Protein 4DOH (pdb70)

Secondary structure (DSSP, 8-state):
-PEEEEETTEEEEE-HHHHHHHHHTTHHHHHHT---TT--SS-SSS-STTS-HHHHHHHHHHHHHHHHHHTGGG---S-HHHHHHHHHHHHHHHHHHHHHHHHHHTT-----HHHHHHHHHHHHHHHHS-HHHHHHHHHTTHHHHHHHHHH--/--------EEEEETTEEEEE-PPP--SSS--EEEEEEEEHHHHHHSTT--EEEEEEEEESSSEEE-TTT--SSS-EEEEEEEEETTEE---EE-SS-B-GGG-B-PPPPEEEEEETTEEEEEE----TT-EEEEEEEESSSS---EEEEE--SSSEEEEEE--SSS-EEEEEEEEEGGGTEE-PPPPPEEE--/--EEEEETTEEEEE-HHHHHHHHHHHHHHHHHT---TT--SS-STT-STTS-HHHHHHHHHHHHHHHHHHTTTT---S-HHHHHHHHHHHHHHHHHHHHHHHHHHTT-S---HHHHHHHHHHHHHHHHS-HHHHHHHHHHTHHHHHHHHHT--/-----EEEEEEEETTEEEEEEE----SSS--EEEEEEE-HHHHHH-TT--EEEEEEEEESSSEEE-TTT--SSS-BEEEEEEEETTEEPPPEEPSS-B-GGGPBPPPPPEEEEEETTEEEEEE----TT-EEEEEEEESSSS---EEEEE--SSS-EEEEE--SSS-EEEEEEEEETTTTEE-PPPPPEEE--/--EEEEEEEETTEEEEEEE--S-SS----EEEEEEEETTSS--EE-GGGSSBSSSEEE-TTTT--TT--EEEEEEEESSS-B---EE---B-HHHH-B-PPPEEEEEE-SS-EEEEEEPPBPPPSSTTS---BHHHH-TT-EEEEEEEETTTTEEEEEEE-SSEEEE-SPPTT-EEEEEEEEE-SSS---------EEEEPPP-/--EEEEEEEETTEEEEEEE----SS----EEEEEEEETTS---EE-GGGSSBSSSEEE-TTTT--SS--EEEEEEEESSS-B---EE---B-HHHHPBPPPPEEEEE--SS-EEEEEEPPBPPPSSTTS---BHHHHSTT-EEEEEEEETTTTEEEEEEE-SSEEEE-SPPTT-EEEEEEEEE-SSS-------EEEEEEPPP-

Nearest PDB structures (foldseek):
  4doh-assembly2_E  TM=9.974E-01  e=2.722E-39  Homo sapiens
  3dgc-assembly2_S  TM=8.793E-01  e=9.577E-19  Homo sapiens
  6weo-assembly11_S  TM=8.987E-01  e=2.647E-18  Mus musculus
  3dlq-assembly1_R  TM=8.837E-01  e=6.225E-17  Homo sapiens
  4eq3-assembly1_A  TM=6.731E-01  e=5.294E-16  Gallus gallus

B-factor: mean 60.95, std 21.24, range [16.74, 152.24]

Solvent-accessible surface area: 50388 Å² total; per-residue (Å²): 51,74,28,48,0,37,1,28,94,2,36,13,54,3,25,6,53,35,4,9,65,9,5,36,97,4,63,45,61,0,12,76,138,9,68,59,25,61,39,12,2,1,94,78,81,0,4,2,82,82,3,138,63,61,16,21,0,1,0,0,24,37,0,0,69,4,2,0,54,92,0,5,96,59,16,133,30,129,64,104,98,7,53,45,49,10,8,19,2,0,0,7,0,7,39,6,17,48,48,0,29,25,13,60,5,64,160,42,6,123,60,14,129,42,0,75,125,26,20,60,71,0,39,58,22,12,102,115,23,142,106,57,37,1,7,12,0,2,0,0,0,0,13,3,1,2,14,9,0,59,51,0,128,191,13,72,20,2,108,142,23,48,30,92,8,66,22,9,133,3,51,0,63,10,41,78,12,163,30,135,60,133,80,19,75,5,12,1,29,4,11,0,29,6,9,27,111,62,33,58,168,101,46,15,41,5,26,167,6,66,100,42,112,32,43,90,4,71,0,33,91,5,3,31,0,30,0,40,2,35,0,41,0,68,0,12,22,64,111,68,65,8,68,71,13,95,12,181,148,69,17,41,3,29,68,0,105,21,60,119,6,28,46,95,22,48,80,16,25,45,3,0,7,0,54,6,76,101,29,25,111,54,1,10,2,1,0,0,10,53,59,131,71,150,72,36,101,64,77,16,64,37,6,120,45,4,43,74,38,20,17,3,50,31,0,82,71,55,28,11,8,4,1,32,0,5,0,15,0,24,16,10,46,52,36,9,56,28,13,142,64,82,44,32,61,80,39,3,48,108,37,65,21,68,6,43,23,1,101,0,18,0,59,6,68,89,29,160,57,180,119,19,137,147,48,4,6,16,4,35,30,5,29,2,27,87,171,165,56,67,93,24,81,118,4,134,79,15,132,80,44,120,0,56,0,1,42,37,1,31,50,75,73,17,0,5,12,0,47,0,74,7,27,185,59,140,152,41,47,130,69,4,93,11,50,15,6,11,0,34,12,52,0,14,11,0,40,0,125,17,49,36,73,62,59,86,106,29,0,32,0,58,2,73,17,7,82,29,55,65,126,62,128,138,28,139,87,40,34,0,38,141,29,10,101,68,2,67,0,34,1,17,1,50,4,58,167,50,122,114,56,4,17,30,69,26,76,100,70,75,27,93,4,42,61,8,66,52,86,2,51,3,28,0,64,0,71,18,78,13,64,15,23,70,52,141,88,53,114,27,47,140,67,68,13,119,2,99,70,162,59,66,35,46,0,42,1,34,89,2,37,14,58,4,26,6,52,37,3,20,70,11,4,40,101,3,70,51,48,0,13,82,135,10,72,56,24,58,41,15,4,2,104,64,96,1,5,0,72,86,2,135,69,65,15,24,2,1,0,0,22,28,0,0,64,6,5,0,59,86,0,5,92,57,16,134,35,123,66,102,98,8,49,41,47,10,4,19,2,0,0,7,0,9,37,7,15,31,54,0,27,20,14,59,9,70,162,40,7,120,62,12,139,38,0,76,122,29,19,61,64,0,38,55,18,13,102,128,23,140,112,58,38,1,8,10,1,4,0,1,0,0,12,3,0,3,11,10,0,54,42,0,128,186,13,82,23,1,100,141,22,50,30,102,6,69,22,10,133,3,53,0,57,8,41,77,10,162,34,127,72,124,90,18,75,5,10,1,34,3,13,0,24,5,9,32,79,63,30,60,171,101,46,9,26,2,30,152,3,62,96,50,116,32,40,90,5,62,0,33,80,2,4,28,0,31,0,40,1,33,0,41,0,72,0,15,22,63,111,67,70,7,71,72,17,96,12,168,147,70,16,39,3,28,72,1,102,24,55,124,7,31,40,95,27,44,75,9,23,42,3,0,7,0,51,6,68,100,32,26,110,56,1,6,2,1,0,1,10,54,62,141,70,148,68,34,107,65,73,15,58,35,4,109,43,3,44,72,35,20,20,4,54,32,0,79,71,55,23,4,8,7,1,45,0,13,0,15,0,32,16,7,45,53,45,7,55,48,12,148,67,82,43,34,63,82,41,7,45,106,41,74,22,77,5,51,25,0,100,0,20,0,64,9,59,81,32,160,57,181,115,20,142,146,42,2,5,13,3,31,32,4,25,2,27,88,177,163,60,60,89,32,81,113,2,133,79,16,121,78,42,109,0,55,0,1,32,41,0,28,51,69,71,30,0,2,11,0,44,0,78,6,24,188,59,140,147,42,44,125,72,6,94,8,53,15,5,13,0,33,25,64,0,19,9,1,39,2,121,12,54,30,80,56,72,84,129,25,0,32,1,60,4,76,19,8,78,29,47,75,132,62,123,139,35,142,90,44,35,0,41,151,22,9,109,64,2,68,0,43,0,21,0,58,6,58,169,51,117,110,59,3,13,33,68,20,80,104,75,71,30,92,6,44,81,8,57,62,76,2,53,2,30,1,66,0,65,13,80,12,54,22,21,96,39,148,89,36,109,30,44,158,67,70,18,114,2,98,69,161

Radius of gyration: 34.71 Å; Cα contacts (8 Å, |Δi|>4): 2435; chains: 6; bounding box: 94×91×84 Å

GO terms:
  GO:0005515 protein binding (F, IPI)
  GO:0005576 extracellular region (C, EXP)
  GO:0005576 extracellular region (C, TAS)
  GO:0042531 positive regulation of tyrosine phosphorylation of STAT protein (P, TAS)
  GO:0045606 positive regulation of epidermal cell differentiation (P, TAS)
  GO:0045618 positive regulation of keratinocyte differentiation (P, TAS)
  GO:0045517 interleukin-20 receptor binding (F, TAS)
  GO:0050727 regulation of inflammatory response (P, TAS)

InterPro domains:
  IPR009079 Four-helical cytokine-like, core [G3DSA:1.20.1250.10] (24-176)
  IPR009079 Four-helical cytokine-like, core [SSF47266] (30-174)
  IPR020423 Interleukin-10, conserved site [PS00520] (75-95)
  IPR020442 Interleukin-20 [PR01935] (1-10)
  IPR020442 Interleukin-20 [PR01935] (27-39)
  IPR020442 Interleukin-20 [PR01935] (132-141)
  IPR020443 Interleukin-10/19/20/24/26 [PF00726] (36-173)
  IPR020443 Interleukin-10/19/20/24/26 [PTHR48482] (1-175)
  IPR020443 Interleukin-10/19/20/24/26 [SM00188] (35-175)

Organism: Homo sapiens (NCBI:txid9606)

Sequence (1100 aa):
ALKTLNLGSCVIATNLQEIRNGFSEIRGSVQAKDGNIDIRILRRTESLQDTKPANRCCLLRHLLRLYLDRVFKNYQTPDHYTLRKISSLANSFLTIKKDLRLCHAHMTCHCGEEAMKKYSQILSHFEKLEPQAAVVKALGELDILLQWMEETEILPAPQQLSVLSTNMKHLLMWSPVIAPGETVYYSVEYQGEYESLYTSHIWIPSSWCSLTEGPECDVTDDITATVPYNLRVRATLGSQTSAWSILKHPFNRQSTILTRPGMEITKDGFHLVIELEDLGPQFEFLVAYWRREPGAEEHVKMVRSGGIPVHLETMEPGAAYCVKAQTFVKAIGRYSAFSQTECVEVKPANITFLSINMKNVLQWTPPEGLQGVKVTYTVQYFIYGQKKWLNKSECRNINRTYCDLSAETSDYEHQYYARVRAIWGTKCSKWAESGRFYPFLETQIGPPEVALTTDEKSISVVLTAPEKWKRNPEDLPVSMQQIYSNLKYNVSVLNTKSNRTWSQCVTNHTLVLTWLEPNTLYCVHVESFVPGPPRRAQPSEKQCARTLKDALKTLNLGSCVIATNLQEIRNGFSEIRGSVQAKDGNIDIRILRRTESLQDTKPANRCCLLRHLLRLYLDRVFKNYQTPDHYTLRKISSLANSFLTIKKDLRLCHAHMTCHCGEEAMKKYSQILSHFEKLEPQAAVVKALGELDILLQWMEETEILPAPQQLSVLSTNMKHLLMWSPVIAPGETVYYSVEYQGEYESLYTSHIWIPSSWCSLTEGPECDVTDDITATVPYNLRVRATLGSQTSAWSILKHPFNRQSTILTRPGMEITKDGFHLVIELEDLGPQFEFLVAYWRREPGAEEHVKMVRSGGIPVHLETMEPGAAYCVKAQTFVKAIGRYSAFSQTECVEVKPANITFLSINMKNVLQWTPPEGLQGVKVTYTVQYFIYGQKKWLNKSECRNINRTYCDLSAETSDYEHQYYARVRAIWGTKCSKWAESGRFYPFLETQIGPPEVALTTDEKSISVVLTAPEKWKRNPEDLPVSMQQIYSNLKYNVSVLNTKSNRTWSQCVTNHTLVLTWLEPNTLYCVHVESFVPGPPRRAQPSEKQCARTLKD

Structure (mmCIF, N/CA/C/O backbone):
data_4DOH
#
_entry.id   4DOH
#
_cell.length_a   103.115
_cell.length_b   111.764
_cell.length_c   136.334
_cell.angle_alpha   90.00
_cell.angle_beta   90.00
_cell.angle_gamma   90.00
#
_symmetry.space_group_name_H-M   'P 21 21 21'
#
loop_
_entity.id
_entity.type
_entity.pdbx_description
1 polymer Interleukin-20
2 polymer 'Interleukin-20 receptor subunit beta'
3 polymer 'Interleukin-20 receptor subunit alpha'
4 non-polymer 2-acetamido-2-deoxy-beta-D-glucopyranose
5 water water
#
loop_
_atom_site.group_PDB
_atom_site.id
_atom_site.type_symbol
_atom_site.label_atom_id
_atom_site.label_alt_id
_atom_site.label_comp_id
_atom_site.label_asym_id
_atom_site.label_entity_id
_atom_site.label_seq_id
_atom_site.pdbx_PDB_ins_code
_atom_site.Cartn_x
_atom_site.Cartn_y
_atom_site.Cartn_z
_atom_site.occupancy
_atom_site.B_iso_or_equiv
_atom_site.auth_seq_id
_atom_site.auth_comp_id
_atom_site.auth_asym_id
_atom_site.auth_atom_id
_atom_site.pdbx_PDB_model_num
ATOM 1 N N . ALA A 1 1 ? 11.436 3.173 18.664 1.00 91.35 24 ALA A N 1
ATOM 2 C CA . ALA A 1 1 ? 11.715 1.750 18.734 1.00 77.29 24 ALA A CA 1
ATOM 3 C C . ALA A 1 1 ? 12.020 1.131 17.382 1.00 67.91 24 ALA A C 1
ATOM 4 O O . ALA A 1 1 ? 11.399 1.468 16.371 1.00 68.11 24 ALA A O 1
ATOM 5 N N . LEU A 1 2 ? 13.000 0.235 17.364 1.00 69.93 25 LEU A N 1
ATOM 6 C CA . LEU A 1 2 ? 13.307 -0.566 16.177 1.00 63.88 25 LEU A CA 1
ATOM 7 C C . LEU A 1 2 ? 12.192 -1.571 15.875 1.00 62.84 25 LEU A C 1
ATOM 8 O O . LEU A 1 2 ? 11.337 -1.849 16.729 1.00 64.55 25 LEU A O 1
ATOM 13 N N . LYS A 1 3 ? 12.209 -2.126 14.666 1.00 57.68 26 LYS A N 1
ATOM 14 C CA . LYS A 1 3 ? 11.271 -3.182 14.323 1.00 47.90 26 LYS A CA 1
ATOM 15 C C . LYS A 1 3 ? 11.961 -4.538 14.393 1.00 57.08 26 LYS A C 1
ATOM 16 O O . LYS A 1 3 ? 12.947 -4.791 13.699 1.00 55.15 26 LYS A O 1
ATOM 22 N N . THR A 1 4 ? 11.464 -5.407 15.258 1.00 51.04 27 THR A N 1
ATOM 23 C CA . THR A 1 4 ? 12.014 -6.743 15.322 1.00 49.74 27 THR A CA 1
ATOM 24 C C . THR A 1 4 ? 11.313 -7.616 14.284 1.00 52.78 27 THR A C 1
ATOM 25 O O . THR A 1 4 ? 10.099 -7.822 14.313 1.00 57.33 27 THR A O 1
ATOM 29 N N . LEU A 1 5 ? 12.109 -8.081 13.334 1.00 45.53 28 LEU A N 1
ATOM 30 C CA . LEU A 1 5 ? 11.624 -8.886 12.228 1.00 43.93 28 LEU A CA 1
ATOM 31 C C . LEU A 1 5 ? 11.846 -10.355 12.476 1.00 41.56 28 LEU A C 1
ATOM 32 O O . LEU A 1 5 ? 12.964 -10.793 12.711 1.00 46.39 28 LEU A O 1
ATOM 37 N N . ASN A 1 6 ? 10.766 -11.112 12.394 1.00 45.88 29 ASN A N 1
ATOM 38 C CA . ASN A 1 6 ? 10.827 -12.530 12.610 1.00 49.84 29 ASN A CA 1
ATOM 39 C C . ASN A 1 6 ? 10.849 -13.206 11.272 1.00 40.69 29 ASN A C 1
ATOM 40 O O . ASN A 1 6 ? 9.857 -13.220 10.561 1.00 56.40 29 ASN A O 1
ATOM 45 N N . LEU A 1 7 ? 12.011 -13.732 10.917 1.00 44.54 30 LEU A N 1
ATOM 46 C CA . LEU A 1 7 ? 12.179 -14.428 9.655 1.00 48.10 30 LEU A CA 1
ATOM 47 C C . LEU A 1 7 ? 12.568 -15.886 9.905 1.00 52.65 30 LEU A C 1
ATOM 48 O O . LEU A 1 7 ? 13.638 -16.341 9.484 1.00 52.08 30 LEU A O 1
ATOM 53 N N . GLY A 1 8 ? 11.686 -16.617 10.581 1.00 54.92 31 GLY A N 1
ATOM 54 C CA . GLY A 1 8 ? 11.976 -17.984 10.932 1.00 50.64 31 GLY A CA 1
ATOM 55 C C . GLY A 1 8 ? 13.088 -17.948 11.947 1.00 57.06 31 GLY A C 1
ATOM 56 O O . GLY A 1 8 ? 12.974 -17.262 12.958 1.00 55.02 31 GLY A O 1
ATOM 57 N N . SER A 1 9 ? 14.170 -18.662 11.665 1.00 56.93 32 SER A N 1
ATOM 58 C CA . SER A 1 9 ? 15.308 -18.731 12.575 1.00 62.30 32 SER A CA 1
ATOM 59 C C . SER A 1 9 ? 16.134 -17.445 12.549 1.00 63.06 32 SER A C 1
ATOM 60 O O . SER A 1 9 ? 16.917 -17.189 13.459 1.00 74.87 32 SER A O 1
ATOM 63 N N . CYS A 1 10 ? 15.950 -16.648 11.501 1.00 51.94 33 CYS A N 1
ATOM 64 C CA . CYS A 1 10 ? 16.637 -15.375 11.335 1.00 44.60 33 CYS A CA 1
ATOM 65 C C . CYS A 1 10 ? 15.860 -14.201 11.959 1.00 55.10 33 CYS A C 1
ATOM 66 O O . CYS A 1 10 ? 14.751 -13.887 11.518 1.00 50.30 33 CYS A O 1
ATOM 69 N N . VAL A 1 11 ? 16.451 -13.549 12.965 1.00 49.60 34 VAL A N 1
ATOM 70 C CA . VAL A 1 11 ? 15.810 -12.415 13.640 1.00 38.00 34 VAL A CA 1
ATOM 71 C C . VAL A 1 11 ? 16.668 -11.159 13.579 1.00 39.63 34 VAL A C 1
ATOM 72 O O . VAL A 1 11 ? 17.776 -11.135 14.088 1.00 40.74 34 VAL A O 1
ATOM 76 N N . ILE A 1 12 ? 16.163 -10.110 12.949 1.00 38.86 35 ILE A N 1
ATOM 77 C CA . ILE A 1 12 ? 16.970 -8.917 12.827 1.00 40.25 35 ILE A CA 1
ATOM 78 C C . ILE A 1 12 ? 16.203 -7.705 13.275 1.00 40.12 35 ILE A C 1
ATOM 79 O O . ILE A 1 12 ? 14.979 -7.699 13.297 1.00 42.84 35 ILE A O 1
ATOM 84 N N . ALA A 1 13 ? 16.960 -6.686 13.655 1.00 38.57 36 ALA A N 1
ATOM 85 C CA . ALA A 1 13 ? 16.415 -5.421 14.086 1.00 40.59 36 ALA A CA 1
ATOM 86 C C . ALA A 1 13 ? 16.547 -4.424 12.930 1.00 46.80 36 ALA A C 1
ATOM 87 O O . ALA A 1 13 ? 17.621 -4.256 12.363 1.00 47.27 36 ALA A O 1
ATOM 89 N N . THR A 1 14 ? 15.448 -3.783 12.559 1.00 49.05 37 THR A N 1
ATOM 90 C CA . THR A 1 14 ? 15.467 -2.865 11.425 1.00 48.29 37 THR A CA 1
ATOM 91 C C . THR A 1 14 ? 14.944 -1.481 11.811 1.00 44.50 37 THR A C 1
ATOM 92 O O . THR A 1 14 ? 14.076 -1.342 12.666 1.00 44.23 37 THR A O 1
ATOM 96 N N . ASN A 1 15 ? 15.493 -0.454 11.181 1.00 45.24 38 ASN A N 1
ATOM 97 C CA . ASN A 1 15 ? 15.003 0.898 11.389 1.00 42.74 38 ASN A CA 1
ATOM 98 C C . ASN A 1 15 ? 13.936 1.268 10.356 1.00 42.32 38 ASN A C 1
ATOM 99 O O . ASN A 1 15 ? 14.141 2.139 9.504 1.00 47.89 38 ASN A O 1
ATOM 104 N N . LEU A 1 16 ? 12.801 0.585 10.430 1.00 38.23 39 LEU A N 1
ATOM 105 C CA . LEU A 1 16 ? 11.696 0.882 9.542 1.00 36.14 39 LEU A CA 1
ATOM 106 C C . LEU A 1 16 ? 11.317 2.364 9.543 1.00 46.06 39 LEU A C 1
ATOM 107 O O . LEU A 1 16 ? 10.978 2.914 8.498 1.00 52.11 39 LEU A O 1
ATOM 112 N N . GLN A 1 17 ? 11.385 3.014 10.706 1.00 49.23 40 GLN A N 1
ATOM 113 C CA . GLN A 1 17 ? 10.917 4.393 10.811 1.00 47.18 40 GLN A CA 1
ATOM 114 C C . GLN A 1 17 ? 11.709 5.351 9.931 1.00 47.93 40 GLN A C 1
ATOM 115 O O . GLN A 1 17 ? 11.133 6.106 9.150 1.00 45.50 40 GLN A O 1
ATOM 121 N N . GLU A 1 18 ? 13.030 5.305 10.062 1.00 44.87 41 GLU A N 1
ATOM 122 C CA . GLU A 1 18 ? 13.924 6.079 9.213 1.00 41.61 41 GLU A CA 1
ATOM 123 C C . GLU A 1 18 ? 13.535 5.935 7.748 1.00 44.34 41 GLU A C 1
ATOM 124 O O . GLU A 1 18 ? 13.365 6.925 7.051 1.00 47.83 41 GLU A O 1
ATOM 130 N N . ILE A 1 19 ? 13.367 4.710 7.271 1.00 40.76 42 ILE A N 1
ATOM 131 C CA . ILE A 1 19 ? 13.048 4.535 5.853 1.00 43.64 42 ILE A CA 1
ATOM 132 C C . ILE A 1 19 ? 11.681 5.107 5.441 1.00 45.18 42 ILE A C 1
ATOM 133 O O . ILE A 1 19 ? 11.548 5.729 4.381 1.00 41.71 42 ILE A O 1
ATOM 138 N N . ARG A 1 20 ? 10.664 4.886 6.267 1.00 42.54 43 ARG A N 1
ATOM 139 C CA . ARG A 1 20 ? 9.334 5.422 5.976 1.00 42.08 43 ARG A CA 1
ATOM 140 C C . ARG A 1 20 ? 9.331 6.950 5.950 1.00 48.87 43 ARG A C 1
ATOM 141 O O . ARG A 1 20 ? 8.713 7.554 5.079 1.00 63.13 43 ARG A O 1
ATOM 149 N N . ASN A 1 21 ? 10.027 7.568 6.897 1.00 43.52 44 ASN A N 1
ATOM 150 C CA . ASN A 1 21 ? 10.155 9.015 6.914 1.00 51.48 44 ASN A CA 1
ATOM 151 C C . ASN A 1 21 ? 10.829 9.527 5.661 1.00 47.03 44 ASN A C 1
ATOM 152 O O . ASN A 1 21 ? 10.404 10.523 5.094 1.00 60.72 44 ASN A O 1
ATOM 157 N N . GLY A 1 22 ? 11.891 8.858 5.238 1.00 38.63 45 GLY A N 1
ATOM 158 C CA . GLY A 1 22 ? 12.597 9.260 4.038 1.00 45.54 45 GLY A CA 1
ATOM 159 C C . GLY A 1 22 ? 11.735 9.103 2.798 1.00 52.77 45 GLY A C 1
ATOM 160 O O . GLY A 1 22 ? 11.802 9.916 1.874 1.00 51.01 45 GLY A O 1
ATOM 161 N N . PHE A 1 23 ? 10.909 8.063 2.772 1.00 45.31 46 PHE A N 1
ATOM 162 C CA . PHE A 1 23 ? 10.156 7.765 1.564 1.00 48.20 46 PHE A CA 1
ATOM 163 C C . PHE A 1 23 ? 8.902 8.589 1.437 1.00 46.54 46 PHE A C 1
ATOM 164 O O . PHE A 1 23 ? 8.414 8.793 0.334 1.00 46.49 46 PHE A O 1
ATOM 172 N N . SER A 1 24 ? 8.361 9.040 2.564 1.00 47.32 47 SER A N 1
ATOM 173 C CA . SER A 1 24 ? 7.123 9.803 2.533 1.00 53.12 47 SER A CA 1
ATOM 174 C C . SER A 1 24 ? 7.400 11.141 1.877 1.00 44.96 47 SER A C 1
ATOM 175 O O . SER A 1 24 ? 6.504 11.767 1.344 1.00 48.68 47 SER A O 1
ATOM 178 N N . GLU A 1 25 ? 8.661 11.553 1.890 1.00 44.10 48 GLU A N 1
ATOM 179 C CA . GLU A 1 25 ? 9.073 12.792 1.256 1.00 46.53 48 GLU A CA 1
ATOM 180 C C . GLU A 1 25 ? 8.963 12.722 -0.261 1.00 49.09 48 GLU A C 1
ATOM 181 O O . GLU A 1 25 ? 8.889 13.751 -0.915 1.00 54.06 48 GLU A O 1
ATOM 187 N N . ILE A 1 26 ? 8.980 11.521 -0.833 1.00 49.35 49 ILE A N 1
ATOM 188 C CA . ILE A 1 26 ? 9.033 11.405 -2.283 1.00 37.09 49 ILE A CA 1
ATOM 189 C C . ILE A 1 26 ? 7.946 10.533 -2.910 1.00 44.60 49 ILE A C 1
ATOM 190 O O . ILE A 1 26 ? 7.798 10.518 -4.135 1.00 49.01 49 ILE A O 1
ATOM 195 N N . ARG A 1 27 ? 7.184 9.830 -2.072 1.00 39.84 50 ARG A N 1
ATOM 196 C CA . ARG A 1 27 ? 6.104 8.947 -2.524 1.00 42.54 50 ARG A CA 1
ATOM 197 C C . ARG A 1 27 ? 5.245 9.555 -3.612 1.00 45.82 50 ARG A C 1
ATOM 198 O O . ARG A 1 27 ? 5.085 8.967 -4.681 1.00 47.83 50 ARG A O 1
ATOM 206 N N . GLY A 1 28 ? 4.663 10.714 -3.319 1.00 37.29 51 GLY A N 1
ATOM 207 C CA . GLY A 1 28 ? 3.718 11.330 -4.225 1.00 36.79 51 GLY A CA 1
ATOM 208 C C . GLY A 1 28 ? 4.339 11.662 -5.574 1.00 42.57 51 GLY A C 1
ATOM 209 O O . GLY A 1 28 ? 3.794 11.332 -6.633 1.00 46.65 51 GLY A O 1
ATOM 210 N N . SER A 1 29 ? 5.487 12.323 -5.538 1.00 47.70 52 SER A N 1
ATOM 211 C CA . SER A 1 29 ? 6.200 12.656 -6.765 1.00 50.63 52 SER A CA 1
ATOM 212 C C . SER A 1 29 ? 6.410 11.400 -7.603 1.00 51.20 52 SER A C 1
ATOM 213 O O . SER A 1 29 ? 6.040 11.373 -8.771 1.00 51.02 52 SER A O 1
ATOM 216 N N . VAL A 1 30 ? 6.975 10.365 -6.974 1.00 49.68 53 VAL A N 1
ATOM 217 C CA . VAL A 1 30 ? 7.380 9.125 -7.636 1.00 45.92 53 VAL A CA 1
ATOM 218 C C . VAL A 1 30 ? 6.185 8.400 -8.206 1.00 53.60 53 VAL A C 1
ATOM 219 O O . VAL A 1 30 ? 6.171 8.011 -9.375 1.00 49.43 53 VAL A O 1
ATOM 223 N N . GLN A 1 31 ? 5.174 8.217 -7.373 1.00 45.23 54 GLN A N 1
ATOM 224 C CA . GLN A 1 31 ? 3.992 7.482 -7.789 1.00 40.65 54 GLN A CA 1
ATOM 225 C C . GLN A 1 31 ? 3.266 8.156 -8.943 1.00 54.35 54 GLN A C 1
ATOM 226 O O . GLN A 1 31 ? 2.528 7.514 -9.702 1.00 58.47 54 GLN A O 1
ATOM 232 N N . ALA A 1 32 ? 3.487 9.456 -9.078 1.00 51.31 55 ALA A N 1
ATOM 233 C CA . ALA A 1 32 ? 2.913 10.196 -10.186 1.00 49.57 55 ALA A CA 1
ATOM 234 C C . ALA A 1 32 ? 3.605 9.848 -11.505 1.00 46.59 55 ALA A C 1
ATOM 235 O O . ALA A 1 32 ? 2.992 9.937 -12.568 1.00 52.34 55 ALA A O 1
ATOM 237 N N . LYS A 1 33 ? 4.873 9.446 -11.435 1.00 46.35 56 LYS A N 1
ATOM 238 C CA . LYS A 1 33 ? 5.634 9.098 -12.637 1.00 45.26 56 LYS A CA 1
ATOM 239 C C . LYS A 1 33 ? 5.255 7.716 -13.187 1.00 46.84 56 LYS A C 1
ATOM 240 O O . LYS A 1 33 ? 5.755 7.294 -14.231 1.00 61.24 56 LYS A O 1
ATOM 246 N N . ASP A 1 34 ? 4.371 7.013 -12.488 1.00 45.17 57 ASP A N 1
ATOM 247 C CA . ASP A 1 34 ? 4.081 5.629 -12.832 1.00 51.92 57 ASP A CA 1
ATOM 248 C C . ASP A 1 34 ? 2.706 5.457 -13.476 1.00 58.78 57 ASP A C 1
ATOM 249 O O . ASP A 1 34 ? 1.690 5.320 -12.781 1.00 47.81 57 ASP A O 1
ATOM 254 N N . GLY A 1 35 ? 2.700 5.440 -14.810 1.00 53.90 58 GLY A N 1
ATOM 255 C CA . GLY A 1 35 ? 1.477 5.355 -15.590 1.00 48.55 58 GLY A CA 1
ATOM 256 C C . GLY A 1 35 ? 0.745 4.017 -15.585 1.00 59.46 58 GLY A C 1
ATOM 257 O O . GLY A 1 35 ? -0.447 3.960 -15.887 1.00 59.46 58 GLY A O 1
ATOM 258 N N . ASN A 1 36 ? 1.437 2.938 -15.243 1.00 48.25 59 ASN A N 1
ATOM 259 C CA . ASN A 1 36 ? 0.840 1.616 -15.355 1.00 43.55 59 ASN A CA 1
ATOM 260 C C . ASN A 1 36 ? -0.060 1.225 -14.173 1.00 44.39 59 ASN A C 1
ATOM 261 O O . ASN A 1 36 ? 0.193 0.249 -13.481 1.00 48.87 59 ASN A O 1
ATOM 266 N N . ILE A 1 37 ? -1.134 1.969 -13.974 1.00 38.40 60 ILE A N 1
ATOM 267 C CA . ILE A 1 37 ? -1.995 1.770 -12.821 1.00 39.37 60 ILE A CA 1
ATOM 268 C C . ILE A 1 37 ? -2.675 0.413 -12.805 1.00 39.30 60 ILE A C 1
ATOM 269 O O . ILE A 1 37 ? -3.392 0.077 -11.861 1.00 51.87 60 ILE A O 1
ATOM 274 N N . ASP A 1 38 ? -2.476 -0.376 -13.845 1.00 44.08 61 ASP A N 1
ATOM 275 C CA . ASP A 1 38 ? -3.168 -1.666 -13.905 1.00 50.35 61 ASP A CA 1
ATOM 276 C C . ASP A 1 38 ? -2.253 -2.825 -13.518 1.00 47.89 61 ASP A C 1
ATOM 277 O O . ASP A 1 38 ? -2.702 -3.951 -13.369 1.00 46.24 61 ASP A O 1
ATOM 282 N N . ILE A 1 39 ? -0.970 -2.532 -13.349 1.00 41.46 62 ILE A N 1
ATOM 283 C CA . ILE A 1 39 ? -0.023 -3.550 -12.942 1.00 50.56 62 ILE A CA 1
ATOM 284 C C . ILE A 1 39 ? 0.563 -3.321 -11.564 1.00 52.01 62 ILE A C 1
ATOM 285 O O . ILE A 1 39 ? 1.246 -2.331 -11.329 1.00 47.41 62 ILE A O 1
ATOM 290 N N . ARG A 1 40 ? 0.326 -4.277 -10.675 1.00 49.69 63 ARG A N 1
ATOM 291 C CA . ARG A 1 40 ? 0.936 -4.294 -9.351 1.00 42.54 63 ARG A CA 1
ATOM 292 C C . ARG A 1 40 ? 2.012 -5.392 -9.235 1.00 52.07 63 ARG A C 1
ATOM 293 O O . ARG A 1 40 ? 1.745 -6.577 -9.448 1.00 60.97 63 ARG A O 1
ATOM 301 N N . ILE A 1 41 ? 3.236 -4.981 -8.918 1.00 56.82 64 ILE A N 1
ATOM 302 C CA . ILE A 1 41 ? 4.370 -5.896 -8.769 1.00 46.22 64 ILE A CA 1
ATOM 303 C C . ILE A 1 41 ? 4.340 -6.699 -7.456 1.00 47.90 64 ILE A C 1
ATOM 304 O O . ILE A 1 41 ? 4.411 -7.924 -7.478 1.00 49.62 64 ILE A O 1
ATOM 309 N N . LEU A 1 42 ? 4.240 -6.014 -6.319 1.00 41.38 65 LEU A N 1
ATOM 310 C CA . LEU A 1 42 ? 4.141 -6.698 -5.034 1.00 35.83 65 LEU A CA 1
ATOM 311 C C . LEU A 1 42 ? 2.681 -7.018 -4.786 1.00 47.92 65 LEU A C 1
ATOM 312 O O . LEU A 1 42 ? 1.958 -6.216 -4.170 1.00 42.15 65 LEU A O 1
ATOM 317 N N . ARG A 1 43 ? 2.252 -8.197 -5.244 1.00 40.52 66 ARG A N 1
ATOM 318 C CA . ARG A 1 43 ? 0.845 -8.367 -5.594 1.00 46.46 66 ARG A CA 1
ATOM 319 C C . ARG A 1 43 ? -0.105 -8.592 -4.442 1.00 59.03 66 ARG A C 1
ATOM 320 O O . ARG A 1 43 ? -1.273 -8.149 -4.524 1.00 69.67 66 ARG A O 1
ATOM 328 N N . ARG A 1 44 ? 0.388 -9.249 -3.390 1.00 39.37 67 ARG A N 1
ATOM 329 C CA . ARG A 1 44 ? -0.382 -9.433 -2.151 1.00 49.16 67 ARG A CA 1
ATOM 330 C C . ARG A 1 44 ? -0.719 -10.873 -1.861 1.00 54.65 67 ARG A C 1
ATOM 331 O O . ARG A 1 44 ? -1.028 -11.248 -0.729 1.00 57.39 67 ARG A O 1
ATOM 339 N N . THR A 1 45 ? -0.647 -11.687 -2.896 1.00 61.69 68 THR A N 1
ATOM 340 C CA . THR A 1 45 ? -0.674 -13.122 -2.722 1.00 57.68 68 THR A CA 1
ATOM 341 C C . THR A 1 45 ? 0.745 -13.571 -2.392 1.00 55.36 68 THR A C 1
ATOM 342 O O . THR A 1 45 ? 1.006 -14.756 -2.191 1.00 75.54 68 THR A O 1
ATOM 346 N N . GLU A 1 46 ? 1.662 -12.610 -2.335 1.00 49.85 69 GLU A N 1
ATOM 347 C CA . GLU A 1 46 ? 3.061 -12.908 -2.054 1.00 52.30 69 GLU A CA 1
ATOM 348 C C . GLU A 1 46 ? 3.573 -12.154 -0.828 1.00 54.49 69 GLU A C 1
ATOM 349 O O . GLU A 1 46 ? 4.770 -12.106 -0.576 1.00 39.52 69 GLU A O 1
ATOM 355 N N . SER A 1 47 ? 2.657 -11.564 -0.067 1.00 61.70 70 SER A N 1
ATOM 356 C CA . SER A 1 47 ? 3.022 -10.898 1.179 1.00 38.62 70 SER A CA 1
ATOM 357 C C . SER A 1 47 ? 3.922 -11.774 2.031 1.00 46.27 70 SER A C 1
ATOM 358 O O . SER A 1 47 ? 3.763 -12.996 2.080 1.00 64.31 70 SER A O 1
ATOM 361 N N . LEU A 1 48 ? 4.853 -11.129 2.711 1.00 44.78 71 LEU A N 1
ATOM 362 C CA . LEU A 1 48 ? 5.780 -11.773 3.615 1.00 40.89 71 LEU A CA 1
ATOM 363 C C . LEU A 1 48 ? 5.117 -12.486 4.808 1.00 51.50 71 LEU A C 1
ATOM 364 O O . LEU A 1 48 ? 5.518 -13.596 5.164 1.00 52.75 71 LEU A O 1
ATOM 369 N N . GLN A 1 49 ? 4.138 -11.845 5.452 1.00 53.78 72 GLN A N 1
ATOM 370 C CA . GLN A 1 49 ? 3.507 -12.428 6.641 1.00 55.10 72 GLN A CA 1
ATOM 371 C C . GLN A 1 49 ? 2.794 -13.739 6.297 1.00 56.38 72 GLN A C 1
ATOM 372 O O . GLN A 1 49 ? 2.663 -14.629 7.130 1.00 57.91 72 GLN A O 1
ATOM 378 N N . ASP A 1 50 ? 2.321 -13.848 5.065 1.00 50.89 73 ASP A N 1
ATOM 379 C CA . ASP A 1 50 ? 1.665 -15.065 4.626 1.00 55.02 73 ASP A CA 1
ATOM 380 C C . ASP A 1 50 ? 2.668 -16.163 4.304 1.00 59.51 73 ASP A C 1
ATOM 381 O O . ASP A 1 50 ? 2.276 -17.237 3.837 1.00 70.40 73 ASP A O 1
ATOM 386 N N . THR A 1 51 ? 3.953 -15.897 4.520 1.00 47.71 74 THR A N 1
ATOM 387 C CA . THR A 1 51 ? 4.991 -16.870 4.171 1.00 53.54 74 THR A CA 1
ATOM 388 C C . THR A 1 51 ? 5.456 -17.684 5.389 1.00 54.59 74 THR A C 1
ATOM 389 O O . THR A 1 51 ? 5.534 -17.155 6.500 1.00 57.55 74 THR A O 1
ATOM 393 N N . LYS A 1 52 ? 5.734 -18.972 5.186 1.00 55.37 75 LYS A N 1
ATOM 394 C CA . LYS A 1 52 ? 6.211 -19.810 6.286 1.00 63.86 75 LYS A CA 1
ATOM 395 C C . LYS A 1 52 ? 7.532 -19.230 6.815 1.00 65.72 75 LYS A C 1
ATOM 396 O O . LYS A 1 52 ? 8.454 -18.958 6.043 1.00 65.14 75 LYS A O 1
ATOM 402 N N . PRO A 1 53 ? 7.628 -19.023 8.137 1.00 62.64 76 PRO A N 1
ATOM 403 C CA . PRO A 1 53 ? 8.806 -18.327 8.675 1.00 59.27 76 PRO A CA 1
ATOM 404 C C . PRO A 1 53 ? 10.133 -18.840 8.096 1.00 59.01 76 PRO A C 1
ATOM 405 O O . PRO A 1 53 ? 10.994 -18.041 7.712 1.00 65.46 76 PRO A O 1
ATOM 409 N N . ALA A 1 54 ? 10.298 -20.153 8.020 1.00 57.96 77 ALA A N 1
ATOM 410 C CA . ALA A 1 54 ? 11.489 -20.702 7.390 1.00 58.98 77 ALA A CA 1
ATOM 411 C C . ALA A 1 54 ? 11.795 -19.998 6.059 1.00 59.74 77 ALA A C 1
ATOM 412 O O . ALA A 1 54 ? 12.947 -19.686 5.764 1.00 72.02 77 ALA A O 1
ATOM 414 N N . ASN A 1 55 ? 10.762 -19.720 5.275 1.00 53.24 78 ASN A N 1
ATOM 415 C CA . ASN A 1 55 ? 10.964 -19.129 3.956 1.00 56.63 78 ASN A CA 1
ATOM 416 C C . ASN A 1 55 ? 11.058 -17.606 3.848 1.00 50.54 78 ASN A C 1
ATOM 417 O O . ASN A 1 55 ? 11.479 -17.096 2.814 1.00 48.06 78 ASN A O 1
ATOM 422 N N . ARG A 1 56 ? 10.679 -16.882 4.896 1.00 44.09 79 ARG A N 1
ATOM 423 C CA . ARG A 1 56 ? 10.636 -15.414 4.834 1.00 36.80 79 ARG A CA 1
ATOM 424 C C . ARG A 1 56 ? 11.971 -14.751 4.559 1.00 40.30 79 ARG A C 1
ATOM 425 O O . ARG A 1 56 ? 12.078 -13.873 3.705 1.00 43.77 79 ARG A O 1
ATOM 433 N N . CYS A 1 57 ? 12.981 -15.154 5.315 1.00 41.72 80 CYS A N 1
ATOM 434 C CA . CYS A 1 57 ? 14.301 -14.577 5.179 1.00 31.57 80 CYS A CA 1
ATOM 435 C C . CYS A 1 57 ? 14.794 -14.716 3.745 1.00 37.20 80 CYS A C 1
ATOM 436 O O . CYS A 1 57 ? 15.359 -13.800 3.165 1.00 31.91 80 CYS A O 1
ATOM 439 N N . CYS A 1 58 ? 14.575 -15.876 3.159 1.00 43.54 81 CYS A N 1
ATOM 440 C CA . CYS A 1 58 ? 15.025 -16.062 1.800 1.00 39.45 81 CYS A CA 1
ATOM 441 C C . CYS A 1 58 ? 14.328 -15.084 0.848 1.00 42.63 81 CYS A C 1
ATOM 442 O O . CYS A 1 58 ? 14.971 -14.401 0.057 1.00 43.64 81 CYS A O 1
ATOM 445 N N . LEU A 1 59 ? 13.007 -15.021 0.935 1.00 37.34 82 LEU A N 1
ATOM 446 C CA . LEU A 1 59 ? 12.214 -14.115 0.108 1.00 35.37 82 LEU A CA 1
ATOM 447 C C . LEU A 1 59 ? 12.705 -12.664 0.210 1.00 39.65 82 LEU A C 1
ATOM 448 O O . LEU A 1 59 ? 12.887 -11.979 -0.800 1.00 37.47 82 LEU A O 1
ATOM 453 N N . LEU A 1 60 ? 12.922 -12.209 1.442 1.00 34.25 83 LEU A N 1
ATOM 454 C CA . LEU A 1 60 ? 13.244 -10.822 1.707 1.00 25.84 83 LEU A CA 1
ATOM 455 C C . LEU A 1 60 ? 14.596 -10.458 1.161 1.00 29.71 83 LEU A C 1
ATOM 456 O O . LEU A 1 60 ? 14.767 -9.386 0.577 1.00 33.67 83 LEU A O 1
ATOM 461 N N . ARG A 1 61 ? 15.560 -11.346 1.373 1.00 29.31 84 ARG A N 1
ATOM 462 C CA . ARG A 1 61 ? 16.907 -11.157 0.840 1.00 29.97 84 ARG A CA 1
ATOM 463 C C . ARG A 1 61 ? 16.882 -10.905 -0.672 1.00 37.08 84 ARG A C 1
ATOM 464 O O . ARG A 1 61 ? 17.535 -9.990 -1.141 1.00 37.48 84 ARG A O 1
ATOM 472 N N . HIS A 1 62 ? 16.122 -11.713 -1.417 1.00 32.32 85 HIS A N 1
ATOM 473 C CA . HIS A 1 62 ? 15.992 -11.568 -2.869 1.00 31.67 85 HIS A CA 1
ATOM 474 C C . HIS A 1 62 ? 15.311 -10.275 -3.270 1.00 38.88 85 HIS A C 1
ATOM 475 O O . HIS A 1 62 ? 15.723 -9.608 -4.216 1.00 40.13 85 HIS A O 1
ATOM 482 N N . LEU A 1 63 ? 14.238 -9.944 -2.569 1.00 33.98 86 LEU A N 1
ATOM 483 C CA . LEU A 1 63 ? 13.562 -8.687 -2.806 1.00 29.27 86 LEU A CA 1
ATOM 484 C C . LEU A 1 63 ? 14.501 -7.498 -2.607 1.00 35.00 86 LEU A C 1
ATOM 485 O O . LEU A 1 63 ? 14.525 -6.568 -3.426 1.00 31.78 86 LEU A O 1
ATOM 490 N N . LEU A 1 64 ? 15.264 -7.517 -1.517 1.00 33.74 87 LEU A N 1
ATOM 491 C CA . LEU A 1 64 ? 16.248 -6.468 -1.312 1.00 39.65 87 LEU A CA 1
ATOM 492 C C . LEU A 1 64 ? 17.283 -6.487 -2.432 1.00 35.66 87 LEU A C 1
ATOM 493 O O . LEU A 1 64 ? 17.647 -5.445 -2.945 1.00 35.58 87 LEU A O 1
ATOM 498 N N . ARG A 1 65 ? 17.758 -7.663 -2.817 1.00 34.12 88 ARG A N 1
ATOM 499 C CA . ARG A 1 65 ? 18.764 -7.714 -3.856 1.00 40.41 88 ARG A CA 1
ATOM 500 C C . ARG A 1 65 ? 18.166 -7.126 -5.138 1.00 40.43 88 ARG A C 1
ATOM 501 O O . ARG A 1 65 ? 18.811 -6.343 -5.839 1.00 39.58 88 ARG A O 1
ATOM 509 N N . LEU A 1 66 ? 16.908 -7.451 -5.407 1.00 33.47 89 LEU A N 1
ATOM 510 C CA . LEU A 1 66 ? 16.215 -6.862 -6.540 1.00 35.44 89 LEU A CA 1
ATOM 511 C C . LEU A 1 66 ? 16.315 -5.332 -6.538 1.00 40.24 89 LEU A C 1
ATOM 512 O O . LEU A 1 66 ? 16.788 -4.732 -7.508 1.00 37.91 89 LEU A O 1
ATOM 517 N N . TYR A 1 67 ? 15.865 -4.716 -5.444 1.00 40.70 90 TYR A N 1
ATOM 518 C CA . TYR A 1 67 ? 15.854 -3.265 -5.308 1.00 29.70 90 TYR A CA 1
ATOM 519 C C . TYR A 1 67 ? 17.242 -2.683 -5.374 1.00 34.29 90 TYR A C 1
ATOM 520 O O . TYR A 1 67 ? 17.466 -1.678 -6.032 1.00 35.98 90 TYR A O 1
ATOM 529 N N . LEU A 1 68 ? 18.188 -3.308 -4.694 1.00 39.93 91 LEU A N 1
ATOM 530 C CA . LEU A 1 68 ? 19.550 -2.787 -4.687 1.00 39.44 91 LEU A CA 1
ATOM 531 C C . LEU A 1 68 ? 20.254 -3.000 -6.035 1.00 40.12 91 LEU A C 1
ATOM 532 O O . LEU A 1 68 ? 21.059 -2.170 -6.444 1.00 35.87 91 LEU A O 1
ATOM 537 N N . ASP A 1 69 ? 19.959 -4.108 -6.713 1.00 41.59 92 ASP A N 1
ATOM 538 C CA . ASP A 1 69 ? 20.658 -4.422 -7.961 1.00 45.16 92 ASP A CA 1
ATOM 539 C C . ASP A 1 69 ? 20.124 -3.618 -9.141 1.00 43.71 92 ASP A C 1
ATOM 540 O O . ASP A 1 69 ? 20.871 -3.280 -10.056 1.00 42.98 92 ASP A O 1
ATOM 545 N N . ARG A 1 70 ? 18.840 -3.290 -9.115 1.00 34.39 93 ARG A N 1
ATOM 546 C CA . ARG A 1 70 ? 18.258 -2.682 -10.287 1.00 34.60 93 ARG A CA 1
ATOM 547 C C . ARG A 1 70 ? 17.169 -1.615 -10.123 1.00 40.84 93 ARG A C 1
ATOM 548 O O . ARG A 1 70 ? 16.619 -1.152 -11.129 1.00 44.67 93 ARG A O 1
ATOM 556 N N . VAL A 1 71 ? 16.862 -1.198 -8.896 1.00 35.73 94 VAL A N 1
ATOM 557 C CA . VAL A 1 71 ? 15.940 -0.071 -8.733 1.00 28.37 94 VAL A CA 1
ATOM 558 C C . VAL A 1 71 ? 16.633 1.232 -8.338 1.00 37.18 94 VAL A C 1
ATOM 559 O O . VAL A 1 71 ? 16.795 2.120 -9.161 1.00 42.76 94 VAL A O 1
ATOM 563 N N . PHE A 1 72 ? 17.055 1.333 -7.083 1.00 39.50 95 PHE A N 1
ATOM 564 C CA . PHE A 1 72 ? 17.630 2.568 -6.555 1.00 38.14 95 PHE A CA 1
ATOM 565 C C . PHE A 1 72 ? 18.628 3.282 -7.468 1.00 42.88 95 PHE A C 1
ATOM 566 O O . PHE A 1 72 ? 18.492 4.479 -7.700 1.00 48.86 95 PHE A O 1
ATOM 574 N N . LYS A 1 73 ? 19.623 2.567 -7.984 1.00 41.55 96 LYS A N 1
ATOM 575 C CA . LYS A 1 73 ? 20.666 3.211 -8.796 1.00 48.43 96 LYS A CA 1
ATOM 576 C C . LYS A 1 73 ? 20.193 3.714 -10.188 1.00 53.15 96 LYS A C 1
ATOM 577 O O . LYS A 1 73 ? 20.905 4.473 -10.852 1.00 49.59 96 LYS A O 1
ATOM 583 N N . ASN A 1 74 ? 18.990 3.314 -10.604 1.00 46.84 97 ASN A N 1
ATOM 584 C CA . ASN A 1 74 ? 18.507 3.567 -11.967 1.00 45.52 97 ASN A CA 1
ATOM 585 C C . ASN A 1 74 ? 17.336 4.538 -12.074 1.00 51.33 97 ASN A C 1
ATOM 586 O O . ASN A 1 74 ? 16.916 4.905 -13.177 1.00 45.14 97 ASN A O 1
ATOM 591 N N . TYR A 1 75 ? 16.778 4.932 -10.942 1.00 47.70 98 TYR A N 1
ATOM 592 C CA . TYR A 1 75 ? 15.674 5.872 -10.991 1.00 48.42 98 TYR A CA 1
ATOM 593 C C . TYR A 1 75 ? 16.206 7.221 -11.444 1.00 56.54 98 TYR A C 1
ATOM 594 O O . TYR A 1 75 ? 17.078 7.802 -10.791 1.00 61.61 98 TYR A O 1
ATOM 603 N N . GLN A 1 76 ? 15.688 7.717 -12.566 1.00 60.81 99 GLN A N 1
ATOM 604 C CA . GLN A 1 76 ? 16.140 9.001 -13.099 1.00 64.87 99 GLN A CA 1
ATOM 605 C C . GLN A 1 76 ? 15.239 10.194 -12.761 1.00 63.29 99 GLN A C 1
ATOM 606 O O . GLN A 1 76 ? 14.041 10.209 -13.049 1.00 50.28 99 GLN A O 1
ATOM 612 N N . THR A 1 77 ? 15.839 11.192 -12.127 1.00 54.38 100 THR A N 1
ATOM 613 C CA . THR A 1 77 ? 15.164 12.457 -11.892 1.00 58.15 100 THR A CA 1
ATOM 614 C C . THR A 1 77 ? 16.207 13.564 -11.920 1.00 57.42 100 THR A C 1
ATOM 615 O O . THR A 1 77 ? 17.371 13.328 -11.593 1.00 62.40 100 THR A O 1
ATOM 619 N N . PRO A 1 78 ? 15.797 14.762 -12.363 1.00 67.83 101 PRO A N 1
ATOM 620 C CA . PRO A 1 78 ? 16.651 15.952 -12.433 1.00 79.66 101 PRO A CA 1
ATOM 621 C C . PRO A 1 78 ? 16.728 16.619 -11.072 1.00 74.45 101 PRO A C 1
ATOM 622 O O . PRO A 1 78 ? 17.589 17.465 -10.835 1.00 82.46 101 PRO A O 1
ATOM 626 N N . ASP A 1 79 ? 15.812 16.220 -10.194 1.00 62.16 102 ASP A N 1
ATOM 627 C CA . ASP A 1 79 ? 15.662 16.798 -8.864 1.00 49.81 102 ASP A CA 1
ATOM 628 C C . ASP A 1 79 ? 16.677 16.266 -7.846 1.00 54.36 102 ASP A C 1
ATOM 629 O O . ASP A 1 79 ? 16.549 15.151 -7.364 1.00 57.76 102 ASP A O 1
ATOM 634 N N . HIS A 1 80 ? 17.674 17.076 -7.513 1.00 53.30 103 HIS A N 1
ATOM 635 C CA . HIS A 1 80 ? 18.690 16.720 -6.518 1.00 53.45 103 HIS A CA 1
ATOM 636 C C . HIS A 1 80 ? 18.142 16.285 -5.170 1.00 49.08 103 HIS A C 1
ATOM 637 O O . HIS A 1 80 ? 18.679 15.378 -4.521 1.00 46.11 103 HIS A O 1
ATOM 644 N N . TYR A 1 81 ? 17.089 16.951 -4.730 1.00 41.13 104 TYR A N 1
ATOM 645 C CA . TYR A 1 81 ? 16.521 16.609 -3.459 1.00 46.64 104 TYR A CA 1
ATOM 646 C C . TYR A 1 81 ? 16.116 15.164 -3.525 1.00 55.74 104 TYR A C 1
ATOM 647 O O . TYR A 1 81 ? 16.413 14.381 -2.618 1.00 50.79 104 TYR A O 1
ATOM 656 N N . THR A 1 82 ? 15.433 14.810 -4.610 1.00 49.27 105 THR A N 1
ATOM 657 C CA . THR A 1 82 ? 14.929 13.455 -4.761 1.00 48.50 105 THR A CA 1
ATOM 658 C C . THR A 1 82 ? 16.066 12.438 -4.714 1.00 40.97 105 THR A C 1
ATOM 659 O O . THR A 1 82 ? 16.065 11.543 -3.869 1.00 47.45 105 THR A O 1
ATOM 663 N N . LEU A 1 83 ? 17.037 12.612 -5.602 1.00 33.65 106 LEU A N 1
ATOM 664 C CA . LEU A 1 83 ? 18.254 11.810 -5.620 1.00 38.17 106 LEU A CA 1
ATOM 665 C C . LEU A 1 83 ? 18.889 11.570 -4.243 1.00 39.18 106 LEU A C 1
ATOM 666 O O . LEU A 1 83 ? 19.241 10.446 -3.911 1.00 42.35 106 LEU A O 1
ATOM 671 N N . ARG A 1 84 ? 19.055 12.613 -3.441 1.00 40.32 107 ARG A N 1
ATOM 672 C CA . ARG A 1 84 ? 19.579 12.400 -2.093 1.00 39.96 107 ARG A CA 1
ATOM 673 C C . ARG A 1 84 ? 18.722 11.417 -1.267 1.00 43.96 107 ARG A C 1
ATOM 674 O O . ARG A 1 84 ? 19.252 10.461 -0.676 1.00 38.20 107 ARG A O 1
ATOM 682 N N . LYS A 1 85 ? 17.407 11.635 -1.252 1.00 39.30 108 LYS A N 1
ATOM 683 C CA . LYS A 1 85 ? 16.498 10.733 -0.554 1.00 34.64 108 LYS A CA 1
ATOM 684 C C . LYS A 1 85 ? 16.700 9.300 -1.018 1.00 38.95 108 LYS A C 1
ATOM 685 O O . LYS A 1 85 ? 16.744 8.375 -0.212 1.00 37.58 108 LYS A O 1
ATOM 691 N N . ILE A 1 86 ? 16.824 9.110 -2.325 1.00 34.32 109 ILE A N 1
ATOM 692 C CA . ILE A 1 86 ? 16.947 7.770 -2.855 1.00 30.82 109 ILE A CA 1
ATOM 693 C C . ILE A 1 86 ? 18.241 7.118 -2.355 1.00 34.98 109 ILE A C 1
ATOM 694 O O . ILE A 1 86 ? 18.276 5.924 -2.061 1.00 35.80 109 ILE A O 1
ATOM 699 N N . SER A 1 87 ? 19.291 7.911 -2.204 1.00 34.56 110 SER A N 1
ATOM 700 C CA . SER A 1 87 ? 20.534 7.390 -1.645 1.00 35.45 110 SER A CA 1
ATOM 701 C C . SER A 1 87 ? 20.311 6.952 -0.192 1.00 42.07 110 SER A C 1
ATOM 702 O O . SER A 1 87 ? 20.901 5.980 0.290 1.00 35.43 110 SER A O 1
ATOM 705 N N . SER A 1 88 ? 19.453 7.684 0.504 1.00 31.89 111 SER A N 1
ATOM 706 C CA . SER A 1 88 ? 19.149 7.354 1.880 1.00 31.93 111 SER A CA 1
ATOM 707 C C . SER A 1 88 ? 18.476 6.012 1.911 1.00 39.56 111 SER A C 1
ATOM 708 O O . SER A 1 88 ? 18.905 5.116 2.636 1.00 39.26 111 SER A O 1
ATOM 711 N N . LEU A 1 89 ? 17.412 5.883 1.123 1.00 30.81 112 LEU A N 1
ATOM 712 C CA . LEU A 1 89 ? 16.676 4.645 1.088 1.00 33.14 112 LEU A CA 1
ATOM 713 C C . LEU A 1 89 ? 17.614 3.464 0.782 1.00 37.65 112 LEU A C 1
ATOM 714 O O . LEU A 1 89 ? 17.593 2.439 1.474 1.00 34.12 112 LEU A O 1
ATOM 719 N N . ALA A 1 90 ? 18.454 3.621 -0.232 1.00 27.63 113 ALA A N 1
ATOM 720 C CA . ALA A 1 90 ? 19.290 2.524 -0.649 1.00 27.92 113 ALA A CA 1
ATOM 721 C C . ALA A 1 90 ? 20.311 2.135 0.419 1.00 32.47 113 ALA A C 1
ATOM 722 O O . ALA A 1 90 ? 20.568 0.950 0.636 1.00 38.11 113 ALA A O 1
ATOM 724 N N . ASN A 1 91 ? 20.904 3.111 1.085 1.00 28.05 114 ASN A N 1
ATOM 725 C CA . ASN A 1 91 ? 21.913 2.775 2.071 1.00 25.87 114 ASN A CA 1
ATOM 726 C C . ASN A 1 91 ? 21.258 2.153 3.304 1.00 31.55 114 ASN A C 1
ATOM 727 O O . ASN A 1 91 ? 2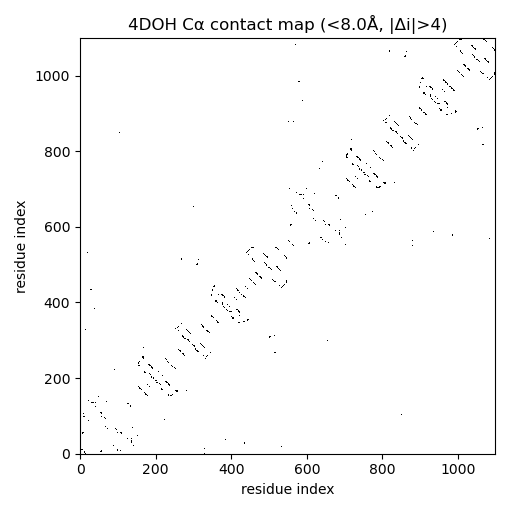1.798 1.234 3.921 1.00 35.08 114 ASN A O 1
ATOM 732 N N . SER A 1 92 ? 20.080 2.660 3.652 1.00 30.90 115 SER A N 1
ATOM 733 C CA . SER A 1 92 ? 19.278 2.069 4.702 1.00 31.17 115 SER A CA 1
ATOM 734 C C . SER A 1 92 ? 18.940 0.627 4.335 1.00 45.64 115 SER A C 1
ATOM 735 O O . SER A 1 92 ? 19.021 -0.274 5.196 1.00 37.58 115 SER A O 1
ATOM 738 N N . PHE A 1 93 ? 18.576 0.394 3.066 1.00 31.40 116 PHE A N 1
ATOM 739 C CA . PHE A 1 93 ? 18.270 -0.974 2.637 1.00 33.66 116 PHE A CA 1
ATOM 740 C C . PHE A 1 93 ? 19.476 -1.868 2.692 1.00 32.01 116 PHE A C 1
ATOM 741 O O . PHE A 1 93 ? 19.358 -3.063 2.910 1.00 36.20 116 PHE A O 1
ATOM 749 N N . LEU A 1 94 ? 20.637 -1.267 2.518 1.00 26.98 117 LEU A N 1
ATOM 750 C CA . LEU A 1 94 ? 21.890 -1.994 2.516 1.00 34.56 117 LEU A CA 1
ATOM 751 C C . LEU A 1 94 ? 22.241 -2.538 3.918 1.00 36.39 117 LEU A C 1
ATOM 752 O O . LEU A 1 94 ? 22.787 -3.624 4.061 1.00 35.29 117 LEU A O 1
ATOM 757 N N . THR A 1 95 ? 21.942 -1.781 4.961 1.00 33.43 118 THR A N 1
ATOM 758 C CA . THR A 1 95 ? 22.233 -2.276 6.293 1.00 40.70 118 THR A CA 1
ATOM 759 C C . THR A 1 95 ? 21.408 -3.534 6.536 1.00 37.99 118 THR A C 1
ATOM 760 O O . THR A 1 95 ? 21.856 -4.461 7.187 1.00 41.42 118 THR A O 1
ATOM 764 N N . ILE A 1 96 ? 20.197 -3.563 6.007 1.00 28.45 119 ILE A N 1
ATOM 765 C CA . ILE A 1 96 ? 19.342 -4.714 6.185 1.00 28.74 119 ILE A CA 1
ATOM 766 C C . ILE A 1 96 ? 19.862 -5.901 5.382 1.00 35.07 119 ILE A C 1
ATOM 767 O O . ILE A 1 96 ? 19.900 -7.012 5.888 1.00 35.23 119 ILE A O 1
ATOM 772 N N . LYS A 1 97 ? 20.237 -5.672 4.126 1.00 34.97 120 LYS A N 1
ATOM 773 C CA . LYS A 1 97 ? 20.797 -6.737 3.303 1.00 36.78 120 LYS A CA 1
ATOM 774 C C . LYS A 1 97 ? 21.973 -7.333 4.064 1.00 38.71 120 LYS A C 1
ATOM 775 O O . LYS A 1 97 ? 22.172 -8.544 4.051 1.00 38.75 120 LYS A O 1
ATOM 781 N N . LYS A 1 98 ? 22.718 -6.485 4.763 1.00 32.57 121 LYS A N 1
ATOM 782 C CA . LYS A 1 98 ? 23.890 -6.943 5.514 1.00 39.01 121 LYS A CA 1
ATOM 783 C C . LYS A 1 98 ? 23.557 -7.927 6.651 1.00 39.65 121 LYS A C 1
ATOM 784 O O . LYS A 1 98 ? 24.277 -8.896 6.868 1.00 43.86 121 LYS A O 1
ATOM 790 N N . ASP A 1 99 ? 22.465 -7.689 7.357 1.00 30.99 122 ASP A N 1
ATOM 791 C CA . ASP A 1 99 ? 22.038 -8.612 8.390 1.00 35.71 122 ASP A CA 1
ATOM 792 C C . ASP A 1 99 ? 21.490 -9.904 7.809 1.00 40.87 122 ASP A C 1
ATOM 793 O O . ASP A 1 99 ? 21.746 -10.988 8.337 1.00 35.60 122 ASP A O 1
ATOM 798 N N . LEU A 1 100 ? 20.744 -9.794 6.715 1.00 41.20 123 LEU A N 1
ATOM 799 C CA . LEU A 1 100 ? 20.197 -10.980 6.100 1.00 35.01 123 LEU A CA 1
ATOM 800 C C . LEU A 1 100 ? 21.338 -11.850 5.607 1.00 41.55 123 LEU A C 1
ATOM 801 O O . LEU A 1 100 ? 21.233 -13.069 5.625 1.00 42.83 123 LEU A O 1
ATOM 806 N N . ARG A 1 101 ? 22.423 -11.224 5.160 1.00 37.70 124 ARG A N 1
ATOM 807 C CA . ARG A 1 101 ? 23.567 -11.965 4.642 1.00 35.79 124 ARG A CA 1
ATOM 808 C C . ARG A 1 101 ? 24.221 -12.749 5.767 1.00 47.16 124 ARG A C 1
ATOM 809 O O . ARG A 1 101 ? 24.704 -13.863 5.578 1.00 46.58 124 ARG A O 1
ATOM 817 N N . LEU A 1 102 ? 24.220 -12.160 6.952 1.00 50.38 125 LEU A N 1
ATOM 818 C CA . LEU A 1 102 ? 24.742 -12.836 8.125 1.00 43.34 125 LEU A CA 1
ATOM 819 C C . LEU A 1 102 ? 23.878 -14.060 8.423 1.00 42.62 125 LEU A C 1
ATOM 820 O O . LEU A 1 102 ? 24.385 -15.149 8.657 1.00 49.20 125 LEU A O 1
ATOM 825 N N . CYS A 1 103 ? 22.564 -13.874 8.404 1.00 38.55 126 CYS A N 1
ATOM 826 C CA . CYS A 1 103 ? 21.630 -14.969 8.643 1.00 47.54 126 CYS A CA 1
ATOM 827 C C . CYS A 1 103 ? 21.918 -16.084 7.661 1.00 50.68 126 CYS A C 1
ATOM 828 O O . CYS A 1 103 ? 21.892 -17.261 8.005 1.00 42.82 126 CYS A O 1
ATOM 831 N N . HIS A 1 104 ? 22.169 -15.691 6.419 1.00 41.07 127 HIS A N 1
ATOM 832 C CA . HIS A 1 104 ? 22.507 -16.629 5.382 1.00 41.69 127 HIS A CA 1
ATOM 833 C C . HIS A 1 104 ? 23.788 -17.352 5.768 1.00 51.29 127 HIS A C 1
ATOM 834 O O . HIS A 1 104 ? 23.849 -18.566 5.708 1.00 52.02 127 HIS A O 1
ATOM 841 N N . ALA A 1 105 ? 24.809 -16.612 6.183 1.00 47.80 128 ALA A N 1
ATOM 842 C CA . ALA A 1 105 ? 26.088 -17.242 6.484 1.00 39.92 128 ALA A CA 1
ATOM 843 C C . ALA A 1 105 ? 25.958 -18.223 7.645 1.00 43.85 128 ALA A C 1
ATOM 844 O O . ALA A 1 105 ? 26.663 -19.217 7.703 1.00 59.01 128 ALA A O 1
ATOM 846 N N . HIS A 1 106 ? 25.037 -17.945 8.557 1.00 46.11 129 HIS A N 1
ATOM 847 C CA . HIS A 1 106 ? 24.797 -18.799 9.712 1.00 46.09 129 HIS A CA 1
ATOM 848 C C . HIS A 1 106 ? 23.810 -19.896 9.390 1.00 49.62 129 HIS A C 1
ATOM 849 O O . HIS A 1 106 ? 23.265 -20.522 10.297 1.00 50.55 129 HIS A O 1
ATOM 856 N N . MET A 1 107 ? 23.532 -20.095 8.108 1.00 53.48 130 MET A N 1
ATOM 857 C CA . MET A 1 107 ? 22.595 -21.142 7.678 1.00 52.70 130 MET A CA 1
ATOM 858 C C . MET A 1 107 ? 21.187 -21.006 8.239 1.00 51.81 130 MET A C 1
ATOM 859 O O . MET A 1 107 ? 20.595 -22.010 8.633 1.00 49.42 130 MET A O 1
ATOM 864 N N . THR A 1 108 ? 20.659 -19.786 8.295 1.00 48.48 131 THR A N 1
ATOM 865 C CA . THR A 1 108 ? 19.289 -19.571 8.771 1.00 47.16 131 THR A CA 1
ATOM 866 C C . THR A 1 108 ? 18.486 -18.735 7.767 1.00 49.33 131 THR A C 1
ATOM 867 O O . THR A 1 108 ? 17.503 -18.074 8.116 1.00 44.65 131 THR A O 1
ATOM 871 N N . CYS A 1 109 ? 18.919 -18.782 6.511 1.00 54.03 132 CYS A N 1
ATOM 872 C CA . CYS A 1 109 ? 18.222 -18.113 5.425 1.00 48.26 132 CYS A CA 1
ATOM 873 C C . CYS A 1 109 ? 17.973 -19.101 4.317 1.00 65.41 132 CYS A C 1
ATOM 874 O O . CYS A 1 109 ? 18.369 -18.887 3.172 1.00 61.03 132 CYS A O 1
ATOM 877 N N . HIS A 1 110 ? 17.309 -20.186 4.690 1.00 61.05 133 HIS A N 1
ATOM 878 C CA . HIS A 1 110 ? 17.077 -21.309 3.812 1.00 56.41 133 HIS A CA 1
ATOM 879 C C . HIS A 1 110 ? 16.165 -20.939 2.648 1.00 67.63 133 HIS A C 1
ATOM 880 O O . HIS A 1 110 ? 15.099 -20.359 2.827 1.00 58.68 133 HIS A O 1
ATOM 887 N N . CYS A 1 111 ? 16.580 -21.277 1.440 1.00 60.55 134 CYS A N 1
ATOM 888 C CA . CYS A 1 111 ? 15.715 -21.012 0.309 1.00 61.73 134 CYS A CA 1
ATOM 889 C C . CYS A 1 111 ? 14.879 -22.216 -0.100 1.00 71.75 134 CYS A C 1
ATOM 890 O O . CYS A 1 111 ? 15.323 -23.060 -0.874 1.00 74.70 134 CYS A O 1
ATOM 893 N N . GLY A 1 112 ? 13.666 -22.282 0.442 1.00 68.45 135 GLY A N 1
ATOM 894 C CA . GLY A 1 112 ? 12.693 -23.289 0.060 1.00 74.65 135 GLY A CA 1
ATOM 895 C C . GLY A 1 112 ? 11.883 -22.836 -1.139 1.00 79.18 135 GLY A C 1
ATOM 896 O O . GLY A 1 112 ? 12.006 -21.691 -1.569 1.00 77.18 135 GLY A O 1
ATOM 897 N N . GLU A 1 113 ? 11.046 -23.722 -1.679 1.00 81.13 136 GLU A N 1
ATOM 898 C CA . GLU A 1 113 ? 10.330 -23.420 -2.922 1.00 74.45 136 GLU A CA 1
ATOM 899 C C . GLU A 1 113 ? 9.164 -22.436 -2.773 1.00 67.96 136 GLU A C 1
ATOM 900 O O . GLU A 1 113 ? 8.847 -21.737 -3.719 1.00 67.52 136 GLU A O 1
ATOM 906 N N . GLU A 1 114 ? 8.514 -22.387 -1.607 1.00 72.00 137 GLU A N 1
ATOM 907 C CA . GLU A 1 114 ? 7.512 -21.340 -1.354 1.00 72.53 137 GLU A CA 1
ATOM 908 C C . GLU A 1 114 ? 8.178 -19.991 -1.573 1.00 78.81 137 GLU A C 1
ATOM 909 O O . GLU A 1 114 ? 7.586 -19.067 -2.133 1.00 68.81 137 GLU A O 1
ATOM 915 N N . ALA A 1 115 ? 9.427 -19.897 -1.126 1.00 80.20 138 ALA A N 1
ATOM 916 C CA . ALA A 1 115 ? 10.204 -18.672 -1.236 1.00 64.62 138 ALA A CA 1
ATOM 917 C C . ALA A 1 115 ? 10.563 -18.384 -2.679 1.00 60.83 138 ALA A C 1
ATOM 918 O O . ALA A 1 115 ? 10.273 -17.309 -3.185 1.00 59.36 138 ALA A O 1
ATOM 920 N N . MET A 1 116 ? 11.192 -19.342 -3.345 1.00 48.57 139 MET A N 1
ATOM 921 C CA . MET A 1 116 ? 11.607 -19.112 -4.714 1.00 53.42 139 MET A CA 1
ATOM 922 C C . MET A 1 116 ? 10.389 -18.865 -5.595 1.00 58.54 139 MET A C 1
ATOM 923 O O . MET A 1 116 ? 10.422 -18.048 -6.504 1.00 56.18 139 MET A O 1
ATOM 928 N N . LYS A 1 117 ? 9.307 -19.573 -5.309 1.00 60.17 140 LYS A N 1
ATOM 929 C CA . LYS A 1 117 ? 8.113 -19.493 -6.128 1.00 58.91 140 LYS A CA 1
ATOM 930 C C . LYS A 1 117 ? 7.598 -18.061 -6.090 1.00 54.67 140 LYS A C 1
ATOM 931 O O . LYS A 1 117 ? 7.374 -17.447 -7.133 1.00 59.86 140 LYS A O 1
ATOM 937 N N . LYS A 1 118 ? 7.426 -17.524 -4.888 1.00 51.43 141 LYS A N 1
ATOM 938 C CA . LYS A 1 118 ? 6.864 -16.192 -4.736 1.00 50.56 141 LYS A CA 1
ATOM 939 C C . LYS A 1 118 ? 7.800 -15.103 -5.306 1.00 56.02 141 LYS A C 1
ATOM 940 O O . LYS A 1 118 ? 7.340 -14.088 -5.849 1.00 51.32 141 LYS A O 1
ATOM 946 N N . TYR A 1 119 ? 9.108 -15.318 -5.202 1.00 44.53 142 TYR A N 1
ATOM 947 C CA . TYR A 1 119 ? 10.052 -14.372 -5.771 1.00 39.67 142 TYR A CA 1
ATOM 948 C C . TYR A 1 119 ? 10.010 -14.338 -7.291 1.00 49.27 142 TYR A C 1
ATOM 949 O O . TYR A 1 119 ? 9.949 -13.267 -7.888 1.00 53.86 142 TYR A O 1
ATOM 958 N N . SER A 1 120 ? 10.081 -15.506 -7.914 1.00 47.62 143 SER A N 1
ATOM 959 C CA . SER A 1 120 ? 9.917 -15.616 -9.362 1.00 51.84 143 SER A CA 1
ATOM 960 C C . SER A 1 120 ? 8.675 -14.881 -9.844 1.00 48.36 143 SER A C 1
ATOM 961 O O . SER A 1 120 ? 8.726 -14.167 -10.837 1.00 43.51 143 SER A O 1
ATOM 964 N N . GLN A 1 121 ? 7.563 -15.056 -9.137 1.00 41.03 144 GLN A N 1
ATOM 965 C CA . GLN A 1 121 ? 6.335 -14.345 -9.482 1.00 48.49 144 GLN A CA 1
ATOM 966 C C . GLN A 1 121 ? 6.543 -12.839 -9.497 1.00 51.79 144 GLN A C 1
ATOM 967 O O . GLN A 1 121 ? 6.199 -12.165 -10.465 1.00 48.58 144 GLN A O 1
ATOM 973 N N . ILE A 1 122 ? 7.112 -12.321 -8.415 1.00 53.22 145 ILE A N 1
ATOM 974 C CA . ILE A 1 122 ? 7.418 -10.905 -8.299 1.00 44.12 145 ILE A CA 1
ATOM 975 C C . ILE A 1 122 ? 8.375 -10.473 -9.395 1.00 46.10 145 ILE A C 1
ATOM 976 O O . ILE A 1 122 ? 8.107 -9.515 -10.126 1.00 46.30 145 ILE A O 1
ATOM 981 N N . LEU A 1 123 ? 9.481 -11.196 -9.525 1.00 41.14 146 LEU A N 1
ATOM 982 C CA . LEU A 1 123 ? 10.465 -10.895 -10.559 1.00 39.87 146 LEU A CA 1
ATOM 983 C C . LEU A 1 123 ? 9.828 -10.890 -11.945 1.00 47.03 146 LEU A C 1
ATOM 984 O O . LEU A 1 123 ? 10.186 -10.075 -12.800 1.00 42.73 146 LEU A O 1
ATOM 989 N N . SER A 1 124 ? 8.867 -11.787 -12.158 1.00 48.40 147 SER A N 1
ATOM 990 C CA . SER A 1 124 ? 8.165 -11.854 -13.438 1.00 44.47 147 SER A CA 1
ATOM 991 C C . SER A 1 124 ? 7.467 -10.538 -13.712 1.00 51.65 147 SER A C 1
ATOM 992 O O . SER A 1 124 ? 7.815 -9.852 -14.678 1.00 53.57 147 SER A O 1
ATOM 995 N N . HIS A 1 125 ? 6.492 -10.201 -12.854 1.00 48.41 148 HIS A N 1
ATOM 996 C CA . HIS A 1 125 ? 5.773 -8.917 -12.894 1.00 46.22 148 HIS A CA 1
ATOM 997 C C . HIS A 1 125 ? 6.660 -7.718 -13.252 1.00 52.81 148 HIS A C 1
ATOM 998 O O . HIS A 1 125 ? 6.304 -6.903 -14.101 1.00 54.84 148 HIS A O 1
ATOM 1005 N N . PHE A 1 126 ? 7.795 -7.611 -12.561 1.00 46.44 149 PHE A N 1
ATOM 1006 C CA . PHE A 1 126 ? 8.778 -6.556 -12.776 1.00 44.93 149 PHE A CA 1
ATOM 1007 C C . PHE A 1 126 ? 9.397 -6.668 -14.151 1.00 47.61 149 PHE A C 1
ATOM 1008 O O . PHE A 1 126 ? 9.728 -5.670 -14.770 1.00 47.09 149 PHE A O 1
ATOM 1016 N N . GLU A 1 127 ? 9.568 -7.889 -14.631 1.00 56.43 150 GLU A N 1
ATOM 1017 C CA . GLU A 1 127 ? 10.196 -8.076 -15.930 1.00 53.47 150 GLU A CA 1
ATOM 1018 C C . GLU A 1 127 ? 9.237 -7.858 -17.124 1.00 52.78 150 GLU A C 1
ATOM 1019 O O . GLU A 1 127 ? 9.686 -7.518 -18.228 1.00 45.03 150 GLU A O 1
ATOM 1025 N N . LYS A 1 128 ? 7.932 -8.018 -16.890 1.00 54.07 151 LYS A N 1
ATOM 1026 C CA . LYS A 1 128 ? 6.909 -7.634 -17.871 1.00 53.19 151 LYS A CA 1
ATOM 1027 C C . LYS A 1 128 ? 7.132 -6.216 -18.409 1.00 63.02 151 LYS A C 1
ATOM 1028 O O . LYS A 1 128 ? 7.064 -5.979 -19.615 1.00 69.34 151 LYS A O 1
ATOM 1034 N N . LEU A 1 129 ? 7.373 -5.277 -17.498 1.00 59.43 152 LEU A N 1
ATOM 1035 C CA . LEU A 1 129 ? 7.401 -3.855 -17.823 1.00 54.44 152 LEU A CA 1
ATOM 1036 C C . LEU A 1 129 ? 8.702 -3.391 -18.476 1.00 57.56 152 LEU A C 1
ATOM 1037 O O . LEU A 1 129 ? 9.767 -3.943 -18.215 1.00 59.74 152 LEU A O 1
ATOM 1042 N N . GLU A 1 130 ? 8.621 -2.363 -19.314 1.00 52.23 153 GLU A N 1
ATOM 1043 C CA . GLU A 1 130 ? 9.829 -1.774 -19.887 1.00 60.30 153 GLU A CA 1
ATOM 1044 C C . GLU A 1 130 ? 10.701 -1.150 -18.799 1.00 59.60 153 GLU A C 1
ATOM 1045 O O . GLU A 1 130 ? 10.185 -0.478 -17.901 1.00 59.85 153 GLU A O 1
ATOM 1051 N N . PRO A 1 131 ? 12.027 -1.343 -18.893 1.00 52.19 154 PRO A N 1
ATOM 1052 C CA . PRO A 1 131 ? 12.969 -1.019 -17.808 1.00 52.63 154 PRO A CA 1
ATOM 1053 C C . PRO A 1 131 ? 12.533 0.183 -16.988 1.00 46.36 154 PRO A C 1
ATOM 1054 O O . PRO A 1 131 ? 11.868 -0.041 -15.987 1.00 51.89 154 PRO A O 1
ATOM 1058 N N . GLN A 1 132 ? 12.848 1.411 -17.399 1.00 46.41 155 GLN A N 1
ATOM 1059 C CA . GLN A 1 132 ? 12.515 2.578 -16.577 1.00 44.72 155 GLN A CA 1
ATOM 1060 C C . GLN A 1 132 ? 11.099 2.555 -15.978 1.00 43.07 155 GLN A C 1
ATOM 1061 O O . GLN A 1 132 ? 10.920 2.974 -14.835 1.00 51.76 155 GLN A O 1
ATOM 1067 N N . ALA A 1 133 ? 10.099 2.053 -16.698 1.00 40.30 156 ALA A N 1
ATOM 1068 C CA . ALA A 1 133 ? 8.764 1.962 -16.090 1.00 49.54 156 ALA A CA 1
ATOM 1069 C C . ALA A 1 133 ? 8.826 1.017 -14.905 1.00 50.94 156 ALA A C 1
ATOM 1070 O O . ALA A 1 133 ? 8.177 1.242 -13.887 1.00 43.33 156 ALA A O 1
ATOM 1072 N N . ALA A 1 134 ? 9.611 -0.046 -15.057 1.00 44.76 157 ALA A N 1
ATOM 1073 C CA . ALA A 1 134 ? 9.745 -1.048 -14.022 1.00 45.50 157 ALA A CA 1
ATOM 1074 C C . ALA A 1 134 ? 10.323 -0.416 -12.756 1.00 46.21 157 ALA A C 1
ATOM 1075 O O . ALA A 1 134 ? 9.715 -0.499 -11.684 1.00 40.66 157 ALA A O 1
ATOM 1077 N N . VAL A 1 135 ? 11.488 0.219 -12.877 1.00 35.38 158 VAL A N 1
ATOM 1078 C CA . VAL A 1 135 ? 12.106 0.808 -11.706 1.00 40.21 158 VAL A CA 1
ATOM 1079 C C . VAL A 1 135 ? 11.226 1.903 -11.111 1.00 44.07 158 VAL A C 1
ATOM 1080 O O . VAL A 1 135 ? 11.058 1.970 -9.893 1.00 43.03 158 VAL A O 1
ATOM 1084 N N . VAL A 1 136 ? 10.631 2.732 -11.958 1.00 43.10 159 VAL A N 1
ATOM 1085 C CA . VAL A 1 136 ? 9.734 3.758 -11.451 1.00 33.04 159 VAL A CA 1
ATOM 1086 C C . VAL A 1 136 ? 8.651 3.130 -10.605 1.00 38.41 159 VAL A C 1
ATOM 1087 O O . VAL A 1 136 ? 8.336 3.653 -9.539 1.00 43.10 159 VAL A O 1
ATOM 1091 N N . LYS A 1 137 ? 8.122 1.990 -11.054 1.00 30.22 160 LYS A N 1
ATOM 1092 C CA . LYS A 1 137 ? 6.994 1.349 -10.387 1.00 33.00 160 LYS A CA 1
ATOM 1093 C C . LYS A 1 137 ? 7.367 0.693 -9.053 1.00 40.97 160 LYS A C 1
ATOM 1094 O O . LYS A 1 137 ? 6.578 0.689 -8.101 1.00 42.92 160 LYS A O 1
ATOM 1100 N N . ALA A 1 138 ? 8.566 0.134 -8.991 1.00 33.58 161 ALA A N 1
ATOM 1101 C CA . ALA A 1 138 ? 8.992 -0.582 -7.813 1.00 36.00 161 ALA A CA 1
ATOM 1102 C C . ALA A 1 138 ? 9.393 0.422 -6.765 1.00 43.40 161 ALA A C 1
ATOM 1103 O O . ALA A 1 138 ? 9.199 0.194 -5.571 1.00 39.78 161 ALA A O 1
ATOM 1105 N N . LEU A 1 139 ? 9.972 1.530 -7.208 1.00 39.09 162 LEU A N 1
ATOM 1106 C CA . LEU A 1 139 ? 10.359 2.546 -6.258 1.00 39.94 162 LEU A CA 1
ATOM 1107 C C . LEU A 1 139 ? 9.085 3.062 -5.627 1.00 43.13 162 LEU A C 1
ATOM 1108 O O . LEU A 1 139 ? 9.035 3.343 -4.429 1.00 50.00 162 LEU A O 1
ATOM 1113 N N . GLY A 1 140 ? 8.042 3.167 -6.434 1.00 37.38 163 GLY A N 1
ATOM 1114 C CA . GLY A 1 140 ? 6.801 3.746 -5.954 1.00 39.82 163 GLY A CA 1
ATOM 1115 C C . GLY A 1 140 ? 6.050 2.788 -5.061 1.00 43.52 163 GLY A C 1
ATOM 1116 O O . GLY A 1 140 ? 5.048 3.161 -4.443 1.00 49.61 163 GLY A O 1
ATOM 1117 N N . GLU A 1 141 ? 6.543 1.550 -5.001 1.00 35.48 164 GLU A N 1
ATOM 1118 C CA . GLU A 1 141 ? 5.907 0.496 -4.215 1.00 39.13 164 GLU A CA 1
ATOM 1119 C C . GLU A 1 141 ? 6.608 0.199 -2.895 1.00 39.84 164 GLU A C 1
ATOM 1120 O O . GLU A 1 141 ? 6.236 -0.758 -2.214 1.00 42.11 164 GLU A O 1
ATOM 1126 N N . LEU A 1 142 ? 7.595 1.019 -2.524 1.00 32.64 165 LEU A N 1
ATOM 1127 C CA . LEU A 1 142 ? 8.182 0.945 -1.188 1.00 36.32 165 LEU A CA 1
ATOM 1128 C C . LEU A 1 142 ? 7.131 0.925 -0.089 1.00 41.57 165 LEU A C 1
ATOM 1129 O O . LEU A 1 142 ? 7.310 0.236 0.906 1.00 44.46 165 LEU A O 1
ATOM 1134 N N . ASP A 1 143 ? 6.039 1.661 -0.242 1.00 31.11 166 ASP A N 1
ATOM 1135 C CA . ASP A 1 143 ? 5.057 1.655 0.843 1.00 39.95 166 ASP A CA 1
ATOM 1136 C C . ASP A 1 143 ? 4.473 0.265 1.097 1.00 40.00 166 ASP A C 1
ATOM 1137 O O . ASP A 1 143 ? 4.217 -0.096 2.240 1.00 47.30 166 ASP A O 1
ATOM 1142 N N . ILE A 1 144 ? 4.324 -0.531 0.045 1.00 35.11 167 ILE A N 1
ATOM 1143 C CA . ILE A 1 144 ? 3.868 -1.906 0.193 1.00 30.58 167 ILE A CA 1
ATOM 1144 C C . ILE A 1 144 ? 4.954 -2.750 0.833 1.00 35.09 167 ILE A C 1
ATOM 1145 O O . ILE A 1 144 ? 4.709 -3.472 1.789 1.00 41.61 167 ILE A O 1
ATOM 1150 N N . LEU A 1 145 ? 6.164 -2.647 0.311 1.00 29.48 168 LEU A N 1
ATOM 1151 C CA . LEU A 1 145 ? 7.307 -3.356 0.882 1.00 31.87 168 LEU A CA 1
ATOM 1152 C C . LEU A 1 145 ? 7.543 -3.060 2.389 1.00 37.64 168 LEU A C 1
ATOM 1153 O O . LEU A 1 145 ? 7.726 -3.963 3.210 1.00 41.24 168 LEU A O 1
ATOM 1158 N N . LEU A 1 146 ? 7.561 -1.789 2.758 1.00 35.60 169 LEU A N 1
ATOM 1159 C CA . LEU A 1 146 ? 7.767 -1.450 4.147 1.00 35.77 169 LEU A CA 1
ATOM 1160 C C . LEU A 1 146 ? 6.610 -1.978 5.001 1.00 42.50 169 LEU A C 1
ATOM 1161 O O . LEU A 1 146 ? 6.816 -2.410 6.135 1.00 38.36 169 LEU A O 1
ATOM 1166 N N . GLN A 1 147 ? 5.395 -1.973 4.463 1.00 40.68 170 GLN A N 1
ATOM 1167 C CA . GLN A 1 147 ? 4.276 -2.515 5.218 1.00 35.40 170 GLN A CA 1
ATOM 1168 C C . GLN A 1 147 ? 4.381 -4.037 5.325 1.00 44.82 170 GLN A C 1
ATOM 1169 O O . GLN A 1 147 ? 4.058 -4.609 6.340 1.00 38.03 170 GLN A O 1
ATOM 1175 N N . TRP A 1 148 ? 4.850 -4.699 4.281 1.00 44.47 171 TRP A N 1
ATOM 1176 C CA . TRP A 1 148 ? 4.984 -6.135 4.365 1.00 42.16 171 TRP A CA 1
ATOM 1177 C C . TRP A 1 148 ? 5.892 -6.465 5.544 1.00 41.58 171 TRP A C 1
ATOM 1178 O O . TRP A 1 148 ? 5.616 -7.388 6.310 1.00 40.47 171 TRP A O 1
ATOM 1189 N N . MET A 1 149 ? 6.963 -5.694 5.693 1.00 40.74 172 MET A N 1
ATOM 1190 C CA . MET A 1 149 ? 7.905 -5.880 6.798 1.00 37.98 172 MET A CA 1
ATOM 1191 C C . MET A 1 149 ? 7.342 -5.512 8.176 1.00 42.16 172 MET A C 1
ATOM 1192 O O . MET A 1 149 ? 7.670 -6.147 9.163 1.00 46.35 172 MET A O 1
ATOM 1197 N N . GLU A 1 150 ? 6.519 -4.472 8.245 1.00 44.72 173 GLU A N 1
ATOM 1198 C CA . GLU A 1 150 ? 5.861 -4.103 9.494 1.00 46.63 173 GLU A CA 1
ATOM 1199 C C . GLU A 1 150 ? 4.801 -5.144 9.880 1.00 49.53 173 GLU A C 1
ATOM 1200 O O . GLU A 1 150 ? 4.599 -5.430 11.056 1.00 46.56 173 GLU A O 1
ATOM 1206 N N . GLU A 1 151 ? 4.124 -5.700 8.876 1.00 56.37 174 GLU A N 1
ATOM 1207 C CA . GLU A 1 151 ? 3.114 -6.740 9.075 1.00 46.77 174 GLU A CA 1
ATOM 1208 C C . GLU A 1 151 ? 3.652 -7.961 9.798 1.00 59.63 174 GLU A C 1
ATOM 1209 O O . GLU A 1 151 ? 2.931 -8.575 10.576 1.00 69.76 174 GLU A O 1
ATOM 1215 N N . THR A 1 152 ? 4.896 -8.342 9.517 1.00 49.67 175 THR A N 1
ATOM 1216 C CA . THR A 1 152 ? 5.433 -9.589 10.062 1.00 61.93 175 THR A CA 1
ATOM 1217 C C . THR A 1 152 ? 5.703 -9.474 11.566 1.00 72.39 175 THR A C 1
ATOM 1218 O O . THR A 1 152 ? 6.853 -9.409 12.001 1.00 69.81 175 THR A O 1
ATOM 1222 N N . GLU A 1 153 ? 4.604 -9.473 12.329 1.00 98.02 176 GLU A N 1
ATOM 1223 C CA . GLU A 1 153 ? 4.529 -9.245 13.797 1.00 111.88 176 GLU A CA 1
ATOM 1224 C C . GLU A 1 153 ? 5.763 -8.690 14.546 1.00 121.27 176 GLU A C 1
ATOM 1225 O O . GLU A 1 153 ? 6.394 -7.728 14.094 1.00 109.61 176 GLU A O 1
ATOM 1232 N N . ILE B 2 6 ? 47.155 24.557 -10.085 1.00 83.99 34 ILE B N 1
ATOM 1233 C CA . ILE B 2 6 ? 47.843 25.543 -9.255 1.00 98.74 34 ILE B CA 1
ATOM 1234 C C . ILE B 2 6 ? 47.087 25.861 -7.966 1.00 100.85 34 ILE B C 1
ATOM 1235 O O . ILE B 2 6 ? 47.715 26.100 -6.932 1.00 100.62 34 ILE B O 1
ATOM 1240 N N . LEU B 2 7 ? 45.753 25.865 -8.029 1.00 100.63 35 LEU B N 1
ATOM 1241 C CA . LEU B 2 7 ? 44.925 26.051 -6.830 1.00 94.44 35 LEU B CA 1
ATOM 1242 C C . LEU B 2 7 ? 45.012 24.799 -5.958 1.00 84.28 35 LEU B C 1
ATOM 1243 O O . LEU B 2 7 ? 44.579 23.723 -6.368 1.00 86.02 35 LEU B O 1
ATOM 1248 N N . PRO B 2 8 ? 45.574 24.930 -4.749 1.00 89.94 36 PRO B N 1
ATOM 1249 C CA . PRO B 2 8 ? 45.730 23.759 -3.881 1.00 96.67 36 PRO B CA 1
ATOM 1250 C C . PRO B 2 8 ? 44.389 23.159 -3.467 1.00 94.92 36 PRO B C 1
ATOM 1251 O O . PRO B 2 8 ? 43.461 23.893 -3.117 1.00 83.39 36 PRO B O 1
ATOM 1255 N N . ALA B 2 9 ? 44.295 21.833 -3.526 1.00 90.24 37 ALA B N 1
ATOM 1256 C CA . ALA B 2 9 ? 43.105 21.123 -3.079 1.00 86.60 37 ALA B CA 1
ATOM 1257 C C . ALA B 2 9 ? 43.195 20.917 -1.578 1.00 83.09 37 ALA B C 1
ATOM 1258 O O . ALA B 2 9 ? 44.234 20.474 -1.074 1.00 85.27 37 ALA B O 1
ATOM 1260 N N . PRO B 2 10 ? 42.094 21.228 -0.869 1.00 69.64 38 PRO B N 1
ATOM 1261 C CA . PRO B 2 10 ? 42.006 21.303 0.594 1.00 73.71 38 PRO B CA 1
ATOM 1262 C C . PRO B 2 10 ? 42.694 20.128 1.277 1.00 70.36 38 PRO B C 1
ATOM 1263 O O . PRO B 2 10 ? 42.700 19.026 0.735 1.00 70.59 38 PRO B O 1
ATOM 1267 N N . GLN B 2 11 ? 43.283 20.368 2.441 1.00 68.93 39 GLN B N 1
ATOM 1268 C CA . GLN B 2 11 ? 44.024 19.323 3.139 1.00 74.83 39 GLN B CA 1
ATOM 1269 C C . GLN B 2 11 ? 43.526 19.161 4.569 1.00 73.98 39 GLN B C 1
ATOM 1270 O O . GLN B 2 11 ? 42.792 20.010 5.070 1.00 71.72 39 GLN B O 1
ATOM 1276 N N . GLN B 2 12 ? 43.928 18.066 5.211 1.00 75.22 40 GLN B N 1
ATOM 1277 C CA . GLN B 2 12 ? 43.485 17.727 6.569 1.00 74.60 40 GLN B CA 1
ATOM 1278 C C . GLN B 2 12 ? 41.975 17.649 6.708 1.00 76.50 40 GLN B C 1
ATOM 1279 O O . GLN B 2 12 ? 41.409 18.303 7.576 1.00 76.20 40 GLN B O 1
ATOM 1285 N N . LEU B 2 13 ? 41.311 16.868 5.863 1.00 75.44 41 LEU B N 1
ATOM 1286 C CA . LEU B 2 13 ? 39.874 16.691 6.036 1.00 61.47 41 LEU B CA 1
ATOM 1287 C C . LEU B 2 13 ? 39.655 15.776 7.229 1.00 67.19 41 LEU B C 1
ATOM 1288 O O . LEU B 2 13 ? 40.351 14.772 7.396 1.00 64.30 41 LEU B O 1
ATOM 1293 N N . SER B 2 14 ? 38.703 16.140 8.075 1.00 57.86 42 SER B N 1
ATOM 1294 C CA . SER B 2 14 ? 38.284 15.275 9.168 1.00 64.55 42 SER B CA 1
ATOM 1295 C C . SER B 2 14 ? 36.807 15.512 9.392 1.00 58.53 42 SER B C 1
ATOM 1296 O O . SER B 2 14 ? 36.252 16.502 8.905 1.00 58.07 42 SER B O 1
ATOM 1299 N N . VAL B 2 15 ? 36.163 14.610 10.123 1.00 50.60 43 VAL B N 1
ATOM 1300 C CA . VAL B 2 15 ? 34.774 14.829 10.478 1.00 51.71 43 VAL B CA 1
ATOM 1301 C C . VAL B 2 15 ? 34.629 14.991 11.973 1.00 48.16 43 VAL B C 1
ATOM 1302 O O . VAL B 2 15 ? 35.260 14.279 12.751 1.00 52.69 43 VAL B O 1
ATOM 1306 N N . LEU B 2 16 ? 33.806 15.944 12.378 1.00 54.84 44 LEU B N 1
ATOM 1307 C CA . LEU B 2 16 ? 33.601 16.189 13.797 1.00 63.04 44 LEU B CA 1
ATOM 1308 C C . LEU B 2 16 ? 32.158 15.872 14.146 1.00 57.36 44 LEU B C 1
ATOM 1309 O O . LEU B 2 16 ? 31.243 16.608 13.771 1.00 55.54 44 LEU B O 1
ATOM 1314 N N . SER B 2 17 ? 31.957 14.767 14.857 1.00 48.11 45 SER B N 1
ATOM 1315 C CA . SER B 2 17 ? 30.608 14.242 15.047 1.00 50.45 45 SER B CA 1
ATOM 1316 C C . SER B 2 17 ? 30.167 14.202 16.494 1.00 43.84 45 SER B C 1
ATOM 1317 O O . SER B 2 17 ? 30.691 13.438 17.294 1.00 47.99 45 SER B O 1
ATOM 1320 N N . THR B 2 18 ? 29.172 15.017 16.809 1.00 41.39 46 THR B N 1
ATOM 1321 C CA . THR B 2 18 ? 28.699 15.158 18.179 1.00 49.05 46 THR B CA 1
ATOM 1322 C C . THR B 2 18 ? 27.160 15.081 18.227 1.00 51.70 46 THR B C 1
ATOM 1323 O O . THR B 2 18 ? 26.461 15.833 17.527 1.00 50.60 46 THR B O 1
ATOM 1327 N N . ASN B 2 19 ? 26.648 14.153 19.040 1.00 44.66 47 ASN B N 1
ATOM 1328 C CA . ASN B 2 19 ? 25.207 13.901 19.154 1.00 37.34 47 ASN B CA 1
ATOM 1329 C C . ASN B 2 19 ? 24.522 13.753 17.796 1.00 45.39 47 ASN B C 1
ATOM 1330 O O . ASN B 2 19 ? 23.437 14.303 17.555 1.00 40.39 47 ASN B O 1
ATOM 1335 N N . MET B 2 20 ? 25.175 13.017 16.906 1.00 44.43 48 MET B N 1
ATOM 1336 C CA . MET B 2 20 ? 24.618 12.735 15.592 1.00 40.47 48 MET B CA 1
ATOM 1337 C C . MET B 2 20 ? 24.474 13.981 14.727 1.00 40.62 48 MET B C 1
ATOM 1338 O O . MET B 2 20 ? 23.634 14.023 13.833 1.00 45.60 48 MET B O 1
ATOM 1343 N N . LYS B 2 21 ? 25.282 14.999 15.008 1.00 42.62 49 LYS B N 1
ATOM 1344 C CA . LYS B 2 21 ? 25.441 16.117 14.081 1.00 47.37 49 LYS B CA 1
ATOM 1345 C C . LYS B 2 21 ? 26.863 16.036 13.552 1.00 49.54 49 LYS B C 1
ATOM 1346 O O . LYS B 2 21 ? 27.822 15.914 14.327 1.00 46.03 49 LYS B O 1
ATOM 1352 N N . HIS B 2 22 ? 26.993 16.054 12.229 1.00 42.66 50 HIS B N 1
ATOM 1353 C CA . HIS B 2 22 ? 28.266 15.744 11.589 1.00 44.73 50 HIS B CA 1
ATOM 1354 C C . HIS B 2 22 ? 28.865 16.922 10.864 1.00 46.93 50 HIS B C 1
ATOM 1355 O O . HIS B 2 22 ? 28.252 17.484 9.958 1.00 52.86 50 HIS B O 1
ATOM 1362 N N . LEU B 2 23 ? 30.086 17.271 11.244 1.00 55.66 51 LEU B N 1
ATOM 1363 C CA . LEU B 2 23 ? 30.772 18.404 10.643 1.00 53.04 51 LEU B CA 1
ATOM 1364 C C . LEU B 2 23 ? 31.998 17.951 9.869 1.00 54.91 51 LEU B C 1
ATOM 1365 O O . LEU B 2 23 ? 32.900 17.338 10.424 1.00 54.92 51 LEU B O 1
ATOM 1370 N N . LEU B 2 24 ? 32.011 18.224 8.573 1.00 58.40 52 LEU B N 1
ATOM 1371 C CA . LEU B 2 24 ? 33.179 17.941 7.762 1.00 52.45 52 LEU B CA 1
ATOM 1372 C C . LEU B 2 24 ? 34.046 19.178 7.785 1.00 64.35 52 LEU B C 1
ATOM 1373 O O . LEU B 2 24 ? 33.551 20.283 7.537 1.00 65.15 52 LEU B O 1
ATOM 1378 N N . MET B 2 25 ? 35.332 18.999 8.092 1.00 64.21 53 MET B N 1
ATOM 1379 C CA . MET B 2 25 ? 36.269 20.127 8.194 1.00 65.02 53 MET B CA 1
ATOM 1380 C C . MET B 2 25 ? 37.540 19.924 7.374 1.00 67.16 53 MET B C 1
ATOM 1381 O O . MET B 2 25 ? 37.930 18.794 7.062 1.00 62.18 53 MET B O 1
ATOM 1386 N N . TRP B 2 26 ? 38.188 21.037 7.044 1.00 72.11 54 TRP B N 1
ATOM 1387 C CA . TRP B 2 26 ? 39.443 21.020 6.298 1.00 73.48 54 TRP B CA 1
ATOM 1388 C C . TRP B 2 26 ? 40.234 22.323 6.482 1.00 79.50 54 TRP B C 1
ATOM 1389 O O . TRP B 2 26 ? 39.667 23.366 6.832 1.00 70.38 54 TRP B O 1
ATOM 1400 N N . SER B 2 27 ? 41.547 22.254 6.263 1.00 81.22 55 SER B N 1
ATOM 1401 C CA . SER B 2 27 ? 42.388 23.444 6.288 1.00 69.34 55 SER B CA 1
ATOM 1402 C C . SER B 2 27 ? 41.876 24.385 5.219 1.00 62.13 55 SER B C 1
ATOM 1403 O O . SER B 2 27 ? 41.590 23.957 4.106 1.00 71.93 55 SER B O 1
ATOM 1406 N N . PRO B 2 28 ? 41.753 25.678 5.543 1.00 81.95 56 PRO B N 1
ATOM 1407 C CA . PRO B 2 28 ? 41.251 26.585 4.508 1.00 78.24 56 PRO B CA 1
ATOM 1408 C C . PRO B 2 28 ? 42.278 26.688 3.402 1.00 79.43 56 PRO B C 1
ATOM 1409 O O . PRO B 2 28 ? 43.461 26.488 3.649 1.00 78.39 56 PRO B O 1
ATOM 1413 N N . VAL B 2 29 ? 41.836 26.981 2.192 1.00 86.98 57 VAL B N 1
ATOM 1414 C CA . VAL B 2 29 ? 42.771 27.285 1.125 1.00 90.49 57 VAL B CA 1
ATOM 1415 C C . VAL B 2 29 ? 43.039 28.788 1.110 1.00 90.24 57 VAL B C 1
ATOM 1416 O O . VAL B 2 29 ? 42.127 29.588 0.927 1.00 81.39 57 VAL B O 1
ATOM 1420 N N . ILE B 2 30 ? 44.295 29.161 1.335 1.00 102.24 58 ILE B N 1
ATOM 1421 C CA . ILE B 2 30 ? 44.688 30.563 1.412 1.00 97.99 58 ILE B CA 1
ATOM 1422 C C . ILE B 2 30 ? 45.393 30.985 0.134 1.00 95.54 58 ILE B C 1
ATOM 1423 O O . ILE B 2 30 ? 46.584 30.732 -0.050 1.00 90.25 58 ILE B O 1
ATOM 1428 N N . ALA B 2 31 ? 44.631 31.617 -0.751 1.00 91.40 59 ALA B N 1
ATOM 1429 C CA . ALA B 2 31 ? 45.122 32.039 -2.055 1.00 95.83 59 ALA B CA 1
ATOM 1430 C C . ALA B 2 31 ? 44.584 33.422 -2.403 1.00 101.42 59 ALA B C 1
ATOM 1431 O O . ALA B 2 31 ? 43.448 33.770 -2.056 1.00 95.88 59 ALA B O 1
ATOM 1433 N N . PRO B 2 32 ? 45.405 34.220 -3.091 1.00 106.64 60 PRO B N 1
ATOM 1434 C CA . PRO B 2 32 ? 45.028 35.566 -3.505 1.00 90.07 60 PRO B CA 1
ATOM 1435 C C . PRO B 2 32 ? 44.153 35.474 -4.739 1.00 85.71 60 PRO B C 1
ATOM 1436 O O . PRO B 2 32 ? 44.518 34.855 -5.736 1.00 87.10 60 PRO B O 1
ATOM 1440 N N . GLY B 2 33 ? 42.984 36.087 -4.646 1.00 80.81 61 GLY B N 1
ATOM 1441 C CA . GLY B 2 33 ? 41.979 36.050 -5.684 1.00 83.40 61 GLY B CA 1
ATOM 1442 C C . GLY B 2 33 ? 40.725 36.560 -5.027 1.00 90.74 61 GLY B C 1
ATOM 1443 O O . GLY B 2 33 ? 40.811 37.314 -4.072 1.00 90.89 61 GLY B O 1
ATOM 1444 N N . GLU B 2 34 ? 39.562 36.147 -5.513 1.00 97.57 62 GLU B N 1
ATOM 1445 C CA . GLU B 2 34 ? 38.324 36.463 -4.810 1.00 102.69 62 GLU B CA 1
ATOM 1446 C C . GLU B 2 34 ? 38.259 35.675 -3.507 1.00 102.79 62 GLU B C 1
ATOM 1447 O O . GLU B 2 34 ? 39.281 35.233 -2.973 1.00 93.88 62 GLU B O 1
ATOM 1453 N N . THR B 2 35 ? 37.049 35.496 -2.998 1.00 96.28 63 THR B N 1
ATOM 1454 C CA . THR B 2 35 ? 36.854 34.659 -1.832 1.00 93.80 63 THR B CA 1
ATOM 1455 C C . THR B 2 35 ? 36.808 33.206 -2.296 1.00 96.73 63 THR B C 1
ATOM 1456 O O . THR B 2 35 ? 36.195 32.889 -3.319 1.00 96.07 63 THR B O 1
ATOM 1460 N N . VAL B 2 36 ? 37.497 32.334 -1.564 1.00 88.28 64 VAL B N 1
ATOM 1461 C CA . VAL B 2 36 ? 37.512 30.910 -1.874 1.00 84.26 64 VAL B CA 1
ATOM 1462 C C . VAL B 2 36 ? 36.205 30.257 -1.439 1.00 81.85 64 VAL B C 1
ATOM 1463 O O . VAL B 2 36 ? 35.792 30.374 -0.281 1.00 68.77 64 VAL B O 1
ATOM 1467 N N . TYR B 2 37 ? 35.562 29.575 -2.384 1.00 89.46 65 TYR B N 1
ATOM 1468 C CA . TYR B 2 37 ? 34.345 28.811 -2.118 1.00 89.28 65 TYR B CA 1
ATOM 1469 C C . TYR B 2 37 ? 34.602 27.314 -2.277 1.00 86.46 65 TYR B C 1
ATOM 1470 O O . TYR B 2 37 ? 35.507 26.905 -3.003 1.00 82.87 65 TYR B O 1
ATOM 1479 N N . TYR B 2 38 ? 33.814 26.495 -1.595 1.00 72.01 66 TYR B N 1
ATOM 1480 C CA . TYR B 2 38 ? 34.085 25.066 -1.578 1.00 73.87 66 TYR B CA 1
ATOM 1481 C C . TYR B 2 38 ? 32.925 24.242 -2.082 1.00 63.59 66 TYR B C 1
ATOM 1482 O O . TYR B 2 38 ? 31.784 24.669 -2.024 1.00 70.07 66 TYR B O 1
ATOM 1491 N N . SER B 2 39 ? 33.227 23.047 -2.569 1.00 61.09 67 SER B N 1
ATOM 1492 C CA . SER B 2 39 ? 32.178 22.095 -2.929 1.00 65.95 67 SER B CA 1
ATOM 1493 C C . SER B 2 39 ? 32.432 20.695 -2.369 1.00 64.52 67 SER B C 1
ATOM 1494 O O . SER B 2 39 ? 33.447 20.040 -2.673 1.00 58.22 67 SER B O 1
ATOM 1497 N N . VAL B 2 40 ? 31.486 20.256 -1.544 1.00 49.21 68 VAL B N 1
ATOM 1498 C CA . VAL B 2 40 ? 31.562 18.985 -0.861 1.00 48.54 68 VAL B CA 1
ATOM 1499 C C . VAL B 2 40 ? 30.608 18.004 -1.524 1.00 55.99 68 VAL B C 1
ATOM 1500 O O . VAL B 2 40 ? 29.487 18.356 -1.877 1.00 54.02 68 VAL B O 1
ATOM 1504 N N . GLU B 2 41 ? 31.051 16.771 -1.707 1.00 51.26 69 GLU B N 1
ATOM 1505 C CA . GLU B 2 41 ? 30.170 15.726 -2.225 1.00 50.74 69 GLU B CA 1
ATOM 1506 C C . GLU B 2 41 ? 30.375 14.457 -1.439 1.00 42.52 69 GLU B C 1
ATOM 1507 O O . GLU B 2 41 ? 31.400 14.292 -0.785 1.00 44.56 69 GLU B O 1
ATOM 1513 N N . TYR B 2 42 ? 29.418 13.542 -1.523 1.00 41.95 70 TYR B N 1
ATOM 1514 C CA . TYR B 2 42 ? 29.520 12.310 -0.750 1.00 41.85 70 TYR B CA 1
ATOM 1515 C C . TYR B 2 42 ? 29.062 11.087 -1.502 1.00 39.37 70 TYR B C 1
ATOM 1516 O O . TYR B 2 42 ? 28.391 11.172 -2.533 1.00 45.21 70 TYR B O 1
ATOM 1525 N N . GLN B 2 43 ? 29.427 9.936 -0.965 1.00 38.19 71 GLN B N 1
ATOM 1526 C CA . GLN B 2 43 ? 28.854 8.696 -1.437 1.00 45.17 71 GLN B CA 1
ATOM 1527 C C . GLN B 2 43 ? 28.784 7.713 -0.290 1.00 40.85 71 GLN B C 1
ATOM 1528 O O . GLN B 2 43 ? 29.743 7.533 0.455 1.00 43.23 71 GLN B O 1
ATOM 1534 N N . GLY B 2 44 ? 27.611 7.117 -0.134 1.00 37.62 72 GLY B N 1
ATOM 1535 C CA . GLY B 2 44 ? 27.397 6.086 0.853 1.00 34.33 72 GLY B CA 1
ATOM 1536 C C . GLY B 2 44 ? 27.927 4.782 0.315 1.00 40.89 72 GLY B C 1
ATOM 1537 O O . GLY B 2 44 ? 28.145 4.650 -0.891 1.00 42.59 72 GLY B O 1
ATOM 1538 N N . GLU B 2 45 ? 28.135 3.824 1.212 1.00 36.37 73 GLU B N 1
ATOM 1539 C CA . GLU B 2 45 ? 28.576 2.489 0.836 1.00 35.02 73 GLU B CA 1
ATOM 1540 C C . GLU B 2 45 ? 27.809 1.901 -0.345 1.00 41.20 73 GLU B C 1
ATOM 1541 O O . GLU B 2 45 ? 28.395 1.201 -1.164 1.00 38.36 73 GLU B O 1
ATOM 1547 N N . TYR B 2 46 ? 26.510 2.179 -0.440 1.00 28.27 74 TYR B N 1
ATOM 1548 C CA . TYR B 2 46 ? 25.749 1.745 -1.612 1.00 39.67 74 TYR B CA 1
ATOM 1549 C C . TYR B 2 46 ? 26.376 2.237 -2.909 1.00 38.53 74 TYR B C 1
ATOM 1550 O O . TYR B 2 46 ? 26.610 1.471 -3.835 1.00 40.73 74 TYR B O 1
ATOM 1559 N N . GLU B 2 47 ? 26.634 3.534 -2.961 1.00 38.02 75 GLU B N 1
ATOM 1560 C CA . GLU B 2 47 ? 27.221 4.166 -4.128 1.00 40.61 75 GLU B CA 1
ATOM 1561 C C . GLU B 2 47 ? 28.627 3.641 -4.370 1.00 44.58 75 GLU B C 1
ATOM 1562 O O . GLU B 2 47 ? 29.001 3.360 -5.501 1.00 43.00 75 GLU B O 1
ATOM 1568 N N . SER B 2 48 ? 29.399 3.502 -3.301 1.00 37.80 76 SER B N 1
ATOM 1569 C CA . SER B 2 48 ? 30.744 2.974 -3.414 1.00 35.48 76 SER B CA 1
ATOM 1570 C C . SER B 2 48 ? 30.740 1.605 -4.073 1.00 47.05 76 SER B C 1
ATOM 1571 O O . SER B 2 48 ? 31.487 1.375 -5.013 1.00 58.06 76 SER B O 1
ATOM 1574 N N . LEU B 2 49 ? 29.906 0.689 -3.593 1.00 44.66 77 LEU B N 1
ATOM 1575 C CA . LEU B 2 49 ? 29.943 -0.664 -4.120 1.00 40.85 77 LEU B CA 1
ATOM 1576 C C . LEU B 2 49 ? 29.161 -0.816 -5.424 1.00 43.55 77 LEU B C 1
ATOM 1577 O O . LEU B 2 49 ? 29.625 -1.464 -6.349 1.00 49.53 77 LEU B O 1
ATOM 1582 N N . TYR B 2 50 ? 27.987 -0.213 -5.514 1.00 32.25 78 TYR B N 1
ATOM 1583 C CA . TYR B 2 50 ? 27.134 -0.434 -6.682 1.00 43.77 78 TYR B CA 1
ATOM 1584 C C . TYR B 2 50 ? 27.348 0.528 -7.868 1.00 53.88 78 TYR B C 1
ATOM 1585 O O . TYR B 2 50 ? 27.064 0.172 -9.015 1.00 47.50 78 TYR B O 1
ATOM 1594 N N . THR B 2 51 ? 27.832 1.737 -7.595 1.00 52.69 79 THR B N 1
ATOM 1595 C CA . THR B 2 51 ? 28.045 2.726 -8.642 1.00 47.85 79 THR B CA 1
ATOM 1596 C C . THR B 2 51 ? 29.246 3.601 -8.305 1.00 46.97 79 THR B C 1
ATOM 1597 O O . THR B 2 51 ? 29.124 4.824 -8.200 1.00 45.52 79 THR B O 1
ATOM 1601 N N . SER B 2 52 ? 30.408 2.969 -8.153 1.00 43.89 80 SER B N 1
ATOM 1602 C CA . SER B 2 52 ? 31.606 3.621 -7.584 1.00 46.80 80 SER B CA 1
ATOM 1603 C C . SER B 2 52 ? 32.001 4.993 -8.147 1.00 53.62 80 SER B C 1
ATOM 1604 O O . SER B 2 52 ? 32.632 5.793 -7.452 1.00 54.42 80 SER B O 1
ATOM 1607 N N . HIS B 2 53 ? 31.645 5.269 -9.393 1.00 50.52 81 HIS B N 1
ATOM 1608 C CA . HIS B 2 53 ? 32.091 6.507 -10.017 1.00 50.69 81 HIS B CA 1
ATOM 1609 C C . HIS B 2 53 ? 31.114 7.677 -9.840 1.00 60.64 81 HIS B C 1
ATOM 1610 O O . HIS B 2 53 ? 31.354 8.779 -10.350 1.00 54.28 81 HIS B O 1
ATOM 1617 N N . ILE B 2 54 ? 30.038 7.443 -9.092 1.00 42.69 82 ILE B N 1
ATOM 1618 C CA . ILE B 2 54 ? 29.019 8.459 -8.876 1.00 50.32 82 ILE B CA 1
ATOM 1619 C C . ILE B 2 54 ? 29.051 9.077 -7.472 1.00 49.62 82 ILE B C 1
ATOM 1620 O O . ILE B 2 54 ? 29.026 8.364 -6.462 1.00 48.26 82 ILE B O 1
ATOM 1625 N N . TRP B 2 55 ? 29.090 10.404 -7.407 1.00 43.19 83 TRP B N 1
ATOM 1626 C CA . TRP B 2 55 ? 29.008 11.093 -6.123 1.00 43.71 83 TRP B CA 1
ATOM 1627 C C . TRP B 2 55 ? 27.740 11.935 -6.034 1.00 44.08 83 TRP B C 1
ATOM 1628 O O . TRP B 2 55 ? 27.291 12.481 -7.032 1.00 50.85 83 TRP B O 1
ATOM 1639 N N . ILE B 2 56 ? 27.123 11.994 -4.856 1.00 44.49 84 ILE B N 1
ATOM 1640 C CA . ILE B 2 56 ? 25.955 12.859 -4.659 1.00 43.61 84 ILE B CA 1
ATOM 1641 C C . ILE B 2 56 ? 26.406 14.170 -4.043 1.00 48.69 84 ILE B C 1
ATOM 1642 O O . ILE B 2 56 ? 27.059 14.170 -3.004 1.00 55.85 84 ILE B O 1
ATOM 1647 N N . PRO B 2 57 ? 26.061 15.295 -4.669 1.00 54.42 85 PRO B N 1
ATOM 1648 C CA . PRO B 2 57 ? 26.461 16.594 -4.122 1.00 48.12 85 PRO B CA 1
ATOM 1649 C C . PRO B 2 57 ? 25.708 16.880 -2.829 1.00 41.42 85 PRO B C 1
ATOM 1650 O O . PRO B 2 57 ? 24.495 16.668 -2.768 1.00 39.77 85 PRO B O 1
ATOM 1654 N N . SER B 2 58 ? 26.425 17.361 -1.817 1.00 47.87 86 SER B N 1
ATOM 1655 C CA . SER B 2 58 ? 25.858 17.621 -0.501 1.00 53.54 86 SER B CA 1
ATOM 1656 C C . SER B 2 58 ? 24.666 18.562 -0.565 1.00 49.01 86 SER B C 1
ATOM 1657 O O . SER B 2 58 ? 24.538 19.353 -1.489 1.00 50.47 86 SER B O 1
ATOM 1660 N N . SER B 2 59 ? 23.813 18.505 0.450 1.00 45.15 87 SER B N 1
ATOM 1661 C CA . SER B 2 59 ? 22.604 19.328 0.448 1.00 60.36 87 SER B CA 1
ATOM 1662 C C . SER B 2 59 ? 22.804 20.811 0.829 1.00 60.97 87 SER B C 1
ATOM 1663 O O . SER B 2 59 ? 21.918 21.633 0.582 1.00 62.27 87 SER B O 1
ATOM 1666 N N . TRP B 2 60 ? 23.958 21.158 1.400 1.00 62.23 88 TRP B N 1
ATOM 1667 C CA . TRP B 2 60 ? 24.228 22.551 1.763 1.00 58.90 88 TRP B CA 1
ATOM 1668 C C . TRP B 2 60 ? 25.593 23.108 1.369 1.00 62.56 88 TRP B C 1
ATOM 1669 O O . TRP B 2 60 ? 25.832 24.301 1.509 1.00 72.57 88 TRP B O 1
ATOM 1680 N N . CYS B 2 61 ? 26.495 22.262 0.897 1.00 65.79 89 CYS B N 1
ATOM 1681 C CA . CYS B 2 61 ? 27.827 22.743 0.546 1.00 71.34 89 CYS B CA 1
ATOM 1682 C C . CYS B 2 61 ? 28.116 22.586 -0.942 1.00 65.54 89 CYS B C 1
ATOM 1683 O O . CYS B 2 61 ? 29.008 21.846 -1.363 1.00 66.43 89 CYS B O 1
ATOM 1686 N N . SER B 2 62 ? 27.320 23.288 -1.733 1.00 68.26 90 SER B N 1
ATOM 1687 C CA . SER B 2 62 ? 27.609 23.471 -3.139 1.00 79.58 90 SER B CA 1
ATOM 1688 C C . SER B 2 62 ? 28.032 24.917 -3.294 1.00 84.36 90 SER B C 1
ATOM 1689 O O . SER B 2 62 ? 27.203 25.797 -3.510 1.00 82.50 90 SER B O 1
ATOM 1692 N N . LEU B 2 63 ? 29.333 25.150 -3.140 1.00 84.58 91 LEU B N 1
ATOM 1693 C CA . LEU B 2 63 ? 29.914 26.491 -3.179 1.00 93.31 91 LEU B CA 1
ATOM 1694 C C . LEU B 2 63 ? 29.598 27.316 -1.928 1.00 90.71 91 LEU B C 1
ATOM 1695 O O . LEU B 2 63 ? 28.820 28.266 -1.997 1.00 88.94 91 LEU B O 1
ATOM 1700 N N . THR B 2 64 ? 30.200 26.969 -0.791 1.00 77.45 92 THR B N 1
ATOM 1701 C CA . THR B 2 64 ? 30.015 27.766 0.423 1.00 86.93 92 THR B CA 1
ATOM 1702 C C . THR B 2 64 ? 31.340 28.273 0.977 1.00 84.39 92 THR B C 1
ATOM 1703 O O . THR B 2 64 ? 32.390 27.685 0.720 1.00 79.06 92 THR B O 1
ATOM 1707 N N . GLU B 2 65 ? 31.271 29.351 1.758 1.00 87.10 93 GLU B N 1
ATOM 1708 C CA . GLU B 2 65 ? 32.459 30.080 2.201 1.00 90.69 93 GLU B CA 1
ATOM 1709 C C . GLU B 2 65 ? 33.387 29.328 3.163 1.00 96.68 93 GLU B C 1
ATOM 1710 O O . GLU B 2 65 ? 34.514 28.993 2.802 1.00 97.09 93 GLU B O 1
ATOM 1716 N N . GLY B 2 66 ? 32.933 29.070 4.383 1.00 80.73 94 GLY B N 1
ATOM 1717 C CA . GLY B 2 66 ? 33.819 28.523 5.395 1.00 73.20 94 GLY B CA 1
ATOM 1718 C C . GLY B 2 66 ? 34.446 27.201 5.013 1.00 76.35 94 GLY B C 1
ATOM 1719 O O . GLY B 2 66 ? 33.873 26.457 4.219 1.00 92.19 94 GLY B O 1
ATOM 1720 N N . PRO B 2 67 ? 35.622 26.893 5.589 1.00 75.71 95 PRO B N 1
ATOM 1721 C CA . PRO B 2 67 ? 36.281 25.598 5.400 1.00 80.58 95 PRO B CA 1
ATOM 1722 C C . PRO B 2 67 ? 35.591 24.508 6.233 1.00 80.90 95 PRO B C 1
ATOM 1723 O O . PRO B 2 67 ? 36.258 23.721 6.912 1.00 79.59 95 PRO B O 1
ATOM 1727 N N . GLU B 2 68 ? 34.262 24.484 6.200 1.00 72.90 96 GLU B N 1
ATOM 1728 C CA . GLU B 2 68 ? 33.504 23.474 6.926 1.00 77.02 96 GLU B CA 1
ATOM 1729 C C . GLU B 2 68 ? 32.142 23.192 6.293 1.00 78.30 96 GLU B C 1
ATOM 1730 O O . GLU B 2 68 ? 31.680 23.930 5.418 1.00 72.22 96 GLU B O 1
ATOM 1736 N N . CYS B 2 69 ? 31.520 22.101 6.734 1.00 67.98 97 CYS B N 1
ATOM 1737 C CA . CYS B 2 69 ? 30.246 21.671 6.178 1.00 60.86 97 CYS B CA 1
ATOM 1738 C C . CYS B 2 69 ? 29.444 20.802 7.130 1.00 62.88 97 CYS B C 1
ATOM 1739 O O . CYS B 2 69 ? 29.979 19.856 7.703 1.00 70.38 97 CYS B O 1
ATOM 1742 N N . ASP B 2 70 ? 28.159 21.119 7.288 1.00 52.29 98 ASP B N 1
ATOM 1743 C CA . ASP B 2 70 ? 27.250 20.294 8.084 1.00 53.80 98 ASP B CA 1
ATOM 1744 C C . ASP B 2 70 ? 26.580 19.242 7.210 1.00 56.48 98 ASP B C 1
ATOM 1745 O O . ASP B 2 70 ? 25.564 19.506 6.575 1.00 54.82 98 ASP B O 1
ATOM 1750 N N . VAL B 2 71 ? 27.157 18.046 7.186 1.00 50.51 99 VAL B N 1
ATOM 1751 C CA . VAL B 2 71 ? 26.693 16.972 6.308 1.00 56.25 99 VAL B CA 1
ATOM 1752 C C . VAL B 2 71 ? 25.578 16.148 6.955 1.00 51.27 99 VAL B C 1
ATOM 1753 O O . VAL B 2 71 ? 25.104 15.170 6.384 1.00 48.19 99 VAL B O 1
ATOM 1757 N N . THR B 2 72 ? 25.157 16.570 8.139 1.00 49.43 100 THR B N 1
ATOM 1758 C CA . THR B 2 72 ? 24.128 15.867 8.893 1.00 46.83 100 THR B CA 1
ATOM 1759 C C . THR B 2 72 ? 22.938 15.371 8.057 1.00 50.82 100 THR B C 1
ATOM 1760 O O . THR B 2 72 ? 22.507 14.220 8.186 1.00 48.99 100 THR B O 1
ATOM 1764 N N . ASP B 2 73 ? 22.394 16.218 7.199 1.00 50.34 101 ASP B N 1
ATOM 1765 C CA . ASP B 2 73 ? 21.222 15.795 6.447 1.00 46.96 101 ASP B CA 1
ATOM 1766 C C . ASP B 2 73 ? 21.572 14.787 5.355 1.00 46.18 101 ASP B C 1
ATOM 1767 O O . ASP B 2 73 ? 20.693 14.259 4.675 1.00 43.79 101 ASP B O 1
ATOM 1772 N N . ASP B 2 74 ? 22.864 14.500 5.232 1.00 47.25 102 ASP B N 1
ATOM 1773 C CA . ASP B 2 74 ? 23.395 13.657 4.166 1.00 47.71 102 ASP B CA 1
ATOM 1774 C C . ASP B 2 74 ? 23.700 12.232 4.648 1.00 48.83 102 ASP B C 1
ATOM 1775 O O . ASP B 2 74 ? 23.356 11.258 3.976 1.00 46.54 102 ASP B O 1
ATOM 1780 N N . ILE B 2 75 ? 24.355 12.126 5.802 1.00 35.17 103 ILE B N 1
ATOM 1781 C CA . ILE B 2 75 ? 24.687 10.840 6.411 1.00 33.54 103 ILE B CA 1
ATOM 1782 C C . ILE B 2 75 ? 23.467 10.266 7.137 1.00 44.23 103 ILE B C 1
ATOM 1783 O O . ILE B 2 75 ? 23.269 10.489 8.333 1.00 44.82 103 ILE B O 1
ATOM 1788 N N . THR B 2 76 ? 22.647 9.512 6.418 1.00 42.98 104 THR B N 1
ATOM 1789 C CA . THR B 2 76 ? 21.337 9.141 6.939 1.00 40.63 104 THR B CA 1
ATOM 1790 C C . THR B 2 76 ? 21.165 7.640 7.049 1.00 46.65 104 THR B C 1
ATOM 1791 O O . THR B 2 76 ? 20.044 7.141 7.129 1.00 48.83 104 THR B O 1
ATOM 1795 N N . ALA B 2 77 ? 22.274 6.920 7.026 1.00 36.85 105 ALA B N 1
ATOM 1796 C CA . ALA B 2 77 ? 22.234 5.477 7.124 1.00 32.99 105 ALA B CA 1
ATOM 1797 C C . ALA B 2 77 ? 23.488 5.029 7.865 1.00 43.87 105 ALA B C 1
ATOM 1798 O O . ALA B 2 77 ? 24.517 5.717 7.804 1.00 42.87 105 ALA B O 1
ATOM 1800 N N . THR B 2 78 ? 23.413 3.898 8.575 1.00 38.24 106 THR B N 1
ATOM 1801 C CA . THR B 2 78 ? 24.549 3.491 9.388 1.00 35.66 106 THR B CA 1
ATOM 1802 C C . THR B 2 78 ? 25.551 2.638 8.605 1.00 38.91 106 THR B C 1
ATOM 1803 O O . THR B 2 78 ? 25.741 1.457 8.862 1.00 43.08 106 THR B O 1
ATOM 1807 N N . VAL B 2 79 ? 26.186 3.295 7.639 1.00 37.99 107 VAL B N 1
ATOM 1808 C CA . VAL B 2 79 ? 27.206 2.715 6.781 1.00 35.36 107 VAL B CA 1
ATOM 1809 C C . VAL B 2 79 ? 28.354 3.708 6.636 1.00 39.38 107 VAL B C 1
ATOM 1810 O O . VAL B 2 79 ? 28.205 4.885 6.970 1.00 46.10 107 VAL B O 1
ATOM 1814 N N . PRO B 2 80 ? 29.520 3.232 6.180 1.00 41.92 108 PRO B N 1
ATOM 1815 C CA . PRO B 2 80 ? 30.646 4.132 5.928 1.00 41.52 108 PRO B CA 1
ATOM 1816 C C . PRO B 2 80 ? 30.326 5.037 4.761 1.00 37.49 108 PRO B C 1
ATOM 1817 O O . PRO B 2 80 ? 29.792 4.580 3.754 1.00 35.96 108 PRO B O 1
ATOM 1821 N N . TYR B 2 81 ? 30.636 6.316 4.911 1.00 38.03 109 TYR B N 1
ATOM 1822 C CA . TYR B 2 81 ? 30.403 7.265 3.846 1.00 45.12 109 TYR B CA 1
ATOM 1823 C C . TYR B 2 81 ? 31.726 7.790 3.376 1.00 44.31 109 TYR B C 1
ATOM 1824 O O . TYR B 2 81 ? 32.650 7.938 4.170 1.00 46.85 109 TYR B O 1
ATOM 1833 N N . ASN B 2 82 ? 31.815 8.051 2.078 1.00 38.11 110 ASN B N 1
ATOM 1834 C CA . ASN B 2 82 ? 32.948 8.775 1.518 1.00 47.87 110 ASN B CA 1
ATOM 1835 C C . ASN B 2 82 ? 32.587 10.227 1.319 1.00 47.35 110 ASN B C 1
ATOM 1836 O O . ASN B 2 82 ? 31.496 10.545 0.852 1.00 47.82 110 ASN B O 1
ATOM 1841 N N . LEU B 2 83 ? 33.502 11.109 1.673 1.00 43.16 111 LEU B N 1
ATOM 1842 C CA . LEU B 2 83 ? 33.279 12.521 1.449 1.00 49.06 111 LEU B CA 1
ATOM 1843 C C . LEU B 2 83 ? 34.487 13.089 0.721 1.00 45.66 111 LEU B C 1
ATOM 1844 O O . LEU B 2 83 ? 35.622 12.769 1.074 1.00 44.15 111 LEU B O 1
ATOM 1849 N N . ARG B 2 84 ? 34.234 13.897 -0.308 1.00 43.59 112 ARG B N 1
ATOM 1850 C CA . ARG B 2 84 ? 35.280 14.709 -0.922 1.00 51.33 112 ARG B CA 1
ATOM 1851 C C . ARG B 2 84 ? 34.963 16.218 -0.972 1.00 53.01 112 ARG B C 1
ATOM 1852 O O . ARG B 2 84 ? 33.802 16.655 -1.013 1.00 46.78 112 ARG B O 1
ATOM 1860 N N . VAL B 2 85 ? 36.011 17.024 -0.955 1.00 56.64 113 VAL B N 1
ATOM 1861 C CA . VAL B 2 85 ? 35.814 18.451 -1.087 1.00 64.17 113 VAL B CA 1
ATOM 1862 C C . VAL B 2 85 ? 36.785 19.062 -2.090 1.00 62.18 113 VAL B C 1
ATOM 1863 O O . VAL B 2 85 ? 37.965 18.713 -2.118 1.00 63.32 113 VAL B O 1
ATOM 1867 N N . ARG B 2 86 ? 36.280 19.960 -2.928 1.00 60.55 114 ARG B N 1
ATOM 1868 C CA . ARG B 2 86 ? 37.162 20.804 -3.732 1.00 67.92 114 ARG B CA 1
ATOM 1869 C C . ARG B 2 86 ? 36.930 22.284 -3.455 1.00 69.45 114 ARG B C 1
ATOM 1870 O O . ARG B 2 86 ? 35.811 22.722 -3.163 1.00 58.26 114 ARG B O 1
ATOM 1878 N N . ALA B 2 87 ? 38.013 23.044 -3.540 1.00 76.65 115 ALA B N 1
ATOM 1879 C CA . ALA B 2 87 ? 37.961 24.487 -3.388 1.00 71.30 115 ALA B CA 1
ATOM 1880 C C . ALA B 2 87 ? 37.875 25.133 -4.767 1.00 68.87 115 ALA B C 1
ATOM 1881 O O . ALA B 2 87 ? 38.316 24.544 -5.748 1.00 70.77 115 ALA B O 1
ATOM 1883 N N . THR B 2 88 ? 37.312 26.335 -4.849 1.00 81.72 116 THR B N 1
ATOM 1884 C CA . THR B 2 88 ? 37.192 27.011 -6.144 1.00 97.42 116 THR B CA 1
ATOM 1885 C C . THR B 2 88 ? 37.217 28.553 -6.080 1.00 97.20 116 THR B C 1
ATOM 1886 O O . THR B 2 88 ? 36.393 29.169 -5.401 1.00 97.39 116 THR B O 1
ATOM 1890 N N . LEU B 2 89 ? 38.176 29.150 -6.797 1.00 108.61 117 LEU B N 1
ATOM 1891 C CA . LEU B 2 89 ? 38.345 30.612 -6.914 1.00 107.87 117 LEU B CA 1
ATOM 1892 C C . LEU B 2 89 ? 37.910 31.145 -8.286 1.00 107.43 117 LEU B C 1
ATOM 1893 O O . LEU B 2 89 ? 38.695 31.141 -9.237 1.00 105.15 117 LEU B O 1
ATOM 1898 N N . GLY B 2 90 ? 36.671 31.616 -8.385 1.00 107.19 118 GLY B N 1
ATOM 1899 C CA . GLY B 2 90 ? 36.140 32.087 -9.650 1.00 95.13 118 GLY B CA 1
ATOM 1900 C C . GLY B 2 90 ? 36.300 31.070 -10.765 1.00 107.43 118 GLY B C 1
ATOM 1901 O O . GLY B 2 90 ? 35.450 30.200 -10.961 1.00 107.06 118 GLY B O 1
ATOM 1902 N N . SER B 2 91 ? 37.401 31.181 -11.500 1.00 111.29 119 SER B N 1
ATOM 1903 C CA . SER B 2 91 ? 37.670 30.298 -12.632 1.00 112.03 119 SER B CA 1
ATOM 1904 C C . SER B 2 91 ? 38.336 29.007 -12.170 1.00 108.17 119 SER B C 1
ATOM 1905 O O . SER B 2 91 ? 37.810 27.910 -12.367 1.00 105.17 119 SER B O 1
ATOM 1908 N N . GLN B 2 92 ? 39.502 29.148 -11.553 1.00 95.11 120 GLN B N 1
ATOM 1909 C CA . GLN B 2 92 ? 40.244 27.996 -11.081 1.00 104.46 120 GLN B CA 1
ATOM 1910 C C . GLN B 2 92 ? 39.406 27.130 -10.133 1.00 96.33 120 GLN B C 1
ATOM 1911 O O . GLN B 2 92 ? 38.757 27.640 -9.231 1.00 84.07 120 GLN B O 1
ATOM 1917 N N . THR B 2 93 ? 39.398 25.821 -10.359 1.00 88.56 121 THR B N 1
ATOM 1918 C CA . THR B 2 93 ? 38.809 24.899 -9.391 1.00 80.55 121 THR B CA 1
ATOM 1919 C C . THR B 2 93 ? 39.821 23.795 -9.072 1.00 75.00 121 THR B C 1
ATOM 1920 O O . THR B 2 93 ? 40.367 23.170 -9.986 1.00 73.84 121 THR B O 1
ATOM 1924 N N . SER B 2 94 ? 40.086 23.569 -7.785 1.00 62.98 122 SER B N 1
ATOM 1925 C CA . SER B 2 94 ? 41.122 22.619 -7.383 1.00 66.05 122 SER B CA 1
ATOM 1926 C C . SER B 2 94 ? 40.753 21.168 -7.710 1.00 67.20 122 SER B C 1
ATOM 1927 O O . SER B 2 94 ? 39.722 20.889 -8.328 1.00 68.18 122 SER B O 1
ATOM 1930 N N . ALA B 2 95 ? 41.617 20.243 -7.316 1.00 73.20 123 ALA B N 1
ATOM 1931 C CA . ALA B 2 95 ? 41.302 18.826 -7.442 1.00 74.21 123 ALA B CA 1
ATOM 1932 C C . ALA B 2 95 ? 40.415 18.397 -6.270 1.00 77.32 123 ALA B C 1
ATOM 1933 O O . ALA B 2 95 ? 40.460 19.014 -5.200 1.00 77.30 123 ALA B O 1
ATOM 1935 N N . TRP B 2 96 ? 39.608 17.354 -6.471 1.00 65.08 124 TRP B N 1
ATOM 1936 C CA . TRP B 2 96 ? 38.840 16.773 -5.380 1.00 53.88 124 TRP B CA 1
ATOM 1937 C C . TRP B 2 96 ? 39.817 16.176 -4.379 1.00 64.74 124 TRP B C 1
ATOM 1938 O O . TRP B 2 96 ? 40.708 15.398 -4.750 1.00 51.24 124 TRP B O 1
ATOM 1949 N N . SER B 2 97 ? 39.641 16.556 -3.115 1.00 60.56 125 SER B N 1
ATOM 1950 C CA . SER B 2 97 ? 40.410 16.010 -2.000 1.00 60.72 125 SER B CA 1
ATOM 1951 C C . SER B 2 97 ? 39.539 15.037 -1.182 1.00 69.47 125 SER B C 1
ATOM 1952 O O . SER B 2 97 ? 38.378 15.325 -0.883 1.00 63.66 125 SER B O 1
ATOM 1955 N N . ILE B 2 98 ? 40.088 13.882 -0.826 1.00 60.52 126 ILE B N 1
ATOM 1956 C CA . ILE B 2 98 ? 39.278 12.836 -0.198 1.00 63.84 126 ILE B CA 1
ATOM 1957 C C . ILE B 2 98 ? 39.553 12.660 1.303 1.00 62.31 126 ILE B C 1
ATOM 1958 O O . ILE B 2 98 ? 40.684 12.832 1.762 1.00 72.79 126 ILE B O 1
ATOM 1963 N N . LEU B 2 99 ? 38.507 12.328 2.058 1.00 58.32 127 LEU B N 1
ATOM 1964 C CA . LEU B 2 99 ? 38.641 12.009 3.472 1.00 51.46 127 LEU B CA 1
ATOM 1965 C C . LEU B 2 99 ? 39.352 10.670 3.584 1.00 63.08 127 LEU B C 1
ATOM 1966 O O . LEU B 2 99 ? 38.910 9.669 3.009 1.00 58.30 127 LEU B O 1
ATOM 1971 N N . LYS B 2 100 ? 40.464 10.660 4.312 1.00 62.78 128 LYS B N 1
ATOM 1972 C CA . LYS B 2 100 ? 41.327 9.480 4.411 1.00 61.82 128 LYS B CA 1
ATOM 1973 C C . LYS B 2 100 ? 40.589 8.251 4.919 1.00 60.50 128 LYS B C 1
ATOM 1974 O O . LYS B 2 100 ? 40.807 7.149 4.434 1.00 64.47 128 LYS B O 1
ATOM 1980 N N . HIS B 2 101 ? 39.724 8.442 5.907 1.00 62.84 129 HIS B N 1
ATOM 1981 C CA . HIS B 2 101 ? 38.970 7.331 6.476 1.00 64.71 129 HIS B CA 1
ATOM 1982 C C . HIS B 2 101 ? 37.491 7.641 6.402 1.00 56.12 129 HIS B C 1
ATOM 1983 O O . HIS B 2 101 ? 37.010 8.540 7.105 1.00 61.34 129 HIS B O 1
ATOM 1990 N N . PRO B 2 102 ? 36.759 6.886 5.568 1.00 48.78 130 PRO B N 1
ATOM 1991 C CA . PRO B 2 102 ? 35.319 7.077 5.362 1.00 47.11 130 PRO B CA 1
ATOM 1992 C C . PRO B 2 102 ? 34.602 7.147 6.707 1.00 48.99 130 PRO B C 1
ATOM 1993 O O . PRO B 2 102 ? 34.975 6.416 7.631 1.00 52.44 130 PRO B O 1
ATOM 1997 N N . PHE B 2 103 ? 33.603 8.018 6.823 1.00 41.32 131 PHE B N 1
ATOM 1998 C CA . PHE B 2 103 ? 32.957 8.277 8.106 1.00 37.28 131 PHE B CA 1
ATOM 1999 C C . PHE B 2 103 ? 31.729 7.422 8.324 1.00 40.26 131 PHE B C 1
ATOM 2000 O O . PHE B 2 103 ? 30.877 7.342 7.449 1.00 47.66 131 PHE B O 1
ATOM 2008 N N . ASN B 2 104 ? 31.639 6.789 9.489 1.00 38.40 132 ASN B N 1
ATOM 2009 C CA . ASN B 2 104 ? 30.408 6.111 9.908 1.00 41.18 132 ASN B CA 1
ATOM 2010 C C . ASN B 2 104 ? 29.786 6.749 11.155 1.00 42.59 132 ASN B C 1
ATOM 2011 O O . ASN B 2 104 ? 30.451 6.884 12.178 1.00 41.26 132 ASN B O 1
ATOM 2016 N N . ARG B 2 105 ? 28.514 7.122 11.082 1.00 39.12 133 ARG B N 1
ATOM 2017 C CA . ARG B 2 105 ? 27.903 7.851 12.192 1.00 33.09 133 ARG B CA 1
ATOM 2018 C C . ARG B 2 105 ? 27.951 7.090 13.520 1.00 40.04 133 ARG B C 1
ATOM 2019 O O . ARG B 2 105 ? 27.763 7.681 14.595 1.00 37.10 133 ARG B O 1
ATOM 2027 N N . GLN B 2 106 ? 28.237 5.791 13.441 1.00 42.24 134 GLN B N 1
ATOM 2028 C CA . GLN B 2 106 ? 28.382 4.935 14.623 1.00 46.53 134 GLN B CA 1
ATOM 2029 C C . GLN B 2 106 ? 29.379 5.494 15.627 1.00 45.39 134 GLN B C 1
ATOM 2030 O O . GLN B 2 106 ? 29.431 5.066 16.776 1.00 46.00 134 GLN B O 1
ATOM 2036 N N . SER B 2 107 ? 30.168 6.459 15.175 1.00 38.25 135 SER B N 1
ATOM 2037 C CA . SER B 2 107 ? 31.291 6.985 15.943 1.00 39.34 135 SER B CA 1
ATOM 2038 C C . SER B 2 107 ? 31.010 8.360 16.512 1.00 43.55 135 SER B C 1
ATOM 2039 O O . SER B 2 107 ? 31.846 8.919 17.216 1.00 45.54 135 SER B O 1
ATOM 2042 N N . THR B 2 108 ? 29.851 8.920 16.194 1.00 40.62 136 THR B N 1
ATOM 2043 C CA . THR B 2 108 ? 29.467 10.200 16.789 1.00 41.19 136 THR B CA 1
ATOM 2044 C C . THR B 2 108 ? 29.702 10.180 18.315 1.00 50.32 136 THR B C 1
ATOM 2045 O O . THR B 2 108 ? 29.581 9.123 18.953 1.00 50.60 136 THR B O 1
ATOM 2049 N N . ILE B 2 109 ? 30.061 11.325 18.893 1.00 45.30 137 ILE B N 1
ATOM 2050 C CA . ILE B 2 109 ? 30.264 11.430 20.345 1.00 44.31 137 ILE B CA 1
ATOM 2051 C C . ILE B 2 109 ? 28.938 11.674 21.039 1.00 48.26 137 ILE B C 1
ATOM 2052 O O . ILE B 2 109 ? 28.198 12.554 20.625 1.00 50.55 137 ILE B O 1
ATOM 2057 N N . LEU B 2 110 ? 28.633 10.913 22.090 1.00 49.33 138 LEU B N 1
ATOM 2058 C CA . LEU B 2 110 ? 27.320 11.024 22.728 1.00 49.02 138 LEU B CA 1
ATOM 2059 C C . LEU B 2 110 ? 27.373 11.676 24.107 1.00 56.68 138 LEU B C 1
ATOM 2060 O O . LEU B 2 110 ? 27.714 11.033 25.117 1.00 58.27 138 LEU B O 1
ATOM 2065 N N . THR B 2 111 ? 27.000 12.957 24.116 1.00 56.45 139 THR B N 1
ATOM 2066 C CA . THR B 2 111 ? 26.904 13.813 25.297 1.00 45.54 139 THR B CA 1
ATOM 2067 C C . THR B 2 111 ? 25.800 13.422 26.295 1.00 47.72 139 THR B C 1
ATOM 2068 O O . THR B 2 111 ? 24.731 12.983 25.893 1.00 59.61 139 THR B O 1
ATOM 2072 N N . ARG B 2 112 ? 26.064 13.592 27.590 1.00 52.05 140 ARG B N 1
ATOM 2073 C CA . ARG B 2 112 ? 25.046 13.395 28.627 1.00 48.94 140 ARG B CA 1
ATOM 2074 C C . ARG B 2 112 ? 23.878 14.355 28.374 1.00 50.50 140 ARG B C 1
ATOM 2075 O O . ARG B 2 112 ? 24.085 15.538 28.102 1.00 54.24 140 ARG B O 1
ATOM 2083 N N . PRO B 2 113 ? 22.638 13.859 28.466 1.00 38.58 141 PRO B N 1
ATOM 2084 C CA . PRO B 2 113 ? 21.527 14.712 28.022 1.00 45.65 141 PRO B CA 1
ATOM 2085 C C . PRO B 2 113 ? 21.279 15.861 28.970 1.00 43.68 141 PRO B C 1
ATOM 2086 O O . PRO B 2 113 ? 21.603 15.753 30.136 1.00 43.36 141 PRO B O 1
ATOM 2090 N N . GLY B 2 114 ? 20.713 16.948 28.460 1.00 51.03 142 GLY B N 1
ATOM 2091 C CA . GLY B 2 114 ? 20.289 18.059 29.289 1.00 43.75 142 GLY B CA 1
ATOM 2092 C C . GLY B 2 114 ? 18.962 17.745 29.941 1.00 46.09 142 GLY B C 1
ATOM 2093 O O . GLY B 2 114 ? 18.150 17.021 29.372 1.00 47.25 142 GLY B O 1
ATOM 2094 N N . MET B 2 115 ? 18.723 18.298 31.124 1.00 46.55 143 MET B N 1
ATOM 2095 C CA . MET B 2 115 ? 17.580 17.876 31.912 1.00 50.43 143 MET B CA 1
ATOM 2096 C C . MET B 2 115 ? 17.024 19.009 32.763 1.00 51.50 143 MET B C 1
ATOM 2097 O O . MET B 2 115 ? 17.776 19.773 33.359 1.00 65.96 143 MET B O 1
ATOM 2102 N N . GLU B 2 116 ? 15.702 19.112 32.815 1.00 54.17 144 GLU B N 1
ATOM 2103 C CA . GLU B 2 116 ? 15.035 20.145 33.599 1.00 50.22 144 GLU B CA 1
ATOM 2104 C C . GLU B 2 116 ? 13.852 19.503 34.317 1.00 52.39 144 GLU B C 1
ATOM 2105 O O . GLU B 2 116 ? 12.812 19.228 33.711 1.00 58.65 144 GLU B O 1
ATOM 2111 N N . ILE B 2 117 ? 14.037 19.238 35.606 1.00 42.39 145 ILE B N 1
ATOM 2112 C CA . ILE B 2 117 ? 13.028 18.602 36.442 1.00 45.65 145 ILE B CA 1
ATOM 2113 C C . ILE B 2 117 ? 12.154 19.680 37.061 1.00 50.64 145 ILE B C 1
ATOM 2114 O O . ILE B 2 117 ? 12.669 20.653 37.629 1.00 48.11 145 ILE B O 1
ATOM 2119 N N . THR B 2 118 ? 10.837 19.532 36.935 1.00 46.71 146 THR B N 1
ATOM 2120 C CA . THR B 2 118 ? 9.911 20.487 37.555 1.00 47.48 146 THR B CA 1
ATOM 2121 C C . THR B 2 118 ? 8.836 19.802 38.399 1.00 52.79 146 THR B C 1
ATOM 2122 O O . THR B 2 118 ? 8.713 18.575 38.406 1.00 58.55 146 THR B O 1
ATOM 2126 N N . LYS B 2 119 ? 8.054 20.620 39.097 1.00 67.29 147 LYS B N 1
ATOM 2127 C CA . LYS B 2 119 ? 7.063 20.160 40.062 1.00 60.95 147 LYS B CA 1
ATOM 2128 C C . LYS B 2 119 ? 5.758 20.956 39.904 1.00 63.66 147 LYS B C 1
ATOM 2129 O O . LYS B 2 119 ? 5.700 22.129 40.272 1.00 71.55 147 LYS B O 1
ATOM 2135 N N . ASP B 2 120 ? 4.716 20.350 39.341 1.00 60.52 148 ASP B N 1
ATOM 2136 C CA . ASP B 2 120 ? 3.398 20.974 39.419 1.00 61.78 148 ASP B CA 1
ATOM 2137 C C . ASP B 2 120 ? 2.676 20.331 40.587 1.00 59.27 148 ASP B C 1
ATOM 2138 O O . ASP B 2 120 ? 1.774 19.522 40.420 1.00 69.18 148 ASP B O 1
ATOM 2143 N N . GLY B 2 121 ? 3.107 20.680 41.786 1.00 58.17 149 GLY B N 1
ATOM 2144 C CA . GLY B 2 121 ? 2.490 20.147 42.975 1.00 65.21 149 GLY B CA 1
ATOM 2145 C C . GLY B 2 121 ? 3.153 18.859 43.379 1.00 64.56 149 GLY B C 1
ATOM 2146 O O . GLY B 2 121 ? 4.345 18.825 43.683 1.00 67.12 149 GLY B O 1
ATOM 2147 N N . PHE B 2 122 ? 2.368 17.793 43.395 1.00 58.28 150 PHE B N 1
ATOM 2148 C CA . PHE B 2 122 ? 2.896 16.482 43.709 1.00 64.23 150 PHE B CA 1
ATOM 2149 C C . PHE B 2 122 ? 3.373 15.811 42.430 1.00 55.02 150 PHE B C 1
ATOM 2150 O O . PHE B 2 122 ? 3.752 14.640 42.430 1.00 59.76 150 PHE B O 1
ATOM 2158 N N . HIS B 2 123 ? 3.350 16.568 41.339 1.00 64.34 151 HIS B N 1
ATOM 2159 C CA . HIS B 2 123 ? 3.607 16.021 40.010 1.00 60.44 151 HIS B CA 1
ATOM 2160 C C . HIS B 2 123 ? 5.018 16.279 39.505 1.00 56.67 151 HIS B C 1
ATOM 2161 O O . HIS B 2 123 ? 5.388 17.412 39.216 1.00 46.74 151 HIS B O 1
ATOM 2168 N N . LEU B 2 124 ? 5.792 15.194 39.430 1.00 62.10 152 LEU B N 1
ATOM 2169 C CA . LEU B 2 124 ? 7.164 15.200 38.924 1.00 54.96 152 LEU B CA 1
ATOM 2170 C C . LEU B 2 124 ? 7.193 15.169 37.397 1.00 45.77 152 LEU B C 1
ATOM 2171 O O . LEU B 2 124 ? 6.635 14.270 36.762 1.00 39.97 152 LEU B O 1
ATOM 2176 N N . VAL B 2 125 ? 7.868 16.156 36.826 1.00 38.84 153 VAL B N 1
ATOM 2177 C CA . VAL B 2 125 ? 7.810 16.399 35.408 1.00 42.21 153 VAL B CA 1
ATOM 2178 C C . VAL B 2 125 ? 9.206 16.642 34.887 1.00 48.78 153 VAL B C 1
ATOM 2179 O O . VAL B 2 125 ? 10.065 17.155 35.611 1.00 44.38 153 VAL B O 1
ATOM 2183 N N . ILE B 2 126 ? 9.436 16.266 33.631 1.00 44.45 154 ILE B N 1
ATOM 2184 C CA . ILE B 2 126 ? 10.758 16.393 33.046 1.00 39.11 154 ILE B CA 1
ATOM 2185 C C . ILE B 2 126 ? 10.703 16.846 31.598 1.00 41.77 154 ILE B C 1
ATOM 2186 O O . ILE B 2 126 ? 9.793 16.506 30.845 1.00 43.87 154 ILE B O 1
ATOM 2191 N N . GLU B 2 127 ? 11.683 17.644 31.220 1.00 44.59 155 GLU B N 1
ATOM 2192 C CA . GLU B 2 127 ? 11.785 18.126 29.862 1.00 44.27 155 GLU B CA 1
ATOM 2193 C C . GLU B 2 127 ? 13.247 18.031 29.490 1.00 53.68 155 GLU B C 1
ATOM 2194 O O . GLU B 2 127 ? 14.111 18.647 30.135 1.00 50.25 155 GLU B O 1
ATOM 2200 N N . LEU B 2 128 ? 13.525 17.259 28.450 1.00 43.93 156 LEU B N 1
ATOM 2201 C CA . LEU B 2 128 ? 14.901 16.967 28.101 1.00 49.02 156 LEU B CA 1
ATOM 2202 C C . LEU B 2 128 ? 15.387 17.852 26.972 1.00 51.75 156 LEU B C 1
ATOM 2203 O O . LEU B 2 128 ? 14.590 18.416 26.243 1.00 46.23 156 LEU B O 1
ATOM 2208 N N . GLU B 2 129 ? 16.703 17.992 26.869 1.00 46.44 157 GLU B N 1
ATOM 2209 C CA . GLU B 2 129 ? 17.338 18.714 25.779 1.00 41.58 157 GLU B CA 1
ATOM 2210 C C . GLU B 2 129 ? 16.813 18.155 24.464 1.00 50.12 157 GLU B C 1
ATOM 2211 O O . GLU B 2 129 ? 16.748 16.938 24.299 1.00 51.41 157 GLU B O 1
ATOM 2217 N N . ASP B 2 130 ? 16.438 19.027 23.534 1.00 47.89 158 ASP B N 1
ATOM 2218 C CA . ASP B 2 130 ? 15.885 18.595 22.242 1.00 50.29 158 ASP B CA 1
ATOM 2219 C C . ASP B 2 130 ? 16.994 18.223 21.251 1.00 56.92 158 ASP B C 1
ATOM 2220 O O . ASP B 2 130 ? 17.476 19.056 20.482 1.00 58.02 158 ASP B O 1
ATOM 2225 N N . LEU B 2 131 ? 17.392 16.955 21.278 1.00 51.89 159 LEU B N 1
ATOM 2226 C CA . LEU B 2 131 ? 18.516 16.470 20.478 1.00 46.49 159 LEU B CA 1
ATOM 2227 C C . LEU B 2 131 ? 18.080 15.946 19.110 1.00 52.78 159 LEU B C 1
ATOM 2228 O O . LEU B 2 131 ? 18.918 15.560 18.282 1.00 47.64 159 LEU B O 1
ATOM 2233 N N . GLY B 2 132 ? 16.769 15.932 18.880 1.00 45.40 160 GLY B N 1
ATOM 2234 C CA . GLY B 2 132 ? 16.235 15.571 17.584 1.00 38.39 160 GLY B CA 1
ATOM 2235 C C . GLY B 2 132 ? 15.692 14.170 17.518 1.00 44.81 160 GLY B C 1
ATOM 2236 O O . GLY B 2 132 ? 15.827 13.372 18.461 1.00 39.41 160 GLY B O 1
ATOM 2237 N N . PRO B 2 133 ? 15.084 13.845 16.382 1.00 49.06 161 PRO B N 1
ATOM 2238 C CA . PRO B 2 133 ? 14.350 12.586 16.213 1.00 42.82 161 PRO B CA 1
ATOM 2239 C C . PRO B 2 133 ? 15.241 11.342 16.269 1.00 39.29 161 PRO B C 1
ATOM 2240 O O . PRO B 2 133 ? 14.707 10.261 16.502 1.00 47.18 161 PRO B O 1
ATOM 2244 N N . GLN B 2 134 ? 16.558 11.486 16.095 1.00 43.91 162 GLN B N 1
ATOM 2245 C CA . GLN B 2 134 ? 17.474 10.336 16.192 1.00 42.52 162 GLN B CA 1
ATOM 2246 C C . GLN B 2 134 ? 17.599 9.789 17.609 1.00 43.93 162 GLN B C 1
ATOM 2247 O O . GLN B 2 134 ? 18.254 8.766 17.815 1.00 42.13 162 GLN B O 1
ATOM 2253 N N . PHE B 2 135 ? 16.987 10.489 18.568 1.00 41.44 163 PHE B N 1
ATOM 2254 C CA . PHE B 2 135 ? 17.207 10.270 20.001 1.00 37.16 163 PHE B CA 1
ATOM 2255 C C . PHE B 2 135 ? 15.961 9.918 20.801 1.00 40.61 163 PHE B C 1
ATOM 2256 O O . PHE B 2 135 ? 14.889 10.504 20.618 1.00 43.87 163 PHE B O 1
ATOM 2264 N N . GLU B 2 136 ? 16.142 8.984 21.723 1.00 30.99 164 GLU B N 1
ATOM 2265 C CA . GLU B 2 136 ? 15.145 8.638 22.739 1.00 44.94 164 GLU B CA 1
ATOM 2266 C C . GLU B 2 136 ? 15.818 8.745 24.116 1.00 43.16 164 GLU B C 1
ATOM 2267 O O . GLU B 2 136 ? 17.028 8.569 24.232 1.00 41.25 164 GLU B O 1
ATOM 2273 N N . PHE B 2 137 ? 15.054 9.030 25.164 1.00 43.81 165 PHE B N 1
ATOM 2274 C CA . PHE B 2 137 ? 15.652 9.186 26.490 1.00 37.87 165 PHE B CA 1
ATOM 2275 C C . PHE B 2 137 ? 15.166 8.122 27.444 1.00 40.35 165 PHE B C 1
ATOM 2276 O O . PHE B 2 137 ? 13.975 7.824 27.481 1.00 47.83 165 PHE B O 1
ATOM 2284 N N . LEU B 2 138 ? 16.093 7.532 28.197 1.00 30.11 166 LEU B N 1
ATOM 2285 C CA . LEU B 2 138 ? 15.723 6.646 29.304 1.00 37.47 166 LEU B CA 1
ATOM 2286 C C . LEU B 2 138 ? 15.845 7.439 30.589 1.00 42.38 166 LEU B C 1
ATOM 2287 O O . LEU B 2 138 ? 16.951 7.826 30.982 1.00 38.17 166 LEU B O 1
ATOM 2292 N N . VAL B 2 139 ? 14.708 7.717 31.218 1.00 33.16 167 VAL B N 1
ATOM 2293 C CA . VAL B 2 139 ? 14.711 8.441 32.485 1.00 50.48 167 VAL B CA 1
ATOM 2294 C C . VAL B 2 139 ? 14.525 7.449 33.629 1.00 44.89 167 VAL B C 1
ATOM 2295 O O . VAL B 2 139 ? 13.607 6.619 33.621 1.00 44.06 167 VAL B O 1
ATOM 2297 N N . ALA B 2 140 ? 15.432 7.507 34.592 1.00 43.56 168 ALA B N 1
ATOM 2298 C CA . ALA B 2 140 ? 15.303 6.698 35.792 1.00 39.74 168 ALA B CA 1
ATOM 2299 C C . ALA B 2 140 ? 14.923 7.642 36.915 1.00 45.83 168 ALA B C 1
ATOM 2300 O O . ALA B 2 140 ? 15.636 8.609 37.181 1.00 41.35 168 ALA B O 1
ATOM 2302 N N . TYR B 2 141 ? 13.786 7.381 37.550 1.00 44.85 169 TYR B N 1
ATOM 2303 C CA . TYR B 2 141 ? 13.397 8.104 38.756 1.00 54.23 169 TYR B CA 1
ATOM 2304 C C . TYR B 2 141 ? 13.143 7.137 39.922 1.00 53.73 169 TYR B C 1
ATOM 2305 O O . TYR B 2 141 ? 12.580 6.051 39.732 1.00 54.24 169 TYR B O 1
ATOM 2314 N N . TRP B 2 142 ? 13.568 7.520 41.122 1.00 55.47 170 TRP B N 1
ATOM 2315 C CA . TRP B 2 142 ? 13.244 6.739 42.320 1.00 56.39 170 TRP B CA 1
ATOM 2316 C C . TRP B 2 142 ? 12.903 7.606 43.522 1.00 53.71 170 TRP B C 1
ATOM 2317 O O . TRP B 2 142 ? 13.458 8.702 43.691 1.00 45.87 170 TRP B O 1
ATOM 2328 N N . ARG B 2 143 ? 11.981 7.108 44.345 1.00 63.86 171 ARG B N 1
ATOM 2329 C CA . ARG B 2 143 ? 11.693 7.680 45.669 1.00 59.28 171 ARG B CA 1
ATOM 2330 C C . ARG B 2 143 ? 12.882 7.408 46.599 1.00 60.93 171 ARG B C 1
ATOM 2331 O O . ARG B 2 143 ? 13.127 6.263 46.975 1.00 67.10 171 ARG B O 1
ATOM 2339 N N . ARG B 2 144 ? 13.633 8.458 46.937 1.00 55.91 172 ARG B N 1
ATOM 2340 C CA . ARG B 2 144 ? 14.925 8.316 47.628 1.00 56.36 172 ARG B CA 1
ATOM 2341 C C . ARG B 2 144 ? 14.779 7.797 49.059 1.00 75.27 172 ARG B C 1
ATOM 2342 O O . ARG B 2 144 ? 14.854 8.552 50.029 1.00 74.15 172 ARG B O 1
ATOM 2350 N N . GLU B 2 145 ? 14.558 6.491 49.157 1.00 86.71 173 GLU B N 1
ATOM 2351 C CA . GLU B 2 145 ? 14.449 5.779 50.419 1.00 81.74 173 GLU B CA 1
ATOM 2352 C C . GLU B 2 145 ? 15.110 4.414 50.197 1.00 86.33 173 GLU B C 1
ATOM 2353 O O . GLU B 2 145 ? 15.193 3.942 49.059 1.00 80.38 173 GLU B O 1
ATOM 2359 N N . PRO B 2 146 ? 15.583 3.782 51.283 1.00 97.08 174 PRO B N 1
ATOM 2360 C CA . PRO B 2 146 ? 16.342 2.523 51.266 1.00 88.60 174 PRO B CA 1
ATOM 2361 C C . PRO B 2 146 ? 15.638 1.364 50.547 1.00 90.84 174 PRO B C 1
ATOM 2362 O O . PRO B 2 146 ? 16.318 0.545 49.913 1.00 82.08 174 PRO B O 1
ATOM 2366 N N . GLY B 2 147 ? 14.309 1.293 50.644 1.00 85.63 175 GLY B N 1
ATOM 2367 C CA . GLY B 2 147 ? 13.562 0.200 50.042 1.00 90.31 175 GLY B CA 1
ATOM 2368 C C . GLY B 2 147 ? 13.205 0.350 48.566 1.00 103.43 175 GLY B C 1
ATOM 2369 O O . GLY B 2 147 ? 13.087 -0.652 47.843 1.00 81.90 175 GLY B O 1
ATOM 2370 N N . ALA B 2 148 ? 13.036 1.598 48.122 1.00 103.21 176 ALA B N 1
ATOM 2371 C CA . ALA B 2 148 ? 12.531 1.903 46.779 1.00 93.84 176 ALA B CA 1
ATOM 2372 C C . ALA B 2 148 ? 13.508 1.590 45.644 1.00 82.41 176 ALA B C 1
ATOM 2373 O O . ALA B 2 148 ? 14.731 1.674 45.802 1.00 79.91 176 ALA B O 1
ATOM 2375 N N . GLU B 2 149 ? 12.939 1.252 44.490 1.00 82.95 177 GLU B N 1
ATOM 2376 C CA . GLU B 2 149 ? 13.708 0.843 43.316 1.00 94.59 177 GLU B CA 1
ATOM 2377 C C . GLU B 2 149 ? 13.670 1.858 42.171 1.00 83.06 177 GLU B C 1
ATOM 2378 O O . GLU B 2 149 ? 12.866 2.793 42.179 1.00 82.48 177 GLU B O 1
ATOM 2384 N N . GLU B 2 150 ? 14.547 1.657 41.190 1.00 64.98 178 GLU B N 1
ATOM 2385 C CA . GLU B 2 150 ? 14.502 2.413 39.944 1.00 59.33 178 GLU B CA 1
ATOM 2386 C C . GLU B 2 150 ? 13.252 2.102 39.146 1.00 64.65 178 GLU B C 1
ATOM 2387 O O . GLU B 2 150 ? 12.962 0.944 38.842 1.00 64.93 178 GLU B O 1
ATOM 2393 N N . HIS B 2 151 ? 12.508 3.148 38.818 1.00 57.17 179 HIS B N 1
ATOM 2394 C CA . HIS B 2 151 ? 11.524 3.061 37.755 1.00 54.06 179 HIS B CA 1
ATOM 2395 C C . HIS B 2 151 ? 12.218 3.532 36.481 1.00 46.48 179 HIS B C 1
ATOM 2396 O O . HIS B 2 151 ? 13.188 4.295 36.536 1.00 44.54 179 HIS B O 1
ATOM 2403 N N . VAL B 2 152 ? 11.746 3.068 35.331 1.00 52.74 180 VAL B N 1
ATOM 2404 C CA . VAL B 2 152 ? 12.298 3.537 34.064 1.00 53.38 180 VAL B CA 1
ATOM 2405 C C . VAL B 2 152 ? 11.192 3.902 33.111 1.00 41.78 180 VAL B C 1
ATOM 2406 O O . VAL B 2 152 ? 10.276 3.122 32.869 1.00 52.53 180 VAL B O 1
ATOM 2410 N N . LYS B 2 153 ? 11.275 5.101 32.567 1.00 46.28 181 LYS B N 1
ATOM 2411 C CA . LYS B 2 153 ? 10.317 5.535 31.567 1.00 46.06 181 LYS B CA 1
ATOM 2412 C C . LYS B 2 153 ? 11.109 5.983 30.323 1.00 43.81 181 LYS B C 1
ATOM 2413 O O . LYS B 2 153 ? 12.173 6.610 30.433 1.00 42.22 181 LYS B O 1
ATOM 2419 N N . MET B 2 154 ? 10.618 5.605 29.150 1.00 40.76 182 MET B N 1
ATOM 2420 C CA . MET B 2 154 ? 11.139 6.145 27.911 1.00 42.46 182 MET B CA 1
ATOM 2421 C C . MET B 2 154 ? 10.423 7.429 27.516 1.00 46.68 182 MET B C 1
ATOM 2422 O O . MET B 2 154 ? 9.198 7.446 27.414 1.00 45.25 182 MET B O 1
ATOM 2427 N N . VAL B 2 155 ? 11.184 8.493 27.263 1.00 40.34 183 VAL B N 1
ATOM 2428 C CA . VAL B 2 155 ? 10.607 9.713 26.722 1.00 37.53 183 VAL B CA 1
ATOM 2429 C C . VAL B 2 155 ? 11.049 9.905 25.285 1.00 43.58 183 VAL B C 1
ATOM 2430 O O . VAL B 2 155 ? 12.239 9.895 24.997 1.00 52.35 183 VAL B O 1
ATOM 2434 N N . ARG B 2 156 ? 10.088 10.090 24.386 1.00 50.10 184 ARG B N 1
ATOM 2435 C CA . ARG B 2 156 ? 10.364 10.081 22.950 1.00 50.15 184 ARG B CA 1
ATOM 2436 C C . ARG B 2 156 ? 11.120 11.302 22.424 1.00 55.10 184 ARG B C 1
ATOM 2437 O O . ARG B 2 156 ? 11.961 11.172 21.536 1.00 59.86 184 ARG B O 1
ATOM 2445 N N . SER B 2 157 ? 10.828 12.479 22.969 1.00 54.86 185 SER B N 1
ATOM 2446 C CA . SER B 2 157 ? 11.354 13.718 22.413 1.00 57.72 185 SER B CA 1
ATOM 2447 C C . SER B 2 157 ? 11.726 14.766 23.487 1.00 56.61 185 SER B C 1
ATOM 2448 O O . SER B 2 157 ? 11.392 14.617 24.653 1.00 50.67 185 SER B O 1
ATOM 2451 N N . GLY B 2 158 ? 12.409 15.833 23.074 1.00 60.71 186 GLY B N 1
ATOM 2452 C CA . GLY B 2 158 ? 12.973 16.799 23.996 1.00 50.21 186 GLY B CA 1
ATOM 2453 C C . GLY B 2 158 ? 12.258 18.130 24.071 1.00 57.78 186 GLY B C 1
ATOM 2454 O O . GLY B 2 158 ? 12.419 18.886 25.031 1.00 67.83 186 GLY B O 1
ATOM 2455 N N . GLY B 2 159 ? 11.452 18.447 23.076 1.00 57.06 187 GLY B N 1
ATOM 2456 C CA . GLY B 2 159 ? 10.676 19.673 23.193 1.00 78.14 187 GLY B CA 1
ATOM 2457 C C . GLY B 2 159 ? 9.794 19.733 24.441 1.00 58.44 187 GLY B C 1
ATOM 2458 O O . GLY B 2 159 ? 9.662 20.773 25.066 1.00 54.13 187 GLY B O 1
ATOM 2459 N N . ILE B 2 160 ? 9.238 18.580 24.810 1.00 61.34 188 ILE B N 1
ATOM 2460 C CA . ILE B 2 160 ? 8.039 18.464 25.635 1.00 64.26 188 ILE B CA 1
ATOM 2461 C C . ILE B 2 160 ? 8.283 18.239 27.126 1.00 61.74 188 ILE B C 1
ATOM 2462 O O . ILE B 2 160 ? 9.241 17.582 27.496 1.00 65.73 188 ILE B O 1
ATOM 2467 N N . PRO B 2 161 ? 7.398 18.781 27.985 1.00 63.45 189 PRO B N 1
ATOM 2468 C CA . PRO B 2 161 ? 7.333 18.450 29.418 1.00 54.15 189 PRO B CA 1
ATOM 2469 C C . PRO B 2 161 ? 6.490 17.201 29.675 1.00 49.26 189 PRO B C 1
ATOM 2470 O O . PRO B 2 161 ? 5.276 17.207 29.475 1.00 57.28 189 PRO B O 1
ATOM 2474 N N . VAL B 2 162 ? 7.143 16.140 30.131 1.00 53.31 190 VAL B N 1
ATOM 2475 C CA . VAL B 2 162 ? 6.505 14.840 30.295 1.00 49.77 190 VAL B CA 1
ATOM 2476 C C . VAL B 2 162 ? 6.311 14.514 31.770 1.00 52.49 190 VAL B C 1
ATOM 2477 O O . VAL B 2 162 ? 7.149 14.841 32.611 1.00 53.59 190 VAL B O 1
ATOM 2481 N N . HIS B 2 163 ? 5.202 13.859 32.076 1.00 44.83 191 HIS B N 1
ATOM 2482 C CA . HIS B 2 163 ? 4.860 13.505 33.437 1.00 42.63 191 HIS B CA 1
ATOM 2483 C C . HIS B 2 163 ? 5.570 12.217 33.851 1.00 51.34 191 HIS B C 1
ATOM 2484 O O . HIS B 2 163 ? 5.353 11.162 33.247 1.00 54.07 191 HIS B O 1
ATOM 2491 N N . LEU B 2 164 ? 6.420 12.308 34.873 1.00 52.14 192 LEU B N 1
ATOM 2492 C CA . LEU B 2 164 ? 7.113 11.137 35.426 1.00 43.35 192 LEU B CA 1
ATOM 2493 C C . LEU B 2 164 ? 6.271 10.364 36.432 1.00 50.57 192 LEU B C 1
ATOM 2494 O O . LEU B 2 164 ? 5.880 9.234 36.191 1.00 58.92 192 LEU B O 1
ATOM 2499 N N . GLU B 2 165 ? 6.001 10.983 37.573 1.00 62.33 193 GLU B N 1
ATOM 2500 C CA . GLU B 2 165 ? 5.202 10.342 38.599 1.00 57.68 193 GLU B CA 1
ATOM 2501 C C . GLU B 2 165 ? 4.444 11.333 39.480 1.00 62.72 193 GLU B C 1
ATOM 2502 O O . GLU B 2 165 ? 4.803 12.513 39.566 1.00 47.06 193 GLU B O 1
ATOM 2508 N N . THR B 2 166 ? 3.397 10.836 40.137 1.00 56.99 194 THR B N 1
ATOM 2509 C CA . THR B 2 166 ? 2.715 11.588 41.184 1.00 59.15 194 THR B CA 1
ATOM 2510 C C . THR B 2 166 ? 3.318 11.289 42.562 1.00 70.44 194 THR B C 1
ATOM 2511 O O . THR B 2 166 ? 2.943 10.295 43.198 1.00 71.04 194 THR B O 1
ATOM 2515 N N . MET B 2 167 ? 4.235 12.147 43.022 1.00 54.11 195 MET B N 1
ATOM 2516 C CA . MET B 2 167 ? 4.922 11.942 44.307 1.00 65.05 195 MET B CA 1
ATOM 2517 C C . MET B 2 167 ? 4.010 11.903 45.545 1.00 63.13 195 MET B C 1
ATOM 2518 O O . MET B 2 167 ? 3.045 12.668 45.657 1.00 63.19 195 MET B O 1
ATOM 2523 N N . GLU B 2 168 ? 4.344 11.016 46.479 1.00 68.50 196 GLU B N 1
ATOM 2524 C CA . GLU B 2 168 ? 3.747 11.017 47.815 1.00 77.06 196 GLU B CA 1
ATOM 2525 C C . GLU B 2 168 ? 4.614 11.837 48.794 1.00 72.82 196 GLU B C 1
ATOM 2526 O O . GLU B 2 168 ? 5.832 11.938 48.625 1.00 69.80 196 GLU B O 1
ATOM 2532 N N . PRO B 2 169 ? 3.985 12.428 49.824 1.00 85.12 197 PRO B N 1
ATOM 2533 C CA . PRO B 2 169 ? 4.662 13.343 50.758 1.00 84.58 197 PRO B CA 1
ATOM 2534 C C . PRO B 2 169 ? 5.910 12.797 51.476 1.00 89.07 197 PRO B C 1
ATOM 2535 O O . PRO B 2 169 ? 6.690 13.591 52.002 1.00 91.05 197 PRO B O 1
ATOM 2539 N N . GLY B 2 170 ? 6.109 11.485 51.482 1.00 65.30 198 GLY B N 1
ATOM 2540 C CA . GLY B 2 170 ? 7.257 10.905 52.152 1.00 66.21 198 GLY B CA 1
ATOM 2541 C C . GLY B 2 170 ? 8.677 11.413 51.904 1.00 79.50 198 GLY B C 1
ATOM 2542 O O . GLY B 2 170 ? 9.237 12.102 52.740 1.00 71.04 198 GLY B O 1
ATOM 2543 N N . ALA B 2 171 ? 9.269 11.094 50.756 1.00 90.94 199 ALA B N 1
ATOM 2544 C CA . ALA B 2 171 ? 10.722 10.866 50.738 1.00 89.13 199 ALA B CA 1
ATOM 2545 C C . ALA B 2 171 ? 11.718 11.786 50.007 1.00 74.54 199 ALA B C 1
ATOM 2546 O O . ALA B 2 171 ? 12.874 11.856 50.414 1.00 81.90 199 ALA B O 1
ATOM 2548 N N . ALA B 2 172 ? 11.301 12.454 48.940 1.00 62.91 200 ALA B N 1
ATOM 2549 C CA . ALA B 2 172 ? 12.246 13.086 47.984 1.00 74.63 200 ALA B CA 1
ATOM 2550 C C . ALA B 2 172 ? 12.631 12.165 46.821 1.00 69.08 200 ALA B C 1
ATOM 2551 O O . ALA B 2 172 ? 13.236 11.109 47.013 1.00 55.12 200 ALA B O 1
ATOM 2553 N N . TYR B 2 173 ? 12.300 12.596 45.611 1.00 59.99 201 TYR B N 1
ATOM 2554 C CA . TYR B 2 173 ? 12.561 11.806 44.421 1.00 56.90 201 TYR B CA 1
ATOM 2555 C C . TYR B 2 173 ? 13.809 12.261 43.678 1.00 57.00 201 TYR B C 1
ATOM 2556 O O . TYR B 2 173 ? 14.180 13.438 43.707 1.00 50.57 201 TYR B O 1
ATOM 2565 N N . CYS B 2 174 ? 14.473 11.301 43.047 1.00 59.37 202 CYS B N 1
ATOM 2566 C CA . CYS B 2 174 ? 15.659 11.577 42.251 1.00 61.35 202 CYS B CA 1
ATOM 2567 C C . CYS B 2 174 ? 15.476 11.142 40.801 1.00 54.10 202 CYS B C 1
ATOM 2568 O O . CYS B 2 174 ? 14.720 10.212 40.495 1.00 48.20 202 CYS B O 1
ATOM 2571 N N . VAL B 2 175 ? 16.179 11.813 39.904 1.00 47.56 203 VAL B N 1
ATOM 2572 C CA . VAL B 2 175 ? 16.074 11.466 38.501 1.00 48.20 203 VAL B CA 1
ATOM 2573 C C . VAL B 2 175 ? 17.417 11.608 37.807 1.00 48.27 203 VAL B C 1
ATOM 2574 O O . VAL B 2 175 ? 18.198 12.528 38.103 1.00 49.74 203 VAL B O 1
ATOM 2578 N N . LYS B 2 176 ? 17.683 10.674 36.896 1.00 44.48 204 LYS B N 1
ATOM 2579 C CA . LYS B 2 176 ? 18.809 10.783 35.975 1.00 34.86 204 LYS B CA 1
ATOM 2580 C C . LYS B 2 176 ? 18.357 10.369 34.581 1.00 38.22 204 LYS B C 1
ATOM 2581 O O . LYS B 2 176 ? 17.309 9.733 34.404 1.00 33.40 204 LYS B O 1
ATOM 2587 N N . ALA B 2 177 ? 19.132 10.754 33.583 1.00 38.68 205 ALA B N 1
ATOM 2588 C CA . ALA B 2 177 ? 18.690 10.560 32.219 1.00 43.39 205 ALA B CA 1
ATOM 2589 C C . ALA B 2 177 ? 19.838 10.189 31.298 1.00 45.36 205 ALA B C 1
ATOM 2590 O O . ALA B 2 177 ? 20.927 10.742 31.403 1.00 43.33 205 ALA B O 1
ATOM 2592 N N . GLN B 2 178 ? 19.592 9.253 30.389 1.00 43.96 206 GLN B N 1
ATOM 2593 C CA . GLN B 2 178 ? 20.545 8.994 29.306 1.00 48.40 206 GLN B CA 1
ATOM 2594 C C . GLN B 2 178 ? 19.832 8.922 27.959 1.00 46.10 206 GLN B C 1
ATOM 2595 O O . GLN B 2 178 ? 18.613 8.706 27.883 1.00 45.83 206 GLN B O 1
ATOM 2601 N N . THR B 2 179 ? 20.596 9.114 26.893 1.00 43.87 207 THR B N 1
ATOM 2602 C CA . THR B 2 179 ? 20.040 9.013 25.555 1.00 42.39 207 THR B CA 1
ATOM 2603 C C . THR B 2 179 ? 20.167 7.606 25.029 1.00 42.04 207 THR B C 1
ATOM 2604 O O . THR B 2 179 ? 20.995 6.820 25.492 1.00 42.71 207 THR B O 1
ATOM 2608 N N . PHE B 2 180 ? 19.318 7.292 24.061 1.00 41.36 208 PHE B N 1
ATOM 2609 C CA . PHE B 2 180 ? 19.507 6.108 23.257 1.00 39.59 208 PHE B CA 1
ATOM 2610 C C . PHE B 2 180 ? 19.269 6.442 21.790 1.00 38.00 208 PHE B C 1
ATOM 2611 O O . PHE B 2 180 ? 18.192 6.889 21.381 1.00 40.62 208 PHE B O 1
ATOM 2619 N N . VAL B 2 181 ? 20.318 6.252 21.008 1.00 34.99 209 VAL B N 1
ATOM 2620 C CA . VAL B 2 181 ? 20.253 6.418 19.570 1.00 37.90 209 VAL B CA 1
ATOM 2621 C C . VAL B 2 181 ? 20.027 5.047 18.918 1.00 40.20 209 VAL B C 1
ATOM 2622 O O . VAL B 2 181 ? 20.949 4.229 18.854 1.00 41.27 209 VAL B O 1
ATOM 2626 N N . LYS B 2 182 ? 18.810 4.776 18.454 1.00 36.95 210 LYS B N 1
ATOM 2627 C CA . LYS B 2 182 ? 18.533 3.431 17.954 1.00 37.54 210 LYS B CA 1
ATOM 2628 C C . LYS B 2 182 ? 19.323 3.114 16.689 1.00 44.22 210 LYS B C 1
ATOM 2629 O O . LYS B 2 182 ? 19.772 1.990 16.499 1.00 38.18 210 LYS B O 1
ATOM 2635 N N . ALA B 2 183 ? 19.520 4.114 15.841 1.00 48.97 211 ALA B N 1
ATOM 2636 C CA . ALA B 2 183 ? 20.146 3.879 14.552 1.00 34.56 211 ALA B CA 1
ATOM 2637 C C . ALA B 2 183 ? 21.576 3.342 14.667 1.00 40.93 211 ALA B C 1
ATOM 2638 O O . ALA B 2 183 ? 22.101 2.796 13.703 1.00 44.89 211 ALA B O 1
ATOM 2640 N N . ILE B 2 184 ? 22.204 3.500 15.830 1.00 36.68 212 ILE B N 1
ATOM 2641 C CA . ILE B 2 184 ? 23.585 3.056 16.035 1.00 33.80 212 ILE B CA 1
ATOM 2642 C C . ILE B 2 184 ? 23.746 2.164 17.267 1.00 45.06 212 ILE B C 1
ATOM 2643 O O . ILE B 2 184 ? 24.849 1.699 17.565 1.00 42.05 212 ILE B O 1
ATOM 2648 N N . GLY B 2 185 ? 22.646 1.947 17.987 1.00 44.98 213 GLY B N 1
ATOM 2649 C CA . GLY B 2 185 ? 22.633 1.092 19.160 1.00 41.97 213 GLY B CA 1
ATOM 2650 C C . GLY B 2 185 ? 23.530 1.501 20.324 1.00 48.43 213 GLY B C 1
ATOM 2651 O O . GLY B 2 185 ? 24.152 0.648 20.964 1.00 42.51 213 GLY B O 1
ATOM 2652 N N . ARG B 2 186 ? 23.599 2.795 20.623 1.00 41.57 214 ARG B N 1
ATOM 2653 C CA . ARG B 2 186 ? 24.468 3.236 21.711 1.00 38.76 214 ARG B CA 1
ATOM 2654 C C . ARG B 2 186 ? 23.774 4.182 22.685 1.00 47.71 214 ARG B C 1
ATOM 2655 O O . ARG B 2 186 ? 22.864 4.925 22.312 1.00 45.73 214 ARG B O 1
ATOM 2663 N N . TYR B 2 187 ? 24.197 4.128 23.945 1.00 48.92 215 TYR B N 1
ATOM 2664 C CA . TYR B 2 187 ? 23.652 5.001 24.969 1.00 41.21 215 TYR B CA 1
ATOM 2665 C C . TYR B 2 187 ? 24.685 6.070 25.310 1.00 45.62 215 TYR B C 1
ATOM 2666 O O . TYR B 2 187 ? 25.879 5.880 25.075 1.00 46.20 215 TYR B O 1
ATOM 2675 N N . SER B 2 188 ? 24.238 7.194 25.865 1.00 43.64 216 SER B N 1
ATOM 2676 C CA . SER B 2 188 ? 25.186 8.143 26.454 1.00 47.67 216 SER B CA 1
ATOM 2677 C C . SER B 2 188 ? 25.377 7.828 27.938 1.00 46.08 216 SER B C 1
ATOM 2678 O O . SER B 2 188 ? 24.726 6.924 28.479 1.00 37.48 216 SER B O 1
ATOM 2681 N N . ALA B 2 189 ? 26.267 8.567 28.596 1.00 44.74 217 ALA B N 1
ATOM 2682 C CA . ALA B 2 189 ? 26.370 8.483 30.054 1.00 49.66 217 ALA B CA 1
ATOM 2683 C C . ALA B 2 189 ? 25.129 9.123 30.675 1.00 50.44 217 ALA B C 1
ATOM 2684 O O . ALA B 2 189 ? 24.484 9.962 30.042 1.00 59.27 217 ALA B O 1
ATOM 2686 N N . PHE B 2 190 ? 24.779 8.743 31.900 1.00 50.98 218 PHE B N 1
ATOM 2687 C CA . PHE B 2 190 ? 23.661 9.407 32.575 1.00 47.33 218 PHE B CA 1
ATOM 2688 C C . PHE B 2 190 ? 23.988 10.855 32.913 1.00 52.37 218 PHE B C 1
ATOM 2689 O O . PHE B 2 190 ? 25.154 11.234 33.035 1.00 61.96 218 PHE B O 1
ATOM 2697 N N . SER B 2 191 ? 22.948 11.665 33.054 1.00 45.08 219 SER B N 1
ATOM 2698 C CA . SER B 2 191 ? 23.102 13.020 33.557 1.00 51.74 219 SER B CA 1
ATOM 2699 C C . SER B 2 191 ? 23.323 12.934 35.052 1.00 50.41 219 SER B C 1
ATOM 2700 O O . SER B 2 191 ? 22.983 11.934 35.682 1.00 48.64 219 SER B O 1
ATOM 2703 N N . GLN B 2 192 ? 23.883 13.979 35.634 1.00 54.18 220 GLN B N 1
ATOM 2704 C CA . GLN B 2 192 ? 23.935 14.045 37.080 1.00 60.34 220 GLN B CA 1
ATOM 2705 C C . GLN B 2 192 ? 22.563 13.727 37.648 1.00 53.91 220 GLN B C 1
ATOM 2706 O O . GLN B 2 192 ? 21.548 14.178 37.125 1.00 55.48 220 GLN B O 1
ATOM 2712 N N . THR B 2 193 ? 22.522 12.925 38.705 1.00 56.01 221 THR B N 1
ATOM 2713 C CA . THR B 2 193 ? 21.282 12.760 39.457 1.00 51.88 221 THR B CA 1
ATOM 2714 C C . THR B 2 193 ? 20.886 14.105 40.082 1.00 53.67 221 THR B C 1
ATOM 2715 O O . THR B 2 193 ? 21.745 14.890 40.494 1.00 50.29 221 THR B O 1
ATOM 2719 N N . GLU B 2 194 ? 19.597 14.405 40.114 1.00 50.41 222 GLU B N 1
ATOM 2720 C CA . GLU B 2 194 ? 19.152 15.618 40.786 1.00 49.05 222 GLU B CA 1
ATOM 2721 C C . GLU B 2 194 ? 17.861 15.289 41.524 1.00 56.26 222 GLU B C 1
ATOM 2722 O O . GLU B 2 194 ? 17.078 14.465 41.048 1.00 54.25 222 GLU B O 1
ATOM 2728 N N . CYS B 2 195 ? 17.656 15.891 42.696 1.00 63.24 223 CYS B N 1
ATOM 2729 C CA . CYS B 2 195 ? 16.527 15.505 43.556 1.00 64.46 223 CYS B CA 1
ATOM 2730 C C . CYS B 2 195 ? 15.576 16.651 43.874 1.00 52.55 223 CYS B C 1
ATOM 2731 O O . CYS B 2 195 ? 15.879 17.808 43.603 1.00 62.39 223 CYS B O 1
ATOM 2734 N N . VAL B 2 196 ? 14.423 16.317 44.443 1.00 47.66 224 VAL B N 1
ATOM 2735 C CA . VAL B 2 196 ? 13.401 17.306 44.754 1.00 57.71 224 VAL B CA 1
ATOM 2736 C C . VAL B 2 196 ? 12.509 16.821 45.912 1.00 73.01 224 VAL B C 1
ATOM 2737 O O . VAL B 2 196 ? 12.716 15.716 46.417 1.00 77.36 224 VAL B O 1
ATOM 2741 N N . GLU B 2 197 ? 11.552 17.646 46.355 1.00 72.08 225 GLU B N 1
ATOM 2742 C CA . GLU B 2 197 ? 10.500 17.201 47.287 1.00 64.25 225 GLU B CA 1
ATOM 2743 C C . GLU B 2 197 ? 9.377 18.219 47.496 1.00 79.51 225 GLU B C 1
ATOM 2744 O O . GLU B 2 197 ? 9.485 19.370 47.087 1.00 79.42 225 GLU B O 1
ATOM 2750 N N . VAL B 2 198 ? 8.306 17.783 48.159 1.00 91.82 226 VAL B N 1
ATOM 2751 C CA . VAL B 2 198 ? 7.110 18.604 48.357 1.00 97.38 226 VAL B CA 1
ATOM 2752 C C . VAL B 2 198 ? 6.756 18.886 49.833 1.00 87.17 226 VAL B C 1
ATOM 2753 O O . VAL B 2 198 ? 5.813 18.326 50.417 1.00 69.14 226 VAL B O 1
ATOM 2757 N N . LYS C 3 11 ? -12.991 19.377 -16.398 1.00 105.04 39 LYS R N 1
ATOM 2758 C CA . LYS C 3 11 ? -11.630 19.880 -16.227 1.00 94.37 39 LYS R CA 1
ATOM 2759 C C . LYS C 3 11 ? -11.225 20.141 -14.759 1.00 73.87 39 LYS R C 1
ATOM 2760 O O . LYS C 3 11 ? -10.291 20.897 -14.522 1.00 84.76 39 LYS R O 1
ATOM 2762 N N . PRO C 3 12 ? -11.904 19.502 -13.776 1.00 65.25 40 PRO R N 1
ATOM 2763 C CA . PRO C 3 12 ? -11.754 19.883 -12.358 1.00 61.87 40 PRO R CA 1
ATOM 2764 C C . PRO C 3 12 ? -10.313 19.768 -11.920 1.00 72.81 40 PRO R C 1
ATOM 2765 O O . PRO C 3 12 ? -9.489 19.236 -12.656 1.00 85.57 40 PRO R O 1
ATOM 2769 N N . ALA C 3 13 ? -9.984 20.262 -10.740 1.00 62.88 41 ALA R N 1
ATOM 2770 C CA . ALA C 3 13 ? -8.595 20.169 -10.307 1.00 76.13 41 ALA R CA 1
ATOM 2771 C C . ALA C 3 13 ? -8.482 20.174 -8.802 1.00 67.90 41 ALA R C 1
ATOM 2772 O O . ALA C 3 13 ? -9.458 20.461 -8.112 1.00 63.91 41 ALA R O 1
ATOM 2774 N N . ASN C 3 14 ? -7.283 19.857 -8.311 1.00 66.65 42 ASN R N 1
ATOM 2775 C CA . ASN C 3 14 ? -7.025 19.714 -6.885 1.00 67.68 42 ASN R CA 1
ATOM 2776 C C . ASN C 3 14 ? -7.760 18.509 -6.337 1.00 72.11 42 ASN R C 1
ATOM 2777 O O . ASN C 3 14 ? -8.528 18.606 -5.385 1.00 63.10 42 ASN R O 1
ATOM 2782 N N . ILE C 3 15 ? -7.528 17.370 -6.969 1.00 59.32 43 ILE R N 1
ATOM 2783 C CA . ILE C 3 15 ? -8.192 16.152 -6.587 1.00 59.55 43 ILE R CA 1
ATOM 2784 C C . ILE C 3 15 ? -7.419 15.570 -5.434 1.00 62.30 43 ILE R C 1
ATOM 2785 O O . ILE C 3 15 ? -6.195 15.530 -5.468 1.00 72.57 43 ILE R O 1
ATOM 2790 N N . THR C 3 16 ? -8.137 15.169 -4.396 1.00 53.98 44 THR R N 1
ATOM 2791 C CA . THR C 3 16 ? -7.518 14.615 -3.210 1.00 53.72 44 THR R CA 1
ATOM 2792 C C . THR C 3 16 ? -8.532 13.881 -2.390 1.00 52.07 44 THR R C 1
ATOM 2793 O O . THR C 3 16 ? -9.728 14.130 -2.469 1.00 53.12 44 THR R O 1
ATOM 2797 N N . PHE C 3 17 ? -8.031 12.973 -1.572 1.00 56.95 45 PHE R N 1
ATOM 2798 C CA . PHE C 3 17 ? -8.878 12.285 -0.636 1.00 51.55 45 PHE R CA 1
ATOM 2799 C C . PHE C 3 17 ? -8.748 12.980 0.688 1.00 57.93 45 PHE R C 1
ATOM 2800 O O . PHE C 3 17 ? -7.718 13.571 0.992 1.00 54.47 45 PHE R O 1
ATOM 2808 N N . LEU C 3 18 ? -9.824 12.940 1.453 1.00 44.33 46 LEU R N 1
ATOM 2809 C CA . LEU C 3 18 ? -9.787 13.340 2.843 1.00 43.12 46 LEU R CA 1
ATOM 2810 C C . LEU C 3 18 ? -10.247 12.129 3.617 1.00 56.21 46 LEU R C 1
ATOM 2811 O O . LEU C 3 18 ? -11.421 11.751 3.574 1.00 60.19 46 LEU R O 1
ATOM 2816 N N . SER C 3 19 ? -9.320 11.499 4.312 1.00 40.99 47 SER R N 1
ATOM 2817 C CA . SER C 3 19 ? -9.649 10.224 4.901 1.00 45.01 47 SER R CA 1
ATOM 2818 C C . SER C 3 19 ? -9.405 10.198 6.412 1.00 43.09 47 SER R C 1
ATOM 2819 O O . SER C 3 19 ? -8.277 10.133 6.876 1.00 48.54 47 SER R O 1
ATOM 2822 N N . ILE C 3 20 ? -10.474 10.276 7.183 1.00 42.02 48 ILE R N 1
ATOM 2823 C CA . ILE C 3 20 ? -10.330 10.146 8.611 1.00 43.10 48 ILE R CA 1
ATOM 2824 C C . ILE C 3 20 ? -11.169 8.955 9.091 1.00 47.25 48 ILE R C 1
ATOM 2825 O O . ILE C 3 20 ? -12.374 8.894 8.842 1.00 49.99 48 ILE R O 1
ATOM 2830 N N . ASN C 3 21 ? -10.512 8.006 9.759 1.00 50.86 49 ASN R N 1
ATOM 2831 C CA . ASN C 3 21 ? -11.163 6.806 10.300 1.00 57.64 49 ASN R CA 1
ATOM 2832 C C . ASN C 3 21 ? -11.767 5.870 9.254 1.00 52.60 49 ASN R C 1
ATOM 2833 O O . ASN C 3 21 ? -12.688 5.113 9.550 1.00 66.61 49 ASN R O 1
ATOM 2838 N N . MET C 3 22 ? -11.240 5.929 8.040 1.00 49.71 50 MET R N 1
ATOM 2839 C CA . MET C 3 22 ? -11.662 5.040 6.965 1.00 52.41 50 MET R CA 1
ATOM 2840 C C . MET C 3 22 ? -12.900 5.543 6.252 1.00 55.19 50 MET R C 1
ATOM 2841 O O . MET C 3 22 ? -13.370 4.920 5.303 1.00 54.50 50 MET R O 1
ATOM 2846 N N . LYS C 3 23 ? -13.444 6.662 6.702 1.00 51.71 51 LYS R N 1
ATOM 2847 C CA . LYS C 3 23 ? -14.406 7.352 5.871 1.00 42.11 51 LYS R CA 1
ATOM 2848 C C . LYS C 3 23 ? -13.599 8.122 4.849 1.00 43.21 51 LYS R C 1
ATOM 2849 O O . LYS C 3 23 ? -13.037 9.159 5.164 1.00 58.08 51 LYS R O 1
ATOM 2855 N N . ASN C 3 24 ? -13.504 7.606 3.630 1.00 44.76 52 ASN R N 1
ATOM 2856 C CA . ASN C 3 24 ? -12.691 8.264 2.606 1.00 48.91 52 ASN R CA 1
ATOM 2857 C C . ASN C 3 24 ? -13.557 9.052 1.638 1.00 51.18 52 ASN R C 1
ATOM 2858 O O . ASN C 3 24 ? -14.526 8.526 1.110 1.00 61.56 52 ASN R O 1
ATOM 2863 N N . VAL C 3 25 ? -13.188 10.302 1.389 1.00 48.90 53 VAL R N 1
ATOM 2864 C CA . VAL C 3 25 ? -14.022 11.203 0.617 1.00 47.96 53 VAL R CA 1
ATOM 2865 C C . VAL C 3 25 ? -13.183 11.859 -0.454 1.00 51.92 53 VAL R C 1
ATOM 2866 O O . VAL C 3 25 ? -12.140 12.414 -0.149 1.00 59.07 53 VAL R O 1
ATOM 2870 N N . LEU C 3 26 ? -13.629 11.798 -1.706 1.00 51.77 54 LEU R N 1
ATOM 2871 C CA . LEU C 3 26 ? -12.882 12.401 -2.798 1.00 44.79 54 LEU R CA 1
ATOM 2872 C C . LEU C 3 26 ? -13.279 13.845 -2.879 1.00 53.17 54 LEU R C 1
ATOM 2873 O O . LEU C 3 26 ? -14.396 14.190 -2.533 1.00 53.51 54 LEU R O 1
ATOM 2878 N N . GLN C 3 27 ? -12.361 14.691 -3.332 1.00 54.11 55 GLN R N 1
ATOM 2879 C CA . GLN C 3 27 ? -12.565 16.144 -3.314 1.00 50.27 55 GLN R CA 1
ATOM 2880 C C . GLN C 3 27 ? -11.870 16.832 -4.454 1.00 49.15 55 GLN R C 1
ATOM 2881 O O . GLN C 3 27 ? -10.664 16.590 -4.665 1.00 56.74 55 GLN R O 1
ATOM 2887 N N . TRP C 3 28 ? -12.583 17.714 -5.151 1.00 62.60 56 TRP R N 1
ATOM 2888 C CA . TRP C 3 28 ? -11.918 18.488 -6.173 1.00 69.16 56 TRP R CA 1
ATOM 2889 C C . TRP C 3 28 ? -12.425 19.904 -6.007 1.00 76.24 56 TRP R C 1
ATOM 2890 O O . TRP C 3 28 ? -13.317 20.167 -5.207 1.00 63.93 56 TRP R O 1
ATOM 2901 N N . THR C 3 29 ? -11.876 20.824 -6.779 1.00 65.14 57 THR R N 1
ATOM 2902 C CA . THR C 3 29 ? -12.399 22.184 -6.791 1.00 69.81 57 THR R CA 1
ATOM 2903 C C . THR C 3 29 ? -12.844 22.540 -8.212 1.00 77.43 57 THR R C 1
ATOM 2904 O O . THR C 3 29 ? -12.253 22.070 -9.182 1.00 78.17 57 THR R O 1
ATOM 2908 N N . PRO C 3 30 ? -13.931 23.318 -8.334 1.00 81.14 58 PRO R N 1
ATOM 2909 C CA . PRO C 3 30 ? -14.522 23.676 -9.626 1.00 75.32 58 PRO R CA 1
ATOM 2910 C C . PRO C 3 30 ? -13.468 24.026 -10.658 1.00 75.54 58 PRO R C 1
ATOM 2911 O O . PRO C 3 30 ? -12.431 24.569 -10.290 1.00 72.96 58 PRO R O 1
ATOM 2915 N N . PRO C 3 31 ? -13.730 23.699 -11.934 1.00 75.58 59 PRO R N 1
ATOM 2916 C CA . PRO C 3 31 ? -12.845 23.887 -13.097 1.00 70.75 59 PRO R CA 1
ATOM 2917 C C . PRO C 3 31 ? -12.360 25.319 -13.334 1.00 80.66 59 PRO R C 1
ATOM 2918 O O . PRO C 3 31 ? -11.531 25.811 -12.585 1.00 84.15 59 PRO R O 1
ATOM 2922 N N . GLU C 3 32 ? -12.873 25.971 -14.373 1.00 101.92 60 GLU R N 1
ATOM 2923 C CA . GLU C 3 32 ? -12.339 27.257 -14.824 1.00 98.04 60 GLU R CA 1
ATOM 2924 C C . GLU C 3 32 ? -13.394 28.173 -15.464 1.00 109.98 60 GLU R C 1
ATOM 2925 O O . GLU C 3 32 ? -13.141 29.357 -15.698 1.00 91.95 60 GLU R O 1
ATOM 2931 N N . GLY C 3 33 ? -14.567 27.609 -15.751 1.00 114.90 61 GLY R N 1
ATOM 2932 C CA . GLY C 3 33 ? -15.621 28.308 -16.461 1.00 104.29 61 GLY R CA 1
ATOM 2933 C C . GLY C 3 33 ? -15.980 29.623 -15.813 1.00 116.17 61 GLY R C 1
ATOM 2934 O O . GLY C 3 33 ? -16.307 29.654 -14.627 1.00 111.79 61 GLY R O 1
ATOM 2935 N N . LEU C 3 34 ? -15.904 30.702 -16.597 1.00 129.65 62 LEU R N 1
ATOM 2936 C CA . LEU C 3 34 ? -16.254 32.052 -16.140 1.00 125.75 62 LEU R CA 1
ATOM 2937 C C . LEU C 3 34 ? -17.494 31.983 -15.264 1.00 125.32 62 LEU R C 1
ATOM 2938 O O . LEU C 3 34 ? -17.493 32.429 -14.122 1.00 130.48 62 LEU R O 1
ATOM 2943 N N . GLN C 3 35 ? -18.556 31.411 -15.806 1.00 125.09 63 GLN R N 1
ATOM 2944 C CA . GLN C 3 35 ? -19.769 31.209 -15.046 1.00 111.37 63 GLN R CA 1
ATOM 2945 C C . GLN C 3 35 ? -20.160 29.749 -15.170 1.00 126.07 63 GLN R C 1
ATOM 2946 O O . GLN C 3 35 ? -20.107 29.018 -14.189 1.00 132.00 63 GLN R O 1
ATOM 2952 N N . GLY C 3 36 ? -20.505 29.325 -16.386 1.00 122.93 64 GLY R N 1
ATOM 2953 C CA . GLY C 3 36 ? -20.973 27.977 -16.658 1.00 107.49 64 GLY R CA 1
ATOM 2954 C C . GLY C 3 36 ? -21.664 27.395 -15.446 1.00 111.04 64 GLY R C 1
ATOM 2955 O O . GLY C 3 36 ? -21.549 26.205 -15.161 1.00 99.81 64 GLY R O 1
ATOM 2956 N N . VAL C 3 37 ? -22.396 28.251 -14.742 1.00 119.94 65 VAL R N 1
ATOM 2957 C CA . VAL C 3 37 ? -22.855 27.964 -13.383 1.00 132.96 65 VAL R CA 1
ATOM 2958 C C . VAL C 3 37 ? -23.382 26.539 -13.199 1.00 116.98 65 VAL R C 1
ATOM 2959 O O . VAL C 3 37 ? -23.320 25.983 -12.100 1.00 113.69 65 VAL R O 1
ATOM 2963 N N . LYS C 3 38 ? -23.894 25.949 -14.274 1.00 111.02 66 LYS R N 1
ATOM 2964 C CA . LYS C 3 38 ? -24.254 24.537 -14.247 1.00 119.69 66 LYS R CA 1
ATOM 2965 C C . LYS C 3 38 ? -23.178 23.679 -14.907 1.00 116.73 66 LYS R C 1
ATOM 2966 O O . LYS C 3 38 ? -23.211 23.440 -16.120 1.00 109.58 66 LYS R O 1
ATOM 2972 N N . VAL C 3 39 ? -22.204 23.259 -14.100 1.00 109.18 67 VAL R N 1
ATOM 2973 C CA . VAL C 3 39 ? -21.420 22.070 -14.399 1.00 90.25 67 VAL R CA 1
ATOM 2974 C C . VAL C 3 39 ? -21.818 21.030 -13.369 1.00 83.33 67 VAL R C 1
ATOM 2975 O O . VAL C 3 39 ? -22.082 21.351 -12.217 1.00 64.00 67 VAL R O 1
ATOM 2979 N N . THR C 3 40 ? -21.906 19.783 -13.800 1.00 89.11 68 THR R N 1
ATOM 2980 C CA . THR C 3 40 ? -22.149 18.696 -12.874 1.00 88.16 68 THR R CA 1
ATOM 2981 C C . THR C 3 40 ? -20.867 17.889 -12.842 1.00 80.75 68 THR R C 1
ATOM 2982 O O . THR C 3 40 ? -19.922 18.186 -13.580 1.00 79.40 68 THR R O 1
ATOM 2986 N N . TYR C 3 41 ? -20.814 16.875 -11.991 1.00 79.38 69 TYR R N 1
ATOM 2987 C CA . TYR C 3 41 ? -19.620 16.043 -11.938 1.00 80.99 69 TYR R CA 1
ATOM 2988 C C . TYR C 3 41 ? -19.949 14.556 -11.939 1.00 68.30 69 TYR R C 1
ATOM 2989 O O . TYR C 3 41 ? -20.852 14.108 -11.243 1.00 73.00 69 TYR R O 1
ATOM 2998 N N . THR C 3 42 ? -19.214 13.792 -12.734 1.00 62.39 70 THR R N 1
ATOM 2999 C CA . THR C 3 42 ? -19.209 12.343 -12.564 1.00 76.40 70 THR R CA 1
ATOM 3000 C C . THR C 3 42 ? -17.826 11.806 -12.135 1.00 74.20 70 THR R C 1
ATOM 3001 O O . THR C 3 42 ? -16.777 12.319 -12.546 1.00 66.68 70 THR R O 1
ATOM 3005 N N . VAL C 3 43 ? -17.846 10.774 -11.295 1.00 59.70 71 VAL R N 1
ATOM 3006 C CA . VAL C 3 43 ? -16.629 10.161 -10.762 1.00 65.03 71 VAL R CA 1
ATOM 3007 C C . VAL C 3 43 ? -16.551 8.633 -10.959 1.00 68.54 71 VAL R C 1
ATOM 3008 O O . VAL C 3 43 ? -17.528 7.897 -10.747 1.00 66.73 71 VAL R O 1
ATOM 3012 N N . GLN C 3 44 ? -15.375 8.172 -11.381 1.00 69.84 72 GLN R N 1
ATOM 3013 C CA . GLN C 3 44 ? -15.079 6.741 -11.469 1.00 72.65 72 GLN R CA 1
ATOM 3014 C C . GLN C 3 44 ? -13.975 6.365 -10.474 1.00 68.45 72 GLN R C 1
ATOM 3015 O O . GLN C 3 44 ? -13.095 7.179 -10.184 1.00 67.91 72 GLN R O 1
ATOM 3021 N N . TYR C 3 45 ? -14.011 5.137 -9.960 1.00 65.80 73 TYR R N 1
ATOM 3022 C CA . TYR C 3 45 ? -12.934 4.657 -9.101 1.00 55.19 73 TYR R CA 1
ATOM 3023 C C . TYR C 3 45 ? -12.208 3.421 -9.626 1.00 52.84 73 TYR R C 1
ATOM 3024 O O . TYR C 3 45 ? -12.827 2.461 -10.053 1.00 57.44 73 TYR R O 1
ATOM 3033 N N . PHE C 3 46 ? -10.884 3.458 -9.569 1.00 58.98 74 PHE R N 1
ATOM 3034 C CA . PHE C 3 46 ? -10.040 2.372 -10.056 1.00 54.85 74 PHE R CA 1
ATOM 3035 C C . PHE C 3 46 ? -9.284 1.695 -8.921 1.00 52.79 74 PHE R C 1
ATOM 3036 O O . PHE C 3 46 ? -8.879 2.361 -7.971 1.00 60.87 74 PHE R O 1
ATOM 3044 N N . ILE C 3 47 ? -9.085 0.380 -9.027 1.00 53.41 75 ILE R N 1
ATOM 3045 C CA . ILE C 3 47 ? -8.344 -0.374 -8.015 1.00 40.01 75 ILE R CA 1
ATOM 3046 C C . ILE C 3 47 ? -6.954 -0.790 -8.493 1.00 40.37 75 ILE R C 1
ATOM 3047 O O . ILE C 3 47 ? -6.815 -1.738 -9.227 1.00 43.82 75 ILE R O 1
ATOM 3052 N N . TYR C 3 48 ? -5.929 -0.085 -8.040 1.00 43.81 76 TYR R N 1
ATOM 3053 C CA . TYR C 3 48 ? -4.554 -0.321 -8.468 1.00 45.06 76 TYR R CA 1
ATOM 3054 C C . TYR C 3 48 ? -4.220 -1.796 -8.683 1.00 50.42 76 TYR R C 1
ATOM 3055 O O . TYR C 3 48 ? -4.428 -2.631 -7.796 1.00 44.60 76 TYR R O 1
ATOM 3064 N N . GLY C 3 49 ? -3.720 -2.121 -9.872 1.00 42.20 77 GLY R N 1
ATOM 3065 C CA . GLY C 3 49 ? -3.280 -3.477 -10.140 1.00 49.12 77 GLY R CA 1
ATOM 3066 C C . GLY C 3 49 ? -4.360 -4.359 -10.737 1.00 48.02 77 GLY R C 1
ATOM 3067 O O . GLY C 3 49 ? -4.087 -5.458 -11.225 1.00 53.95 77 GLY R O 1
ATOM 3068 N N . GLN C 3 50 ? -5.595 -3.879 -10.687 1.00 46.31 78 GLN R N 1
ATOM 3069 C CA . GLN C 3 50 ? -6.718 -4.509 -11.373 1.00 42.57 78 GLN R CA 1
ATOM 3070 C C . GLN C 3 50 ? -6.978 -3.787 -12.708 1.00 46.88 78 GLN R C 1
ATOM 3071 O O . GLN C 3 50 ? -6.199 -2.900 -13.088 1.00 44.53 78 GLN R O 1
ATOM 3077 N N . LYS C 3 51 ? -8.033 -4.150 -13.436 1.00 58.94 79 LYS R N 1
ATOM 3078 C CA . LYS C 3 51 ? -8.124 -3.699 -14.835 1.00 63.26 79 LYS R CA 1
ATOM 3079 C C . LYS C 3 51 ? -9.152 -2.602 -15.197 1.00 67.52 79 LYS R C 1
ATOM 3080 O O . LYS C 3 51 ? -8.844 -1.690 -15.993 1.00 46.05 79 LYS R O 1
ATOM 3086 N N . LYS C 3 52 ? -10.353 -2.685 -14.624 1.00 63.24 80 LYS R N 1
ATOM 3087 C CA . LYS C 3 52 ? -11.453 -1.822 -15.057 1.00 68.24 80 LYS R CA 1
ATOM 3088 C C . LYS C 3 52 ? -11.758 -0.625 -14.138 1.00 61.08 80 LYS R C 1
ATOM 3089 O O . LYS C 3 52 ? -11.953 -0.777 -12.923 1.00 66.83 80 LYS R O 1
ATOM 3095 N N . TRP C 3 53 ? -11.806 0.569 -14.725 1.00 63.10 81 TRP R N 1
ATOM 3096 C CA . TRP C 3 53 ? -12.446 1.692 -14.055 1.00 53.44 81 TRP R CA 1
ATOM 3097 C C . TRP C 3 53 ? -13.895 1.317 -13.700 1.00 54.49 81 TRP R C 1
ATOM 3098 O O . TRP C 3 53 ? -14.536 0.537 -14.394 1.00 69.74 81 TRP R O 1
ATOM 3109 N N . LEU C 3 54 ? -14.411 1.860 -12.611 1.00 46.96 82 LEU R N 1
ATOM 3110 C CA . LEU C 3 54 ? -15.748 1.492 -12.150 1.00 50.70 82 LEU R CA 1
ATOM 3111 C C . LEU C 3 54 ? -16.645 2.717 -11.943 1.00 64.27 82 LEU R C 1
ATOM 3112 O O . LEU C 3 54 ? -16.170 3.774 -11.529 1.00 63.65 82 LEU R O 1
ATOM 3117 N N . ASN C 3 55 ? -17.940 2.580 -12.228 1.00 74.08 83 ASN R N 1
ATOM 3118 C CA . ASN C 3 55 ? -18.872 3.687 -12.029 1.00 62.80 83 ASN R CA 1
ATOM 3119 C C . ASN C 3 55 ? -19.295 3.781 -10.565 1.00 73.57 83 ASN R C 1
ATOM 3120 O O . ASN C 3 55 ? -19.243 2.793 -9.824 1.00 66.66 83 ASN R O 1
ATOM 3125 N N . LYS C 3 56 ? -19.695 4.977 -10.147 1.00 74.92 84 LYS R N 1
ATOM 3126 C CA . LYS C 3 56 ? -20.305 5.164 -8.841 1.00 69.44 84 LYS R CA 1
ATOM 3127 C C . LYS C 3 56 ? -21.629 5.845 -9.104 1.00 70.04 84 LYS R C 1
ATOM 3128 O O . LYS C 3 56 ? -21.663 7.014 -9.467 1.00 59.93 84 LYS R O 1
ATOM 3134 N N . SER C 3 57 ? -22.717 5.102 -8.944 1.00 74.10 85 SER R N 1
ATOM 3135 C CA . SER C 3 57 ? -24.032 5.586 -9.340 1.00 79.49 85 SER R CA 1
ATOM 3136 C C . SER C 3 57 ? -24.451 6.822 -8.540 1.00 85.10 85 SER R C 1
ATOM 3137 O O . SER C 3 57 ? -24.935 7.803 -9.107 1.00 82.30 85 SER R O 1
ATOM 3140 N N . GLU C 3 58 ? -24.262 6.775 -7.227 1.00 74.16 86 GLU R N 1
ATOM 3141 C CA . GLU C 3 58 ? -24.607 7.903 -6.371 1.00 76.17 86 GLU R CA 1
ATOM 3142 C C . GLU C 3 58 ? -23.732 9.124 -6.660 1.00 79.08 86 GLU R C 1
ATOM 3143 O O . GLU C 3 58 ? -23.870 10.152 -5.993 1.00 75.99 86 GLU R O 1
ATOM 3149 N N . CYS C 3 59 ? -22.831 9.011 -7.640 1.00 77.99 87 CYS R N 1
ATOM 3150 C CA . CYS C 3 59 ? -21.970 10.135 -8.035 1.00 70.00 87 CYS R CA 1
ATOM 3151 C C . CYS C 3 59 ? -21.959 10.377 -9.543 1.00 78.56 87 CYS R C 1
ATOM 3152 O O . CYS C 3 59 ? -21.121 11.108 -10.062 1.00 70.93 87 CYS R O 1
ATOM 3155 N N . ARG C 3 60 ? -22.895 9.738 -10.236 1.00 90.84 88 ARG R N 1
ATOM 3156 C CA . ARG C 3 60 ? -23.176 10.041 -11.629 1.00 87.31 88 ARG R CA 1
ATOM 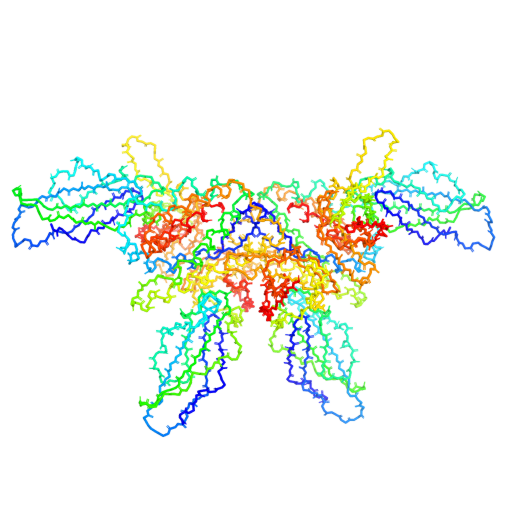3157 C C . ARG C 3 60 ? -23.978 11.336 -11.633 1.00 87.71 88 ARG R C 1
ATOM 3158 O O . ARG C 3 60 ? -25.076 11.391 -11.078 1.00 93.25 88 ARG R O 1
ATOM 3166 N N . ASN C 3 61 ? -23.419 12.383 -12.228 1.00 80.80 89 ASN R N 1
ATOM 3167 C CA . ASN C 3 61 ? -24.097 13.682 -12.319 1.00 89.58 89 ASN R CA 1
ATOM 3168 C C . ASN C 3 61 ? -24.595 14.235 -10.969 1.00 93.55 89 ASN R C 1
ATOM 3169 O O . ASN C 3 61 ? -25.742 14.011 -10.571 1.00 87.47 89 ASN R O 1
ATOM 3174 N N . ILE C 3 62 ? -23.718 14.964 -10.280 1.00 90.49 90 ILE R N 1
ATOM 3175 C CA . ILE C 3 62 ? -24.034 15.562 -8.986 1.00 79.83 90 ILE R CA 1
ATOM 3176 C C . ILE C 3 62 ? -23.645 17.035 -8.933 1.00 81.09 90 ILE R C 1
ATOM 3177 O O . ILE C 3 62 ? -22.809 17.500 -9.712 1.00 78.59 90 ILE R O 1
ATOM 3182 N N . ASN C 3 63 ? -24.242 17.754 -7.984 1.00 85.65 91 ASN R N 1
ATOM 3183 C CA . ASN C 3 63 ? -24.001 19.189 -7.805 1.00 95.59 91 ASN R CA 1
ATOM 3184 C C . ASN C 3 63 ? -22.772 19.522 -6.956 1.00 86.25 91 ASN R C 1
ATOM 3185 O O . ASN C 3 63 ? -22.247 20.628 -7.041 1.00 76.31 91 ASN R O 1
ATOM 3190 N N . ARG C 3 64 ? -22.320 18.567 -6.142 1.00 84.68 92 ARG R N 1
ATOM 3191 C CA . ARG C 3 64 ? -21.223 18.808 -5.195 1.00 74.19 92 ARG R CA 1
ATOM 3192 C C . ARG C 3 64 ? -19.831 18.688 -5.806 1.00 78.85 92 ARG R C 1
ATOM 3193 O O . ARG C 3 64 ? -19.663 18.279 -6.954 1.00 76.70 92 ARG R O 1
ATOM 3201 N N . THR C 3 65 ? -18.840 19.048 -4.998 1.00 74.15 93 THR R N 1
ATOM 3202 C CA . THR C 3 65 ? -17.439 18.838 -5.317 1.00 75.15 93 THR R CA 1
ATOM 3203 C C . THR C 3 65 ? -16.824 17.843 -4.320 1.00 74.22 93 THR R C 1
ATOM 3204 O O . THR C 3 65 ? -15.666 17.979 -3.920 1.00 67.97 93 THR R O 1
ATOM 3208 N N . TYR C 3 66 ? -17.609 16.852 -3.909 1.00 67.25 94 TYR R N 1
ATOM 3209 C CA . TYR C 3 66 ? -17.107 15.819 -3.017 1.00 64.43 94 TYR R CA 1
ATOM 3210 C C . TYR C 3 66 ? -17.951 14.546 -3.062 1.00 80.37 94 TYR R C 1
ATOM 3211 O O . TYR C 3 66 ? -19.178 14.606 -3.102 1.00 79.60 94 TYR R O 1
ATOM 3220 N N . CYS C 3 67 ? -17.279 13.396 -3.050 1.00 68.55 95 CYS R N 1
ATOM 3221 C CA . CYS C 3 67 ? -17.946 12.106 -3.143 1.00 58.44 95 CYS R CA 1
ATOM 3222 C C . CYS C 3 67 ? -17.396 11.114 -2.126 1.00 65.11 95 CYS R C 1
ATOM 3223 O O . CYS C 3 67 ? -16.194 10.867 -2.089 1.00 66.79 95 CYS R O 1
ATOM 3226 N N . ASP C 3 68 ? -18.279 10.544 -1.309 1.00 55.77 96 ASP R N 1
ATOM 3227 C CA . ASP C 3 68 ? -17.884 9.569 -0.294 1.00 50.14 96 ASP R CA 1
ATOM 3228 C C . ASP C 3 68 ? -17.646 8.177 -0.904 1.00 64.43 96 ASP R C 1
ATOM 3229 O O . ASP C 3 68 ? -18.594 7.513 -1.340 1.00 66.49 96 ASP R O 1
ATOM 3234 N N . LEU C 3 69 ? -16.383 7.738 -0.912 1.00 52.31 97 LEU R N 1
ATOM 3235 C CA . LEU C 3 69 ? -15.998 6.439 -1.464 1.00 45.63 97 LEU R CA 1
ATOM 3236 C C . LEU C 3 69 ? -15.630 5.364 -0.431 1.00 57.08 97 LEU R C 1
ATOM 3237 O O . LEU C 3 69 ? -14.959 4.388 -0.769 1.00 56.58 97 LEU R O 1
ATOM 3242 N N . SER C 3 70 ? -16.079 5.545 0.811 1.00 52.65 98 SER R N 1
ATOM 3243 C CA . SER C 3 70 ? -15.775 4.643 1.917 1.00 47.91 98 SER R CA 1
ATOM 3244 C C . SER C 3 70 ? -16.074 3.159 1.656 1.00 52.85 98 SER R C 1
ATOM 3245 O O . SER C 3 70 ? -15.339 2.275 2.098 1.00 55.91 98 SER R O 1
ATOM 3248 N N . ALA C 3 71 ? -17.178 2.874 0.980 1.00 62.76 99 ALA R N 1
ATOM 3249 C CA . ALA C 3 71 ? -17.544 1.486 0.734 1.00 62.03 99 ALA R CA 1
ATOM 3250 C C . ALA C 3 71 ? -16.682 0.902 -0.381 1.00 60.60 99 ALA R C 1
ATOM 3251 O O . ALA C 3 71 ? -16.269 -0.255 -0.323 1.00 58.36 99 ALA R O 1
ATOM 3253 N N . GLU C 3 72 ? -16.393 1.723 -1.382 1.00 53.41 100 GLU R N 1
ATOM 3254 C CA . GLU C 3 72 ? -15.597 1.298 -2.528 1.00 52.42 100 GLU R CA 1
ATOM 3255 C C . GLU C 3 72 ? -14.120 1.110 -2.200 1.00 53.38 100 GLU R C 1
ATOM 3256 O O . GLU C 3 72 ? -13.393 0.490 -2.963 1.00 61.32 100 GLU R O 1
ATOM 3262 N N . THR C 3 73 ? -13.669 1.653 -1.077 1.00 58.13 101 THR R N 1
ATOM 3263 C CA . THR C 3 73 ? -12.247 1.630 -0.746 1.00 47.70 101 THR R CA 1
ATOM 3264 C C . THR C 3 73 ? -12.014 1.092 0.654 1.00 48.75 101 THR R C 1
ATOM 3265 O O . THR C 3 73 ? -11.106 1.533 1.360 1.00 55.19 101 THR R O 1
ATOM 3269 N N . SER C 3 74 ? -12.829 0.120 1.041 1.00 50.18 102 SER R N 1
ATOM 3270 C CA . SER C 3 74 ? -12.784 -0.435 2.388 1.00 51.42 102 SER R CA 1
ATOM 3271 C C . SER C 3 74 ? -11.601 -1.372 2.679 1.00 49.73 102 SER R C 1
ATOM 3272 O O . SER C 3 74 ? -11.201 -1.513 3.822 1.00 71.99 102 SER R O 1
ATOM 3275 N N . ASP C 3 75 ? -11.041 -2.006 1.657 1.00 49.16 103 ASP R N 1
ATOM 3276 C CA . ASP C 3 75 ? -9.976 -2.999 1.854 1.00 51.98 103 ASP R CA 1
ATOM 3277 C C . ASP C 3 75 ? -8.636 -2.386 2.295 1.00 60.19 103 ASP R C 1
ATOM 3278 O O . ASP C 3 75 ? -8.147 -1.427 1.704 1.00 63.36 103 ASP R O 1
ATOM 3283 N N . TYR C 3 76 ? -8.045 -2.973 3.330 1.00 54.85 104 TYR R N 1
ATOM 3284 C CA . TYR C 3 76 ? -6.777 -2.517 3.892 1.00 66.78 104 TYR R CA 1
ATOM 3285 C C . TYR C 3 76 ? -5.563 -2.810 3.024 1.00 68.46 104 TYR R C 1
ATOM 3286 O O . TYR C 3 76 ? -4.531 -2.164 3.140 1.00 68.92 104 TYR R O 1
ATOM 3295 N N . GLU C 3 77 ? -5.683 -3.792 2.149 1.00 54.00 105 GLU R N 1
ATOM 3296 C CA . GLU C 3 77 ? -4.524 -4.257 1.420 1.00 61.42 105 GLU R CA 1
ATOM 3297 C C . GLU C 3 77 ? -4.372 -3.586 0.071 1.00 47.58 105 GLU R C 1
ATOM 3298 O O . GLU C 3 77 ? -3.325 -3.703 -0.570 1.00 50.23 105 GLU R O 1
ATOM 3304 N N . HIS C 3 78 ? -5.403 -2.871 -0.354 1.00 40.25 106 HIS R N 1
ATOM 3305 C CA . HIS C 3 78 ? -5.408 -2.312 -1.697 1.00 35.69 106 HIS R CA 1
ATOM 3306 C C . HIS C 3 78 ? -4.983 -0.852 -1.784 1.00 39.44 106 HIS R C 1
ATOM 3307 O O . HIS C 3 78 ? -4.844 -0.160 -0.800 1.00 55.43 106 HIS R O 1
ATOM 3314 N N . GLN C 3 79 ? -4.783 -0.393 -3.001 1.00 38.70 107 GLN R N 1
ATOM 3315 C CA . GLN C 3 79 ? -4.595 1.009 -3.256 1.00 38.33 107 GLN R CA 1
ATOM 3316 C C . GLN C 3 79 ? -5.635 1.392 -4.279 1.00 44.46 107 GLN R C 1
ATOM 3317 O O . GLN C 3 79 ? -6.062 0.557 -5.067 1.00 45.38 107 GLN R O 1
ATOM 3323 N N . TYR C 3 80 ? -6.047 2.650 -4.274 1.00 43.75 108 TYR R N 1
ATOM 3324 C CA . TYR C 3 80 ? -7.088 3.087 -5.182 1.00 42.65 108 TYR R CA 1
ATOM 3325 C C . TYR C 3 80 ? -6.720 4.361 -5.917 1.00 44.71 108 TYR R C 1
ATOM 3326 O O . TYR C 3 80 ? -5.851 5.099 -5.490 1.00 41.33 108 TYR R O 1
ATOM 3335 N N . TYR C 3 81 ? -7.377 4.597 -7.045 1.00 46.45 109 TYR R N 1
ATOM 3336 C CA . TYR C 3 81 ? -7.368 5.907 -7.681 1.00 49.26 109 TYR R CA 1
ATOM 3337 C C . TYR C 3 81 ? -8.804 6.324 -7.896 1.00 46.32 109 TYR R C 1
ATOM 3338 O O . TYR C 3 81 ? -9.716 5.525 -7.751 1.00 42.15 109 TYR R O 1
ATOM 3347 N N . ALA C 3 82 ? -9.013 7.580 -8.251 1.00 45.21 110 ALA R N 1
ATOM 3348 C CA . ALA C 3 82 ? -10.360 8.043 -8.543 1.00 55.01 110 ALA R CA 1
ATOM 3349 C C . ALA C 3 82 ? -10.233 9.116 -9.587 1.00 54.63 110 ALA R C 1
ATOM 3350 O O . ALA C 3 82 ? -9.307 9.929 -9.529 1.00 58.81 110 ALA R O 1
ATOM 3352 N N . ARG C 3 83 ? -11.127 9.102 -10.569 1.00 49.50 111 ARG R N 1
ATOM 3353 C CA . ARG C 3 83 ? -11.205 10.234 -11.483 1.00 62.16 111 ARG R CA 1
ATOM 3354 C C . ARG C 3 83 ? -12.571 10.904 -11.456 1.00 62.98 111 ARG R C 1
ATOM 3355 O O . ARG C 3 83 ? -13.579 10.314 -11.062 1.00 56.76 111 ARG R O 1
ATOM 3363 N N . VAL C 3 84 ? -12.582 12.160 -11.866 1.00 65.77 112 VAL R N 1
ATOM 3364 C CA . VAL C 3 84 ? -13.804 12.940 -11.902 1.00 77.48 112 VAL R CA 1
ATOM 3365 C C . VAL C 3 84 ? -13.697 13.847 -13.114 1.00 66.91 112 VAL R C 1
ATOM 3366 O O . VAL C 3 84 ? -12.599 14.294 -13.458 1.00 61.81 112 VAL R O 1
ATOM 3370 N N . ARG C 3 85 ? -14.818 14.087 -13.786 1.00 77.20 113 ARG R N 1
ATOM 3371 C CA . ARG C 3 85 ? -14.855 15.104 -14.844 1.00 84.73 113 ARG R CA 1
ATOM 3372 C C . ARG C 3 85 ? -16.064 16.016 -14.680 1.00 82.94 113 ARG R C 1
ATOM 3373 O O . ARG C 3 85 ? -16.994 15.718 -13.915 1.00 75.06 113 ARG R O 1
ATOM 3381 N N . ALA C 3 86 ? -16.040 17.134 -15.400 1.00 92.02 114 ALA R N 1
ATOM 3382 C CA . ALA C 3 86 ? -17.157 18.064 -15.383 1.00 90.32 114 ALA R CA 1
ATOM 3383 C C . ALA C 3 86 ? -17.988 17.913 -16.658 1.00 81.47 114 ALA R C 1
ATOM 3384 O O . ALA C 3 86 ? -17.450 17.606 -17.725 1.00 81.52 114 ALA R O 1
ATOM 3386 N N . ILE C 3 87 ? -19.297 18.122 -16.526 1.00 83.29 115 ILE R N 1
ATOM 3387 C CA . ILE C 3 87 ? -20.256 17.918 -17.616 1.00 101.46 115 ILE R CA 1
ATOM 3388 C C . ILE C 3 87 ? -21.174 19.134 -17.828 1.00 103.38 115 ILE R C 1
ATOM 3389 O O . ILE C 3 87 ? -21.641 19.742 -16.855 1.00 90.91 115 ILE R O 1
ATOM 3394 N N . TRP C 3 88 ? -21.422 19.476 -19.097 1.00 113.79 116 TRP R N 1
ATOM 3395 C CA . TRP C 3 88 ? -22.330 20.569 -19.489 1.00 111.35 116 TRP R CA 1
ATOM 3396 C C . TRP C 3 88 ? -23.538 20.014 -20.269 1.00 112.61 116 TRP R C 1
ATOM 3397 O O . TRP C 3 88 ? -24.512 19.544 -19.674 1.00 94.27 116 TRP R O 1
ATOM 3408 N N . GLY C 3 89 ? -23.470 20.069 -21.599 1.00 116.90 117 GLY R N 1
ATOM 3409 C CA . GLY C 3 89 ? -24.447 19.399 -22.444 1.00 114.78 117 GLY R CA 1
ATOM 3410 C C . GLY C 3 89 ? -23.995 17.965 -22.644 1.00 112.34 117 GLY R C 1
ATOM 3411 O O . GLY C 3 89 ? -24.211 17.124 -21.776 1.00 98.89 117 GLY R O 1
ATOM 3412 N N . THR C 3 90 ? -23.381 17.682 -23.791 1.00 115.91 118 THR R N 1
ATOM 3413 C CA . THR C 3 90 ? -22.524 16.504 -23.925 1.00 128.39 118 THR R CA 1
ATOM 3414 C C . THR C 3 90 ? -21.149 16.994 -24.372 1.00 129.06 118 THR R C 1
ATOM 3415 O O . THR C 3 90 ? -20.445 16.333 -25.143 1.00 134.45 118 THR R O 1
ATOM 3419 N N . LYS C 3 91 ? -20.796 18.184 -23.886 1.00 121.88 119 LYS R N 1
ATOM 3420 C CA . LYS C 3 91 ? -19.424 18.678 -23.939 1.00 128.99 119 LYS R CA 1
ATOM 3421 C C . LYS C 3 91 ? -18.773 18.435 -22.574 1.00 129.95 119 LYS R C 1
ATOM 3422 O O . LYS C 3 91 ? -19.015 19.176 -21.618 1.00 113.65 119 LYS R O 1
ATOM 3428 N N . CYS C 3 92 ? -17.964 17.380 -22.491 1.00 133.86 120 CYS R N 1
ATOM 3429 C CA . CYS C 3 92 ? -17.265 17.011 -21.260 1.00 114.50 120 CYS R CA 1
ATOM 3430 C C . CYS C 3 92 ? -15.790 17.393 -21.347 1.00 104.44 120 CYS R C 1
ATOM 3431 O O . CYS C 3 92 ? -15.101 17.009 -22.296 1.00 104.39 120 CYS R O 1
ATOM 3434 N N . SER C 3 93 ? -15.307 18.145 -20.359 1.00 109.51 121 SER R N 1
ATOM 3435 C CA . SER C 3 93 ? -13.876 18.429 -20.260 1.00 120.46 121 SER R CA 1
ATOM 3436 C C . SER C 3 93 ? -13.170 17.155 -19.770 1.00 98.57 121 SER R C 1
ATOM 3437 O O . SER C 3 93 ? -13.699 16.443 -18.919 1.00 94.07 121 SER R O 1
ATOM 3440 N N . LYS C 3 94 ? -11.986 16.889 -20.329 1.00 94.86 122 LYS R N 1
ATOM 3441 C CA . LYS C 3 94 ? -11.269 15.602 -20.218 1.00 92.24 122 LYS R CA 1
ATOM 3442 C C . LYS C 3 94 ? -11.700 14.635 -19.106 1.00 105.27 122 LYS R C 1
ATOM 3443 O O . LYS C 3 94 ? -12.834 14.147 -19.106 1.00 108.67 122 LYS R O 1
ATOM 3449 N N . TRP C 3 95 ? -10.770 14.355 -18.189 1.00 90.44 123 TRP R N 1
ATOM 3450 C CA . TRP C 3 95 ? -10.912 13.353 -17.122 1.00 80.42 123 TRP R CA 1
ATOM 3451 C C . TRP C 3 95 ? -9.905 13.678 -16.027 1.00 72.46 123 TRP R C 1
ATOM 3452 O O . TRP C 3 95 ? -8.710 13.537 -16.253 1.00 68.63 123 TRP R O 1
ATOM 3463 N N . ALA C 3 96 ? -10.351 14.086 -14.846 1.00 69.14 124 ALA R N 1
ATOM 3464 C CA . ALA C 3 96 ? -9.406 14.547 -13.822 1.00 74.45 124 ALA R CA 1
ATOM 3465 C C . ALA C 3 96 ? -9.000 13.444 -12.828 1.00 75.12 124 ALA R C 1
ATOM 3466 O O . ALA C 3 96 ? -9.839 12.911 -12.091 1.00 68.51 124 ALA R O 1
ATOM 3468 N N . GLU C 3 97 ? -7.711 13.115 -12.802 1.00 66.73 125 GLU R N 1
ATOM 3469 C CA . GLU C 3 97 ? -7.245 11.895 -12.137 1.00 72.62 125 GLU R CA 1
ATOM 3470 C C . GLU C 3 97 ? -6.539 12.137 -10.790 1.00 63.95 125 GLU R C 1
ATOM 3471 O O . GLU C 3 97 ? -5.619 12.951 -10.689 1.00 54.85 125 GLU R O 1
ATOM 3477 N N . SER C 3 98 ? -6.956 11.420 -9.752 1.00 53.08 126 SER R N 1
ATOM 3478 C CA . SER C 3 98 ? -6.287 11.544 -8.451 1.00 52.53 126 SER R CA 1
ATOM 3479 C C . SER C 3 98 ? -4.913 10.860 -8.441 1.00 47.27 126 SER R C 1
ATOM 3480 O O . SER C 3 98 ? -4.460 10.335 -9.455 1.00 58.14 126 SER R O 1
ATOM 3483 N N . GLY C 3 99 ? -4.244 10.894 -7.296 1.00 38.08 127 GLY R N 1
ATOM 3484 C CA . GLY C 3 99 ? -2.974 10.211 -7.134 1.00 47.90 127 GLY R CA 1
ATOM 3485 C C . GLY C 3 99 ? -3.213 8.863 -6.484 1.00 50.08 127 GLY R C 1
ATOM 3486 O O . GLY C 3 99 ? -4.316 8.615 -6.002 1.00 40.75 127 GLY R O 1
ATOM 3487 N N . ARG C 3 100 ? -2.215 7.980 -6.474 1.00 40.30 128 ARG R N 1
ATOM 3488 C CA . ARG C 3 100 ? -2.447 6.688 -5.849 1.00 35.72 128 ARG R CA 1
ATOM 3489 C C . ARG C 3 100 ? -2.736 6.901 -4.369 1.00 38.11 128 ARG R C 1
ATOM 3490 O O . ARG C 3 100 ? -1.996 7.603 -3.689 1.00 53.03 128 ARG R O 1
ATOM 3498 N N . PHE C 3 101 ? -3.818 6.300 -3.880 1.00 34.78 129 PHE R N 1
ATOM 3499 C CA . PHE C 3 101 ? -4.327 6.539 -2.529 1.00 35.96 129 PHE R CA 1
ATOM 3500 C C . PHE C 3 101 ? -4.327 5.233 -1.728 1.00 46.32 129 PHE R C 1
ATOM 3501 O O . PHE C 3 101 ? -4.820 4.223 -2.204 1.00 49.81 129 PHE R O 1
ATOM 3509 N N . TYR C 3 102 ? -3.771 5.243 -0.519 1.00 43.57 130 TYR R N 1
ATOM 3510 C CA . TYR C 3 102 ? -3.573 3.990 0.212 1.00 41.98 130 TYR R CA 1
ATOM 3511 C C . TYR C 3 102 ? -4.166 4.031 1.629 1.00 48.83 130 TYR R C 1
ATOM 3512 O O . TYR C 3 102 ? -3.447 4.170 2.612 1.00 51.18 130 TYR R O 1
ATOM 3521 N N . PRO C 3 103 ? -5.487 3.854 1.740 1.00 52.50 131 PRO R N 1
ATOM 3522 C CA . PRO C 3 103 ? -6.178 4.218 2.985 1.00 47.57 131 PRO R CA 1
ATOM 3523 C C . PRO C 3 103 ? -5.587 3.603 4.245 1.00 52.44 131 PRO R C 1
ATOM 3524 O O . PRO C 3 103 ? -5.562 4.277 5.268 1.00 62.67 131 PRO R O 1
ATOM 3528 N N . PHE C 3 104 ? -5.113 2.367 4.188 1.00 48.00 132 PHE R N 1
ATOM 3529 C CA . PHE C 3 104 ? -4.596 1.744 5.399 1.00 43.89 132 PHE R CA 1
ATOM 3530 C C . PHE C 3 104 ? -3.386 2.474 5.998 1.00 50.80 132 PHE R C 1
ATOM 3531 O O . PHE C 3 104 ? -3.201 2.469 7.216 1.00 51.75 132 PHE R O 1
ATOM 3539 N N . LEU C 3 105 ? -2.578 3.111 5.153 1.00 54.71 133 LEU R N 1
ATOM 3540 C CA . LEU C 3 105 ? -1.427 3.891 5.626 1.00 50.62 133 LEU R CA 1
ATOM 3541 C C . LEU C 3 105 ? -1.683 5.404 5.720 1.00 52.75 133 LEU R C 1
ATOM 3542 O O . LEU C 3 105 ? -1.069 6.089 6.536 1.00 65.31 133 LEU R O 1
ATOM 3547 N N . GLU C 3 106 ? -2.599 5.910 4.899 1.00 48.83 134 GLU R N 1
ATOM 3548 C CA . GLU C 3 106 ? -2.820 7.347 4.759 1.00 46.74 134 GLU R CA 1
ATOM 3549 C C . GLU C 3 106 ? -3.945 7.946 5.613 1.00 47.78 134 GLU R C 1
ATOM 3550 O O . GLU C 3 106 ? -3.984 9.156 5.831 1.00 44.85 134 GLU R O 1
ATOM 3556 N N . THR C 3 107 ? -4.852 7.107 6.091 1.00 36.10 135 THR R N 1
ATOM 3557 C CA . THR C 3 107 ? -6.017 7.601 6.820 1.00 45.32 135 THR R CA 1
ATOM 3558 C C . THR C 3 107 ? -5.650 8.300 8.139 1.00 54.33 135 THR R C 1
ATOM 3559 O O . THR C 3 107 ? -4.859 7.799 8.922 1.00 41.17 135 THR R O 1
ATOM 3563 N N . GLN C 3 108 ? -6.239 9.462 8.383 1.00 50.67 136 GLN R N 1
ATOM 3564 C CA . GLN C 3 108 ? -6.101 10.112 9.669 1.00 46.61 136 GLN R CA 1
ATOM 3565 C C . GLN C 3 108 ? -6.807 9.314 10.739 1.00 49.42 136 GLN R C 1
ATOM 3566 O O . GLN C 3 108 ? -7.934 8.872 10.552 1.00 51.71 136 GLN R O 1
ATOM 3572 N N . ILE C 3 109 ? -6.135 9.094 11.861 1.00 51.15 137 ILE R N 1
ATOM 3573 C CA . ILE C 3 109 ? -6.804 8.469 12.988 1.00 49.05 137 ILE R CA 1
ATOM 3574 C C . ILE C 3 109 ? -7.329 9.624 13.789 1.00 56.20 137 ILE R C 1
ATOM 3575 O O . ILE C 3 109 ? -6.618 10.612 14.010 1.00 65.95 137 ILE R O 1
ATOM 3580 N N . GLY C 3 110 ? -8.593 9.522 14.172 1.00 59.21 138 GLY R N 1
ATOM 3581 C CA . GLY C 3 110 ? -9.274 10.607 14.844 1.00 57.96 138 GLY R CA 1
ATOM 3582 C C . GLY C 3 110 ? -9.100 10.500 16.336 1.00 55.80 138 GLY R C 1
ATOM 3583 O O . GLY C 3 110 ? -8.558 9.509 16.830 1.00 47.99 138 GLY R O 1
ATOM 3584 N N . PRO C 3 111 ? -9.569 11.523 17.060 1.00 54.35 139 PRO R N 1
ATOM 3585 C CA . PRO C 3 111 ? -9.453 11.617 18.514 1.00 43.01 139 PRO R CA 1
ATOM 3586 C C . PRO C 3 111 ? -10.405 10.657 19.188 1.00 47.08 139 PRO R C 1
ATOM 3587 O O . PRO C 3 111 ? -11.492 10.422 18.668 1.00 52.58 139 PRO R O 1
ATOM 3591 N N . PRO C 3 112 ? -9.996 10.090 20.328 1.00 43.98 140 PRO R N 1
ATOM 3592 C CA . PRO C 3 112 ? -10.976 9.369 21.132 1.00 48.66 140 PRO R CA 1
ATOM 3593 C C . PRO C 3 112 ? -11.836 10.444 21.770 1.00 54.16 140 PRO R C 1
ATOM 3594 O O . PRO C 3 112 ? -11.379 11.570 21.948 1.00 57.18 140 PRO R O 1
ATOM 3598 N N . GLU C 3 113 ? -13.068 10.122 22.113 1.00 64.96 141 GLU R N 1
ATOM 3599 C CA . GLU C 3 113 ? -13.882 11.092 22.814 1.00 75.51 141 GLU R CA 1
ATOM 3600 C C . GLU C 3 113 ? -13.539 11.013 24.302 1.00 72.34 141 GLU R C 1
ATOM 3601 O O . GLU C 3 113 ? -13.462 9.916 24.871 1.00 64.30 141 GLU R O 1
ATOM 3607 N N . VAL C 3 114 ? -13.317 12.173 24.919 1.00 67.92 142 VAL R N 1
ATOM 3608 C CA . VAL C 3 114 ? -12.874 12.226 26.312 1.00 64.85 142 VAL R CA 1
ATOM 3609 C C . VAL C 3 114 ? -14.021 12.561 27.274 1.00 60.74 142 VAL R C 1
ATOM 3610 O O . VAL C 3 114 ? -14.878 13.400 26.976 1.00 65.61 142 VAL R O 1
ATOM 3614 N N . ALA C 3 115 ? -14.036 11.884 28.419 1.00 64.59 143 ALA R N 1
ATOM 3615 C CA . ALA C 3 115 ? -15.081 12.057 29.421 1.00 58.90 143 ALA R CA 1
ATOM 3616 C C . ALA C 3 115 ? -14.466 12.279 30.811 1.00 62.60 143 ALA R C 1
ATOM 3617 O O . ALA C 3 115 ? -13.909 11.359 31.418 1.00 60.70 143 ALA R O 1
ATOM 3619 N N . LEU C 3 116 ? -14.568 13.505 31.311 1.00 62.25 144 LEU R N 1
ATOM 3620 C CA . LEU C 3 116 ? -13.976 13.850 32.601 1.00 65.14 144 LEU R CA 1
ATOM 3621 C C . LEU C 3 116 ? -14.987 13.786 33.743 1.00 61.43 144 LEU R C 1
ATOM 3622 O O . LEU C 3 116 ? -16.140 14.230 33.617 1.00 67.96 144 LEU R O 1
ATOM 3627 N N . THR C 3 117 ? -14.535 13.227 34.859 1.00 54.52 145 THR R N 1
ATOM 3628 C CA . THR C 3 117 ? -15.353 13.117 36.056 1.00 65.63 145 THR R CA 1
ATOM 3629 C C . THR C 3 117 ? -14.434 13.520 37.205 1.00 63.42 145 THR R C 1
ATOM 3630 O O . THR C 3 117 ? -13.223 13.318 37.119 1.00 64.30 145 THR R O 1
ATOM 3634 N N . THR C 3 118 ? -14.978 14.116 38.260 1.00 66.11 146 THR R N 1
ATOM 3635 C CA . THR C 3 118 ? -14.099 14.702 39.274 1.00 75.52 146 THR R CA 1
ATOM 3636 C C . THR C 3 118 ? -14.209 14.217 40.717 1.00 78.82 146 THR R C 1
ATOM 3637 O O . THR C 3 118 ? -15.142 13.528 41.115 1.00 71.03 146 THR R O 1
ATOM 3641 N N . ASP C 3 119 ? -13.206 14.624 41.480 1.00 91.05 147 ASP R N 1
ATOM 3642 C CA . ASP C 3 119 ? -13.071 14.364 42.896 1.00 95.57 147 ASP R CA 1
ATOM 3643 C C . ASP C 3 119 ? -12.530 15.710 43.401 1.00 100.78 147 ASP R C 1
ATOM 3644 O O . ASP C 3 119 ? -12.555 16.705 42.670 1.00 91.15 147 ASP R O 1
ATOM 3649 N N . GLU C 3 120 ? -12.046 15.766 44.633 1.00 106.82 148 GLU R N 1
ATOM 3650 C CA . GLU C 3 120 ? -11.469 17.005 45.156 1.00 106.23 148 GLU R CA 1
ATOM 3651 C C . GLU C 3 120 ? -9.961 17.026 44.886 1.00 101.75 148 GLU R C 1
ATOM 3652 O O . GLU C 3 120 ? -9.372 18.075 44.613 1.00 80.30 148 GLU R O 1
ATOM 3658 N N . LYS C 3 121 ? -9.362 15.838 44.965 1.00 103.27 149 LYS R N 1
ATOM 3659 C CA . LYS C 3 121 ? -7.959 15.608 44.650 1.00 92.72 149 LYS R CA 1
ATOM 3660 C C . LYS C 3 121 ? -7.788 15.076 43.223 1.00 83.94 149 LYS R C 1
ATOM 3661 O O . LYS C 3 121 ? -6.780 15.343 42.574 1.00 79.57 149 LYS R O 1
ATOM 3667 N N . SER C 3 122 ? -8.769 14.316 42.739 1.00 81.03 150 SER R N 1
ATOM 3668 C CA . SER C 3 122 ? -8.553 13.452 41.573 1.00 87.75 150 SER R CA 1
ATOM 3669 C C . SER C 3 122 ? -9.533 13.572 40.385 1.00 82.30 150 SER R C 1
ATOM 3670 O O . SER C 3 122 ? -10.744 13.458 40.553 1.00 83.64 150 SER R O 1
ATOM 3673 N N . ILE C 3 123 ? -8.995 13.769 39.184 1.00 65.33 151 ILE R N 1
ATOM 3674 C CA . ILE C 3 123 ? -9.806 13.738 37.976 1.00 60.23 151 ILE R CA 1
ATOM 3675 C C . ILE C 3 123 ? -9.631 12.428 37.236 1.00 53.55 151 ILE R C 1
ATOM 3676 O O . ILE C 3 123 ? -8.512 11.985 37.017 1.00 54.32 151 ILE R O 1
ATOM 3681 N N . SER C 3 124 ? -10.737 11.810 36.849 1.00 56.83 152 SER R N 1
ATOM 3682 C CA . SER C 3 124 ? -10.671 10.614 36.020 1.00 54.95 152 SER R CA 1
ATOM 3683 C C . SER C 3 124 ? -10.974 10.943 34.584 1.00 52.40 152 SER R C 1
ATOM 3684 O O . SER C 3 124 ? -12.003 11.546 34.269 1.00 60.31 152 SER R O 1
ATOM 3687 N N . VAL C 3 125 ? -10.062 10.537 33.713 1.00 56.46 153 VAL R N 1
ATOM 3688 C CA . VAL C 3 125 ? -10.264 10.643 32.283 1.00 57.38 153 VAL R CA 1
ATOM 3689 C C . VAL C 3 125 ? -10.656 9.282 31.753 1.00 61.97 153 VAL R C 1
ATOM 3690 O O . VAL C 3 125 ? -9.987 8.282 32.038 1.00 57.64 153 VAL R O 1
ATOM 3694 N N . VAL C 3 126 ? -11.741 9.228 30.994 1.00 58.36 154 VAL R N 1
ATOM 3695 C CA . VAL C 3 126 ? -12.061 7.993 30.297 1.00 68.65 154 VAL R CA 1
ATOM 3696 C C . VAL C 3 126 ? -12.224 8.276 28.821 1.00 72.44 154 VAL R C 1
ATOM 3697 O O . VAL C 3 126 ? -13.105 9.037 28.423 1.00 72.75 154 VAL R O 1
ATOM 3701 N N . LEU C 3 127 ? -11.351 7.689 28.008 1.00 67.67 155 LEU R N 1
ATOM 3702 C CA . LEU C 3 127 ? -11.497 7.821 26.569 1.00 65.51 155 LEU R CA 1
ATOM 3703 C C . LEU C 3 127 ? -12.138 6.567 26.030 1.00 67.28 155 LEU R C 1
ATOM 3704 O O . LEU C 3 127 ? -11.896 5.467 26.544 1.00 64.06 155 LEU R O 1
ATOM 3709 N N . THR C 3 128 ? -12.979 6.742 25.017 1.00 57.93 156 THR R N 1
ATOM 3710 C CA . THR C 3 128 ? -13.483 5.612 24.254 1.00 68.06 156 THR R CA 1
ATOM 3711 C C . THR C 3 128 ? -12.903 5.716 22.852 1.00 66.41 156 THR R C 1
ATOM 3712 O O . THR C 3 128 ? -13.025 6.756 22.199 1.00 62.64 156 THR R O 1
ATOM 3716 N N . ALA C 3 129 ? -12.262 4.634 22.405 1.00 74.60 157 ALA R N 1
ATOM 3717 C CA . ALA C 3 129 ? -11.450 4.647 21.188 1.00 59.14 157 ALA R CA 1
ATOM 3718 C C . ALA C 3 129 ? -12.230 5.128 19.990 1.00 55.44 157 ALA R C 1
ATOM 3719 O O . ALA C 3 129 ? -13.422 4.878 19.888 1.00 76.35 157 ALA R O 1
ATOM 3721 N N . PRO C 3 130 ? -11.551 5.815 19.071 1.00 48.28 158 PRO R N 1
ATOM 3722 C CA . PRO C 3 130 ? -12.239 6.269 17.864 1.00 55.53 158 PRO R CA 1
ATOM 3723 C C . PRO C 3 130 ? -12.890 5.082 17.130 1.00 66.78 158 PRO R C 1
ATOM 3724 O O . PRO C 3 130 ? -12.336 3.987 17.084 1.00 59.52 158 PRO R O 1
ATOM 3728 N N . GLU C 3 131 ? -14.074 5.296 16.576 1.00 69.24 159 GLU R N 1
ATOM 3729 C CA . GLU C 3 131 ? -14.759 4.240 15.847 1.00 67.33 159 GLU R CA 1
ATOM 3730 C C . GLU C 3 131 ? -14.401 4.284 14.361 1.00 67.43 159 GLU R C 1
ATOM 3731 O O . GLU C 3 131 ? -14.169 5.361 13.799 1.00 61.05 159 GLU R O 1
ATOM 3737 N N . LYS C 3 132 ? -14.350 3.111 13.732 1.00 68.78 160 LYS R N 1
ATOM 3738 C CA . LYS C 3 132 ? -14.120 3.017 12.294 1.00 72.81 160 LYS R CA 1
ATOM 3739 C C . LYS C 3 132 ? -15.412 3.363 11.560 1.00 74.62 160 LYS R C 1
ATOM 3740 O O . LYS C 3 132 ? -16.501 3.139 12.093 1.00 83.47 160 LYS R O 1
ATOM 3746 N N . TRP C 3 133 ? -15.306 3.909 10.352 1.00 63.49 161 TRP R N 1
ATOM 3747 C CA . TRP C 3 133 ? -16.501 4.217 9.584 1.00 66.69 161 TRP R CA 1
ATOM 3748 C C . TRP C 3 133 ? -17.397 3.001 9.496 1.00 77.87 161 TRP R C 1
ATOM 3749 O O . TRP C 3 133 ? -16.957 1.939 9.059 1.00 70.68 161 TRP R O 1
ATOM 3760 N N . LYS C 3 134 ? -18.655 3.163 9.905 1.00 86.75 162 LYS R N 1
ATOM 3761 C CA . LYS C 3 134 ? -19.627 2.069 9.872 1.00 87.41 162 LYS R CA 1
ATOM 3762 C C . LYS C 3 134 ? -20.309 1.949 8.514 1.00 94.93 162 LYS R C 1
ATOM 3763 O O . LYS C 3 134 ? -20.798 2.936 7.955 1.00 83.58 162 LYS R O 1
ATOM 3769 N N . ARG C 3 135 ? -20.337 0.726 7.994 1.00 100.19 163 ARG R N 1
ATOM 3770 C CA . ARG C 3 135 ? -20.949 0.448 6.700 1.00 110.11 163 ARG R CA 1
ATOM 3771 C C . ARG C 3 135 ? -22.470 0.633 6.739 1.00 115.37 163 ARG R C 1
ATOM 3772 O O . ARG C 3 135 ? -23.008 1.565 6.132 1.00 106.17 163 ARG R O 1
ATOM 3780 N N . ASN C 3 136 ? -23.150 -0.262 7.454 1.00 114.00 164 ASN R N 1
ATOM 3781 C CA . ASN C 3 136 ? -24.591 -0.170 7.666 1.00 115.25 164 ASN R CA 1
ATOM 3782 C C . ASN C 3 136 ? -24.878 0.541 8.983 1.00 118.31 164 ASN R C 1
ATOM 3783 O O . ASN C 3 136 ? -24.181 0.316 9.969 1.00 116.64 164 ASN R O 1
ATOM 3788 N N . PRO C 3 137 ? -25.904 1.405 9.007 1.00 125.22 165 PRO R N 1
ATOM 3789 C CA . PRO C 3 137 ? -26.198 2.214 10.197 1.00 117.59 165 PRO R CA 1
ATOM 3790 C C . PRO C 3 137 ? -26.405 1.352 11.433 1.00 113.32 165 PRO R C 1
ATOM 3791 O O . PRO C 3 137 ? -26.142 1.787 12.555 1.00 100.52 165 PRO R O 1
ATOM 3795 N N . GLU C 3 138 ? -26.869 0.129 11.214 1.00 118.08 166 GLU R N 1
ATOM 3796 C CA . GLU C 3 138 ? -27.173 -0.790 12.302 1.00 121.80 166 GLU R CA 1
ATOM 3797 C C . GLU C 3 138 ? -25.977 -1.677 12.629 1.00 120.97 166 GLU R C 1
ATOM 3798 O O . GLU C 3 138 ? -26.049 -2.525 13.514 1.00 101.20 166 GLU R O 1
ATOM 3804 N N . ASP C 3 139 ? -24.876 -1.477 11.913 1.00 122.43 167 ASP R N 1
ATOM 3805 C CA . ASP C 3 139 ? -23.756 -2.412 11.971 1.00 120.71 167 ASP R CA 1
ATOM 3806 C C . ASP C 3 139 ? -22.980 -2.413 13.284 1.00 126.23 167 ASP R C 1
ATOM 3807 O O . ASP C 3 139 ? -23.029 -1.470 14.076 1.00 117.12 167 ASP R O 1
ATOM 3812 N N . LEU C 3 140 ? -22.268 -3.511 13.492 1.00 127.69 168 LEU R N 1
ATOM 3813 C CA . LEU C 3 140 ? -21.352 -3.673 14.607 1.00 121.77 168 LEU R CA 1
ATOM 3814 C C . LEU C 3 140 ? -20.269 -2.594 14.610 1.00 116.38 168 LEU R C 1
ATOM 3815 O O . LEU C 3 140 ? -19.439 -2.538 13.704 1.00 109.84 168 LEU R O 1
ATOM 3820 N N . PRO C 3 141 ? -20.283 -1.721 15.624 1.00 114.28 169 PRO R N 1
ATOM 3821 C CA . PRO C 3 141 ? -19.248 -0.693 15.781 1.00 106.97 169 PRO R CA 1
ATOM 3822 C C . PRO C 3 141 ? -17.842 -1.295 15.790 1.00 100.86 169 PRO R C 1
ATOM 3823 O O . PRO C 3 141 ? -17.675 -2.415 16.273 1.00 89.21 169 PRO R O 1
ATOM 3827 N N . VAL C 3 142 ? -16.853 -0.570 15.268 1.00 97.38 170 VAL R N 1
ATOM 3828 C CA . VAL C 3 142 ? -15.476 -1.079 15.225 1.00 96.68 170 VAL R CA 1
ATOM 3829 C C . VAL C 3 142 ? -14.435 -0.112 15.786 1.00 82.01 170 VAL R C 1
ATOM 3830 O O . VAL C 3 142 ? -14.287 1.009 15.307 1.00 90.67 170 VAL R O 1
ATOM 3834 N N . SER C 3 143 ? -13.685 -0.564 16.778 1.00 64.74 171 SER R N 1
ATOM 3835 C CA . SER C 3 143 ? -12.636 0.261 17.348 1.00 69.97 171 SER R CA 1
ATOM 3836 C C . SER C 3 143 ? -11.463 0.372 16.379 1.00 68.58 171 SER R C 1
ATOM 3837 O O . SER C 3 143 ? -10.933 -0.629 15.909 1.00 63.99 171 SER R O 1
ATOM 3840 N N . MET C 3 144 ? -11.055 1.595 16.075 1.00 65.88 172 MET R N 1
ATOM 3841 C CA . MET C 3 144 ? -9.879 1.777 15.247 1.00 62.87 172 MET R CA 1
ATOM 3842 C C . MET C 3 144 ? -8.726 1.024 15.868 1.00 65.63 172 MET R C 1
ATOM 3843 O O . MET C 3 144 ? -7.731 0.759 15.190 1.00 61.49 172 MET R O 1
ATOM 3848 N N . GLN C 3 145 ? -8.875 0.683 17.154 1.00 69.92 173 GLN R N 1
ATOM 3849 C CA . GLN C 3 145 ? -7.840 -0.001 17.936 1.00 71.74 173 GLN R CA 1
ATOM 3850 C C . GLN C 3 145 ? -7.865 -1.506 17.680 1.00 73.38 173 GLN R C 1
ATOM 3851 O O . GLN C 3 145 ? -7.131 -2.266 18.316 1.00 74.42 173 GLN R O 1
ATOM 3857 N N . GLN C 3 146 ? -8.731 -1.923 16.758 1.00 72.39 174 GLN R N 1
ATOM 3858 C CA . GLN C 3 146 ? -8.770 -3.300 16.278 1.00 80.69 174 GLN R CA 1
ATOM 3859 C C . GLN C 3 146 ? -8.063 -3.357 14.934 1.00 79.86 174 GLN R C 1
ATOM 3860 O O . GLN C 3 146 ? -7.463 -4.364 14.580 1.00 88.57 174 GLN R O 1
ATOM 3866 N N . ILE C 3 147 ? -8.153 -2.266 14.183 1.00 75.86 175 ILE R N 1
ATOM 3867 C CA . ILE C 3 147 ? -7.425 -2.117 12.926 1.00 66.91 175 ILE R CA 1
ATOM 3868 C C . ILE C 3 147 ? -5.948 -1.822 13.197 1.00 64.04 175 ILE R C 1
ATOM 3869 O O . ILE C 3 147 ? -5.058 -2.349 12.533 1.00 60.72 175 ILE R O 1
ATOM 3874 N N . TYR C 3 148 ? -5.705 -0.964 14.180 1.00 65.48 176 TYR R N 1
ATOM 3875 C CA . TYR C 3 148 ? -4.364 -0.623 14.602 1.00 57.27 176 TYR R CA 1
ATOM 3876 C C . TYR C 3 148 ? -4.224 -1.009 16.070 1.00 67.26 176 TYR R C 1
ATOM 3877 O O . TYR C 3 148 ? -4.551 -0.234 16.973 1.00 74.22 176 TYR R O 1
ATOM 3886 N N . SER C 3 149 ? -3.748 -2.228 16.290 1.00 71.18 177 SER R N 1
ATOM 3887 C CA . SER C 3 149 ? -3.687 -2.830 17.614 1.00 70.78 177 SER R CA 1
ATOM 3888 C C . SER C 3 149 ? -2.729 -2.075 18.512 1.00 68.93 177 SER R C 1
ATOM 3889 O O . SER C 3 149 ? -2.795 -2.190 19.740 1.00 67.68 177 SER R O 1
ATOM 3892 N N . ASN C 3 150 ? -1.837 -1.309 17.883 1.00 63.09 178 ASN R N 1
ATOM 3893 C CA . ASN C 3 150 ? -0.795 -0.550 18.587 1.00 60.02 178 ASN R CA 1
ATOM 3894 C C . ASN C 3 150 ? -1.165 0.924 18.782 1.00 68.94 178 ASN R C 1
ATOM 3895 O O . ASN C 3 150 ? -0.309 1.748 19.127 1.00 62.67 178 ASN R O 1
ATOM 3900 N N . LEU C 3 151 ? -2.438 1.241 18.543 1.00 66.50 179 LEU R N 1
ATOM 3901 C CA . LEU C 3 151 ? -2.975 2.593 18.678 1.00 62.44 179 LEU R CA 1
ATOM 3902 C C . LEU C 3 151 ? -2.736 3.131 20.086 1.00 60.44 179 LEU R C 1
ATOM 3903 O O . LEU C 3 151 ? -3.143 2.511 21.065 1.00 64.52 179 LEU R O 1
ATOM 3908 N N . LYS C 3 152 ? -2.058 4.268 20.194 1.00 52.58 180 LYS R N 1
ATOM 3909 C CA . LYS C 3 152 ? -1.816 4.873 21.502 1.00 55.39 180 LYS R CA 1
ATOM 3910 C C . LYS C 3 152 ? -2.423 6.273 21.561 1.00 52.66 180 LYS R C 1
ATOM 3911 O O . LYS C 3 152 ? -2.641 6.890 20.519 1.00 50.20 180 LYS R O 1
ATOM 3917 N N . TYR C 3 153 ? -2.702 6.767 22.767 1.00 49.09 181 TYR R N 1
ATOM 3918 C CA . TYR C 3 153 ? -3.225 8.127 22.937 1.00 46.63 181 TYR R CA 1
ATOM 3919 C C . TYR C 3 153 ? -2.239 9.015 23.659 1.00 41.16 181 TYR R C 1
ATOM 3920 O O . TYR C 3 153 ? -1.630 8.622 24.641 1.00 46.63 181 TYR R O 1
ATOM 3929 N N . ASN C 3 154 ? -2.079 10.222 23.158 1.00 45.02 182 ASN R N 1
ATOM 3930 C CA . ASN C 3 154 ? -1.200 11.186 23.793 1.00 49.36 182 ASN R CA 1
ATOM 3931 C C . ASN C 3 154 ? -1.968 12.234 24.602 1.00 51.10 182 ASN R C 1
ATOM 3932 O O . ASN C 3 154 ? -2.629 13.118 24.038 1.00 52.07 182 ASN R O 1
ATOM 3937 N N . VAL C 3 155 ? -1.862 12.138 25.926 1.00 41.70 183 VAL R N 1
ATOM 3938 C CA . VAL C 3 155 ? -2.715 12.934 26.803 1.00 54.13 183 VAL R CA 1
ATOM 3939 C C . VAL C 3 155 ? -2.037 14.194 27.334 1.00 46.38 183 VAL R C 1
ATOM 3940 O O . VAL C 3 155 ? -1.044 14.119 28.039 1.00 51.60 183 VAL R O 1
ATOM 3944 N N . SER C 3 156 ? -2.580 15.355 26.996 1.00 47.13 184 SER R N 1
ATOM 3945 C CA . SER C 3 156 ? -2.057 16.609 27.535 1.00 49.46 184 SER R CA 1
ATOM 3946 C C . SER C 3 156 ? -2.902 17.230 28.677 1.00 46.35 184 SER R C 1
ATOM 3947 O O . SER C 3 156 ? -4.118 17.392 28.564 1.00 45.39 184 SER R O 1
ATOM 3950 N N . VAL C 3 157 ? -2.245 17.567 29.781 1.00 35.28 185 VAL R N 1
ATOM 3951 C CA . VAL C 3 157 ? -2.938 18.161 30.922 1.00 39.78 185 VAL R CA 1
ATOM 3952 C C . VAL C 3 157 ? -2.396 19.556 31.207 1.00 40.85 185 VAL R C 1
ATOM 3953 O O . VAL C 3 157 ? -1.214 19.709 31.529 1.00 39.79 185 VAL R O 1
ATOM 3957 N N . LEU C 3 158 ? -3.257 20.566 31.060 1.00 45.05 186 LEU R N 1
ATOM 3958 C CA . LEU C 3 158 ? -2.904 21.947 31.380 1.00 41.43 186 LEU R CA 1
ATOM 3959 C C . LEU C 3 158 ? -3.605 22.394 32.640 1.00 50.51 186 LEU R C 1
ATOM 3960 O O . LEU C 3 158 ? -4.829 22.267 32.760 1.00 51.66 186 LEU R O 1
ATOM 3965 N N . ASN C 3 159 ? -2.809 22.902 33.579 1.00 49.82 187 ASN R N 1
ATOM 3966 C CA . ASN C 3 159 ? -3.294 23.563 34.789 1.00 54.04 187 ASN R CA 1
ATOM 3967 C C . ASN C 3 159 ? -3.441 25.057 34.499 1.00 57.13 187 ASN R C 1
ATOM 3968 O O . ASN C 3 159 ? -2.452 25.781 34.414 1.00 60.31 187 ASN R O 1
ATOM 3973 N N . THR C 3 160 ? -4.681 25.502 34.322 1.00 57.08 188 THR R N 1
ATOM 3974 C CA . THR C 3 160 ? -4.975 26.895 33.984 1.00 61.39 188 THR R CA 1
ATOM 3975 C C . THR C 3 160 ? -4.512 27.882 35.063 1.00 61.49 188 THR R C 1
ATOM 3976 O O . THR C 3 160 ? -4.157 29.016 34.755 1.00 55.37 188 THR R O 1
ATOM 3980 N N . LYS C 3 161 ? -4.503 27.440 36.318 1.00 62.30 189 LYS R N 1
ATOM 3981 C CA . LYS C 3 161 ? -4.055 28.281 37.427 1.00 69.56 189 LYS R CA 1
ATOM 3982 C C . LYS C 3 161 ? -2.567 28.658 37.305 1.00 70.27 189 LYS R C 1
ATOM 3983 O O . LYS C 3 161 ? -2.184 29.803 37.574 1.00 71.73 189 LYS R O 1
ATOM 3989 N N . SER C 3 162 ? -1.732 27.705 36.894 1.00 61.14 190 SER R N 1
ATOM 3990 C CA . SER C 3 162 ? -0.284 27.939 36.827 1.00 63.44 190 SER R CA 1
ATOM 3991 C C . SER C 3 162 ? 0.280 28.129 35.418 1.00 54.44 190 SER R C 1
ATOM 3992 O O . SER C 3 162 ? 1.449 28.469 35.255 1.00 53.17 190 SER R O 1
ATOM 3995 N N . ASN C 3 163 ? -0.553 27.921 34.405 1.00 62.26 191 ASN R N 1
ATOM 3996 C CA . ASN C 3 163 ? -0.076 27.835 33.026 1.00 55.75 191 ASN R CA 1
ATOM 3997 C C . ASN C 3 163 ? 0.948 26.703 32.868 1.00 56.53 191 ASN R C 1
ATOM 3998 O O . ASN C 3 163 ? 1.718 26.668 31.917 1.00 54.90 191 ASN R O 1
ATOM 4003 N N . ARG C 3 164 ? 0.957 25.781 33.820 1.00 57.93 192 ARG R N 1
ATOM 4004 C CA . ARG C 3 164 ? 1.811 24.611 33.727 1.00 58.62 192 ARG R CA 1
ATOM 4005 C C . ARG C 3 164 ? 1.097 23.495 32.947 1.00 60.95 192 ARG R C 1
ATOM 4006 O O . ARG C 3 164 ? -0.129 23.396 32.958 1.00 63.24 192 ARG R O 1
ATOM 4014 N N . THR C 3 165 ? 1.874 22.664 32.261 1.00 66.68 193 THR R N 1
ATOM 4015 C CA . THR C 3 165 ? 1.320 21.664 31.360 1.00 56.18 193 THR R CA 1
ATOM 4016 C C . THR C 3 165 ? 2.288 20.502 31.225 1.00 55.92 193 THR R C 1
ATOM 4017 O O . THR C 3 165 ? 3.510 20.677 31.354 1.00 51.19 193 THR R O 1
ATOM 4021 N N . TRP C 3 166 ? 1.741 19.320 30.964 1.00 47.26 194 TRP R N 1
ATOM 4022 C CA . TRP C 3 166 ? 2.563 18.127 30.793 1.00 52.62 194 TRP R CA 1
ATOM 4023 C C . TRP C 3 166 ? 1.883 16.987 30.041 1.00 50.98 194 TRP R C 1
ATOM 4024 O O . TRP C 3 166 ? 0.734 16.663 30.293 1.00 50.33 194 TRP R O 1
ATOM 4035 N N . SER C 3 167 ? 2.611 16.373 29.118 1.00 55.11 195 SER R N 1
ATOM 4036 C CA . SER C 3 167 ? 2.052 15.302 28.314 1.00 50.70 195 SER R CA 1
ATOM 4037 C C . SER C 3 167 ? 2.357 13.925 28.876 1.00 54.19 195 SER R C 1
ATOM 4038 O O . SER C 3 167 ? 3.260 13.767 29.700 1.00 52.81 195 SER R O 1
ATOM 4041 N N . GLN C 3 168 ? 1.578 12.939 28.436 1.00 42.83 196 GLN R N 1
ATOM 4042 C CA . GLN C 3 168 ? 1.945 11.540 28.604 1.00 52.50 196 GLN R CA 1
ATOM 4043 C C . GLN C 3 168 ? 1.200 10.622 27.641 1.00 60.87 196 GLN R C 1
ATOM 4044 O O . GLN C 3 168 ? 0.073 10.925 27.241 1.00 56.02 196 GLN R O 1
ATOM 4050 N N . CYS C 3 169 ? 1.855 9.520 27.262 1.00 57.20 197 CYS R N 1
ATOM 4051 C CA . CYS C 3 169 ? 1.265 8.515 26.375 1.00 60.21 197 CYS R CA 1
ATOM 4052 C C . CYS C 3 169 ? 0.610 7.387 27.183 1.00 61.83 197 CYS R C 1
ATOM 4053 O O . CYS C 3 169 ? 1.154 6.942 28.196 1.00 65.22 197 CYS R O 1
ATOM 4056 N N . VAL C 3 170 ? -0.561 6.928 26.748 1.00 51.62 198 VAL R N 1
ATOM 4057 C CA . VAL C 3 170 ? -1.175 5.766 27.374 1.00 51.96 198 VAL R CA 1
ATOM 4058 C C . VAL C 3 170 ? -1.875 4.897 26.344 1.00 61.02 198 VAL R C 1
ATOM 4059 O O . VAL C 3 170 ? -2.020 5.279 25.182 1.00 58.98 198 VAL R O 1
ATOM 4063 N N . THR C 3 171 ? -2.312 3.726 26.789 1.00 51.51 199 THR R N 1
ATOM 4064 C CA . THR C 3 171 ? -2.992 2.776 25.932 1.00 60.80 199 THR R CA 1
ATOM 4065 C C . THR C 3 171 ? -4.301 2.349 26.596 1.00 64.31 199 THR R C 1
ATOM 4066 O O . THR C 3 171 ? -5.313 2.120 25.921 1.00 73.62 199 THR R O 1
ATOM 4070 N N . ASN C 3 172 ? -4.267 2.246 27.923 1.00 65.25 200 ASN R N 1
ATOM 4071 C CA . ASN C 3 172 ? -5.452 1.993 28.736 1.00 72.99 200 ASN R CA 1
ATOM 4072 C C . ASN C 3 172 ? -6.514 3.083 28.489 1.00 77.93 200 ASN R C 1
ATOM 4073 O O . ASN C 3 172 ? -6.194 4.271 28.464 1.00 68.44 200 ASN R O 1
ATOM 4078 N N . HIS C 3 173 ? -7.771 2.683 28.306 1.00 83.07 201 HIS R N 1
ATOM 4079 C CA . HIS C 3 173 ? -8.856 3.637 28.052 1.00 74.71 201 HIS R CA 1
ATOM 4080 C C . HIS C 3 173 ? -9.204 4.541 29.240 1.00 78.44 201 HIS R C 1
ATOM 4081 O O . HIS C 3 173 ? -10.038 5.443 29.111 1.00 78.39 201 HIS R O 1
ATOM 4088 N N .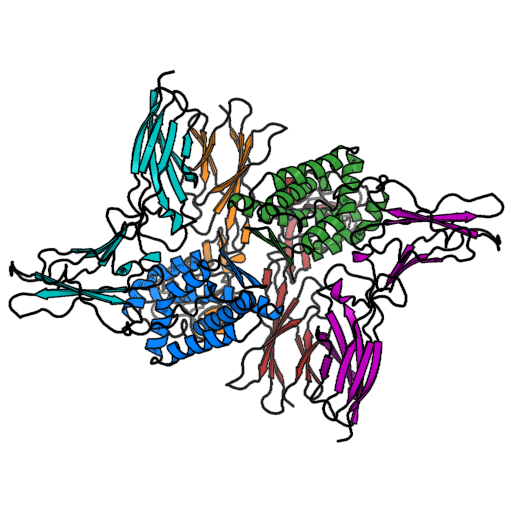 THR C 3 174 ? -8.581 4.307 30.393 1.00 73.87 202 THR R N 1
ATOM 4089 C CA . THR C 3 174 ? -8.916 5.075 31.593 1.00 70.39 202 THR R CA 1
ATOM 4090 C C . THR C 3 174 ? -7.698 5.504 32.406 1.00 63.19 202 THR R C 1
ATOM 4091 O O . THR C 3 174 ? -6.821 4.705 32.717 1.00 62.81 202 THR R O 1
ATOM 4095 N N . LEU C 3 175 ? -7.673 6.783 32.750 1.00 64.29 203 LEU R N 1
ATOM 4096 C CA . LEU C 3 175 ? -6.523 7.406 33.386 1.00 64.58 203 LEU R CA 1
ATOM 4097 C C . LEU C 3 175 ? -6.964 8.249 34.583 1.00 57.19 203 LEU R C 1
ATOM 4098 O O . LEU C 3 175 ? -7.768 9.161 34.417 1.00 56.57 203 LEU R O 1
ATOM 4103 N N . VAL C 3 176 ? -6.453 7.960 35.781 1.00 57.43 204 VAL R N 1
ATOM 4104 C CA . VAL C 3 176 ? -6.776 8.790 36.945 1.00 58.01 204 VAL R CA 1
ATOM 4105 C C . VAL C 3 176 ? -5.693 9.803 37.236 1.00 55.12 204 VAL R C 1
ATOM 4106 O O . VAL C 3 176 ? -4.572 9.445 37.585 1.00 60.28 204 VAL R O 1
ATOM 4110 N N . LEU C 3 177 ? -6.031 11.077 37.097 1.00 54.36 205 LEU R N 1
ATOM 4111 C CA . LEU C 3 177 ? -5.136 12.138 37.539 1.00 60.22 205 LEU R CA 1
ATOM 4112 C C . LEU C 3 177 ? -5.345 12.321 39.021 1.00 60.25 205 LEU R C 1
ATOM 4113 O O . LEU C 3 177 ? -6.458 12.585 39.453 1.00 61.43 205 LEU R O 1
ATOM 4118 N N . THR C 3 178 ? -4.291 12.167 39.808 1.00 56.29 206 THR R N 1
ATOM 4119 C CA . THR C 3 178 ? -4.461 12.229 41.251 1.00 62.82 206 THR R CA 1
ATOM 4120 C C . THR C 3 178 ? -3.685 13.388 41.851 1.00 62.64 206 THR R C 1
ATOM 4121 O O . THR C 3 178 ? -2.981 14.095 41.140 1.00 59.96 206 THR R O 1
ATOM 4125 N N . TRP C 3 179 ? -3.848 13.584 43.157 1.00 62.14 207 TRP R N 1
ATOM 4126 C CA . TRP C 3 179 ? -3.155 14.629 43.919 1.00 58.05 207 TRP R CA 1
ATOM 4127 C C . TRP C 3 179 ? -3.137 16.016 43.260 1.00 58.18 207 TRP R C 1
ATOM 4128 O O . TRP C 3 179 ? -2.088 16.617 43.074 1.00 52.52 207 TRP R O 1
ATOM 4139 N N . LEU C 3 180 ? -4.320 16.530 42.941 1.00 52.52 208 LEU R N 1
ATOM 4140 C CA . LEU C 3 180 ? -4.446 17.817 42.258 1.00 58.58 208 LEU R CA 1
ATOM 4141 C C . LEU C 3 180 ? -4.799 18.940 43.219 1.00 67.36 208 LEU R C 1
ATOM 4142 O O . LEU C 3 180 ? -5.390 18.701 44.267 1.00 72.58 208 LEU R O 1
ATOM 4147 N N . GLU C 3 181 ? -4.444 20.164 42.844 1.00 65.36 209 GLU R N 1
ATOM 4148 C CA . GLU C 3 181 ? -4.850 21.344 43.596 1.00 66.26 209 GLU R CA 1
ATOM 4149 C C . GLU C 3 181 ? -6.361 21.541 43.499 1.00 68.63 209 GLU R C 1
ATOM 4150 O O . GLU C 3 181 ? -6.928 21.437 42.416 1.00 63.21 209 GLU R O 1
ATOM 4156 N N . PRO C 3 182 ? -7.019 21.811 44.644 1.00 80.02 210 PRO R N 1
ATOM 4157 C CA . PRO C 3 182 ? -8.480 21.935 44.764 1.00 68.63 210 PRO R CA 1
ATOM 4158 C C . PRO C 3 182 ? -9.037 23.239 44.177 1.00 61.34 210 PRO R C 1
ATOM 4159 O O . PRO C 3 182 ? -8.342 24.248 44.173 1.00 58.68 210 PRO R O 1
ATOM 4163 N N . ASN C 3 183 ? -10.277 23.204 43.690 1.00 66.30 211 ASN R N 1
ATOM 4164 C CA . ASN C 3 183 ? -10.903 24.354 43.036 1.00 56.21 211 ASN R CA 1
ATOM 4165 C C . ASN C 3 183 ? -10.041 24.895 41.900 1.00 64.33 211 ASN R C 1
ATOM 4166 O O . ASN C 3 183 ? -10.146 26.061 41.511 1.00 75.07 211 ASN R O 1
ATOM 4171 N N . THR C 3 184 ? -9.185 24.038 41.363 1.00 68.95 212 THR R N 1
ATOM 4172 C CA . THR C 3 184 ? -8.412 24.396 40.192 1.00 51.40 212 THR R CA 1
ATOM 4173 C C . THR C 3 184 ? -9.087 23.837 38.944 1.00 50.59 212 THR R C 1
ATOM 4174 O O . THR C 3 184 ? -9.697 22.772 38.970 1.00 55.60 212 THR R O 1
ATOM 4178 N N . LEU C 3 185 ? -9.010 24.585 37.854 1.00 44.67 213 LEU R N 1
ATOM 4179 C CA . LEU C 3 185 ? -9.558 24.125 36.585 1.00 52.65 213 LEU R CA 1
ATOM 4180 C C . LEU C 3 185 ? -8.444 23.562 35.703 1.00 48.17 213 LEU R C 1
ATOM 4181 O O . LEU C 3 185 ? -7.474 24.255 35.381 1.00 43.87 213 LEU R O 1
ATOM 4186 N N . TYR C 3 186 ? -8.593 22.294 35.332 1.00 41.52 214 TYR R N 1
ATOM 4187 C CA . TYR C 3 186 ? -7.621 21.593 34.492 1.00 42.35 214 TYR R CA 1
ATOM 4188 C C . TYR C 3 186 ? -8.189 21.338 33.079 1.00 51.43 214 TYR R C 1
ATOM 4189 O O . TYR C 3 186 ? -9.343 20.909 32.921 1.00 50.88 214 TYR R O 1
ATOM 4198 N N . CYS C 3 187 ? -7.380 21.596 32.051 1.00 43.68 215 CYS R N 1
ATOM 4199 C CA . CYS C 3 187 ? -7.799 21.306 30.672 1.00 51.24 215 CYS R CA 1
ATOM 4200 C C . CYS C 3 187 ? -7.071 20.128 30.058 1.00 47.31 215 CYS R C 1
ATOM 4201 O O . CYS C 3 187 ? -5.860 20.162 29.897 1.00 49.09 215 CYS R O 1
ATOM 4204 N N . VAL C 3 188 ? -7.828 19.091 29.714 1.00 45.86 216 VAL R N 1
ATOM 4205 C CA . VAL C 3 188 ? -7.285 17.889 29.079 1.00 45.93 216 VAL R CA 1
ATOM 4206 C C . VAL C 3 188 ? -7.590 17.813 27.584 1.00 54.19 216 VAL R C 1
ATOM 4207 O O . VAL C 3 188 ? -8.724 18.001 27.167 1.00 63.07 216 VAL R O 1
ATOM 4211 N N . HIS C 3 189 ? -6.587 17.525 26.770 1.00 56.71 217 HIS R N 1
ATOM 4212 C CA . HIS C 3 189 ? -6.888 17.138 25.393 1.00 72.63 217 HIS R CA 1
ATOM 4213 C C . HIS C 3 189 ? -6.054 15.983 24.855 1.00 59.55 217 HIS R C 1
ATOM 4214 O O . HIS C 3 189 ? -4.867 15.872 25.148 1.00 55.03 217 HIS R O 1
ATOM 4221 N N . VAL C 3 190 ? -6.700 15.130 24.066 1.00 51.99 218 VAL R N 1
ATOM 4222 C CA . VAL C 3 190 ? -6.105 13.868 23.653 1.00 54.39 218 VAL R CA 1
ATOM 4223 C C . VAL C 3 190 ? -6.009 13.699 22.148 1.00 54.66 218 VAL R C 1
ATOM 4224 O O . VAL C 3 190 ? -6.986 13.858 21.422 1.00 56.95 218 VAL R O 1
ATOM 4228 N N . GLU C 3 191 ? -4.818 13.362 21.686 1.00 56.21 219 GLU R N 1
ATOM 4229 C CA . GLU C 3 191 ? -4.610 13.049 20.286 1.00 46.15 219 GLU R CA 1
ATOM 4230 C C . GLU C 3 191 ? -4.451 11.532 20.146 1.00 45.55 219 GLU R C 1
ATOM 4231 O O . GLU C 3 191 ? -4.012 10.854 21.082 1.00 49.15 219 GLU R O 1
ATOM 4237 N N . SER C 3 192 ? -4.831 10.983 18.996 1.00 56.89 220 SER R N 1
ATOM 4238 C CA . SER C 3 192 ? -4.573 9.568 18.741 1.00 53.78 220 SER R CA 1
ATOM 4239 C C . SER C 3 192 ? -3.357 9.430 17.858 1.00 47.92 220 SER R C 1
ATOM 4240 O O . SER C 3 192 ? -3.176 10.222 16.938 1.00 47.93 220 SER R O 1
ATOM 4243 N N . PHE C 3 193 ? -2.500 8.458 18.142 1.00 41.94 221 PHE R N 1
ATOM 4244 C CA . PHE C 3 193 ? -1.437 8.156 17.190 1.00 59.96 221 PHE R CA 1
ATOM 4245 C C . PHE C 3 193 ? -1.134 6.667 17.035 1.00 55.93 221 PHE R C 1
ATOM 4246 O O . PHE C 3 193 ? -1.115 5.918 18.008 1.00 60.78 221 PHE R O 1
ATOM 4254 N N . VAL C 3 194 ? -0.984 6.250 15.779 1.00 59.21 222 VAL R N 1
ATOM 4255 C CA . VAL C 3 194 ? -0.437 4.943 15.429 1.00 69.96 222 VAL R CA 1
ATOM 4256 C C . VAL C 3 194 ? 1.021 5.149 15.069 1.00 69.58 222 VAL R C 1
ATOM 4257 O O . VAL C 3 194 ? 1.345 5.982 14.221 1.00 72.44 222 VAL R O 1
ATOM 4261 N N . PRO C 3 195 ? 1.918 4.406 15.717 1.00 80.34 223 PRO R N 1
ATOM 4262 C CA . PRO C 3 195 ? 3.296 4.521 15.247 1.00 87.27 223 PRO R CA 1
ATOM 4263 C C . PRO C 3 195 ? 3.360 3.891 13.864 1.00 85.20 223 PRO R C 1
ATOM 4264 O O . PRO C 3 195 ? 2.572 2.994 13.579 1.00 66.27 223 PRO R O 1
ATOM 4268 N N . GLY C 3 196 ? 4.256 4.375 13.013 1.00 96.88 224 GLY R N 1
ATOM 4269 C CA . GLY C 3 196 ? 4.343 3.907 11.644 1.00 77.99 224 GLY R CA 1
ATOM 4270 C C . GLY C 3 196 ? 4.591 5.054 10.685 1.00 90.51 224 GLY R C 1
ATOM 4271 O O . GLY C 3 196 ? 5.192 6.066 11.047 1.00 89.58 224 GLY R O 1
ATOM 4272 N N . PRO C 3 197 ? 4.122 4.909 9.445 1.00 98.62 225 PRO R N 1
ATOM 4273 C CA . PRO C 3 197 ? 4.273 5.999 8.479 1.00 99.01 225 PRO R CA 1
ATOM 4274 C C . PRO C 3 197 ? 3.614 7.261 9.022 1.00 91.01 225 PRO R C 1
ATOM 4275 O O . PRO C 3 197 ? 2.531 7.175 9.596 1.00 92.88 225 PRO R O 1
ATOM 4279 N N . PRO C 3 198 ? 4.262 8.418 8.857 1.00 93.66 226 PRO R N 1
ATOM 4280 C CA . PRO C 3 198 ? 3.665 9.670 9.340 1.00 99.63 226 PRO R CA 1
ATOM 4281 C C . PRO C 3 198 ? 2.328 9.971 8.658 1.00 91.61 226 PRO R C 1
ATOM 4282 O O . PRO C 3 198 ? 2.231 9.835 7.444 1.00 90.71 226 PRO R O 1
ATOM 4286 N N . ARG C 3 199 ? 1.312 10.358 9.427 1.00 85.72 227 ARG R N 1
ATOM 4287 C CA . ARG C 3 199 ? -0.003 10.669 8.865 1.00 70.46 227 ARG R CA 1
ATOM 4288 C C . ARG C 3 199 ? -0.362 12.116 9.066 1.00 83.46 227 ARG R C 1
ATOM 4289 O O . ARG C 3 199 ? 0.328 12.850 9.759 1.00 86.24 227 ARG R O 1
ATOM 4297 N N . ARG C 3 200 ? -1.464 12.522 8.459 1.00 84.90 228 ARG R N 1
ATOM 4298 C CA . ARG C 3 200 ? -2.019 13.823 8.750 1.00 91.17 228 ARG R CA 1
ATOM 4299 C C . ARG C 3 200 ? -2.655 13.753 10.127 1.00 89.11 228 ARG R C 1
ATOM 4300 O O . ARG C 3 200 ? -3.480 12.887 10.390 1.00 75.92 228 ARG R O 1
ATOM 4308 N N . ALA C 3 201 ? -2.256 14.659 11.011 1.00 107.98 229 ALA R N 1
ATOM 4309 C CA . ALA C 3 201 ? -2.781 14.671 12.369 1.00 103.67 229 ALA R CA 1
ATOM 4310 C C . ALA C 3 201 ? -4.220 15.143 12.363 1.00 97.72 229 ALA R C 1
ATOM 4311 O O . ALA C 3 201 ? -4.820 15.343 11.315 1.00 83.08 229 ALA R O 1
ATOM 4313 N N . GLN C 3 202 ? -4.767 15.340 13.548 1.00 94.59 230 GLN R N 1
ATOM 4314 C CA . GLN C 3 202 ? -6.179 15.620 13.669 1.00 86.17 230 GLN R CA 1
ATOM 4315 C C . GLN C 3 202 ? -6.422 16.278 15.014 1.00 84.48 230 GLN R C 1
ATOM 4316 O O . GLN C 3 202 ? -6.036 15.736 16.057 1.00 73.49 230 GLN R O 1
ATOM 4322 N N . PRO C 3 203 ? -7.061 17.456 14.993 1.00 89.36 231 PRO R N 1
ATOM 4323 C CA . PRO C 3 203 ? -7.335 18.230 16.205 1.00 85.42 231 PRO R CA 1
ATOM 4324 C C . PRO C 3 203 ? -7.732 17.316 17.356 1.00 74.16 231 PRO R C 1
ATOM 4325 O O . PRO C 3 203 ? -8.687 16.546 17.259 1.00 67.86 231 PRO R O 1
ATOM 4329 N N . SER C 3 204 ? -6.976 17.393 18.437 1.00 64.67 232 SER R N 1
ATOM 4330 C CA . SER C 3 204 ? -7.272 16.616 19.630 1.00 72.94 232 SER R CA 1
ATOM 4331 C C . SER C 3 204 ? -8.603 17.065 20.229 1.00 73.59 232 SER R C 1
ATOM 4332 O O . SER C 3 204 ? -9.046 18.193 19.987 1.00 65.40 232 SER R O 1
ATOM 4335 N N . GLU C 3 205 ? -9.258 16.213 21.014 1.00 64.42 233 GLU R N 1
ATOM 4336 C CA . GLU C 3 205 ? -10.431 16.743 21.706 1.00 92.94 233 GLU R CA 1
ATOM 4337 C C . GLU C 3 205 ? -10.150 17.340 23.081 1.00 95.05 233 GLU R C 1
ATOM 4338 O O . GLU C 3 205 ? -9.467 16.733 23.910 1.00 76.55 233 GLU R O 1
ATOM 4344 N N . LYS C 3 206 ? -10.731 18.523 23.296 1.00 77.26 234 LYS R N 1
ATOM 4345 C CA . LYS C 3 206 ? -10.353 19.433 24.361 1.00 82.36 234 LYS R CA 1
ATOM 4346 C C . LYS C 3 206 ? -11.486 19.666 25.358 1.00 83.07 234 LYS R C 1
ATOM 4347 O O . LYS C 3 206 ? -12.463 20.366 25.068 1.00 77.04 234 LYS R O 1
ATOM 4353 N N . GLN C 3 207 ? -11.325 19.075 26.541 1.00 75.97 235 GLN R N 1
ATOM 4354 C CA . GLN C 3 207 ? -12.339 19.081 27.592 1.00 61.41 235 GLN R CA 1
ATOM 4355 C C . GLN C 3 207 ? -11.795 19.641 28.912 1.00 54.73 235 GLN R C 1
ATOM 4356 O O . GLN C 3 207 ? -10.630 19.444 29.250 1.00 52.67 235 GLN R O 1
ATOM 4362 N N . CYS C 3 208 ? -12.640 20.330 29.671 1.00 67.42 236 CYS R N 1
ATOM 4363 C CA . CYS C 3 208 ? -12.178 20.903 30.935 1.00 56.32 236 CYS R CA 1
ATOM 4364 C C . CYS C 3 208 ? -12.946 20.408 32.145 1.00 54.39 236 CYS R C 1
ATOM 4365 O O . CYS C 3 208 ? -14.075 19.934 32.042 1.00 59.27 236 CYS R O 1
ATOM 4368 N N . ALA C 3 209 ? -12.310 20.539 33.299 1.00 54.18 237 ALA R N 1
ATOM 4369 C CA . ALA C 3 209 ? -12.906 20.120 34.552 1.00 44.04 237 ALA R CA 1
ATOM 4370 C C . ALA C 3 209 ? -12.229 20.834 35.696 1.00 51.51 237 ALA R C 1
ATOM 4371 O O . ALA C 3 209 ? -11.024 21.085 35.670 1.00 46.48 237 ALA R O 1
ATOM 4373 N N . ARG C 3 210 ? -13.024 21.167 36.700 1.00 54.54 238 ARG R N 1
ATOM 4374 C CA . ARG C 3 210 ? -12.518 21.838 37.872 1.00 54.57 238 ARG R CA 1
ATOM 4375 C C . ARG C 3 210 ? -12.582 20.871 39.051 1.00 52.62 238 ARG R C 1
ATOM 4376 O O . ARG C 3 210 ? -13.585 20.180 39.241 1.00 60.50 238 ARG R O 1
ATOM 4384 N N . THR C 3 211 ? -11.512 20.799 39.830 1.00 59.19 239 THR R N 1
ATOM 4385 C CA . THR C 3 211 ? -11.527 19.943 40.998 1.00 68.93 239 THR R CA 1
ATOM 4386 C C . THR C 3 211 ? -12.454 20.568 42.020 1.00 81.18 239 THR R C 1
ATOM 4387 O O . THR C 3 211 ? -12.740 21.767 41.956 1.00 75.92 239 THR R O 1
ATOM 4391 N N . LEU C 3 212 ? -12.925 19.753 42.960 1.00 93.65 240 LEU R N 1
ATOM 4392 C CA . LEU C 3 212 ? -13.820 20.229 44.004 1.00 85.54 240 LEU R CA 1
ATOM 4393 C C . LEU C 3 212 ? -13.026 20.989 45.061 1.00 90.69 240 LEU R C 1
ATOM 4394 O O . LEU C 3 212 ? -11.800 20.857 45.128 1.00 94.79 240 LEU R O 1
ATOM 4399 N N . LYS C 3 213 ? -13.726 21.785 45.874 1.00 85.23 241 LYS R N 1
ATOM 4400 C CA . LYS C 3 213 ? -13.085 22.646 46.866 1.00 77.24 241 LYS R CA 1
ATOM 4401 C C . LYS C 3 213 ? -12.616 21.875 48.106 1.00 81.14 241 LYS R C 1
ATOM 4402 O O . LYS C 3 213 ? -13.268 20.922 48.537 1.00 86.42 241 LYS R O 1
ATOM 4404 N N . ASP C 3 214 ? -11.481 22.307 48.663 1.00 79.85 242 ASP R N 1
ATOM 4405 C CA . ASP C 3 214 ? -10.786 21.632 49.779 1.00 100.18 242 ASP R CA 1
ATOM 4406 C C . ASP C 3 214 ? -11.647 20.715 50.660 1.00 105.78 242 ASP R C 1
ATOM 4407 O O . ASP C 3 214 ? -12.732 21.097 51.111 1.00 103.74 242 ASP R O 1
ATOM 4412 N N . ALA D 1 1 ? 28.519 -17.382 16.605 1.00 90.74 24 ALA C N 1
ATOM 4413 C CA . ALA D 1 1 ? 27.230 -16.734 16.418 1.00 80.42 24 ALA C CA 1
ATOM 4414 C C . ALA D 1 1 ? 26.569 -16.377 17.737 1.00 73.75 24 ALA C C 1
ATOM 4415 O O . ALA D 1 1 ? 26.435 -17.221 18.627 1.00 67.74 24 ALA C O 1
ATOM 4416 N N . LEU D 1 2 ? 26.166 -15.118 17.870 1.00 73.41 25 LEU C N 1
ATOM 4417 C CA . LEU D 1 2 ? 25.470 -14.678 19.069 1.00 63.68 25 LEU C CA 1
ATOM 4418 C C . LEU D 1 2 ? 24.260 -15.569 19.330 1.00 57.99 25 LEU C C 1
ATOM 4419 O O . LEU D 1 2 ? 23.823 -16.292 18.439 1.00 63.96 25 LEU C O 1
ATOM 4424 N N . LYS D 1 3 ? 23.726 -15.528 20.549 1.00 62.06 26 LYS C N 1
ATOM 4425 C CA . LYS D 1 3 ? 22.513 -16.277 20.885 1.00 50.84 26 LYS C CA 1
ATOM 4426 C C . LYS D 1 3 ? 21.321 -15.335 20.910 1.00 54.99 26 LYS C C 1
ATOM 4427 O O . LYS D 1 3 ? 21.344 -14.327 21.625 1.00 59.21 26 LYS C O 1
ATOM 4433 N N . THR D 1 4 ? 20.286 -15.658 20.136 1.00 49.68 27 THR C N 1
ATOM 4434 C CA . THR D 1 4 ? 19.098 -14.819 20.077 1.00 47.70 27 THR C CA 1
ATOM 4435 C C . THR D 1 4 ? 18.097 -15.319 21.101 1.00 54.45 27 THR C C 1
ATOM 4436 O O . THR D 1 4 ? 17.611 -16.440 20.997 1.00 57.70 27 THR C O 1
ATOM 4440 N N . LEU D 1 5 ? 17.790 -14.503 22.102 1.00 42.05 28 LEU C N 1
ATOM 4441 C CA . LEU D 1 5 ? 16.832 -14.931 23.109 1.00 42.39 28 LEU C CA 1
ATOM 4442 C C . LEU D 1 5 ? 15.433 -14.508 22.753 1.00 41.93 28 LEU C C 1
ATOM 4443 O O . LEU D 1 5 ? 15.156 -13.321 22.635 1.00 52.36 28 LEU C O 1
ATOM 4448 N N . ASN D 1 6 ? 14.544 -15.474 22.591 1.00 47.12 29 ASN C N 1
ATOM 4449 C CA . ASN D 1 6 ? 13.141 -15.149 22.458 1.00 47.21 29 ASN C CA 1
ATOM 4450 C C . ASN D 1 6 ? 12.500 -15.103 23.838 1.00 45.67 29 ASN C C 1
ATOM 4451 O O . ASN D 1 6 ? 12.371 -16.107 24.530 1.00 56.73 29 ASN C O 1
ATOM 4456 N N . LEU D 1 7 ? 12.142 -13.902 24.243 1.00 43.11 30 LEU C N 1
ATOM 4457 C CA . LEU D 1 7 ? 11.517 -13.683 25.517 1.00 43.48 30 LEU C CA 1
ATOM 4458 C C . LEU D 1 7 ? 10.156 -13.061 25.251 1.00 50.08 30 LEU C C 1
ATOM 4459 O O . LEU D 1 7 ? 9.886 -11.920 25.635 1.00 49.66 30 LEU C O 1
ATOM 4464 N N . GLY D 1 8 ? 9.298 -13.808 24.571 1.00 51.84 31 GLY C N 1
ATOM 4465 C CA . GLY D 1 8 ? 7.992 -13.284 24.221 1.00 53.81 31 GLY C CA 1
ATOM 4466 C C . GLY D 1 8 ? 8.040 -12.058 23.317 1.00 59.81 31 GLY C C 1
ATOM 4467 O O . GLY D 1 8 ? 8.491 -12.129 22.175 1.00 58.91 31 GLY C O 1
ATOM 4468 N N . SER D 1 9 ? 7.562 -10.926 23.818 1.00 53.89 32 SER C N 1
ATOM 4469 C CA . SER D 1 9 ? 7.441 -9.739 22.978 1.00 64.97 32 SER C CA 1
ATOM 4470 C C . SER D 1 9 ? 8.773 -9.003 22.903 1.00 68.19 32 SER C C 1
ATOM 4471 O O . SER D 1 9 ? 8.843 -7.838 22.494 1.00 75.17 32 SER C O 1
ATOM 4474 N N . CYS D 1 10 ? 9.829 -9.697 23.301 1.00 54.41 33 CYS C N 1
ATOM 4475 C CA . CYS D 1 10 ? 11.137 -9.094 23.452 1.00 43.30 33 CYS C CA 1
ATOM 4476 C C . CYS D 1 10 ? 12.157 -10.039 22.833 1.00 56.63 33 CYS C C 1
ATOM 4477 O O . CYS D 1 10 ? 12.147 -11.233 23.111 1.00 57.36 33 CYS C O 1
ATOM 4480 N N . VAL D 1 11 ? 13.033 -9.532 21.977 1.00 49.74 34 VAL C N 1
ATOM 4481 C CA . VAL D 1 11 ? 14.093 -10.391 21.457 1.00 43.66 34 VAL C CA 1
ATOM 4482 C C . VAL D 1 11 ? 15.440 -9.684 21.588 1.00 44.11 34 VAL C C 1
ATOM 4483 O O . VAL D 1 11 ? 15.579 -8.521 21.197 1.00 49.43 34 VAL C O 1
ATOM 4487 N N . ILE D 1 12 ? 16.420 -10.361 22.185 1.00 38.39 35 ILE C N 1
ATOM 4488 C CA . ILE D 1 12 ? 17.727 -9.745 22.343 1.00 39.29 35 ILE C CA 1
ATOM 4489 C C . ILE D 1 12 ? 18.818 -10.689 21.920 1.00 42.62 35 ILE C C 1
ATOM 4490 O O . ILE D 1 12 ? 18.617 -11.903 21.883 1.00 48.85 35 ILE C O 1
ATOM 4495 N N . ALA D 1 13 ? 19.970 -10.114 21.596 1.00 39.73 36 ALA C N 1
ATOM 4496 C CA . ALA D 1 13 ? 21.165 -10.865 21.247 1.00 40.96 36 ALA C CA 1
ATOM 4497 C C . ALA D 1 13 ? 22.158 -10.862 22.404 1.00 46.21 36 ALA C C 1
ATOM 4498 O O . ALA D 1 13 ? 22.450 -9.820 22.974 1.00 48.89 36 ALA C O 1
ATOM 4500 N N . THR D 1 14 ? 22.695 -12.023 22.736 1.00 44.42 37 THR C N 1
ATOM 4501 C CA . THR D 1 14 ? 23.579 -12.124 23.879 1.00 47.91 37 THR C CA 1
ATOM 4502 C C . THR D 1 14 ? 24.822 -12.895 23.491 1.00 47.63 37 THR C C 1
ATOM 4503 O O . THR D 1 14 ? 24.764 -13.823 22.694 1.00 43.92 37 THR C O 1
ATOM 4507 N N . ASN D 1 15 ? 25.942 -12.527 24.088 1.00 45.96 38 ASN C N 1
ATOM 4508 C CA . ASN D 1 15 ? 27.186 -13.207 23.843 1.00 37.99 38 ASN C CA 1
ATOM 4509 C C . ASN D 1 15 ? 27.429 -14.213 24.950 1.00 41.65 38 ASN C C 1
ATOM 4510 O O . ASN D 1 15 ? 28.261 -14.018 25.828 1.00 51.39 38 ASN C O 1
ATOM 4515 N N . LEU D 1 16 ? 26.670 -15.295 24.916 1.00 39.00 39 LEU C N 1
ATOM 4516 C CA . LEU D 1 16 ? 26.719 -16.301 25.961 1.00 33.32 39 LEU C CA 1
ATOM 4517 C C . LEU D 1 16 ? 28.100 -16.907 26.107 1.00 47.50 39 LEU C C 1
ATOM 4518 O O . LEU D 1 16 ? 28.577 -17.112 27.226 1.00 47.24 39 LEU C O 1
ATOM 4523 N N . GLN D 1 17 ? 28.749 -17.175 24.978 1.00 53.15 40 GLN C N 1
ATOM 4524 C CA . GLN D 1 17 ? 30.077 -17.787 24.989 1.00 50.21 40 GLN C CA 1
ATOM 4525 C C . GLN D 1 17 ? 31.114 -16.933 25.723 1.00 47.51 40 GLN C C 1
ATOM 4526 O O . GLN D 1 17 ? 31.896 -17.452 26.517 1.00 41.81 40 GLN C O 1
ATOM 4532 N N . GLU D 1 18 ? 31.111 -15.627 25.472 1.00 45.33 41 GLU C N 1
ATOM 4533 C CA . GLU D 1 18 ? 31.932 -14.708 26.264 1.00 45.63 41 GLU C CA 1
ATOM 4534 C C . GLU D 1 18 ? 31.775 -15.013 27.760 1.00 48.21 41 GLU C C 1
ATOM 4535 O O . GLU D 1 18 ? 32.755 -15.231 28.467 1.00 50.86 41 GLU C O 1
ATOM 4541 N N . ILE D 1 19 ? 30.536 -15.049 28.240 1.00 44.42 42 ILE C N 1
ATOM 4542 C CA . ILE D 1 19 ? 30.309 -15.230 29.660 1.00 38.00 42 ILE C CA 1
ATOM 4543 C C . ILE D 1 19 ? 30.809 -16.580 30.146 1.00 42.92 42 ILE C C 1
ATOM 4544 O O . ILE D 1 19 ? 31.435 -16.647 31.199 1.00 39.96 42 ILE C O 1
ATOM 4549 N N . ARG D 1 20 ? 30.538 -17.649 29.394 1.00 40.56 43 ARG C N 1
ATOM 4550 C CA . ARG D 1 20 ? 30.995 -18.982 29.796 1.00 37.98 43 ARG C CA 1
ATOM 4551 C C . ARG D 1 20 ? 32.512 -19.096 29.897 1.00 45.18 43 ARG C C 1
ATOM 4552 O O . ARG D 1 20 ? 33.041 -19.707 30.832 1.00 48.22 43 ARG C O 1
ATOM 4560 N N . ASN D 1 21 ? 33.208 -18.533 28.915 1.00 46.29 44 ASN C N 1
ATOM 4561 C CA . ASN D 1 21 ? 34.672 -18.562 28.908 1.00 53.56 44 ASN C CA 1
ATOM 4562 C C . ASN D 1 21 ? 35.232 -17.998 30.200 1.00 48.31 44 ASN C C 1
ATOM 4563 O O . ASN D 1 21 ? 36.202 -18.522 30.759 1.00 59.84 44 ASN C O 1
ATOM 4568 N N . GLY D 1 22 ? 34.614 -16.912 30.653 1.00 40.90 45 GLY C N 1
ATOM 4569 C CA . GLY D 1 22 ? 34.999 -16.251 31.881 1.00 50.06 45 GLY C CA 1
ATOM 4570 C C . GLY D 1 22 ? 34.666 -17.037 33.130 1.00 53.47 45 GLY C C 1
ATOM 4571 O O . GLY D 1 22 ? 35.463 -17.084 34.075 1.00 51.04 45 GLY C O 1
ATOM 4572 N N . PHE D 1 23 ? 33.492 -17.658 33.147 1.00 45.76 46 PHE C N 1
ATOM 4573 C CA . PHE D 1 23 ? 33.078 -18.382 34.340 1.00 47.72 46 PHE C CA 1
ATOM 4574 C C . PHE D 1 23 ? 33.872 -19.672 34.537 1.00 50.14 46 PHE C C 1
ATOM 4575 O O . PHE D 1 23 ? 34.259 -19.992 35.663 1.00 47.52 46 PHE C O 1
ATOM 4583 N N . SER D 1 24 ? 34.127 -20.389 33.445 1.00 50.42 47 SER C N 1
ATOM 4584 C CA . SER D 1 24 ? 34.875 -21.645 33.503 1.00 55.47 47 SER C CA 1
ATOM 4585 C C . SER D 1 24 ? 36.213 -21.506 34.223 1.00 46.05 47 SER C C 1
ATOM 4586 O O . SER D 1 24 ? 36.616 -22.393 34.959 1.00 54.38 47 SER C O 1
ATOM 4589 N N . GLU D 1 25 ? 36.910 -20.400 34.030 1.00 47.99 48 GLU C N 1
ATOM 4590 C CA . GLU D 1 25 ? 38.185 -20.236 34.723 1.00 49.41 48 GLU C CA 1
ATOM 4591 C C . GLU D 1 25 ? 37.976 -20.359 36.234 1.00 53.49 48 GLU C C 1
ATOM 4592 O O . GLU D 1 25 ? 38.827 -20.911 36.940 1.00 51.97 48 GLU C O 1
ATOM 4598 N N . ILE D 1 26 ? 36.837 -19.869 36.727 1.00 54.77 49 ILE C N 1
ATOM 4599 C CA . ILE D 1 26 ? 36.585 -19.864 38.172 1.00 38.89 49 ILE C CA 1
ATOM 4600 C C . ILE D 1 26 ? 35.584 -20.889 38.724 1.00 40.35 49 ILE C C 1
ATOM 4601 O O . ILE D 1 26 ? 35.485 -21.055 39.933 1.00 46.40 49 ILE C O 1
ATOM 4606 N N . ARG D 1 27 ? 34.868 -21.591 37.858 1.00 37.88 50 ARG C N 1
ATOM 4607 C CA . ARG D 1 27 ? 33.860 -22.542 38.321 1.00 44.40 50 ARG C CA 1
ATOM 4608 C C . ARG D 1 27 ? 34.324 -23.391 39.511 1.00 45.95 50 ARG C C 1
ATOM 4609 O O . ARG D 1 27 ? 33.753 -23.325 40.601 1.00 43.66 50 ARG C O 1
ATOM 4617 N N . GLY D 1 28 ? 35.367 -24.183 39.286 1.00 41.61 51 GLY C N 1
ATOM 4618 C CA . GLY D 1 28 ? 35.815 -25.150 40.258 1.00 33.37 51 GLY C CA 1
ATOM 4619 C C . GLY D 1 28 ? 36.073 -24.489 41.589 1.00 45.59 51 GLY C C 1
ATOM 4620 O O . GLY D 1 28 ? 35.733 -25.020 42.642 1.00 44.19 51 GLY C O 1
ATOM 4621 N N . SER D 1 29 ? 36.679 -23.315 41.530 1.00 47.77 52 SER C N 1
ATOM 4622 C CA . SER D 1 29 ? 37.097 -22.620 42.727 1.00 48.86 52 SER C CA 1
ATOM 4623 C C . SER D 1 29 ? 35.888 -22.177 43.526 1.00 54.42 52 SER C C 1
ATOM 4624 O O . SER D 1 29 ? 35.828 -22.377 44.738 1.00 51.47 52 SER C O 1
ATOM 4627 N N . VAL D 1 30 ? 34.932 -21.560 42.834 1.00 54.14 53 VAL C N 1
ATOM 4628 C CA . VAL D 1 30 ? 33.792 -20.934 43.483 1.00 44.97 53 VAL C CA 1
ATOM 4629 C C . VAL D 1 30 ? 32.863 -22.002 44.026 1.00 55.28 53 VAL C C 1
ATOM 4630 O O . VAL D 1 30 ? 32.283 -21.834 45.101 1.00 50.95 53 VAL C O 1
ATOM 4634 N N . GLN D 1 31 ? 32.741 -23.115 43.302 1.00 44.75 54 GLN C N 1
ATOM 4635 C CA . GLN D 1 31 ? 31.859 -24.195 43.741 1.00 38.76 54 GLN C CA 1
ATOM 4636 C C . GLN D 1 31 ? 32.399 -24.868 44.998 1.00 53.32 54 GLN C C 1
ATOM 4637 O O . GLN D 1 31 ? 31.644 -25.400 45.814 1.00 59.16 54 GLN C O 1
ATOM 4643 N N . ALA D 1 32 ? 33.707 -24.805 45.181 1.00 52.21 55 ALA C N 1
ATOM 4644 C CA . ALA D 1 32 ? 34.323 -25.423 46.346 1.00 47.95 55 ALA C CA 1
ATOM 4645 C C . ALA D 1 32 ? 34.095 -24.628 47.628 1.00 47.95 55 ALA C C 1
ATOM 4646 O O . ALA D 1 32 ? 34.118 -25.212 48.706 1.00 55.97 55 ALA C O 1
ATOM 4648 N N . LYS D 1 33 ? 33.890 -23.311 47.526 1.00 49.13 56 LYS C N 1
ATOM 4649 C CA . LYS D 1 33 ? 33.509 -22.507 48.703 1.00 40.79 56 LYS C CA 1
ATOM 4650 C C . LYS D 1 33 ? 32.032 -22.725 49.096 1.00 46.03 56 LYS C C 1
ATOM 4651 O O . LYS D 1 33 ? 31.542 -22.097 50.026 1.00 57.53 56 LYS C O 1
ATOM 4657 N N . ASP D 1 34 ? 31.329 -23.617 48.398 1.00 49.24 57 ASP C N 1
ATOM 4658 C CA . ASP D 1 34 ? 29.892 -23.813 48.624 1.00 50.93 57 ASP C CA 1
ATOM 4659 C C . ASP D 1 34 ? 29.574 -25.098 49.377 1.00 56.96 57 ASP C C 1
ATOM 4660 O O . ASP D 1 34 ? 29.546 -26.185 48.789 1.00 40.06 57 ASP C O 1
ATOM 4665 N N . GLY D 1 35 ? 29.296 -24.949 50.672 1.00 59.94 58 GLY C N 1
ATOM 4666 C CA . GLY D 1 35 ? 29.113 -26.077 51.573 1.00 54.23 58 GLY C CA 1
ATOM 4667 C C . GLY D 1 35 ? 27.740 -26.712 51.496 1.00 62.85 58 GLY C C 1
ATOM 4668 O O . GLY D 1 35 ? 27.554 -27.885 51.840 1.00 59.53 58 GLY C O 1
ATOM 4669 N N . ASN D 1 36 ? 26.775 -25.943 51.016 1.00 48.10 59 ASN C N 1
ATOM 4670 C CA . ASN D 1 36 ? 25.396 -26.386 51.032 1.00 44.59 59 ASN C CA 1
ATOM 4671 C C . ASN D 1 36 ? 24.940 -27.209 49.835 1.00 43.25 59 ASN C C 1
ATOM 4672 O O . ASN D 1 36 ? 24.013 -26.805 49.142 1.00 46.83 59 ASN C O 1
ATOM 4677 N N . ILE D 1 37 ? 25.566 -28.366 49.618 1.00 40.60 60 ILE C N 1
ATOM 4678 C CA . ILE D 1 37 ? 25.283 -29.195 48.446 1.00 38.72 60 ILE C CA 1
ATOM 4679 C C . ILE D 1 37 ? 23.866 -29.736 48.451 1.00 39.35 60 ILE C C 1
ATOM 4680 O O . ILE D 1 37 ? 23.432 -30.353 47.483 1.00 48.52 60 ILE C O 1
ATOM 4685 N N . ASP D 1 38 ? 23.145 -29.512 49.539 1.00 41.57 61 ASP C N 1
ATOM 4686 C CA . ASP D 1 38 ? 21.763 -29.984 49.656 1.00 48.09 61 ASP C CA 1
ATOM 4687 C C . ASP D 1 38 ? 20.692 -28.939 49.281 1.00 44.27 61 ASP C C 1
ATOM 4688 O O . ASP D 1 38 ? 19.515 -29.269 49.153 1.00 41.94 61 ASP C O 1
ATOM 4693 N N . ILE D 1 39 ? 21.096 -27.684 49.122 1.00 41.68 62 ILE C N 1
ATOM 4694 C CA . ILE D 1 39 ? 20.187 -26.642 48.628 1.00 54.89 62 ILE C CA 1
ATOM 4695 C C . ILE D 1 39 ? 20.526 -26.188 47.196 1.00 55.37 62 ILE C C 1
ATOM 4696 O O . ILE D 1 39 ? 21.668 -25.809 46.901 1.00 47.04 62 ILE C O 1
ATOM 4701 N N . ARG D 1 40 ? 19.537 -26.227 46.310 1.00 47.88 63 ARG C N 1
ATOM 4702 C CA . ARG D 1 40 ? 19.720 -25.689 44.970 1.00 41.91 63 ARG C CA 1
ATOM 4703 C C . ARG D 1 40 ? 18.805 -24.453 44.813 1.00 51.04 63 ARG C C 1
ATOM 4704 O O . ARG D 1 40 ? 17.627 -24.499 45.176 1.00 55.70 63 ARG C O 1
ATOM 4712 N N . ILE D 1 41 ? 19.361 -23.343 44.318 1.00 52.08 64 ILE C N 1
ATOM 4713 C CA . ILE D 1 41 ? 18.616 -22.088 44.213 1.00 46.10 64 ILE C CA 1
ATOM 4714 C C . ILE D 1 41 ? 17.813 -22.001 42.926 1.00 44.06 64 ILE C C 1
ATOM 4715 O O . ILE D 1 41 ? 16.642 -21.632 42.929 1.00 45.01 64 ILE C O 1
ATOM 4720 N N . LEU D 1 42 ? 18.468 -22.333 41.821 1.00 45.29 65 LEU C N 1
ATOM 4721 C CA . LEU D 1 42 ? 17.851 -22.311 40.501 1.00 35.88 65 LEU C CA 1
ATOM 4722 C C . LEU D 1 42 ? 17.247 -23.682 40.243 1.00 47.41 65 LEU C C 1
ATOM 4723 O O . LEU D 1 42 ? 17.880 -24.552 39.654 1.00 47.65 65 LEU C O 1
ATOM 4728 N N . ARG D 1 43 ? 16.019 -23.889 40.701 1.00 46.95 66 ARG C N 1
ATOM 4729 C CA . ARG D 1 43 ? 15.651 -25.249 41.071 1.00 49.28 66 ARG C CA 1
ATOM 4730 C C . ARG D 1 43 ? 15.408 -26.245 39.947 1.00 60.55 66 ARG C C 1
ATOM 4731 O O . ARG D 1 43 ? 15.640 -27.454 40.174 1.00 72.57 66 ARG C O 1
ATOM 4739 N N . ARG D 1 44 ? 14.982 -25.761 38.768 1.00 39.48 67 ARG C N 1
ATOM 4740 C CA . ARG D 1 44 ? 14.765 -26.634 37.584 1.00 50.52 67 ARG C CA 1
ATOM 4741 C C . ARG D 1 44 ? 13.320 -26.709 37.094 1.00 53.35 67 ARG C C 1
ATOM 4742 O O . ARG D 1 44 ? 13.040 -26.650 35.895 1.00 55.53 67 ARG C O 1
ATOM 4750 N N . THR D 1 45 ? 12.407 -26.867 38.034 1.00 61.78 68 THR C N 1
ATOM 4751 C CA . THR D 1 45 ? 10.997 -26.708 37.752 1.00 55.52 68 THR C CA 1
ATOM 4752 C C . THR D 1 45 ? 10.747 -25.249 37.310 1.00 56.56 68 THR C C 1
ATOM 4753 O O . THR D 1 45 ? 9.719 -24.936 36.711 1.00 72.09 68 THR C O 1
ATOM 4757 N N . GLU D 1 46 ? 11.728 -24.382 37.574 1.00 49.66 69 GLU C N 1
ATOM 4758 C CA . GLU D 1 46 ? 11.614 -22.932 37.385 1.00 51.06 69 GLU C CA 1
ATOM 4759 C C . GLU D 1 46 ? 12.370 -22.382 36.169 1.00 52.59 69 GLU C C 1
ATOM 4760 O O . GLU D 1 46 ? 12.788 -21.220 36.167 1.00 39.81 69 GLU C O 1
ATOM 4766 N N . SER D 1 47 ? 12.559 -23.208 35.144 1.00 62.23 70 SER C N 1
ATOM 4767 C CA . SER D 1 47 ? 13.441 -22.843 34.043 1.00 36.56 70 SER C CA 1
ATOM 4768 C C . SER D 1 47 ? 12.842 -21.749 33.164 1.00 43.76 70 SER C C 1
ATOM 4769 O O . SER D 1 47 ? 11.631 -21.523 33.138 1.00 56.17 70 SER C O 1
ATOM 4772 N N . LEU D 1 48 ? 13.714 -21.076 32.433 1.00 46.33 71 LEU C N 1
ATOM 4773 C CA . LEU D 1 48 ? 13.303 -20.032 31.523 1.00 46.88 71 LEU C CA 1
ATOM 4774 C C . LEU D 1 48 ? 12.497 -20.585 30.364 1.00 46.34 71 LEU C C 1
ATOM 4775 O O . LEU D 1 48 ? 11.547 -19.951 29.924 1.00 41.78 71 LEU C O 1
ATOM 4780 N N . GLN D 1 49 ? 12.870 -21.757 29.857 1.00 49.20 72 GLN C N 1
ATOM 4781 C CA . GLN D 1 49 ? 12.175 -22.296 28.679 1.00 57.27 72 GLN C CA 1
ATOM 4782 C C . GLN D 1 49 ? 10.815 -22.875 29.021 1.00 52.90 72 GLN C C 1
ATOM 4783 O O . GLN D 1 49 ? 9.965 -22.986 28.150 1.00 56.08 72 GLN C O 1
ATOM 4789 N N . ASP D 1 50 ? 10.616 -23.231 30.289 1.00 47.24 73 ASP C N 1
ATOM 4790 C CA . ASP D 1 50 ? 9.331 -23.750 30.749 1.00 52.83 73 ASP C CA 1
ATOM 4791 C C . ASP D 1 50 ? 8.371 -22.648 31.168 1.00 55.60 73 ASP C C 1
ATOM 4792 O O . ASP D 1 50 ? 7.340 -22.915 31.770 1.00 67.93 73 ASP C O 1
ATOM 4797 N N . THR D 1 51 ? 8.715 -21.411 30.857 1.00 51.91 74 THR C N 1
ATOM 4798 C CA . THR D 1 51 ? 7.901 -20.273 31.236 1.00 50.22 74 THR C CA 1
ATOM 4799 C C . THR D 1 51 ? 7.117 -19.788 30.036 1.00 47.95 74 THR C C 1
ATOM 4800 O O . THR D 1 51 ? 7.630 -19.768 28.931 1.00 59.81 74 THR C O 1
ATOM 4804 N N . LYS D 1 52 ? 5.863 -19.415 30.255 1.00 49.76 75 LYS C N 1
ATOM 4805 C CA . LYS D 1 52 ? 5.038 -18.840 29.200 1.00 62.06 75 LYS C CA 1
ATOM 4806 C C . LYS D 1 52 ? 5.775 -17.623 28.675 1.00 62.98 75 LYS C C 1
ATOM 4807 O O . LYS D 1 52 ? 6.238 -16.805 29.453 1.00 64.08 75 LYS C O 1
ATOM 4813 N N . PRO D 1 53 ? 5.896 -17.500 27.350 1.00 61.73 76 PRO C N 1
ATOM 4814 C CA . PRO D 1 53 ? 6.729 -16.428 26.786 1.00 60.07 76 PRO C CA 1
ATOM 4815 C C . PRO D 1 53 ? 6.374 -15.014 27.278 1.00 59.07 76 PRO C C 1
ATOM 4816 O O . PRO D 1 53 ? 7.250 -14.148 27.365 1.00 57.50 76 PRO C O 1
ATOM 4820 N N . ALA D 1 54 ? 5.111 -14.778 27.607 1.00 56.20 77 ALA C N 1
ATOM 4821 C CA . ALA D 1 54 ? 4.707 -13.440 28.022 1.00 60.10 77 ALA C CA 1
ATOM 4822 C C . ALA D 1 54 ? 5.320 -13.131 29.378 1.00 60.50 77 ALA C C 1
ATOM 4823 O O . ALA D 1 54 ? 5.194 -12.024 29.901 1.00 72.86 77 ALA C O 1
ATOM 4825 N N . ASN D 1 55 ? 5.999 -14.124 29.938 1.00 58.52 78 ASN C N 1
ATOM 4826 C CA . ASN D 1 55 ? 6.573 -14.007 31.275 1.00 57.11 78 ASN C CA 1
ATOM 4827 C C . ASN D 1 55 ? 8.105 -14.173 31.362 1.00 52.55 78 ASN C C 1
ATOM 4828 O O . ASN D 1 55 ? 8.721 -13.794 32.357 1.00 47.73 78 ASN C O 1
ATOM 4833 N N . ARG D 1 56 ? 8.722 -14.712 30.316 1.00 42.48 79 ARG C N 1
ATOM 4834 C CA . ARG D 1 56 ? 10.159 -14.931 30.334 1.00 35.03 79 ARG C CA 1
ATOM 4835 C C . ARG D 1 56 ? 10.956 -13.662 30.605 1.00 43.50 79 ARG C C 1
ATOM 4836 O O . ARG D 1 56 ? 11.808 -13.638 31.480 1.00 45.91 79 ARG C O 1
ATOM 4844 N N . CYS D 1 57 ? 10.690 -12.613 29.841 1.00 41.64 80 CYS C N 1
ATOM 4845 C CA . CYS D 1 57 ? 11.401 -11.361 30.007 1.00 32.52 80 CYS C CA 1
ATOM 4846 C C . CYS D 1 57 ? 11.407 -10.909 31.465 1.00 39.43 80 CYS C C 1
ATOM 4847 O O . CYS D 1 57 ? 12.472 -10.694 32.056 1.00 33.05 80 CYS C O 1
ATOM 4850 N N . CYS D 1 58 ? 10.219 -10.748 32.040 1.00 46.42 81 CYS C N 1
ATOM 4851 C CA . CYS D 1 58 ? 10.107 -10.309 33.428 1.00 36.50 81 CYS C CA 1
ATOM 4852 C C . CYS D 1 58 ? 11.024 -11.161 34.315 1.00 44.22 81 CYS C C 1
ATOM 4853 O O . CYS D 1 58 ? 11.844 -10.633 35.076 1.00 47.73 81 CYS C O 1
ATOM 4856 N N . LEU D 1 59 ? 10.891 -12.482 34.198 1.00 38.85 82 LEU C N 1
ATOM 4857 C CA . LEU D 1 59 ? 11.682 -13.418 34.984 1.00 34.92 82 LEU C CA 1
ATOM 4858 C C . LEU D 1 59 ? 13.187 -13.149 34.864 1.00 38.03 82 LEU C C 1
ATOM 4859 O O . LEU D 1 59 ? 13.901 -13.071 35.872 1.00 39.98 82 LEU C O 1
ATOM 4864 N N . LEU D 1 60 ? 13.671 -13.000 33.635 1.00 32.83 83 LEU C N 1
ATOM 4865 C CA . LEU D 1 60 ? 15.099 -12.834 33.408 1.00 23.69 83 LEU C CA 1
ATOM 4866 C C . LEU D 1 60 ? 15.595 -11.481 33.916 1.00 31.23 83 LEU C C 1
ATOM 4867 O O . LEU D 1 60 ? 16.658 -11.397 34.554 1.00 30.81 83 LEU C O 1
ATOM 4872 N N . ARG D 1 61 ? 14.827 -10.422 33.640 1.00 29.97 84 ARG C N 1
ATOM 4873 C CA . ARG D 1 61 ? 15.150 -9.105 34.186 1.00 29.85 84 ARG C CA 1
ATOM 4874 C C . ARG D 1 61 ? 15.378 -9.175 35.709 1.00 40.88 84 ARG C C 1
ATOM 4875 O O . ARG D 1 61 ? 16.388 -8.659 36.210 1.00 40.05 84 ARG C O 1
ATOM 4883 N N . HIS D 1 62 ? 14.464 -9.829 36.437 1.00 30.58 85 HIS C N 1
ATOM 4884 C CA . HIS D 1 62 ? 14.564 -9.919 37.890 1.00 30.88 85 HIS C CA 1
ATOM 4885 C C . HIS D 1 62 ? 15.774 -10.708 38.311 1.00 38.55 85 HIS C C 1
ATOM 4886 O O . HIS D 1 62 ? 16.492 -10.324 39.228 1.00 39.79 85 HIS C O 1
ATOM 4893 N N . LEU D 1 63 ? 15.983 -11.822 37.625 1.00 34.52 86 LEU C N 1
ATOM 4894 C CA . LEU D 1 63 ? 17.121 -12.687 37.862 1.00 29.15 86 LEU C CA 1
ATOM 4895 C C . LEU D 1 63 ? 18.445 -11.958 37.693 1.00 38.00 86 LEU C C 1
ATOM 4896 O O . LEU D 1 63 ? 19.339 -12.106 38.529 1.00 37.55 86 LEU C O 1
ATOM 4901 N N . LEU D 1 64 ? 18.597 -11.188 36.609 1.00 32.61 87 LEU C N 1
ATOM 4902 C CA . LEU D 1 64 ? 19.841 -10.450 36.411 1.00 31.88 87 LEU C CA 1
ATOM 4903 C C . LEU D 1 64 ? 19.952 -9.344 37.466 1.00 35.48 87 LEU C C 1
ATOM 4904 O O . LEU D 1 64 ? 21.019 -9.145 38.047 1.00 36.41 87 LEU C O 1
ATOM 4909 N N . ARG D 1 65 ? 18.847 -8.646 37.731 1.00 33.28 88 ARG C N 1
ATOM 4910 C CA . ARG D 1 65 ? 18.853 -7.587 38.735 1.00 37.07 88 ARG C CA 1
ATOM 4911 C C . ARG D 1 65 ? 19.258 -8.203 40.070 1.00 37.94 88 ARG C C 1
ATOM 4912 O O . ARG D 1 65 ? 19.985 -7.590 40.856 1.00 34.26 88 ARG C O 1
ATOM 4920 N N . LEU D 1 66 ? 18.833 -9.444 40.297 1.00 30.87 89 LEU C N 1
ATOM 4921 C CA . LEU D 1 66 ? 19.232 -10.155 41.500 1.00 38.00 89 LEU C CA 1
ATOM 4922 C C . LEU D 1 66 ? 20.738 -10.328 41.569 1.00 37.96 89 LEU C C 1
ATOM 4923 O O . LEU D 1 66 ? 21.360 -9.953 42.559 1.00 37.17 89 LEU C O 1
ATOM 4928 N N . TYR D 1 67 ? 21.319 -10.890 40.511 1.00 40.90 90 TYR C N 1
ATOM 4929 C CA . TYR D 1 67 ? 22.755 -11.137 40.471 1.00 34.55 90 TYR C CA 1
ATOM 4930 C C . TYR D 1 67 ? 23.520 -9.839 40.508 1.00 34.14 90 TYR C C 1
ATOM 4931 O O . TYR D 1 67 ? 24.484 -9.700 41.245 1.00 31.76 90 TYR C O 1
ATOM 4940 N N . LEU D 1 68 ? 23.098 -8.879 39.711 1.00 36.30 91 LEU C N 1
ATOM 4941 C CA . LEU D 1 68 ? 23.823 -7.626 39.659 1.00 34.36 91 LEU C CA 1
ATOM 4942 C C . LEU D 1 68 ? 23.703 -6.900 40.970 1.00 34.54 91 LEU C C 1
ATOM 4943 O O . LEU D 1 68 ? 24.646 -6.246 41.380 1.00 42.60 91 LEU C O 1
ATOM 4948 N N . ASP D 1 69 ? 22.546 -6.993 41.622 1.00 40.58 92 ASP C N 1
ATOM 4949 C CA . ASP D 1 69 ? 22.321 -6.222 42.851 1.00 42.45 92 ASP C CA 1
ATOM 4950 C C . ASP D 1 69 ? 22.982 -6.826 44.061 1.00 41.99 92 ASP C C 1
ATOM 4951 O O . ASP D 1 69 ? 23.447 -6.098 44.940 1.00 44.46 92 ASP C O 1
ATOM 4956 N N . ARG D 1 70 ? 23.022 -8.152 44.131 1.00 33.94 93 ARG C N 1
ATOM 4957 C CA . ARG D 1 70 ? 23.571 -8.735 45.337 1.00 35.08 93 ARG C CA 1
ATOM 4958 C C . ARG D 1 70 ? 24.408 -10.002 45.247 1.00 33.97 93 ARG C C 1
ATOM 4959 O O . ARG D 1 70 ? 24.620 -10.657 46.263 1.00 50.52 93 ARG C O 1
ATOM 4967 N N . VAL D 1 71 ? 24.928 -10.336 44.073 1.00 33.30 94 VAL C N 1
ATOM 4968 C CA . VAL D 1 71 ? 25.910 -11.433 44.011 1.00 31.01 94 VAL C CA 1
ATOM 4969 C C . VAL D 1 71 ? 27.324 -10.987 43.659 1.00 35.97 94 VAL C C 1
ATOM 4970 O O . VAL D 1 71 ? 28.236 -11.215 44.444 1.00 44.97 94 VAL C O 1
ATOM 4974 N N . PHE D 1 72 ? 27.502 -10.338 42.504 1.00 39.15 95 PHE C N 1
ATOM 4975 C CA . PHE D 1 72 ? 28.833 -9.946 41.999 1.00 38.55 95 PHE C CA 1
ATOM 4976 C C . PHE D 1 72 ? 29.595 -8.999 42.921 1.00 46.36 95 PHE C C 1
ATOM 4977 O O . PHE D 1 72 ? 30.762 -9.266 43.268 1.00 50.25 95 PHE C O 1
ATOM 4985 N N . LYS D 1 73 ? 28.959 -7.887 43.302 1.00 39.56 96 LYS C N 1
ATOM 4986 C CA . LYS D 1 73 ? 29.624 -6.957 44.214 1.00 47.18 96 LYS C CA 1
ATOM 4987 C C . LYS D 1 73 ? 29.971 -7.650 45.513 1.00 46.83 96 LYS C C 1
ATOM 4988 O O . LYS D 1 73 ? 31.085 -7.541 46.019 1.00 57.78 96 LYS C O 1
ATOM 4994 N N . ASN D 1 74 ? 29.027 -8.424 46.018 1.00 42.50 97 ASN C N 1
ATOM 4995 C CA . ASN D 1 74 ? 29.184 -9.018 47.332 1.00 44.49 97 ASN C CA 1
ATOM 4996 C C . ASN D 1 74 ? 30.056 -10.260 47.435 1.00 50.98 97 ASN C C 1
ATOM 4997 O O . ASN D 1 74 ? 30.311 -10.737 48.543 1.00 51.89 97 ASN C O 1
ATOM 5002 N N . TYR D 1 75 ? 30.525 -10.794 46.314 1.00 47.57 98 TYR C N 1
ATOM 5003 C CA . TYR D 1 75 ? 31.411 -11.948 46.418 1.00 50.85 98 TYR C CA 1
ATOM 5004 C C . TYR D 1 75 ? 32.753 -11.459 46.900 1.00 57.60 98 TYR C C 1
ATOM 5005 O O . TYR D 1 75 ? 33.303 -10.500 46.351 1.00 61.81 98 TYR C O 1
ATOM 5014 N N . GLN D 1 76 ? 33.284 -12.101 47.932 1.00 59.11 99 GLN C N 1
ATOM 5015 C CA . GLN D 1 76 ? 34.540 -11.624 48.492 1.00 60.28 99 GLN C CA 1
ATOM 5016 C C . GLN D 1 76 ? 35.665 -12.631 48.407 1.00 63.64 99 GLN C C 1
ATOM 5017 O O . GLN D 1 76 ? 35.535 -13.785 48.814 1.00 57.76 99 GLN C O 1
ATOM 5023 N N . THR D 1 77 ? 36.773 -12.169 47.848 1.00 54.37 100 THR C N 1
ATOM 5024 C CA . THR D 1 77 ? 37.952 -12.993 47.715 1.00 63.20 100 THR C CA 1
ATOM 5025 C C . THR D 1 77 ? 39.167 -12.090 47.708 1.00 59.42 100 THR C C 1
ATOM 5026 O O . THR D 1 77 ? 39.063 -10.913 47.385 1.00 51.09 100 THR C O 1
ATOM 5030 N N . PRO D 1 78 ? 40.323 -12.634 48.100 1.00 74.85 101 PRO C N 1
ATOM 5031 C CA . PRO D 1 78 ? 41.585 -11.893 48.014 1.00 80.70 101 PRO C CA 1
ATOM 5032 C C . PRO D 1 78 ? 42.122 -11.943 46.583 1.00 75.24 101 PRO C C 1
ATOM 5033 O O . PRO D 1 78 ? 42.573 -10.921 46.047 1.00 80.42 101 PRO C O 1
ATOM 5037 N N . ASP D 1 79 ? 42.048 -13.140 45.996 1.00 63.13 102 ASP C N 1
ATOM 5038 C CA . ASP D 1 79 ? 42.536 -13.467 44.652 1.00 51.56 102 ASP C CA 1
ATOM 5039 C C . ASP D 1 79 ? 42.172 -12.443 43.562 1.00 61.10 102 ASP C C 1
ATOM 5040 O O . ASP D 1 79 ? 41.009 -12.344 43.149 1.00 57.15 102 ASP C O 1
ATOM 5045 N N . HIS D 1 80 ? 43.188 -11.704 43.102 1.00 59.93 103 HIS C N 1
ATOM 5046 C CA . HIS D 1 80 ? 43.066 -10.727 42.020 1.00 54.43 103 HIS C CA 1
ATOM 5047 C C . HIS D 1 80 ? 42.601 -11.354 40.706 1.00 54.42 103 HIS C C 1
ATOM 5048 O O . HIS D 1 80 ? 41.788 -10.789 39.960 1.00 47.91 103 HIS C O 1
ATOM 5055 N N . TYR D 1 81 ? 43.134 -12.526 40.411 1.00 45.28 104 TYR C N 1
ATOM 5056 C CA . TYR D 1 81 ? 42.711 -13.221 39.219 1.00 55.00 104 TYR C CA 1
ATOM 5057 C C . TYR D 1 81 ? 41.193 -13.259 39.191 1.00 56.23 104 TYR C C 1
ATOM 5058 O O . TYR D 1 81 ? 40.575 -12.974 38.166 1.00 46.08 104 TYR C O 1
ATOM 5067 N N . THR D 1 82 ? 40.611 -13.594 40.340 1.00 47.91 105 THR C N 1
ATOM 5068 C CA . THR D 1 82 ? 39.187 -13.843 40.451 1.00 46.82 105 THR C CA 1
ATOM 5069 C C . THR D 1 82 ? 38.393 -12.541 40.446 1.00 42.34 105 THR C C 1
ATOM 5070 O O . THR D 1 82 ? 37.369 -12.448 39.777 1.00 44.91 105 THR C O 1
ATOM 5074 N N . LEU D 1 83 ? 38.854 -11.533 41.183 1.00 39.71 106 LEU C N 1
ATOM 5075 C CA . LEU D 1 83 ? 38.179 -10.242 41.163 1.00 37.40 106 LEU C CA 1
ATOM 5076 C C . LEU D 1 83 ? 38.009 -9.812 39.722 1.00 41.08 106 LEU C C 1
ATOM 5077 O O . LEU D 1 83 ? 36.983 -9.233 39.359 1.00 45.13 106 LEU C O 1
ATOM 5082 N N . ARG D 1 84 ? 39.011 -10.103 38.897 1.00 42.25 107 ARG C N 1
ATOM 5083 C CA . ARG D 1 84 ? 38.986 -9.669 37.505 1.00 36.61 107 ARG C CA 1
ATOM 5084 C C . ARG D 1 84 ? 37.929 -10.427 36.718 1.00 39.75 107 ARG C C 1
ATOM 5085 O O . ARG D 1 84 ? 37.106 -9.808 36.036 1.00 34.32 107 ARG C O 1
ATOM 5093 N N . LYS D 1 85 ? 37.928 -11.755 36.842 1.00 33.88 108 LYS C N 1
ATOM 5094 C CA . LYS D 1 85 ? 36.939 -12.598 36.166 1.00 31.90 108 LYS C CA 1
ATOM 5095 C C . LYS D 1 85 ? 35.507 -12.229 36.537 1.00 34.87 108 LYS C C 1
ATOM 5096 O O . LYS D 1 85 ? 34.621 -12.155 35.691 1.00 36.05 108 LYS C O 1
ATOM 5102 N N . ILE D 1 86 ? 35.283 -11.986 37.815 1.00 30.60 109 ILE C N 1
ATOM 5103 C CA . ILE D 1 86 ? 33.968 -11.591 38.265 1.00 31.52 109 ILE C CA 1
ATOM 5104 C C . ILE D 1 86 ? 33.535 -10.260 37.662 1.00 34.55 109 ILE C C 1
ATOM 5105 O O . ILE D 1 86 ? 32.396 -10.125 37.224 1.00 35.79 109 ILE C O 1
ATOM 5110 N N . SER D 1 87 ? 34.447 -9.297 37.606 1.00 30.75 110 SER C N 1
ATOM 5111 C CA . SER D 1 87 ? 34.176 -8.030 36.931 1.00 32.86 110 SER C CA 1
ATOM 5112 C C . SER D 1 87 ? 33.781 -8.231 35.456 1.00 39.37 110 SER C C 1
ATOM 5113 O O . SER D 1 87 ? 32.877 -7.577 34.948 1.00 33.65 110 SER C O 1
ATOM 5116 N N . SER D 1 88 ? 34.444 -9.152 34.775 1.00 30.84 111 SER C N 1
ATOM 5117 C CA . SER D 1 88 ? 34.053 -9.501 33.419 1.00 29.44 111 SER C CA 1
ATOM 5118 C C . SER D 1 88 ? 32.626 -10.048 33.397 1.00 44.03 111 SER C C 1
ATOM 5119 O O . SER D 1 88 ? 31.791 -9.617 32.588 1.00 44.26 111 SER C O 1
ATOM 5122 N N . LEU D 1 89 ? 32.333 -11.006 34.271 1.00 35.63 112 LEU C N 1
ATOM 5123 C CA . LEU D 1 89 ? 30.995 -11.592 34.252 1.00 35.22 112 LEU C CA 1
ATOM 5124 C C . LEU D 1 89 ? 29.960 -10.494 34.475 1.00 36.85 112 LEU C C 1
ATOM 5125 O O . LEU D 1 89 ? 29.057 -10.324 33.671 1.00 36.54 112 LEU C O 1
ATOM 5130 N N . ALA D 1 90 ? 30.131 -9.729 35.547 1.00 27.28 113 ALA C N 1
ATOM 5131 C CA . ALA D 1 90 ? 29.211 -8.651 35.897 1.00 28.59 113 ALA C CA 1
ATOM 5132 C C . ALA D 1 90 ? 28.989 -7.633 34.769 1.00 30.32 113 ALA C C 1
ATOM 5133 O O . ALA D 1 90 ? 27.851 -7.320 34.423 1.00 29.57 113 ALA C O 1
ATOM 5135 N N . ASN D 1 91 ? 30.070 -7.112 34.199 1.00 28.12 114 ASN C N 1
ATOM 5136 C CA . ASN D 1 91 ? 29.927 -6.199 33.075 1.00 27.87 114 ASN C CA 1
ATOM 5137 C C . ASN D 1 91 ? 29.243 -6.867 31.864 1.00 32.93 114 ASN C C 1
ATOM 5138 O O . ASN D 1 91 ? 28.431 -6.226 31.195 1.00 38.65 114 ASN C O 1
ATOM 5143 N N . SER D 1 92 ? 29.519 -8.148 31.598 1.00 27.17 115 SER C N 1
ATOM 5144 C CA . SER D 1 92 ? 28.781 -8.849 30.529 1.00 34.56 115 SER C CA 1
ATOM 5145 C C . SER D 1 92 ? 27.268 -8.922 30.807 1.00 43.17 115 SER C C 1
ATOM 5146 O O . SER D 1 92 ? 26.454 -8.744 29.889 1.00 40.30 115 SER C O 1
ATOM 5149 N N . PHE D 1 93 ? 26.888 -9.178 32.060 1.00 31.29 116 PHE C N 1
ATOM 5150 C CA . PHE D 1 93 ? 25.470 -9.217 32.433 1.00 33.65 116 PHE C CA 1
ATOM 5151 C C . PHE D 1 93 ? 24.836 -7.831 32.420 1.00 33.02 116 PHE C C 1
ATOM 5152 O O . PHE D 1 93 ? 23.636 -7.683 32.195 1.00 38.50 116 PHE C O 1
ATOM 5160 N N . LEU D 1 94 ? 25.641 -6.815 32.677 1.00 29.31 117 LEU C N 1
ATOM 5161 C CA . LEU D 1 94 ? 25.136 -5.450 32.650 1.00 38.34 117 LEU C CA 1
ATOM 5162 C C . LEU D 1 94 ? 24.627 -5.143 31.247 1.00 36.65 117 LEU C C 1
ATOM 5163 O O . LEU D 1 94 ? 23.578 -4.524 31.095 1.00 38.92 117 LEU C O 1
ATOM 5168 N N . THR D 1 95 ? 25.341 -5.601 30.222 1.00 33.56 118 THR C N 1
ATOM 5169 C CA . THR D 1 95 ? 24.894 -5.339 28.853 1.00 41.11 118 THR C CA 1
ATOM 5170 C C . THR D 1 95 ? 23.540 -6.002 28.619 1.00 41.08 118 THR C C 1
ATOM 5171 O O . THR D 1 95 ? 22.695 -5.460 27.907 1.00 42.45 118 THR C O 1
ATOM 5175 N N . ILE D 1 96 ? 23.330 -7.177 29.200 1.00 30.12 119 ILE C N 1
ATOM 5176 C CA . ILE D 1 96 ? 22.051 -7.846 29.013 1.00 32.39 119 ILE C CA 1
ATOM 5177 C C . ILE D 1 96 ? 20.938 -7.108 29.764 1.00 38.35 119 ILE C C 1
ATOM 5178 O O . ILE D 1 96 ? 19.883 -6.834 29.196 1.00 33.99 119 ILE C O 1
ATOM 5183 N N . LYS D 1 97 ? 21.180 -6.770 31.029 1.00 36.53 120 LYS C N 1
ATOM 5184 C CA . LYS D 1 97 ? 20.277 -5.886 31.769 1.00 35.58 120 LYS C CA 1
ATOM 5185 C C . LYS D 1 97 ? 19.880 -4.644 30.943 1.00 42.76 120 LYS C C 1
ATOM 5186 O O . LYS D 1 97 ? 18.690 -4.364 30.781 1.00 43.09 120 LYS C O 1
ATOM 5192 N N . LYS D 1 98 ? 20.866 -3.904 30.424 1.00 39.41 121 LYS C N 1
ATOM 5193 C CA . LYS D 1 98 ? 20.589 -2.718 29.602 1.00 35.90 121 LYS C CA 1
ATOM 5194 C C . LYS D 1 98 ? 19.549 -2.981 28.515 1.00 38.23 121 LYS C C 1
ATOM 5195 O O . LYS D 1 98 ? 18.633 -2.191 28.332 1.00 48.34 121 LYS C O 1
ATOM 5201 N N . ASP D 1 99 ? 19.688 -4.089 27.797 1.00 35.25 122 ASP C N 1
ATOM 5202 C CA . ASP D 1 99 ? 18.782 -4.400 26.693 1.00 34.10 122 ASP C CA 1
ATOM 5203 C C . ASP D 1 99 ? 17.421 -4.853 27.177 1.00 38.64 122 ASP C C 1
ATOM 5204 O O . ASP D 1 99 ? 16.418 -4.615 26.521 1.00 42.20 122 ASP C O 1
ATOM 5209 N N . LEU D 1 100 ? 17.383 -5.520 28.321 1.00 40.42 123 LEU C N 1
ATOM 5210 C CA . LEU D 1 100 ? 16.108 -5.873 28.928 1.00 38.53 123 LEU C CA 1
ATOM 5211 C C . LEU D 1 100 ? 15.462 -4.607 29.470 1.00 42.59 123 LEU C C 1
ATOM 5212 O O . LEU D 1 100 ? 14.247 -4.466 29.441 1.00 43.35 123 LEU C O 1
ATOM 5217 N N . ARG D 1 101 ? 16.287 -3.688 29.968 1.00 39.87 124 ARG C N 1
ATOM 5218 C CA . ARG D 1 101 ? 15.793 -2.425 30.486 1.00 38.77 124 ARG C CA 1
ATOM 5219 C C . ARG D 1 101 ? 15.085 -1.716 29.357 1.00 44.70 124 ARG C C 1
ATOM 5220 O O . ARG D 1 101 ? 14.014 -1.149 29.524 1.00 44.29 124 ARG C O 1
ATOM 5228 N N . LEU D 1 102 ? 15.702 -1.775 28.188 1.00 51.04 125 LEU C N 1
ATOM 5229 C CA . LEU D 1 102 ? 15.129 -1.208 26.987 1.00 42.80 125 LEU C CA 1
ATOM 5230 C C . LEU D 1 102 ? 13.776 -1.843 26.715 1.00 42.05 125 LEU C C 1
ATOM 5231 O O . LEU D 1 102 ? 12.794 -1.138 26.518 1.00 49.30 125 LEU C O 1
ATOM 5236 N N . CYS D 1 103 ? 13.723 -3.171 26.709 1.00 33.56 126 CYS C N 1
ATOM 5237 C CA . CYS D 1 103 ? 12.450 -3.878 26.534 1.00 51.27 126 CYS C CA 1
ATOM 5238 C C . CYS D 1 103 ? 11.350 -3.373 27.477 1.00 49.58 126 CYS C C 1
ATOM 5239 O O . CYS D 1 103 ? 10.215 -3.140 27.060 1.00 44.03 126 CYS C O 1
ATOM 5242 N N . HIS D 1 104 ? 11.696 -3.238 28.750 1.00 38.76 127 HIS C N 1
ATOM 5243 C CA . HIS D 1 104 ? 10.763 -2.790 29.762 1.00 42.54 127 HIS C CA 1
ATOM 5244 C C . HIS D 1 104 ? 10.155 -1.470 29.329 1.00 51.88 127 HIS C C 1
ATOM 5245 O O . HIS D 1 104 ? 8.941 -1.292 29.343 1.00 57.11 127 HIS C O 1
ATOM 5252 N N . ALA D 1 105 ? 11.010 -0.541 28.930 1.00 49.79 128 ALA C N 1
ATOM 5253 C CA . ALA D 1 105 ? 10.556 0.786 28.578 1.00 40.22 128 ALA C CA 1
ATOM 5254 C C . ALA D 1 105 ? 9.627 0.751 27.360 1.00 45.45 128 ALA C C 1
ATOM 5255 O O . ALA D 1 105 ? 8.739 1.592 27.229 1.00 62.04 128 ALA C O 1
ATOM 5257 N N . HIS D 1 106 ? 9.832 -0.218 26.472 1.00 48.17 129 HIS C N 1
ATOM 5258 C CA . HIS D 1 106 ? 8.963 -0.400 25.304 1.00 45.31 129 HIS C CA 1
ATOM 5259 C C . HIS D 1 106 ? 7.753 -1.267 25.625 1.00 49.51 129 HIS C C 1
ATOM 5260 O O . HIS D 1 106 ? 7.129 -1.803 24.717 1.00 50.87 129 HIS C O 1
ATOM 5267 N N . MET D 1 107 ? 7.455 -1.452 26.910 1.00 52.21 130 MET C N 1
ATOM 5268 C CA . MET D 1 107 ? 6.303 -2.259 27.342 1.00 50.27 130 MET C CA 1
ATOM 5269 C C . MET D 1 107 ? 6.250 -3.650 26.721 1.00 54.06 130 MET C C 1
ATOM 5270 O O . MET D 1 107 ? 5.249 -4.020 26.106 1.00 55.50 130 MET C O 1
ATOM 5275 N N . THR D 1 108 ? 7.321 -4.416 26.883 1.00 50.74 131 THR C N 1
ATOM 5276 C CA . THR D 1 108 ? 7.395 -5.760 26.323 1.00 48.02 131 THR C CA 1
ATOM 5277 C C . THR D 1 108 ? 8.094 -6.682 27.315 1.00 47.47 131 THR C C 1
ATOM 5278 O O . THR D 1 108 ? 8.480 -7.797 26.983 1.00 50.34 131 THR C O 1
ATOM 5282 N N . CYS D 1 109 ? 8.270 -6.189 28.533 1.00 49.18 132 CYS C N 1
ATOM 5283 C CA . CYS D 1 109 ? 8.793 -6.983 29.632 1.00 49.30 132 CYS C CA 1
ATOM 5284 C C . CYS D 1 109 ? 7.730 -7.013 30.710 1.00 66.00 132 CYS C C 1
ATOM 5285 O O . CYS D 1 109 ? 7.968 -6.576 31.846 1.00 61.64 132 CYS C O 1
ATOM 5288 N N . HIS D 1 110 ? 6.557 -7.520 30.323 1.00 65.20 133 HIS C N 1
ATOM 5289 C CA . HIS D 1 110 ? 5.362 -7.560 31.156 1.00 61.52 133 HIS C CA 1
ATOM 5290 C C . HIS D 1 110 ? 5.502 -8.489 32.366 1.00 73.32 133 HIS C C 1
ATOM 5291 O O . HIS D 1 110 ? 5.741 -9.691 32.216 1.00 63.09 133 HIS C O 1
ATOM 5298 N N . CYS D 1 111 ? 5.326 -7.929 33.561 1.00 65.54 134 CYS C N 1
ATOM 5299 C CA . CYS D 1 111 ? 5.385 -8.710 34.794 1.00 69.04 134 CYS C CA 1
ATOM 5300 C C . CYS D 1 111 ? 4.066 -9.368 35.208 1.00 71.95 134 CYS C C 1
ATOM 5301 O O . CYS D 1 111 ? 3.399 -8.881 36.114 1.00 72.52 134 CYS C O 1
ATOM 5304 N N . GLY D 1 112 ? 3.711 -10.481 34.566 1.00 71.24 135 GLY C N 1
ATOM 5305 C CA . GLY D 1 112 ? 2.542 -11.261 34.956 1.00 76.63 135 GLY C CA 1
ATOM 5306 C C . GLY D 1 112 ? 2.765 -12.071 36.227 1.00 81.55 135 GLY C C 1
ATOM 5307 O O . GLY D 1 112 ? 3.891 -12.157 36.718 1.00 85.38 135 GLY C O 1
ATOM 5308 N N . GLU D 1 113 ? 1.708 -12.672 36.769 1.00 82.05 136 GLU C N 1
ATOM 5309 C CA . GLU D 1 113 ? 1.840 -13.366 38.050 1.00 71.10 136 GLU C CA 1
ATOM 5310 C C . GLU D 1 113 ? 2.656 -14.648 37.953 1.00 73.14 136 GLU C C 1
ATOM 5311 O O . GLU D 1 113 ? 3.369 -14.980 38.896 1.00 70.45 136 GLU C O 1
ATOM 5317 N N . GLU D 1 114 ? 2.556 -15.374 36.839 1.00 73.23 137 GLU C N 1
ATOM 5318 C CA . GLU D 1 114 ? 3.410 -16.547 36.653 1.00 72.45 137 GLU C CA 1
ATOM 5319 C C . GLU D 1 114 ? 4.862 -16.133 36.902 1.00 79.26 137 GLU C C 1
ATOM 5320 O O . GLU D 1 114 ? 5.585 -16.777 37.673 1.00 71.91 137 GLU C O 1
ATOM 5326 N N . ALA D 1 115 ? 5.281 -15.045 36.257 1.00 76.34 138 ALA C N 1
ATOM 5327 C CA . ALA D 1 115 ? 6.651 -14.552 36.390 1.00 66.28 138 ALA C CA 1
ATOM 5328 C C . ALA D 1 115 ? 6.955 -14.125 37.836 1.00 64.78 138 ALA C C 1
ATOM 5329 O O . ALA D 1 115 ? 7.960 -14.537 38.432 1.00 54.98 138 ALA C O 1
ATOM 5331 N N . MET D 1 116 ? 6.074 -13.311 38.403 1.00 45.85 139 MET C N 1
ATOM 5332 C CA . MET D 1 116 ? 6.266 -12.862 39.761 1.00 52.46 139 MET C CA 1
ATOM 5333 C C . MET D 1 116 ? 6.303 -14.003 40.790 1.00 63.29 139 MET C C 1
ATOM 5334 O O . MET D 1 116 ? 6.922 -13.870 41.850 1.00 55.52 139 MET C O 1
ATOM 5339 N N . LYS D 1 117 ? 5.650 -15.123 40.479 1.00 65.88 140 LYS C N 1
ATOM 5340 C CA . LYS D 1 117 ? 5.608 -16.257 41.402 1.00 54.95 140 LYS C CA 1
ATOM 5341 C C . LYS D 1 117 ? 6.893 -17.065 41.345 1.00 55.65 140 LYS C C 1
ATOM 5342 O O . LYS D 1 117 ? 7.497 -17.358 42.374 1.00 57.91 140 LYS C O 1
ATOM 5348 N N . LYS D 1 118 ? 7.318 -17.426 40.142 1.00 54.36 141 LYS C N 1
ATOM 5349 C CA . LYS D 1 118 ? 8.548 -18.197 40.017 1.00 55.00 141 LYS C CA 1
ATOM 5350 C C . LYS D 1 118 ? 9.694 -17.393 40.600 1.00 56.82 141 LYS C C 1
ATOM 5351 O O . LYS D 1 118 ? 10.571 -17.949 41.268 1.00 56.91 141 LYS C O 1
ATOM 5357 N N . TYR D 1 119 ? 9.693 -16.084 40.361 1.00 43.01 142 TYR C N 1
ATOM 5358 C CA . TYR D 1 119 ? 10.777 -15.284 40.897 1.00 44.55 142 TYR C CA 1
ATOM 5359 C C . TYR D 1 119 ? 10.817 -15.347 42.430 1.00 50.08 142 TYR C C 1
ATOM 5360 O O . TYR D 1 119 ? 11.862 -15.633 43.031 1.00 48.08 142 TYR C O 1
ATOM 5369 N N . SER D 1 120 ? 9.679 -15.111 43.067 1.00 44.63 143 SER C N 1
ATOM 5370 C CA . SER D 1 120 ? 9.649 -15.140 44.524 1.00 53.13 143 SER C CA 1
ATOM 5371 C C . SER D 1 120 ? 10.125 -16.470 45.155 1.00 53.43 143 SER C C 1
ATOM 5372 O O . SER D 1 120 ? 10.678 -16.469 46.260 1.00 44.36 143 SER C O 1
ATOM 5375 N N . GLN D 1 121 ? 9.931 -17.589 44.460 1.00 44.06 144 GLN C N 1
ATOM 5376 C CA . GLN D 1 121 ? 10.461 -18.852 44.946 1.00 43.59 144 GLN C CA 1
ATOM 5377 C C . GLN D 1 121 ? 11.980 -18.815 44.909 1.00 51.79 144 GLN C C 1
ATOM 5378 O O . GLN D 1 121 ? 12.652 -19.004 45.920 1.00 50.45 144 GLN C O 1
ATOM 5384 N N . ILE D 1 122 ? 12.523 -18.571 43.728 1.00 53.28 145 ILE C N 1
ATOM 5385 C CA . ILE D 1 122 ? 13.955 -18.418 43.583 1.00 43.42 145 ILE C CA 1
ATOM 5386 C C . ILE D 1 122 ? 14.484 -17.474 44.658 1.00 43.14 145 ILE C C 1
ATOM 5387 O O . ILE D 1 122 ? 15.387 -17.825 45.432 1.00 42.73 145 ILE C O 1
ATOM 5392 N N . LEU D 1 123 ? 13.901 -16.280 44.721 1.00 36.78 146 LEU C N 1
ATOM 5393 C CA . LEU D 1 123 ? 14.338 -15.297 45.713 1.00 39.63 146 LEU C CA 1
ATOM 5394 C C . LEU D 1 123 ? 14.299 -15.898 47.116 1.00 45.14 146 LEU C C 1
ATOM 5395 O O . LEU D 1 123 ? 15.170 -15.634 47.923 1.00 40.35 146 LEU C O 1
ATOM 5400 N N . SER D 1 124 ? 13.306 -16.727 47.401 1.00 47.28 147 SER C N 1
ATOM 5401 C CA . SER D 1 124 ? 13.219 -17.321 48.719 1.00 41.10 147 SER C CA 1
ATOM 5402 C C . SER D 1 124 ? 14.292 -18.389 48.980 1.00 52.87 147 SER C C 1
ATOM 5403 O O . SER D 1 124 ? 14.854 -18.427 50.078 1.00 51.92 147 SER C O 1
ATOM 5406 N N . HIS D 1 125 ? 14.589 -19.245 48.001 1.00 43.41 148 HIS C N 1
ATOM 5407 C CA . HIS D 1 125 ? 15.725 -20.161 48.153 1.00 43.37 148 HIS C CA 1
ATOM 5408 C C . HIS D 1 125 ? 17.025 -19.405 48.475 1.00 51.70 148 HIS C C 1
ATOM 5409 O O . HIS D 1 125 ? 17.876 -19.905 49.195 1.00 54.79 148 HIS C O 1
ATOM 5416 N N . PHE D 1 126 ? 17.165 -18.199 47.933 1.00 44.29 149 PHE C N 1
ATOM 5417 C CA . PHE D 1 126 ? 18.357 -17.364 48.121 1.00 43.41 149 PHE C CA 1
ATOM 5418 C C . PHE D 1 126 ? 18.395 -16.681 49.509 1.00 51.67 149 PHE C C 1
ATOM 5419 O O . PHE D 1 126 ? 19.463 -16.440 50.079 1.00 47.82 149 PHE C O 1
ATOM 5427 N N . GLU D 1 127 ? 17.221 -16.364 50.046 1.00 56.82 150 GLU C N 1
ATOM 5428 C CA . GLU D 1 127 ? 17.128 -15.719 51.349 1.00 48.09 150 GLU C CA 1
ATOM 5429 C C . GLU D 1 127 ? 17.051 -16.696 52.522 1.00 47.64 150 GLU C C 1
ATOM 5430 O O . GLU D 1 127 ? 17.264 -16.308 53.647 1.00 46.31 150 GLU C O 1
ATOM 5436 N N . LYS D 1 128 ? 16.748 -17.956 52.250 1.00 49.43 151 LYS C N 1
ATOM 5437 C CA . LYS D 1 128 ? 16.889 -19.004 53.240 1.00 51.77 151 LYS C CA 1
ATOM 5438 C C . LYS D 1 128 ? 18.292 -18.951 53.842 1.00 60.19 151 LYS C C 1
ATOM 5439 O O . LYS D 1 128 ? 18.457 -19.008 55.064 1.00 61.56 151 LYS C O 1
ATOM 5445 N N . LEU D 1 129 ? 19.295 -18.838 52.968 1.00 58.57 152 LEU C N 1
ATOM 5446 C CA . LEU D 1 129 ? 20.709 -18.986 53.335 1.00 51.11 152 LEU C CA 1
ATOM 5447 C C . LEU D 1 129 ? 21.361 -17.761 53.986 1.00 55.96 152 LEU C C 1
ATOM 5448 O O . LEU D 1 129 ? 20.919 -16.624 53.811 1.00 54.87 152 LEU C O 1
ATOM 5453 N N . GLU D 1 130 ? 22.445 -18.000 54.718 1.00 54.56 153 GLU C N 1
ATOM 5454 C CA . GLU D 1 130 ? 23.253 -16.897 55.232 1.00 60.38 153 GLU C CA 1
ATOM 5455 C C . GLU D 1 130 ? 23.819 -16.097 54.062 1.00 60.91 153 GLU C C 1
ATOM 5456 O O . GLU D 1 130 ? 24.365 -16.667 53.111 1.00 56.31 153 GLU C O 1
ATOM 5462 N N . PRO D 1 131 ? 23.665 -14.771 54.116 1.00 60.03 154 PRO C N 1
ATOM 5463 C CA . PRO D 1 131 ? 24.189 -13.800 53.148 1.00 56.40 154 PRO C CA 1
ATOM 5464 C C . PRO D 1 131 ? 25.377 -14.287 52.307 1.00 46.27 154 PRO C C 1
ATOM 5465 O O . PRO D 1 131 ? 25.200 -14.538 51.129 1.00 45.81 154 PRO C O 1
ATOM 5469 N N . GLN D 1 132 ? 26.566 -14.416 52.875 1.00 45.26 155 GLN C N 1
ATOM 5470 C CA . GLN D 1 132 ? 27.714 -14.704 52.026 1.00 45.74 155 GLN C CA 1
ATOM 5471 C C . GLN D 1 132 ? 27.705 -16.126 51.458 1.00 42.22 155 GLN C C 1
ATOM 5472 O O . GLN D 1 132 ? 28.349 -16.399 50.448 1.00 50.02 155 GLN C O 1
ATOM 5478 N N . ALA D 1 133 ? 26.963 -17.025 52.091 1.00 38.70 156 ALA C N 1
ATOM 5479 C CA . ALA D 1 133 ? 26.788 -18.380 51.564 1.00 48.65 156 ALA C CA 1
ATOM 5480 C C . ALA D 1 133 ? 25.849 -18.355 50.361 1.00 46.58 156 ALA C C 1
ATOM 5481 O O . ALA D 1 133 ? 25.965 -19.154 49.449 1.00 37.80 156 ALA C O 1
ATOM 5483 N N . ALA D 1 134 ? 24.908 -17.427 50.382 1.00 48.39 157 ALA C N 1
ATOM 5484 C CA . ALA D 1 134 ? 23.929 -17.333 49.327 1.00 39.88 157 ALA C CA 1
ATOM 5485 C C . ALA D 1 134 ? 24.558 -16.759 48.068 1.00 41.76 157 ALA C C 1
ATOM 5486 O O . ALA D 1 134 ? 24.247 -17.230 46.965 1.00 42.61 157 ALA C O 1
ATOM 5488 N N . VAL D 1 135 ? 25.445 -15.767 48.220 1.00 34.29 158 VAL C N 1
ATOM 5489 C CA . VAL D 1 135 ? 26.104 -15.175 47.044 1.00 40.41 158 VAL C CA 1
ATOM 5490 C C . VAL D 1 135 ? 27.097 -16.162 46.456 1.00 42.11 158 VAL C C 1
ATOM 5491 O O . VAL D 1 135 ? 27.168 -16.303 45.245 1.00 42.25 158 VAL C O 1
ATOM 5495 N N . VAL D 1 136 ? 27.841 -16.860 47.309 1.00 40.84 159 VAL C N 1
ATOM 5496 C CA . VAL D 1 136 ? 28.723 -17.931 46.852 1.00 31.76 159 VAL C CA 1
ATOM 5497 C C . VAL D 1 136 ? 27.959 -19.033 46.113 1.00 38.81 159 VAL C C 1
ATOM 5498 O O . VAL D 1 136 ? 28.434 -19.535 45.083 1.00 40.18 159 VAL C O 1
ATOM 5502 N N . LYS D 1 137 ? 26.786 -19.414 46.617 1.00 26.18 160 LYS C N 1
ATOM 5503 C CA . LYS D 1 137 ? 26.030 -20.457 45.949 1.00 33.94 160 LYS C CA 1
ATOM 5504 C C . LYS D 1 137 ? 25.489 -19.959 44.603 1.00 45.30 160 LYS C C 1
ATOM 5505 O O . LYS D 1 137 ? 25.476 -20.695 43.613 1.00 38.14 160 LYS C O 1
ATOM 5511 N N . ALA D 1 138 ? 25.033 -18.712 44.568 1.00 39.69 161 ALA C N 1
ATOM 5512 C CA . ALA D 1 138 ? 24.435 -18.198 43.347 1.00 40.31 161 ALA C CA 1
ATOM 5513 C C . ALA D 1 138 ? 25.480 -18.091 42.262 1.00 43.37 161 ALA C C 1
ATOM 5514 O O . ALA D 1 138 ? 25.179 -18.337 41.101 1.00 38.73 161 ALA C O 1
ATOM 5516 N N . LEU D 1 139 ? 26.700 -17.726 42.645 1.00 36.90 162 LEU C N 1
ATOM 5517 C CA . LEU D 1 139 ? 27.761 -17.489 41.673 1.00 37.84 162 LEU C CA 1
ATOM 5518 C C . LEU D 1 139 ? 28.183 -18.785 41.019 1.00 43.00 162 LEU C C 1
ATOM 5519 O O . LEU D 1 139 ? 28.490 -18.819 39.834 1.00 43.49 162 LEU C O 1
ATOM 5524 N N . GLY D 1 140 ? 28.191 -19.849 41.812 1.00 37.96 163 GLY C N 1
ATOM 5525 C CA . GLY D 1 140 ? 28.593 -21.156 41.346 1.00 33.82 163 GLY C CA 1
ATOM 5526 C C . GLY D 1 140 ? 27.500 -21.811 40.535 1.00 40.67 163 GLY C C 1
ATOM 5527 O O . GLY D 1 140 ? 27.744 -22.802 39.843 1.00 48.56 163 GLY C O 1
ATOM 5528 N N . GLU D 1 141 ? 26.291 -21.264 40.602 1.00 35.28 164 GLU C N 1
ATOM 5529 C CA . GLU D 1 141 ? 25.198 -21.807 39.820 1.00 35.93 164 GLU C CA 1
ATOM 5530 C C . GLU D 1 141 ? 25.014 -21.041 38.513 1.00 37.80 164 GLU C C 1
ATOM 5531 O O . GLU D 1 141 ? 24.004 -21.211 37.838 1.00 38.12 164 GLU C O 1
ATOM 5537 N N . LEU D 1 142 ? 25.991 -20.214 38.146 1.00 31.93 165 LEU C N 1
ATOM 5538 C CA . LEU D 1 142 ? 25.966 -19.532 36.845 1.00 37.33 165 LEU C CA 1
ATOM 5539 C C . LEU D 1 142 ? 25.743 -20.483 35.666 1.00 42.76 165 LEU C C 1
ATOM 5540 O O . LEU D 1 142 ? 25.000 -20.165 34.732 1.00 39.92 165 LEU C O 1
ATOM 5545 N N . ASP D 1 143 ? 26.412 -21.634 35.695 1.00 34.72 166 ASP C N 1
ATOM 5546 C CA . ASP D 1 143 ? 26.363 -22.548 34.558 1.00 40.45 166 ASP C CA 1
ATOM 5547 C C . ASP D 1 143 ? 24.929 -22.982 34.279 1.00 41.54 166 ASP C C 1
ATOM 5548 O O . ASP D 1 143 ? 24.580 -23.235 33.122 1.00 41.62 166 ASP C O 1
ATOM 5553 N N . ILE D 1 144 ? 24.096 -23.001 35.328 1.00 39.63 167 ILE C N 1
ATOM 5554 C CA . ILE D 1 144 ? 22.661 -23.267 35.189 1.00 30.39 167 ILE C CA 1
ATOM 5555 C C . ILE D 1 144 ? 21.939 -22.061 34.607 1.00 34.67 167 ILE C C 1
ATOM 5556 O O . ILE D 1 144 ? 21.079 -22.211 33.755 1.00 40.49 167 ILE C O 1
ATOM 5561 N N . LEU D 1 145 ? 22.284 -20.860 35.053 1.00 31.56 168 LEU C N 1
ATOM 5562 C CA . LEU D 1 145 ? 21.665 -19.655 34.513 1.00 28.05 168 LEU C CA 1
ATOM 5563 C C . LEU D 1 145 ? 21.962 -19.549 33.025 1.00 39.41 168 LEU C C 1
ATOM 5564 O O . LEU D 1 145 ? 21.050 -19.355 32.234 1.00 44.87 168 LEU C O 1
ATOM 5569 N N . LEU D 1 146 ? 23.226 -19.694 32.634 1.00 36.19 169 LEU C N 1
ATOM 5570 C CA . LEU D 1 146 ? 23.589 -19.622 31.215 1.00 32.41 169 LEU C CA 1
ATOM 5571 C C . LEU D 1 146 ? 22.911 -20.712 30.403 1.00 38.14 169 LEU C C 1
ATOM 5572 O O . LEU D 1 146 ? 22.559 -20.519 29.237 1.00 38.05 169 LEU C O 1
ATOM 5577 N N . GLN D 1 147 ? 22.734 -21.872 31.013 1.00 40.15 170 GLN C N 1
ATOM 5578 C CA . GLN D 1 147 ? 22.077 -22.950 30.303 1.00 38.42 170 GLN C CA 1
ATOM 5579 C C . GLN D 1 147 ? 20.612 -22.597 30.102 1.00 45.46 170 GLN C C 1
ATOM 5580 O O . GLN D 1 147 ? 20.028 -22.900 29.069 1.00 33.35 170 GLN C O 1
ATOM 5586 N N . TRP D 1 148 ? 20.015 -21.941 31.092 1.00 47.73 171 TRP C N 1
ATOM 5587 C CA . TRP D 1 148 ? 18.610 -21.589 30.980 1.00 44.14 171 TRP C CA 1
ATOM 5588 C C . TRP D 1 148 ? 18.419 -20.653 29.813 1.00 40.32 171 TRP C C 1
ATOM 5589 O O . TRP D 1 148 ? 17.379 -20.660 29.172 1.00 41.83 171 TRP C O 1
ATOM 5600 N N . MET D 1 149 ? 19.439 -19.849 29.537 1.00 46.12 172 MET C N 1
ATOM 5601 C CA . MET D 1 149 ? 19.359 -18.874 28.459 1.00 39.33 172 MET C CA 1
ATOM 5602 C C . MET D 1 149 ? 19.566 -19.575 27.122 1.00 44.91 172 MET C C 1
ATOM 5603 O O . MET D 1 149 ? 18.802 -19.365 26.183 1.00 47.23 172 MET C O 1
ATOM 5608 N N . GLU D 1 150 ? 20.591 -20.419 27.044 1.00 46.47 173 GLU C N 1
ATOM 5609 C CA . GLU D 1 150 ? 20.856 -21.194 25.831 1.00 44.04 173 GLU C CA 1
ATOM 5610 C C . GLU D 1 150 ? 19.634 -22.029 25.432 1.00 50.78 173 GLU C C 1
ATOM 5611 O O . GLU D 1 150 ? 19.351 -22.194 24.254 1.00 49.48 173 GLU C O 1
ATOM 5617 N N . GLU D 1 151 ? 18.902 -22.528 26.430 1.00 61.74 174 GLU C N 1
ATOM 5618 C CA . GLU D 1 151 ? 17.785 -23.459 26.221 1.00 51.94 174 GLU C CA 1
ATOM 5619 C C . GLU D 1 151 ? 16.524 -22.782 25.703 1.00 57.77 174 GLU C C 1
ATOM 5620 O O . GLU D 1 151 ? 15.594 -23.469 25.278 1.00 63.38 174 GLU C O 1
ATOM 5626 N N . THR D 1 152 ? 16.460 -21.453 25.770 1.00 49.07 175 THR C N 1
ATOM 5627 C CA . THR D 1 152 ? 15.274 -20.767 25.264 1.00 63.64 175 THR C CA 1
ATOM 5628 C C . THR D 1 152 ? 15.431 -20.586 23.752 1.00 74.39 175 THR C C 1
ATOM 5629 O O . THR D 1 152 ? 15.626 -19.472 23.260 1.00 74.05 175 THR C O 1
ATOM 5633 N N . GLU D 1 153 ? 15.344 -21.709 23.034 1.00 96.89 176 GLU C N 1
ATOM 5634 C CA . GLU D 1 153 ? 15.599 -21.793 21.581 1.00 112.03 176 GLU C CA 1
ATOM 5635 C C . GLU D 1 153 ? 16.204 -20.533 20.922 1.00 119.38 176 GLU C C 1
ATOM 5636 O O . GLU D 1 153 ? 17.169 -19.960 21.435 1.00 103.90 176 GLU C O 1
ATOM 5643 N N . ILE E 2 6 ? 55.333 14.775 45.366 1.00 82.99 34 ILE D N 1
ATOM 5644 C CA . ILE E 2 6 ? 56.185 15.421 44.368 1.00 99.25 34 ILE D CA 1
ATOM 5645 C C . ILE E 2 6 ? 56.234 14.689 43.009 1.00 103.12 34 ILE D C 1
ATOM 5646 O O . ILE E 2 6 ? 56.022 15.325 41.974 1.00 106.86 34 ILE D O 1
ATOM 5651 N N . LEU E 2 7 ? 56.494 13.373 43.014 1.00 101.92 35 LEU D N 1
ATOM 5652 C CA . LEU E 2 7 ? 56.547 12.556 41.780 1.00 90.70 35 LEU D CA 1
ATOM 5653 C C . LEU E 2 7 ? 55.294 12.764 40.927 1.00 86.06 35 LEU D C 1
ATOM 5654 O O . LEU E 2 7 ? 54.238 12.229 41.255 1.00 83.89 35 LEU D O 1
ATOM 5659 N N . PRO E 2 8 ? 55.412 13.522 39.817 1.00 95.26 36 PRO D N 1
ATOM 5660 C CA . PRO E 2 8 ? 54.234 13.996 39.065 1.00 98.38 36 PRO D CA 1
ATOM 5661 C C . PRO E 2 8 ? 53.403 12.846 38.466 1.00 96.14 36 PRO D C 1
ATOM 5662 O O . PRO E 2 8 ? 53.943 11.760 38.240 1.00 91.24 36 PRO D O 1
ATOM 5666 N N . ALA E 2 9 ? 52.115 13.081 38.212 1.00 87.55 37 ALA D N 1
ATOM 5667 C CA . ALA E 2 9 ? 51.221 12.013 37.743 1.00 88.42 37 ALA D CA 1
ATOM 5668 C C . ALA E 2 9 ? 51.153 11.911 36.211 1.00 84.07 37 ALA D C 1
ATOM 5669 O O . ALA E 2 9 ? 50.898 12.910 35.538 1.00 88.94 37 ALA D O 1
ATOM 5671 N N . PRO E 2 10 ? 51.369 10.699 35.663 1.00 72.52 38 PRO D N 1
ATOM 5672 C CA . PRO E 2 10 ? 51.435 10.447 34.221 1.00 73.82 38 PRO D CA 1
ATOM 5673 C C . PRO E 2 10 ? 50.495 11.328 33.428 1.00 73.68 38 PRO D C 1
ATOM 5674 O O . PRO E 2 10 ? 49.400 11.632 33.909 1.00 72.19 38 PRO D O 1
ATOM 5678 N N . GLN E 2 11 ? 50.925 11.725 32.229 1.00 73.10 39 GLN D N 1
ATOM 5679 C CA . GLN E 2 11 ? 50.159 12.666 31.414 1.00 77.46 39 GLN D CA 1
ATOM 5680 C C . GLN E 2 11 ? 49.829 12.173 30.005 1.00 81.37 39 GLN D C 1
ATOM 5681 O O . GLN E 2 11 ? 50.405 11.186 29.527 1.00 75.08 39 GLN D O 1
ATOM 5687 N N . GLN E 2 12 ? 48.901 12.874 29.348 1.00 77.38 40 GLN D N 1
ATOM 5688 C CA . GLN E 2 12 ? 48.395 12.455 28.039 1.00 74.52 40 GLN D CA 1
ATOM 5689 C C . GLN E 2 12 ? 48.112 10.964 28.033 1.00 81.32 40 GLN D C 1
ATOM 5690 O O . GLN E 2 12 ? 48.954 10.174 27.591 1.00 79.92 40 GLN D O 1
ATOM 5696 N N . LEU E 2 13 ? 46.945 10.577 28.542 1.00 77.71 41 LEU D N 1
ATOM 5697 C CA . LEU E 2 13 ? 46.531 9.180 28.489 1.00 64.53 41 LEU D CA 1
ATOM 5698 C C . LEU E 2 13 ? 45.561 9.001 27.333 1.00 67.81 41 LEU D C 1
ATOM 5699 O O . LEU E 2 13 ? 44.675 9.839 27.119 1.00 63.36 41 LEU D O 1
ATOM 5704 N N . SER E 2 14 ? 45.724 7.903 26.602 1.00 59.05 42 SER D N 1
ATOM 5705 C CA . SER E 2 14 ? 44.864 7.591 25.464 1.00 63.02 42 SER D CA 1
ATOM 5706 C C . SER E 2 14 ? 44.780 6.074 25.286 1.00 53.96 42 SER D C 1
ATOM 5707 O O . SER E 2 14 ? 45.608 5.334 25.824 1.00 54.40 42 SER D O 1
ATOM 5710 N N . VAL E 2 15 ? 43.794 5.603 24.532 1.00 46.71 43 VAL D N 1
ATOM 5711 C CA . VAL E 2 15 ? 43.782 4.190 24.164 1.00 54.43 43 VAL D CA 1
ATOM 5712 C C . VAL E 2 15 ? 43.885 3.938 22.667 1.00 48.36 43 VAL D C 1
ATOM 5713 O O . VAL E 2 15 ? 43.066 4.392 21.880 1.00 49.14 43 VAL D O 1
ATOM 5717 N N . LEU E 2 16 ? 44.896 3.180 22.281 1.00 59.12 44 LEU D N 1
ATOM 5718 C CA . LEU E 2 16 ? 45.027 2.732 20.904 1.00 59.96 44 LEU D CA 1
ATOM 5719 C C . LEU E 2 16 ? 44.404 1.355 20.730 1.00 54.98 44 LEU D C 1
ATOM 5720 O O . LEU E 2 16 ? 44.940 0.352 21.227 1.00 47.28 44 LEU D O 1
ATOM 5725 N N . SER E 2 17 ? 43.289 1.298 20.010 1.00 48.77 45 SER D N 1
ATOM 5726 C CA . SER E 2 17 ? 42.614 0.024 19.783 1.00 49.42 45 SER D CA 1
ATOM 5727 C C . SER E 2 17 ? 42.560 -0.361 18.314 1.00 47.08 45 SER D C 1
ATOM 5728 O O . SER E 2 17 ? 41.815 0.240 17.541 1.00 48.49 45 SER D O 1
ATOM 5731 N N . THR E 2 18 ? 43.323 -1.378 17.931 1.00 44.17 46 THR D N 1
ATOM 5732 C CA . THR E 2 18 ? 43.144 -1.980 16.611 1.00 48.22 46 THR D CA 1
ATOM 5733 C C . THR E 2 18 ? 42.875 -3.465 16.728 1.00 48.99 46 THR D C 1
ATOM 5734 O O . THR E 2 18 ? 43.586 -4.178 17.430 1.00 48.42 46 THR D O 1
ATOM 5738 N N . ASN E 2 19 ? 41.833 -3.915 16.035 1.00 45.59 47 ASN D N 1
ATOM 5739 C CA . ASN E 2 19 ? 41.469 -5.331 15.948 1.00 37.56 47 ASN D CA 1
ATOM 5740 C C . ASN E 2 19 ? 41.250 -5.976 17.291 1.00 48.31 47 ASN D C 1
ATOM 5741 O O . ASN E 2 19 ? 41.721 -7.099 17.544 1.00 45.10 47 ASN D O 1
ATOM 5746 N N . MET E 2 20 ? 40.542 -5.260 18.153 1.00 43.81 48 MET D N 1
ATOM 5747 C CA . MET E 2 20 ? 40.200 -5.788 19.459 1.00 42.04 48 MET D CA 1
ATOM 5748 C C . MET E 2 20 ? 41.427 -6.028 20.358 1.00 43.18 48 MET D C 1
ATOM 5749 O O . MET E 2 20 ? 41.388 -6.824 21.296 1.00 46.30 48 MET D O 1
ATOM 5754 N N . LYS E 2 21 ? 42.517 -5.333 20.063 1.00 44.34 49 LYS D N 1
ATOM 5755 C CA . LYS E 2 21 ? 43.648 -5.268 20.975 1.00 44.64 49 LYS D CA 1
ATOM 5756 C C . LYS E 2 21 ? 43.683 -3.831 21.440 1.00 47.74 49 LYS D C 1
ATOM 5757 O O . LYS E 2 21 ? 43.588 -2.917 20.625 1.00 46.07 49 LYS D O 1
ATOM 5763 N N . HIS E 2 22 ? 43.774 -3.634 22.752 1.00 41.58 50 HIS D N 1
ATOM 5764 C CA . HIS E 2 22 ? 43.648 -2.301 23.333 1.00 44.87 50 HIS D CA 1
ATOM 5765 C C . HIS E 2 22 ? 44.909 -1.921 24.089 1.00 47.45 50 HIS D C 1
ATOM 5766 O O . HIS E 2 22 ? 45.356 -2.653 24.959 1.00 53.78 50 HIS D O 1
ATOM 5773 N N . LEU E 2 23 ? 45.485 -0.775 23.751 1.00 53.97 51 LEU D N 1
ATOM 5774 C CA . LEU E 2 23 ? 46.726 -0.329 24.388 1.00 55.19 51 LEU D CA 1
ATOM 5775 C C . LEU E 2 23 ? 46.586 1.076 24.970 1.00 56.32 51 LEU D C 1
ATOM 5776 O O . LEU E 2 23 ? 46.236 2.033 24.274 1.00 54.40 51 LEU D O 1
ATOM 5781 N N . LEU E 2 24 ? 46.849 1.198 26.262 1.00 62.39 52 LEU D N 1
ATOM 5782 C CA . LEU E 2 24 ? 46.675 2.477 26.936 1.00 56.30 52 LEU D CA 1
ATOM 5783 C C . LEU E 2 24 ? 48.023 3.147 27.122 1.00 57.40 52 LEU D C 1
ATOM 5784 O O . LEU E 2 24 ? 48.984 2.513 27.565 1.00 59.24 52 LEU D O 1
ATOM 5789 N N . MET E 2 25 ? 48.101 4.424 26.771 1.00 55.04 53 MET D N 1
ATOM 5790 C CA . MET E 2 25 ? 49.388 5.109 26.779 1.00 64.23 53 MET D CA 1
ATOM 5791 C C . MET E 2 25 ? 49.343 6.487 27.437 1.00 68.11 53 MET D C 1
ATOM 5792 O O . MET E 2 25 ? 48.321 7.189 27.391 1.00 57.86 53 MET D O 1
ATOM 5797 N N . TRP E 2 26 ? 50.476 6.868 28.026 1.00 67.31 54 TRP D N 1
ATOM 5798 C CA . TRP E 2 26 ? 50.630 8.150 28.705 1.00 69.90 54 TRP D CA 1
ATOM 5799 C C . TRP E 2 26 ? 52.044 8.685 28.463 1.00 75.07 54 TRP D C 1
ATOM 5800 O O . TRP E 2 26 ? 52.983 7.897 28.308 1.00 73.64 54 TRP D O 1
ATOM 5811 N N . SER E 2 27 ? 52.199 10.009 28.411 1.00 75.70 55 SER D N 1
ATOM 5812 C CA . SER E 2 27 ? 53.534 10.613 28.345 1.00 70.25 55 SER D CA 1
ATOM 5813 C C . SER E 2 27 ? 54.290 10.060 29.528 1.00 64.47 55 SER D C 1
ATOM 5814 O O . SER E 2 27 ? 53.776 10.095 30.639 1.00 70.96 55 SER D O 1
ATOM 5817 N N . PRO E 2 28 ? 55.510 9.546 29.305 1.00 81.71 56 PRO D N 1
ATOM 5818 C CA . PRO E 2 28 ? 56.223 8.940 30.440 1.00 83.75 56 PRO D CA 1
ATOM 5819 C C . PRO E 2 28 ? 56.447 9.936 31.577 1.00 83.13 56 PRO D C 1
ATOM 5820 O O . PRO E 2 28 ? 56.273 11.153 31.409 1.00 74.37 56 PRO D O 1
ATOM 5824 N N . VAL E 2 29 ? 56.805 9.394 32.737 1.00 88.59 57 VAL D N 1
ATOM 5825 C CA . VAL E 2 29 ? 57.082 10.186 33.929 1.00 94.42 57 VAL D CA 1
ATOM 5826 C C . VAL E 2 29 ? 58.586 10.335 34.074 1.00 93.90 57 VAL D C 1
ATOM 5827 O O . VAL E 2 29 ? 59.285 9.433 34.550 1.00 83.56 57 VAL D O 1
ATOM 5831 N N . ILE E 2 30 ? 59.073 11.486 33.631 1.00 105.80 58 ILE D N 1
ATOM 5832 C CA . ILE E 2 30 ? 60.502 11.709 33.479 1.00 104.22 58 ILE D CA 1
ATOM 5833 C C . ILE E 2 30 ? 61.128 12.103 34.816 1.00 102.70 58 ILE D C 1
ATOM 5834 O O . ILE E 2 30 ? 61.040 13.257 35.251 1.00 97.74 58 ILE D O 1
ATOM 5839 N N . ALA E 2 31 ? 61.741 11.118 35.471 1.00 95.91 59 ALA D N 1
ATOM 5840 C CA . ALA E 2 31 ? 62.314 11.320 36.797 1.00 105.26 59 ALA D CA 1
ATOM 5841 C C . ALA E 2 31 ? 63.710 10.717 36.953 1.00 110.72 59 ALA D C 1
ATOM 5842 O O . ALA E 2 31 ? 64.058 9.734 36.281 1.00 97.43 59 ALA D O 1
ATOM 5844 N N . PRO E 2 32 ? 64.515 11.319 37.850 1.00 119.43 60 PRO D N 1
ATOM 5845 C CA . PRO E 2 32 ? 65.868 10.858 38.147 1.00 99.60 60 PRO D CA 1
ATOM 5846 C C . PRO E 2 32 ? 65.794 9.969 39.376 1.00 95.05 60 PRO D C 1
ATOM 5847 O O . PRO E 2 32 ? 65.019 10.254 40.291 1.00 91.56 60 PRO D O 1
ATOM 5851 N N . GLY E 2 33 ? 66.581 8.901 39.395 1.00 95.06 61 GLY D N 1
ATOM 5852 C CA . GLY E 2 33 ? 66.579 7.969 40.513 1.00 94.04 61 GLY D CA 1
ATOM 5853 C C . GLY E 2 33 ? 66.786 6.569 39.978 1.00 103.60 61 GLY D C 1
ATOM 5854 O O . GLY E 2 33 ? 67.846 6.250 39.429 1.00 103.14 61 GLY D O 1
ATOM 5855 N N . GLU E 2 34 ? 65.766 5.730 40.124 1.00 108.21 62 GLU D N 1
ATOM 5856 C CA . GLU E 2 34 ? 65.765 4.432 39.463 1.00 113.36 62 GLU D CA 1
ATOM 5857 C C . GLU E 2 34 ? 64.868 4.481 38.227 1.00 110.64 62 GLU D C 1
ATOM 5858 O O . GLU E 2 34 ? 64.370 5.551 37.833 1.00 97.47 62 GLU D O 1
ATOM 5864 N N . THR E 2 35 ? 64.690 3.317 37.613 1.00 106.86 63 THR D N 1
ATOM 5865 C CA . THR E 2 35 ? 63.774 3.159 36.490 1.00 102.58 63 THR D CA 1
ATOM 5866 C C . THR E 2 35 ? 62.336 3.289 37.013 1.00 102.66 63 THR D C 1
ATOM 5867 O O . THR E 2 35 ? 61.920 2.526 37.886 1.00 104.43 63 THR D O 1
ATOM 5871 N N . VAL E 2 36 ? 61.584 4.267 36.511 1.00 91.28 64 VAL D N 1
ATOM 5872 C CA . VAL E 2 36 ? 60.203 4.441 36.962 1.00 84.44 64 VAL D CA 1
ATOM 5873 C C . VAL E 2 36 ? 59.352 3.201 36.677 1.00 86.21 64 VAL D C 1
ATOM 5874 O O . VAL E 2 36 ? 59.492 2.553 35.633 1.00 80.28 64 VAL D O 1
ATOM 5878 N N . TYR E 2 37 ? 58.479 2.862 37.618 1.00 90.08 65 TYR D N 1
ATOM 5879 C CA . TYR E 2 37 ? 57.501 1.811 37.372 1.00 95.01 65 TYR D CA 1
ATOM 5880 C C . TYR E 2 37 ? 56.056 2.329 37.436 1.00 92.72 65 TYR D C 1
ATOM 5881 O O . TYR E 2 37 ? 55.781 3.394 38.023 1.00 77.16 65 TYR D O 1
ATOM 5890 N N . TYR E 2 38 ? 55.145 1.587 36.805 1.00 80.11 66 TYR D N 1
ATOM 5891 C CA . TYR E 2 38 ? 53.778 2.065 36.619 1.00 77.95 66 TYR D CA 1
ATOM 5892 C C . TYR E 2 38 ? 52.732 1.083 37.077 1.00 68.78 66 TYR D C 1
ATOM 5893 O O . TYR E 2 38 ? 52.936 -0.126 37.035 1.00 76.22 66 TYR D O 1
ATOM 5902 N N . SER E 2 39 ? 51.597 1.614 37.508 1.00 64.23 67 SER D N 1
ATOM 5903 C CA . SER E 2 39 ? 50.484 0.751 37.859 1.00 69.08 67 SER D CA 1
ATOM 5904 C C . SER E 2 39 ? 49.155 1.225 37.275 1.00 65.90 67 SER D C 1
ATOM 5905 O O . SER E 2 39 ? 48.808 2.422 37.319 1.00 55.23 67 SER D O 1
ATOM 5908 N N . VAL E 2 40 ? 48.432 0.258 36.713 1.00 53.68 68 VAL D N 1
ATOM 5909 C CA . VAL E 2 40 ? 47.210 0.531 35.973 1.00 56.49 68 VAL D CA 1
ATOM 5910 C C . VAL E 2 40 ? 46.009 -0.178 36.587 1.00 60.94 68 VAL D C 1
ATOM 5911 O O . VAL E 2 40 ? 46.083 -1.349 36.988 1.00 52.90 68 VAL D O 1
ATOM 5915 N N . GLU E 2 41 ? 44.903 0.550 36.657 1.00 49.17 69 GLU D N 1
ATOM 5916 C CA . GLU E 2 41 ? 43.710 0.030 37.268 1.00 51.11 69 GLU D CA 1
ATOM 5917 C C . GLU E 2 41 ? 42.509 0.415 36.442 1.00 44.11 69 GLU D C 1
ATOM 5918 O O . GLU E 2 41 ? 42.418 1.540 35.966 1.00 44.07 69 GLU D O 1
ATOM 5924 N N . TYR E 2 42 ? 41.578 -0.519 36.294 1.00 40.14 70 TYR D N 1
ATOM 5925 C CA . TYR E 2 42 ? 40.352 -0.235 35.586 1.00 36.75 70 TYR D CA 1
ATOM 5926 C C . TYR E 2 42 ? 39.106 -0.415 36.409 1.00 40.12 70 TYR D C 1
ATOM 5927 O O . TYR E 2 42 ? 39.111 -1.102 37.422 1.00 48.25 70 TYR D O 1
ATOM 5936 N N . GLN E 2 43 ? 38.033 0.217 35.954 1.00 36.30 71 GLN D N 1
ATOM 5937 C CA . GLN E 2 43 ? 36.711 -0.099 36.438 1.00 44.75 71 GLN D CA 1
ATOM 5938 C C . GLN E 2 43 ? 35.753 -0.118 35.257 1.00 41.88 71 GLN D C 1
ATOM 5939 O O . GLN E 2 43 ? 35.770 0.792 34.439 1.00 41.47 71 GLN D O 1
ATOM 5945 N N . GLY E 2 44 ? 34.961 -1.186 35.141 1.00 37.12 72 GLY D N 1
ATOM 5946 C CA . GLY E 2 44 ? 33.971 -1.287 34.082 1.00 32.60 72 GLY D CA 1
ATOM 5947 C C . GLY E 2 44 ? 32.717 -0.528 34.468 1.00 39.16 72 GLY D C 1
ATOM 5948 O O . GLY E 2 44 ? 32.607 -0.061 35.598 1.00 39.75 72 GLY D O 1
ATOM 5949 N N . GLU E 2 45 ? 31.763 -0.420 33.549 1.00 33.89 73 GLU D N 1
ATOM 5950 C CA . GLU E 2 45 ? 30.571 0.374 33.809 1.00 36.95 73 GLU D CA 1
ATOM 5951 C C . GLU E 2 45 ? 29.843 -0.166 35.023 1.00 42.24 73 GLU D C 1
ATOM 5952 O O . GLU E 2 45 ? 29.355 0.606 35.864 1.00 42.94 73 GLU D O 1
ATOM 5958 N N . TYR E 2 46 ? 29.760 -1.487 35.119 1.00 27.18 74 TYR D N 1
ATOM 5959 C CA . TYR E 2 46 ? 29.214 -2.089 36.333 1.00 42.01 74 TYR D CA 1
ATOM 5960 C C . TYR E 2 46 ? 29.861 -1.522 37.596 1.00 37.74 74 TYR D C 1
ATOM 5961 O O . TYR E 2 46 ? 29.177 -0.927 38.412 1.00 40.46 74 TYR D O 1
ATOM 5970 N N . GLU E 2 47 ? 31.167 -1.699 37.763 1.00 34.03 75 GLU D N 1
ATOM 5971 C CA . GLU E 2 47 ? 31.840 -1.118 38.925 1.00 39.40 75 GLU D CA 1
ATOM 5972 C C . GLU E 2 47 ? 31.498 0.360 39.090 1.00 44.48 75 GLU D C 1
ATOM 5973 O O . GLU E 2 47 ? 31.270 0.819 40.191 1.00 45.68 75 GLU D O 1
ATOM 5979 N N . SER E 2 48 ? 31.457 1.100 37.987 1.00 42.82 76 SER D N 1
ATOM 5980 C CA . SER E 2 48 ? 31.109 2.521 38.015 1.00 41.87 76 SER D CA 1
ATOM 5981 C C . SER E 2 48 ? 29.773 2.805 38.666 1.00 46.51 76 SER D C 1
ATOM 5982 O O . SER E 2 48 ? 29.639 3.735 39.445 1.00 55.73 76 SER D O 1
ATOM 5985 N N . LEU E 2 49 ? 28.778 2.009 38.328 1.00 46.25 77 LEU D N 1
ATOM 5986 C CA . LEU E 2 49 ? 27.420 2.310 38.732 1.00 43.48 77 LEU D CA 1
ATOM 5987 C C . LEU E 2 49 ? 27.091 1.731 40.105 1.00 45.15 77 LEU D C 1
ATOM 5988 O O . LEU E 2 49 ? 26.306 2.312 40.878 1.00 44.52 77 LEU D O 1
ATOM 5993 N N . TYR E 2 50 ? 27.704 0.596 40.415 1.00 35.57 78 TYR D N 1
ATOM 5994 C CA . TYR E 2 50 ? 27.284 -0.180 41.566 1.00 38.07 78 TYR D CA 1
ATOM 5995 C C . TYR E 2 50 ? 28.256 -0.101 42.733 1.00 49.72 78 TYR D C 1
ATOM 5996 O O . TYR E 2 50 ? 27.861 -0.280 43.879 1.00 45.20 78 TYR D O 1
ATOM 6005 N N . THR E 2 51 ? 29.528 0.139 42.442 1.00 50.33 79 THR D N 1
ATOM 6006 C CA . THR E 2 51 ? 30.549 0.156 43.477 1.00 47.00 79 THR D CA 1
ATOM 6007 C C . THR E 2 51 ? 31.636 1.170 43.140 1.00 44.11 79 THR D C 1
ATOM 6008 O O . THR E 2 51 ? 32.820 0.837 43.023 1.00 42.12 79 THR D O 1
ATOM 6012 N N . SER E 2 52 ? 31.204 2.419 43.025 1.00 39.90 80 SER D N 1
ATOM 6013 C CA . SER E 2 52 ? 31.989 3.491 42.415 1.00 43.24 80 SER D CA 1
ATOM 6014 C C . SER E 2 52 ? 33.379 3.788 42.991 1.00 48.23 80 SER D C 1
ATOM 6015 O O . SER E 2 52 ? 34.115 4.578 42.417 1.00 51.80 80 SER D O 1
ATOM 6018 N N . HIS E 2 53 ? 33.751 3.176 44.108 1.00 50.37 81 HIS D N 1
ATOM 6019 C CA . HIS E 2 53 ? 35.062 3.451 44.692 1.00 48.30 81 HIS D CA 1
ATOM 6020 C C . HIS E 2 53 ? 36.014 2.256 44.579 1.00 55.03 81 HIS D C 1
ATOM 6021 O O . HIS E 2 53 ? 37.178 2.336 44.990 1.00 48.41 81 HIS D O 1
ATOM 6028 N N . ILE E 2 54 ? 35.521 1.148 44.026 1.00 43.65 82 ILE D N 1
ATOM 6029 C CA . ILE E 2 54 ? 36.381 0.001 43.767 1.00 49.09 82 ILE D CA 1
ATOM 6030 C C . ILE E 2 54 ? 37.010 0.052 42.380 1.00 47.20 82 ILE D C 1
ATOM 6031 O O . ILE E 2 54 ? 36.314 0.199 41.384 1.00 43.52 82 ILE D O 1
ATOM 6036 N N . TRP E 2 55 ? 38.331 -0.070 42.330 1.00 43.15 83 TRP D N 1
ATOM 6037 C CA . TRP E 2 55 ? 39.047 -0.221 41.067 1.00 42.56 83 TRP D CA 1
ATOM 6038 C C . TRP E 2 55 ? 39.663 -1.622 40.981 1.00 44.77 83 TRP D C 1
ATOM 6039 O O . TRP E 2 55 ? 40.178 -2.145 41.965 1.00 48.03 83 TRP D O 1
ATOM 6050 N N . ILE E 2 56 ? 39.573 -2.261 39.823 1.00 42.39 84 ILE D N 1
ATOM 6051 C CA . ILE E 2 56 ? 40.257 -3.534 39.666 1.00 43.52 84 ILE D CA 1
ATOM 6052 C C . ILE E 2 56 ? 41.658 -3.252 39.163 1.00 50.58 84 ILE D C 1
ATOM 6053 O O . ILE E 2 56 ? 41.860 -2.326 38.378 1.00 56.04 84 ILE D O 1
ATOM 6058 N N . PRO E 2 57 ? 42.644 -4.026 39.643 1.00 55.54 85 PRO D N 1
ATOM 6059 C CA . PRO E 2 57 ? 44.029 -3.893 39.183 1.00 48.32 85 PRO D CA 1
ATOM 6060 C C . PRO E 2 57 ? 44.205 -4.632 37.870 1.00 42.32 85 PRO D C 1
ATOM 6061 O O . PRO E 2 57 ? 43.836 -5.800 37.782 1.00 46.35 85 PRO D O 1
ATOM 6065 N N . SER E 2 58 ? 44.767 -3.961 36.874 1.00 46.71 86 SER D N 1
ATOM 6066 C CA . SER E 2 58 ? 44.951 -4.542 35.545 1.00 55.62 86 SER D CA 1
ATOM 6067 C C . SER E 2 58 ? 45.811 -5.784 35.616 1.00 50.10 86 SER D C 1
ATOM 6068 O O . SER E 2 58 ? 46.726 -5.863 36.432 1.00 55.58 86 SER D O 1
ATOM 6071 N N . SER E 2 59 ? 45.536 -6.752 34.758 1.00 41.14 87 SER D N 1
ATOM 6072 C CA . SER E 2 59 ? 46.236 -8.021 34.876 1.00 59.37 87 SER D CA 1
ATOM 6073 C C . SER E 2 59 ? 47.722 -7.973 34.527 1.00 61.32 87 SER D C 1
ATOM 6074 O O . SER E 2 59 ? 48.473 -8.862 34.910 1.00 66.14 87 SER D O 1
ATOM 6077 N N . TRP E 2 60 ? 48.164 -6.952 33.809 1.00 63.21 88 TRP D N 1
ATOM 6078 C CA . TRP E 2 60 ? 49.548 -6.975 33.341 1.00 62.23 88 TRP D CA 1
ATOM 6079 C C . TRP E 2 60 ? 50.388 -5.807 33.820 1.00 64.76 88 TRP D C 1
ATOM 6080 O O . TRP E 2 60 ? 51.604 -5.818 33.669 1.00 71.06 88 TRP D O 1
ATOM 6091 N N . CYS E 2 61 ? 49.746 -4.803 34.399 1.00 62.26 89 CYS D N 1
ATOM 6092 C CA . CYS E 2 61 ? 50.424 -3.542 34.648 1.00 66.97 89 CYS D CA 1
ATOM 6093 C C . CYS E 2 61 ? 50.330 -3.097 36.093 1.00 64.19 89 CYS D C 1
ATOM 6094 O O . CYS E 2 61 ? 49.939 -1.958 36.394 1.00 65.81 89 CYS D O 1
ATOM 6097 N N . SER E 2 62 ? 50.695 -4.003 36.987 1.00 64.79 90 SER D N 1
ATOM 6098 C CA . SER E 2 62 ? 50.830 -3.652 38.391 1.00 83.37 90 SER D CA 1
ATOM 6099 C C . SER E 2 62 ? 52.326 -3.545 38.683 1.00 88.82 90 SER D C 1
ATOM 6100 O O . SER E 2 62 ? 52.935 -4.510 39.151 1.00 91.06 90 SER D O 1
ATOM 6103 N N . LEU E 2 63 ? 52.906 -2.379 38.378 1.00 83.51 91 LEU D N 1
ATOM 6104 C CA . LEU E 2 63 ? 54.352 -2.127 38.505 1.00 92.02 91 LEU D CA 1
ATOM 6105 C C . LEU E 2 63 ? 55.187 -2.616 37.308 1.00 92.45 91 LEU D C 1
ATOM 6106 O O . LEU E 2 63 ? 56.013 -3.526 37.432 1.00 86.58 91 LEU D O 1
ATOM 6111 N N . THR E 2 64 ? 54.972 -1.998 36.154 1.00 79.89 92 THR D N 1
ATOM 6112 C CA . THR E 2 64 ? 55.752 -2.304 34.966 1.00 89.87 92 THR D CA 1
ATOM 6113 C C . THR E 2 64 ? 56.440 -1.049 34.475 1.00 88.14 92 THR D C 1
ATOM 6114 O O . THR E 2 64 ? 56.092 0.058 34.885 1.00 77.67 92 THR D O 1
ATOM 6118 N N . GLU E 2 65 ? 57.383 -1.230 33.556 1.00 92.40 93 GLU D N 1
ATOM 6119 C CA . GLU E 2 65 ? 58.344 -0.182 33.201 1.00 98.12 93 GLU D CA 1
ATOM 6120 C C . GLU E 2 65 ? 57.897 0.886 32.178 1.00 95.69 93 GLU D C 1
ATOM 6121 O O . GLU E 2 65 ? 58.046 2.089 32.419 1.00 80.29 93 GLU D O 1
ATOM 6127 N N . GLY E 2 66 ? 57.381 0.439 31.035 1.00 90.42 94 GLY D N 1
ATOM 6128 C CA . GLY E 2 66 ? 57.036 1.332 29.940 1.00 81.17 94 GLY D CA 1
ATOM 6129 C C . GLY E 2 66 ? 55.832 2.200 30.223 1.00 77.30 94 GLY D C 1
ATOM 6130 O O . GLY E 2 66 ? 55.041 1.894 31.109 1.00 91.59 94 GLY D O 1
ATOM 6131 N N . PRO E 2 67 ? 55.683 3.287 29.459 1.00 78.38 95 PRO D N 1
ATOM 6132 C CA . PRO E 2 67 ? 54.567 4.227 29.585 1.00 79.20 95 PRO D CA 1
ATOM 6133 C C . PRO E 2 67 ? 53.361 3.734 28.781 1.00 75.45 95 PRO D C 1
ATOM 6134 O O . PRO E 2 67 ? 52.605 4.533 28.219 1.00 70.27 95 PRO D O 1
ATOM 6138 N N . GLU E 2 68 ? 53.195 2.416 28.725 1.00 69.62 96 GLU D N 1
ATOM 6139 C CA . GLU E 2 68 ? 52.081 1.810 28.003 1.00 76.97 96 GLU D CA 1
ATOM 6140 C C . GLU E 2 68 ? 51.717 0.415 28.547 1.00 79.54 96 GLU D C 1
ATOM 6141 O O . GLU E 2 68 ? 52.548 -0.285 29.143 1.00 72.26 96 GLU D O 1
ATOM 6147 N N . CYS E 2 69 ? 50.469 0.015 28.325 1.00 65.72 97 CYS D N 1
ATOM 6148 C CA . CYS E 2 69 ? 49.968 -1.227 28.886 1.00 60.00 97 CYS D CA 1
ATOM 6149 C C . CYS E 2 69 ? 48.886 -1.860 28.023 1.00 61.79 97 CYS D C 1
ATOM 6150 O O . CYS E 2 69 ? 48.023 -1.173 27.474 1.00 65.84 97 CYS D O 1
ATOM 6153 N N . ASP E 2 70 ? 48.931 -3.183 27.929 1.00 52.75 98 ASP D N 1
ATOM 6154 C CA . ASP E 2 70 ? 47.940 -3.957 27.176 1.00 57.45 98 ASP D CA 1
ATOM 6155 C C . ASP E 2 70 ? 46.758 -4.340 28.088 1.00 64.79 98 ASP D C 1
ATOM 6156 O O . ASP E 2 70 ? 46.863 -5.261 28.917 1.00 56.69 98 ASP D O 1
ATOM 6161 N N . VAL E 2 71 ? 45.639 -3.630 27.932 1.00 54.38 99 VAL D N 1
ATOM 6162 C CA . VAL E 2 71 ? 44.464 -3.863 28.765 1.00 52.31 99 VAL D CA 1
ATOM 6163 C C . VAL E 2 71 ? 43.471 -4.802 28.084 1.00 53.09 99 VAL D C 1
ATOM 6164 O O . VAL E 2 71 ? 42.299 -4.881 28.467 1.00 51.98 99 VAL D O 1
ATOM 6168 N N . THR E 2 72 ? 43.952 -5.516 27.073 1.00 52.51 100 THR D N 1
ATOM 6169 C CA . THR E 2 72 ? 43.110 -6.369 26.247 1.00 45.05 100 THR D CA 1
ATOM 6170 C C . THR E 2 72 ? 42.357 -7.400 27.070 1.00 45.22 100 THR D C 1
ATOM 6171 O O . THR E 2 72 ? 41.161 -7.626 26.878 1.00 48.97 100 THR D O 1
ATOM 6175 N N . ASP E 2 73 ? 43.082 -8.047 27.974 1.00 51.72 101 ASP D N 1
ATOM 6176 C CA . ASP E 2 73 ? 42.515 -9.085 28.837 1.00 50.19 101 ASP D CA 1
ATOM 6177 C C . ASP E 2 73 ? 41.574 -8.524 29.899 1.00 46.32 101 ASP D C 1
ATOM 6178 O O . ASP E 2 73 ? 40.773 -9.254 30.468 1.00 46.63 101 ASP D O 1
ATOM 6183 N N . ASP E 2 74 ? 41.686 -7.223 30.148 1.00 45.15 102 ASP D N 1
ATOM 6184 C CA . ASP E 2 74 ? 40.851 -6.527 31.110 1.00 44.84 102 ASP D CA 1
ATOM 6185 C C . ASP E 2 74 ? 39.580 -5.947 30.475 1.00 48.79 102 ASP D C 1
ATOM 6186 O O . ASP E 2 74 ? 38.514 -5.986 31.089 1.00 52.65 102 ASP D O 1
ATOM 6191 N N . ILE E 2 75 ? 39.658 -5.403 29.264 1.00 38.08 103 ILE D N 1
ATOM 6192 C CA . ILE E 2 75 ? 38.418 -4.920 28.659 1.00 37.33 103 ILE D CA 1
ATOM 6193 C C . ILE E 2 75 ? 37.693 -6.062 27.974 1.00 40.09 103 ILE D C 1
ATOM 6194 O O . ILE E 2 75 ? 38.052 -6.467 26.875 1.00 42.43 103 ILE D O 1
ATOM 6199 N N . THR E 2 76 ? 36.657 -6.566 28.625 1.00 39.02 104 THR D N 1
ATOM 6200 C CA . THR E 2 76 ? 36.060 -7.829 28.218 1.00 41.67 104 THR D CA 1
ATOM 6201 C C . THR E 2 76 ? 34.548 -7.818 28.064 1.00 40.73 104 THR D C 1
ATOM 6202 O O . THR E 2 76 ? 33.936 -8.863 27.948 1.00 44.19 104 THR D O 1
ATOM 6206 N N . ALA E 2 77 ? 33.943 -6.644 28.122 1.00 37.66 105 ALA D N 1
ATOM 6207 C CA . ALA E 2 77 ? 32.534 -6.490 27.782 1.00 31.90 105 ALA D CA 1
ATOM 6208 C C . ALA E 2 77 ? 32.375 -5.212 26.954 1.00 40.38 105 ALA D C 1
ATOM 6209 O O . ALA E 2 77 ? 33.262 -4.356 26.929 1.00 42.16 105 ALA D O 1
ATOM 6211 N N . THR E 2 78 ? 31.259 -5.087 26.256 1.00 34.41 106 THR D N 1
ATOM 6212 C CA . THR E 2 78 ? 31.031 -3.886 25.476 1.00 36.21 106 THR D CA 1
ATOM 6213 C C . THR E 2 78 ? 30.316 -2.816 26.308 1.00 39.29 106 THR D C 1
ATOM 6214 O O . THR E 2 78 ? 29.101 -2.599 26.190 1.00 42.79 106 THR D O 1
ATOM 6218 N N . VAL E 2 79 ? 31.101 -2.170 27.164 1.00 31.38 107 VAL D N 1
ATOM 6219 C CA . VAL E 2 79 ? 30.651 -1.048 27.981 1.00 34.77 107 VAL D CA 1
ATOM 6220 C C . VAL E 2 79 ? 31.802 -0.067 28.100 1.00 38.96 107 VAL D C 1
ATOM 6221 O O . VAL E 2 79 ? 32.952 -0.425 27.885 1.00 42.77 107 VAL D O 1
ATOM 6225 N N . PRO E 2 80 ? 31.500 1.182 28.449 1.00 40.23 108 PRO D N 1
ATOM 6226 C CA . PRO E 2 80 ? 32.579 2.133 28.732 1.00 42.99 108 PRO D CA 1
ATOM 6227 C C . PRO E 2 80 ? 33.407 1.680 29.939 1.00 39.38 108 PRO D C 1
ATOM 6228 O O . PRO E 2 80 ? 32.832 1.283 30.945 1.00 37.24 108 PRO D O 1
ATOM 6232 N N . TYR E 2 81 ? 34.730 1.718 29.838 1.00 37.09 109 TYR D N 1
ATOM 6233 C CA . TYR E 2 81 ? 35.578 1.392 30.967 1.00 41.54 109 TYR D CA 1
ATOM 6234 C C . TYR E 2 81 ? 36.328 2.654 31.333 1.00 45.39 109 TYR D C 1
ATOM 6235 O O . TYR E 2 81 ? 36.643 3.448 30.465 1.00 48.20 109 TYR D O 1
ATOM 6244 N N . ASN E 2 82 ? 36.583 2.860 32.618 1.00 41.44 110 ASN D N 1
ATOM 6245 C CA . ASN E 2 82 ? 37.504 3.893 33.032 1.00 44.57 110 ASN D CA 1
ATOM 6246 C C . ASN E 2 82 ? 38.850 3.245 33.254 1.00 48.37 110 ASN D C 1
ATOM 6247 O O . ASN E 2 82 ? 38.936 2.073 33.620 1.00 46.21 110 ASN D O 1
ATOM 6252 N N . LEU E 2 83 ? 39.908 4.008 33.032 1.00 42.73 111 LEU D N 1
ATOM 6253 C CA . LEU E 2 83 ? 41.233 3.527 33.369 1.00 46.66 111 LEU D CA 1
ATOM 6254 C C . LEU E 2 83 ? 41.995 4.627 34.100 1.00 46.69 111 LEU D C 1
ATOM 6255 O O . LEU E 2 83 ? 41.679 5.807 33.972 1.00 43.89 111 LEU D O 1
ATOM 6260 N N . ARG E 2 84 ? 42.967 4.227 34.904 1.00 45.85 112 ARG D N 1
ATOM 6261 C CA . ARG E 2 84 ? 43.798 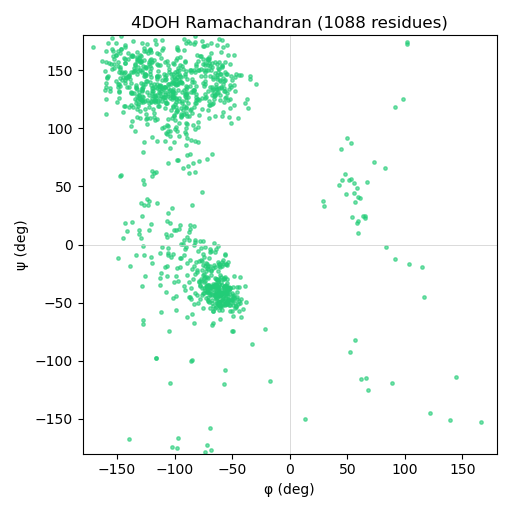5.178 35.607 1.00 48.08 112 ARG D CA 1
ATOM 6262 C C . ARG E 2 84 ? 45.110 4.502 35.947 1.00 51.30 112 ARG D C 1
ATOM 6263 O O . ARG E 2 84 ? 45.210 3.271 36.037 1.00 46.64 112 ARG D O 1
ATOM 6271 N N . VAL E 2 85 ? 46.120 5.332 36.136 1.00 57.95 113 VAL D N 1
ATOM 6272 C CA . VAL E 2 85 ? 47.477 4.857 36.227 1.00 64.70 113 VAL D CA 1
ATOM 6273 C C . VAL E 2 85 ? 48.238 5.751 37.182 1.00 63.94 113 VAL D C 1
ATOM 6274 O O . VAL E 2 85 ? 47.902 6.937 37.357 1.00 58.71 113 VAL D O 1
ATOM 6278 N N . ARG E 2 86 ? 49.261 5.171 37.800 1.00 58.16 114 ARG D N 1
ATOM 6279 C CA . ARG E 2 86 ? 50.128 5.918 38.700 1.00 68.42 114 ARG D CA 1
ATOM 6280 C C . ARG E 2 86 ? 51.571 5.463 38.571 1.00 69.26 114 ARG D C 1
ATOM 6281 O O . ARG E 2 86 ? 51.858 4.320 38.173 1.00 59.05 114 ARG D O 1
ATOM 6289 N N . ALA E 2 87 ? 52.462 6.378 38.943 1.00 73.50 115 ALA D N 1
ATOM 6290 C CA . ALA E 2 87 ? 53.892 6.185 38.831 1.00 77.47 115 ALA D CA 1
ATOM 6291 C C . ALA E 2 87 ? 54.502 5.993 40.203 1.00 74.66 115 ALA D C 1
ATOM 6292 O O . ALA E 2 87 ? 54.179 6.719 41.140 1.00 74.15 115 ALA D O 1
ATOM 6294 N N . THR E 2 88 ? 55.394 5.016 40.311 1.00 86.42 116 THR D N 1
ATOM 6295 C CA . THR E 2 88 ? 56.153 4.817 41.539 1.00 96.01 116 THR D CA 1
ATOM 6296 C C . THR E 2 88 ? 57.655 4.650 41.258 1.00 97.03 116 THR D C 1
ATOM 6297 O O . THR E 2 88 ? 58.070 3.756 40.508 1.00 97.43 116 THR D O 1
ATOM 6301 N N . LEU E 2 89 ? 58.459 5.539 41.845 1.00 107.47 117 LEU D N 1
ATOM 6302 C CA . LEU E 2 89 ? 59.917 5.383 41.865 1.00 111.69 117 LEU D CA 1
ATOM 6303 C C . LEU E 2 89 ? 60.395 4.964 43.263 1.00 110.78 117 LEU D C 1
ATOM 6304 O O . LEU E 2 89 ? 60.548 5.810 44.154 1.00 108.70 117 LEU D O 1
ATOM 6309 N N . GLY E 2 90 ? 60.616 3.659 43.439 1.00 109.10 118 GLY D N 1
ATOM 6310 C CA . GLY E 2 90 ? 61.051 3.085 44.704 1.00 100.72 118 GLY D CA 1
ATOM 6311 C C . GLY E 2 90 ? 60.154 3.377 45.898 1.00 111.33 118 GLY D C 1
ATOM 6312 O O . GLY E 2 90 ? 59.319 2.553 46.285 1.00 107.83 118 GLY D O 1
ATOM 6313 N N . SER E 2 91 ? 60.338 4.562 46.478 1.00 113.62 119 SER D N 1
ATOM 6314 C CA . SER E 2 91 ? 59.649 4.973 47.697 1.00 112.15 119 SER D CA 1
ATOM 6315 C C . SER E 2 91 ? 58.443 5.870 47.402 1.00 110.01 119 SER D C 1
ATOM 6316 O O . SER E 2 91 ? 57.319 5.571 47.818 1.00 110.87 119 SER D O 1
ATOM 6319 N N . GLN E 2 92 ? 58.685 6.971 46.692 1.00 94.62 120 GLN D N 1
ATOM 6320 C CA . GLN E 2 92 ? 57.612 7.867 46.268 1.00 103.68 120 GLN D CA 1
ATOM 6321 C C . GLN E 2 92 ? 56.585 7.125 45.402 1.00 100.54 120 GLN D C 1
ATOM 6322 O O . GLN E 2 92 ? 56.913 6.133 44.746 1.00 93.38 120 GLN D O 1
ATOM 6328 N N . THR E 2 93 ? 55.343 7.607 45.411 1.00 88.23 121 THR D N 1
ATOM 6329 C CA . THR E 2 93 ? 54.327 7.149 44.464 1.00 86.13 121 THR D CA 1
ATOM 6330 C C . THR E 2 93 ? 53.478 8.336 43.982 1.00 82.08 121 THR D C 1
ATOM 6331 O O . THR E 2 93 ? 53.060 9.178 44.788 1.00 69.31 121 THR D O 1
ATOM 6335 N N . SER E 2 94 ? 53.223 8.394 42.673 1.00 71.07 122 SER D N 1
ATOM 6336 C CA . SER E 2 94 ? 52.502 9.519 42.068 1.00 71.78 122 SER D CA 1
ATOM 6337 C C . SER E 2 94 ? 51.002 9.536 42.399 1.00 74.04 122 SER D C 1
ATOM 6338 O O . SER E 2 94 ? 50.481 8.595 43.003 1.00 78.27 122 SER D O 1
ATOM 6341 N N . ALA E 2 95 ? 50.314 10.613 42.021 1.00 74.29 123 ALA D N 1
ATOM 6342 C CA . ALA E 2 95 ? 48.854 10.630 42.088 1.00 74.74 123 ALA D CA 1
ATOM 6343 C C . ALA E 2 95 ? 48.286 9.831 40.888 1.00 77.08 123 ALA D C 1
ATOM 6344 O O . ALA E 2 95 ? 49.014 9.552 39.928 1.00 75.58 123 ALA D O 1
ATOM 6346 N N . TRP E 2 96 ? 47.016 9.428 40.958 1.00 68.81 124 TRP D N 1
ATOM 6347 C CA . TRP E 2 96 ? 46.380 8.673 39.869 1.00 59.54 124 TRP D CA 1
ATOM 6348 C C . TRP E 2 96 ? 45.970 9.617 38.750 1.00 69.63 124 TRP D C 1
ATOM 6349 O O . TRP E 2 96 ? 45.205 10.566 38.980 1.00 58.70 124 TRP D O 1
ATOM 6360 N N . SER E 2 97 ? 46.436 9.356 37.535 1.00 62.40 125 SER D N 1
ATOM 6361 C CA . SER E 2 97 ? 45.893 10.104 36.419 1.00 64.00 125 SER D CA 1
ATOM 6362 C C . SER E 2 97 ? 44.794 9.273 35.734 1.00 70.61 125 SER D C 1
ATOM 6363 O O . SER E 2 97 ? 44.969 8.068 35.476 1.00 58.38 125 SER D O 1
ATOM 6366 N N . ILE E 2 98 ? 43.659 9.920 35.475 1.00 52.88 126 ILE D N 1
ATOM 6367 C CA . ILE E 2 98 ? 42.471 9.255 34.939 1.00 58.08 126 ILE D CA 1
ATOM 6368 C C . ILE E 2 98 ? 42.244 9.502 33.447 1.00 64.52 126 ILE D C 1
ATOM 6369 O O . ILE E 2 98 ? 42.389 10.624 32.972 1.00 74.21 126 ILE D O 1
ATOM 6374 N N . LEU E 2 99 ? 41.866 8.457 32.713 1.00 62.23 127 LEU D N 1
ATOM 6375 C CA . LEU E 2 99 ? 41.532 8.589 31.298 1.00 54.33 127 LEU D CA 1
ATOM 6376 C C . LEU E 2 99 ? 40.356 9.542 31.061 1.00 64.33 127 LEU D C 1
ATOM 6377 O O . LEU E 2 99 ? 39.271 9.338 31.598 1.00 59.11 127 LEU D O 1
ATOM 6382 N N . LYS E 2 100 ? 40.574 10.562 30.234 1.00 61.24 128 LYS D N 1
ATOM 6383 C CA . LYS E 2 100 ? 39.588 11.620 30.019 1.00 61.08 128 LYS D CA 1
ATOM 6384 C C . LYS E 2 100 ? 38.212 11.142 29.522 1.00 61.68 128 LYS D C 1
ATOM 6385 O O . LYS E 2 100 ? 37.175 11.697 29.904 1.00 70.66 128 LYS D O 1
ATOM 6391 N N . HIS E 2 101 ? 38.196 10.124 28.669 1.00 64.35 129 HIS D N 1
ATOM 6392 C CA . HIS E 2 101 ? 36.931 9.610 28.138 1.00 68.34 129 HIS D CA 1
ATOM 6393 C C . HIS E 2 101 ? 36.879 8.084 28.227 1.00 57.76 129 HIS D C 1
ATOM 6394 O O . HIS E 2 101 ? 37.678 7.390 27.593 1.00 56.84 129 HIS D O 1
ATOM 6401 N N . PRO E 2 102 ? 35.928 7.555 29.009 1.00 51.29 130 PRO D N 1
ATOM 6402 C CA . PRO E 2 102 ? 35.894 6.103 29.201 1.00 48.44 130 PRO D CA 1
ATOM 6403 C C . PRO E 2 102 ? 36.009 5.375 27.868 1.00 48.16 130 PRO D C 1
ATOM 6404 O O . PRO E 2 102 ? 35.308 5.721 26.909 1.00 44.42 130 PRO D O 1
ATOM 6408 N N . PHE E 2 103 ? 36.901 4.386 27.822 1.00 37.72 131 PHE D N 1
ATOM 6409 C CA . PHE E 2 103 ? 37.095 3.601 26.622 1.00 37.32 131 PHE D CA 1
ATOM 6410 C C . PHE E 2 103 ? 35.983 2.588 26.389 1.00 43.11 131 PHE D C 1
ATOM 6411 O O . PHE E 2 103 ? 35.513 1.950 27.318 1.00 44.56 131 PHE D O 1
ATOM 6419 N N . ASN E 2 104 ? 35.570 2.452 25.133 1.00 39.91 132 ASN D N 1
ATOM 6420 C CA . ASN E 2 104 ? 34.625 1.417 24.753 1.00 38.16 132 ASN D CA 1
ATOM 6421 C C . ASN E 2 104 ? 35.153 0.631 23.562 1.00 41.84 132 ASN D C 1
ATOM 6422 O O . ASN E 2 104 ? 35.487 1.212 22.537 1.00 41.86 132 ASN D O 1
ATOM 6427 N N . ARG E 2 105 ? 35.253 -0.686 23.703 1.00 43.51 133 ARG D N 1
ATOM 6428 C CA . ARG E 2 105 ? 35.772 -1.507 22.619 1.00 33.89 133 ARG D CA 1
ATOM 6429 C C . ARG E 2 105 ? 34.965 -1.353 21.325 1.00 41.58 133 ARG D C 1
ATOM 6430 O O . ARG E 2 105 ? 35.440 -1.698 20.241 1.00 34.30 133 ARG D O 1
ATOM 6438 N N . GLN E 2 106 ? 33.761 -0.803 21.432 1.00 43.13 134 GLN D N 1
ATOM 6439 C CA . GLN E 2 106 ? 32.945 -0.547 20.257 1.00 45.52 134 GLN D CA 1
ATOM 6440 C C . GLN E 2 106 ? 33.692 0.312 19.211 1.00 50.21 134 GLN D C 1
ATOM 6441 O O . GLN E 2 106 ? 33.304 0.373 18.038 1.00 46.18 134 GLN D O 1
ATOM 6447 N N . SER E 2 107 ? 34.768 0.965 19.629 1.00 38.07 135 SER D N 1
ATOM 6448 C CA . SER E 2 107 ? 35.414 1.943 18.776 1.00 38.24 135 SER D CA 1
ATOM 6449 C C . SER E 2 107 ? 36.743 1.449 18.214 1.00 42.27 135 SER D C 1
ATOM 6450 O O . SER E 2 107 ? 37.503 2.214 17.609 1.00 41.71 135 SER D O 1
ATOM 6453 N N . THR E 2 108 ? 37.040 0.178 18.417 1.00 41.75 136 THR D N 1
ATOM 6454 C CA . THR E 2 108 ? 38.303 -0.362 17.932 1.00 43.30 136 THR D CA 1
ATOM 6455 C C . THR E 2 108 ? 38.415 -0.202 16.407 1.00 53.20 136 THR D C 1
ATOM 6456 O O . THR E 2 108 ? 37.402 -0.163 15.697 1.00 51.81 136 THR D O 1
ATOM 6460 N N . ILE E 2 109 ? 39.645 -0.125 15.905 1.00 44.89 137 ILE D N 1
ATOM 6461 C CA . ILE E 2 109 ? 39.883 0.041 14.476 1.00 41.18 137 ILE D CA 1
ATOM 6462 C C . ILE E 2 109 ? 39.910 -1.324 13.802 1.00 45.71 137 ILE D C 1
ATOM 6463 O O . ILE E 2 109 ? 40.775 -2.142 14.105 1.00 45.10 137 ILE D O 1
ATOM 6468 N N . LEU E 2 110 ? 38.960 -1.579 12.904 1.00 51.21 138 LEU D N 1
ATOM 6469 C CA . LEU E 2 110 ? 38.894 -2.871 12.197 1.00 51.30 138 LEU D CA 1
ATOM 6470 C C . LEU E 2 110 ? 39.619 -2.839 10.846 1.00 52.33 138 LEU D C 1
ATOM 6471 O O . LEU E 2 110 ? 39.325 -2.028 9.963 1.00 55.91 138 LEU D O 1
ATOM 6476 N N . THR E 2 111 ? 40.563 -3.762 10.716 1.00 54.57 139 THR D N 1
ATOM 6477 C CA . THR E 2 111 ? 41.475 -3.862 9.593 1.00 42.28 139 THR D CA 1
ATOM 6478 C C . THR E 2 111 ? 40.965 -4.876 8.577 1.00 48.35 139 THR D C 1
ATOM 6479 O O . THR E 2 111 ? 40.247 -5.803 8.937 1.00 60.91 139 THR D O 1
ATOM 6483 N N . ARG E 2 112 ? 41.319 -4.688 7.309 1.00 51.64 140 ARG D N 1
ATOM 6484 C CA . ARG E 2 112 ? 40.983 -5.640 6.255 1.00 49.38 140 ARG D CA 1
ATOM 6485 C C . ARG E 2 112 ? 41.759 -6.935 6.497 1.00 48.99 140 ARG D C 1
ATOM 6486 O O . ARG E 2 112 ? 42.975 -6.915 6.674 1.00 46.61 140 ARG D O 1
ATOM 6494 N N . PRO E 2 113 ? 41.060 -8.071 6.504 1.00 39.24 141 PRO D N 1
ATOM 6495 C CA . PRO E 2 113 ? 41.738 -9.311 6.889 1.00 43.20 141 PRO D CA 1
ATOM 6496 C C . PRO E 2 113 ? 42.868 -9.728 5.952 1.00 45.80 141 PRO D C 1
ATOM 6497 O O . PRO E 2 113 ? 42.813 -9.515 4.743 1.00 47.79 141 PRO D O 1
ATOM 6501 N N . GLY E 2 114 ? 43.897 -10.338 6.531 1.00 57.43 142 GLY D N 1
ATOM 6502 C CA . GLY E 2 114 ? 44.875 -11.086 5.760 1.00 43.42 142 GLY D CA 1
ATOM 6503 C C . GLY E 2 114 ? 44.199 -12.302 5.159 1.00 43.73 142 GLY D C 1
ATOM 6504 O O . GLY E 2 114 ? 43.338 -12.925 5.777 1.00 46.96 142 GLY D O 1
ATOM 6505 N N . MET E 2 115 ? 44.578 -12.652 3.945 1.00 47.75 143 MET D N 1
ATOM 6506 C CA . MET E 2 115 ? 43.830 -13.671 3.226 1.00 51.61 143 MET D CA 1
ATOM 6507 C C . MET E 2 115 ? 44.729 -14.473 2.299 1.00 51.45 143 MET D C 1
ATOM 6508 O O . MET E 2 115 ? 45.430 -13.915 1.464 1.00 66.91 143 MET D O 1
ATOM 6513 N N . GLU E 2 116 ? 44.699 -15.790 2.457 1.00 55.08 144 GLU D N 1
ATOM 6514 C CA . GLU E 2 116 ? 45.573 -16.684 1.708 1.00 53.11 144 GLU D CA 1
ATOM 6515 C C . GLU E 2 116 ? 44.686 -17.700 0.972 1.00 50.44 144 GLU D C 1
ATOM 6516 O O . GLU E 2 116 ? 44.046 -18.550 1.599 1.00 51.87 144 GLU D O 1
ATOM 6522 N N . ILE E 2 117 ? 44.611 -17.560 -0.350 1.00 43.49 145 ILE D N 1
ATOM 6523 C CA . ILE E 2 117 ? 43.796 -18.431 -1.209 1.00 47.34 145 ILE D CA 1
ATOM 6524 C C . ILE E 2 117 ? 44.704 -19.487 -1.858 1.00 51.53 145 ILE D C 1
ATOM 6525 O O . ILE E 2 117 ? 45.849 -19.210 -2.221 1.00 52.94 145 ILE D O 1
ATOM 6530 N N . THR E 2 118 ? 44.203 -20.705 -1.989 1.00 50.68 146 THR D N 1
ATOM 6531 C CA . THR E 2 118 ? 44.981 -21.777 -2.591 1.00 43.31 146 THR D CA 1
ATOM 6532 C C . THR E 2 118 ? 44.074 -22.711 -3.348 1.00 52.96 146 THR D C 1
ATOM 6533 O O . THR E 2 118 ? 42.851 -22.654 -3.234 1.00 54.02 146 THR D O 1
ATOM 6537 N N . LYS E 2 119 ? 44.701 -23.576 -4.129 1.00 72.56 147 LYS D N 1
ATOM 6538 C CA . LYS E 2 119 ? 43.997 -24.456 -5.025 1.00 57.10 147 LYS D CA 1
ATOM 6539 C C . LYS E 2 119 ? 44.538 -25.843 -4.773 1.00 61.40 147 LYS D C 1
ATOM 6540 O O . LYS E 2 119 ? 45.748 -26.053 -4.795 1.00 67.47 147 LYS D O 1
ATOM 6546 N N . ASP E 2 120 ? 43.658 -26.788 -4.480 1.00 62.83 148 ASP D N 1
ATOM 6547 C CA . ASP E 2 120 ? 44.076 -28.176 -4.488 1.00 65.28 148 ASP D CA 1
ATOM 6548 C C . ASP E 2 120 ? 43.298 -28.841 -5.587 1.00 60.33 148 ASP D C 1
ATOM 6549 O O . ASP E 2 120 ? 42.200 -29.359 -5.379 1.00 63.33 148 ASP D O 1
ATOM 6554 N N . GLY E 2 121 ? 43.884 -28.799 -6.774 1.00 56.20 149 GLY D N 1
ATOM 6555 C CA . GLY E 2 121 ? 43.211 -29.280 -7.952 1.00 60.15 149 GLY D CA 1
ATOM 6556 C C . GLY E 2 121 ? 42.036 -28.374 -8.212 1.00 60.89 149 GLY D C 1
ATOM 6557 O O . GLY E 2 121 ? 42.205 -27.192 -8.477 1.00 62.66 149 GLY D O 1
ATOM 6558 N N . PHE E 2 122 ? 40.841 -28.930 -8.107 1.00 54.75 150 PHE D N 1
ATOM 6559 C CA . PHE E 2 122 ? 39.634 -28.177 -8.358 1.00 58.00 150 PHE D CA 1
ATOM 6560 C C . PHE E 2 122 ? 39.037 -27.609 -7.085 1.00 57.79 150 PHE D C 1
ATOM 6561 O O . PHE E 2 122 ? 38.002 -26.957 -7.115 1.00 58.36 150 PHE D O 1
ATOM 6569 N N . HIS E 2 123 ? 39.683 -27.853 -5.956 1.00 68.11 151 HIS D N 1
ATOM 6570 C CA . HIS E 2 123 ? 39.129 -27.387 -4.695 1.00 56.73 151 HIS D CA 1
ATOM 6571 C C . HIS E 2 123 ? 39.706 -26.066 -4.260 1.00 59.43 151 HIS D C 1
ATOM 6572 O O . HIS E 2 123 ? 40.926 -25.895 -4.156 1.00 56.99 151 HIS D O 1
ATOM 6579 N N . LEU E 2 124 ? 38.795 -25.121 -4.059 1.00 58.51 152 LEU D N 1
ATOM 6580 C CA . LEU E 2 124 ? 39.133 -23.778 -3.632 1.00 50.25 152 LEU D CA 1
ATOM 6581 C C . LEU E 2 124 ? 39.152 -23.754 -2.113 1.00 42.88 152 LEU D C 1
ATOM 6582 O O . LEU E 2 124 ? 38.268 -24.300 -1.456 1.00 40.30 152 LEU D O 1
ATOM 6587 N N . VAL E 2 125 ? 40.175 -23.118 -1.566 1.00 45.23 153 VAL D N 1
ATOM 6588 C CA . VAL E 2 125 ? 40.475 -23.213 -0.153 1.00 46.80 153 VAL D CA 1
ATOM 6589 C C . VAL E 2 125 ? 41.077 -21.892 0.325 1.00 44.45 153 VAL D C 1
ATOM 6590 O O . VAL E 2 125 ? 41.809 -21.232 -0.403 1.00 41.06 153 VAL D O 1
ATOM 6594 N N . ILE E 2 126 ? 40.732 -21.491 1.543 1.00 44.99 154 ILE D N 1
ATOM 6595 C CA . ILE E 2 126 ? 41.162 -20.203 2.078 1.00 40.41 154 ILE D CA 1
ATOM 6596 C C . ILE E 2 126 ? 41.729 -20.363 3.485 1.00 42.01 154 ILE D C 1
ATOM 6597 O O . ILE E 2 126 ? 41.376 -21.292 4.198 1.00 43.98 154 ILE D O 1
ATOM 6602 N N . GLU E 2 127 ? 42.632 -19.472 3.869 1.00 42.12 155 GLU D N 1
ATOM 6603 C CA . GLU E 2 127 ? 43.183 -19.468 5.216 1.00 43.41 155 GLU D CA 1
ATOM 6604 C C . GLU E 2 127 ? 43.296 -18.012 5.646 1.00 49.86 155 GLU D C 1
ATOM 6605 O O . GLU E 2 127 ? 44.004 -17.227 5.027 1.00 52.00 155 GLU D O 1
ATOM 6611 N N . LEU E 2 128 ? 42.588 -17.637 6.696 1.00 40.93 156 LEU D N 1
ATOM 6612 C CA . LEU E 2 128 ? 42.508 -16.234 7.053 1.00 46.30 156 LEU D CA 1
ATOM 6613 C C . LEU E 2 128 ? 43.481 -15.829 8.156 1.00 51.08 156 LEU D C 1
ATOM 6614 O O . LEU E 2 128 ? 43.993 -16.674 8.877 1.00 47.10 156 LEU D O 1
ATOM 6619 N N . GLU E 2 129 ? 43.754 -14.530 8.251 1.00 43.37 157 GLU D N 1
ATOM 6620 C CA . GLU E 2 129 ? 44.558 -13.974 9.328 1.00 37.41 157 GLU D CA 1
ATOM 6621 C C . GLU E 2 129 ? 43.969 -14.451 10.652 1.00 52.03 157 GLU D C 1
ATOM 6622 O O . GLU E 2 129 ? 42.747 -14.466 10.814 1.00 46.25 157 GLU D O 1
ATOM 6628 N N . ASP E 2 130 ? 44.822 -14.849 11.595 1.00 52.93 158 ASP D N 1
ATOM 6629 C CA . ASP E 2 130 ? 44.335 -15.294 12.896 1.00 46.81 158 ASP D CA 1
ATOM 6630 C C . ASP E 2 130 ? 44.222 -14.134 13.857 1.00 51.96 158 ASP D C 1
ATOM 6631 O O . ASP E 2 130 ? 45.171 -13.810 14.568 1.00 54.95 158 ASP D O 1
ATOM 6636 N N . LEU E 2 131 ? 43.047 -13.523 13.888 1.00 46.99 159 LEU D N 1
ATOM 6637 C CA . LEU E 2 131 ? 42.831 -12.339 14.700 1.00 46.77 159 LEU D CA 1
ATOM 6638 C C . LEU E 2 131 ? 42.338 -12.666 16.116 1.00 56.06 159 LEU D C 1
ATOM 6639 O O . LEU E 2 131 ? 42.143 -11.780 16.948 1.00 51.61 159 LEU D O 1
ATOM 6644 N N . GLY E 2 132 ? 42.144 -13.949 16.384 1.00 48.56 160 GLY D N 1
ATOM 6645 C CA . GLY E 2 132 ? 41.672 -14.377 17.680 1.00 38.85 160 GLY D CA 1
ATOM 6646 C C . GLY E 2 132 ? 40.200 -14.726 17.685 1.00 44.14 160 GLY D C 1
ATOM 6647 O O . GLY E 2 132 ? 39.480 -14.507 16.704 1.00 38.93 160 GLY D O 1
ATOM 6648 N N . PRO E 2 133 ? 39.737 -15.271 18.807 1.00 48.57 161 PRO D N 1
ATOM 6649 C CA . PRO E 2 133 ? 38.364 -15.767 18.908 1.00 43.75 161 PRO D CA 1
ATOM 6650 C C . PRO E 2 133 ? 37.315 -14.657 18.830 1.00 36.24 161 PRO D C 1
ATOM 6651 O O . PRO E 2 133 ? 36.168 -14.943 18.511 1.00 48.41 161 PRO D O 1
ATOM 6655 N N . GLN E 2 134 ? 37.691 -13.414 19.100 1.00 38.60 162 GLN D N 1
ATOM 6656 C CA . GLN E 2 134 ? 36.745 -12.305 18.947 1.00 43.25 162 GLN D CA 1
ATOM 6657 C C . GLN E 2 134 ? 36.238 -12.137 17.514 1.00 37.91 162 GLN D C 1
ATOM 6658 O O . GLN E 2 134 ? 35.235 -11.457 17.286 1.00 42.80 162 GLN D O 1
ATOM 6664 N N . PHE E 2 135 ? 36.948 -12.749 16.561 1.00 35.39 163 PHE D N 1
ATOM 6665 C CA . PHE E 2 135 ? 36.708 -12.544 15.130 1.00 38.49 163 PHE D CA 1
ATOM 6666 C C . PHE E 2 135 ? 36.060 -13.727 14.416 1.00 40.04 163 PHE D C 1
ATOM 6667 O O . PHE E 2 135 ? 36.343 -14.888 14.719 1.00 43.21 163 PHE D O 1
ATOM 6675 N N . GLU E 2 136 ? 35.162 -13.404 13.489 1.00 28.60 164 GLU D N 1
ATOM 6676 C CA . GLU E 2 136 ? 34.615 -14.361 12.536 1.00 43.99 164 GLU D CA 1
ATOM 6677 C C . GLU E 2 136 ? 34.887 -13.834 11.108 1.00 45.08 164 GLU D C 1
ATOM 6678 O O . GLU E 2 136 ? 35.228 -12.669 10.927 1.00 47.65 164 GLU D O 1
ATOM 6684 N N . PHE E 2 137 ? 34.763 -14.670 10.088 1.00 42.24 165 PHE D N 1
ATOM 6685 C CA . PHE E 2 137 ? 35.037 -14.171 8.737 1.00 40.43 165 PHE D CA 1
ATOM 6686 C C . PHE E 2 137 ? 33.924 -14.455 7.751 1.00 41.58 165 PHE D C 1
ATOM 6687 O O . PHE E 2 137 ? 33.506 -15.604 7.567 1.00 45.63 165 PHE D O 1
ATOM 6695 N N . LEU E 2 138 ? 33.437 -13.393 7.123 1.00 31.60 166 LEU D N 1
ATOM 6696 C CA . LEU E 2 138 ? 32.537 -13.558 6.008 1.00 40.48 166 LEU D CA 1
ATOM 6697 C C . LEU E 2 138 ? 33.372 -13.625 4.743 1.00 43.59 166 LEU D C 1
ATOM 6698 O O . LEU E 2 138 ? 34.044 -12.636 4.385 1.00 38.81 166 LEU D O 1
ATOM 6703 N N . VAL E 2 139 ? 33.376 -14.795 4.098 1.00 29.90 167 VAL D N 1
ATOM 6704 C CA . VAL E 2 139 ? 34.043 -14.921 2.800 1.00 50.02 167 VAL D CA 1
ATOM 6705 C C . VAL E 2 139 ? 33.037 -14.842 1.651 1.00 39.76 167 VAL D C 1
ATOM 6706 O O . VAL E 2 139 ? 31.993 -15.504 1.661 1.00 41.99 167 VAL D O 1
ATOM 6708 N N . ALA E 2 140 ? 33.356 -13.986 0.682 1.00 39.75 168 ALA D N 1
ATOM 6709 C CA . ALA E 2 140 ? 32.583 -13.835 -0.559 1.00 41.69 168 ALA D CA 1
ATOM 6710 C C . ALA E 2 140 ? 33.359 -14.424 -1.737 1.00 44.38 168 ALA D C 1
ATOM 6711 O O . ALA E 2 140 ? 34.501 -14.020 -1.993 1.00 38.27 168 ALA D O 1
ATOM 6713 N N . TYR E 2 141 ? 32.732 -15.357 -2.451 1.00 45.17 169 TYR D N 1
ATOM 6714 C CA . TYR E 2 141 ? 33.319 -15.981 -3.647 1.00 53.98 169 TYR D CA 1
ATOM 6715 C C . TYR E 2 141 ? 32.308 -16.244 -4.750 1.00 47.99 169 TYR D C 1
ATOM 6716 O O . TYR E 2 141 ? 31.176 -16.628 -4.502 1.00 47.13 169 TYR D O 1
ATOM 6725 N N . TRP E 2 142 ? 32.751 -16.066 -5.983 1.00 61.10 170 TRP D N 1
ATOM 6726 C CA . TRP E 2 142 ? 31.926 -16.342 -7.151 1.00 58.46 170 TRP D CA 1
ATOM 6727 C C . TRP E 2 142 ? 32.788 -16.782 -8.316 1.00 49.53 170 TRP D C 1
ATOM 6728 O O . TRP E 2 142 ? 33.991 -16.501 -8.354 1.00 43.21 170 TRP D O 1
ATOM 6739 N N . ARG E 2 143 ? 32.154 -17.491 -9.247 1.00 60.35 171 ARG D N 1
ATOM 6740 C CA . ARG E 2 143 ? 32.697 -17.754 -10.585 1.00 61.33 171 ARG D CA 1
ATOM 6741 C C . ARG E 2 143 ? 32.802 -16.425 -11.346 1.00 62.23 171 ARG D C 1
ATOM 6742 O O . ARG E 2 143 ? 31.827 -15.680 -11.405 1.00 68.21 171 ARG D O 1
ATOM 6750 N N . ARG E 2 144 ? 33.978 -16.116 -11.898 1.00 55.90 172 ARG D N 1
ATOM 6751 C CA . ARG E 2 144 ? 34.203 -14.855 -12.616 1.00 48.36 172 ARG D CA 1
ATOM 6752 C C . ARG E 2 144 ? 33.615 -14.946 -14.015 1.00 72.02 172 ARG D C 1
ATOM 6753 O O . ARG E 2 144 ? 34.335 -15.066 -15.009 1.00 74.13 172 ARG D O 1
ATOM 6761 N N . GLU E 2 145 ? 32.289 -14.923 -14.067 1.00 81.25 173 GLU D N 1
ATOM 6762 C CA . GLU E 2 145 ? 31.534 -14.959 -15.304 1.00 72.61 173 GLU D CA 1
ATOM 6763 C C . GLU E 2 145 ? 30.310 -14.076 -15.106 1.00 83.58 173 GLU D C 1
ATOM 6764 O O . GLU E 2 145 ? 29.793 -13.961 -13.994 1.00 80.04 173 GLU D O 1
ATOM 6770 N N . PRO E 2 146 ? 29.855 -13.421 -16.178 1.00 94.98 174 PRO D N 1
ATOM 6771 C CA . PRO E 2 146 ? 28.748 -12.464 -16.074 1.00 85.42 174 PRO D CA 1
ATOM 6772 C C . PRO E 2 146 ? 27.496 -13.034 -15.401 1.00 84.57 174 PRO D C 1
ATOM 6773 O O . PRO E 2 146 ? 26.843 -12.315 -14.643 1.00 76.19 174 PRO D O 1
ATOM 6777 N N . GLY E 2 147 ? 27.173 -14.299 -15.657 1.00 82.25 175 GLY D N 1
ATOM 6778 C CA . GLY E 2 147 ? 26.000 -14.905 -15.050 1.00 89.48 175 GLY D CA 1
ATOM 6779 C C . GLY E 2 147 ? 26.072 -15.034 -13.531 1.00 103.39 175 GLY D C 1
ATOM 6780 O O . GLY E 2 147 ? 25.194 -14.551 -12.806 1.00 82.58 175 GLY D O 1
ATOM 6781 N N . ALA E 2 148 ? 27.142 -15.672 -13.060 1.00 103.67 176 ALA D N 1
ATOM 6782 C CA . ALA E 2 148 ? 27.271 -16.136 -11.674 1.00 95.25 176 ALA D CA 1
ATOM 6783 C C . ALA E 2 148 ? 26.924 -15.130 -10.581 1.00 83.73 176 ALA D C 1
ATOM 6784 O O . ALA E 2 148 ? 26.877 -13.923 -10.809 1.00 80.43 176 ALA D O 1
ATOM 6786 N N . GLU E 2 149 ? 26.702 -15.654 -9.381 1.00 80.80 177 GLU D N 1
ATOM 6787 C CA . GLU E 2 149 ? 26.343 -14.828 -8.235 1.00 95.31 177 GLU D CA 1
ATOM 6788 C C . GLU E 2 149 ? 27.210 -15.080 -6.991 1.00 84.44 177 GLU D C 1
ATOM 6789 O O . GLU E 2 149 ? 27.895 -16.098 -6.875 1.00 83.80 177 GLU D O 1
ATOM 6795 N N . GLU E 2 150 ? 27.165 -14.123 -6.074 1.00 60.47 178 GLU D N 1
ATOM 6796 C CA . GLU E 2 150 ? 27.945 -14.155 -4.858 1.00 58.87 178 GLU D CA 1
ATOM 6797 C C . GLU E 2 150 ? 27.509 -15.264 -3.902 1.00 66.86 178 GLU D C 1
ATOM 6798 O O . GLU E 2 150 ? 26.364 -15.314 -3.466 1.00 70.98 178 GLU D O 1
ATOM 6804 N N . HIS E 2 151 ? 28.432 -16.153 -3.575 1.00 62.36 179 HIS D N 1
ATOM 6805 C CA . HIS E 2 151 ? 28.221 -17.098 -2.499 1.00 55.69 179 HIS D CA 1
ATOM 6806 C C . HIS E 2 151 ? 28.837 -16.498 -1.234 1.00 44.87 179 HIS D C 1
ATOM 6807 O O . HIS E 2 151 ? 29.899 -15.888 -1.289 1.00 47.14 179 HIS D O 1
ATOM 6814 N N . VAL E 2 152 ? 28.179 -16.652 -0.094 1.00 47.61 180 VAL D N 1
ATOM 6815 C CA . VAL E 2 152 ? 28.764 -16.194 1.161 1.00 52.72 180 VAL D CA 1
ATOM 6816 C C . VAL E 2 152 ? 28.961 -17.367 2.089 1.00 37.93 180 VAL D C 1
ATOM 6817 O O . VAL E 2 152 ? 28.017 -18.085 2.387 1.00 46.68 180 VAL D O 1
ATOM 6821 N N . LYS E 2 153 ? 30.188 -17.583 2.537 1.00 41.32 181 LYS D N 1
ATOM 6822 C CA . LYS E 2 153 ? 30.414 -18.585 3.580 1.00 47.09 181 LYS D CA 1
ATOM 6823 C C . LYS E 2 153 ? 31.064 -17.987 4.828 1.00 43.87 181 LYS D C 1
ATOM 6824 O O . LYS E 2 153 ? 31.818 -17.018 4.760 1.00 45.09 181 LYS D O 1
ATOM 6830 N N . MET E 2 154 ? 30.743 -18.570 5.975 1.00 46.59 182 MET D N 1
ATOM 6831 C CA . MET E 2 154 ? 31.308 -18.159 7.259 1.00 44.46 182 MET D CA 1
ATOM 6832 C C . MET E 2 154 ? 32.456 -19.049 7.719 1.00 47.72 182 MET D C 1
ATOM 6833 O O . MET E 2 154 ? 32.413 -20.277 7.605 1.00 46.78 182 MET D O 1
ATOM 6838 N N . VAL E 2 155 ? 33.479 -18.408 8.256 1.00 43.05 183 VAL D N 1
ATOM 6839 C CA . VAL E 2 155 ? 34.667 -19.104 8.703 1.00 44.37 183 VAL D CA 1
ATOM 6840 C C . VAL E 2 155 ? 34.989 -18.618 10.116 1.00 42.36 183 VAL D C 1
ATOM 6841 O O . VAL E 2 155 ? 35.089 -17.417 10.371 1.00 44.77 183 VAL D O 1
ATOM 6845 N N . ARG E 2 156 ? 35.123 -19.557 11.039 1.00 49.47 184 ARG D N 1
ATOM 6846 C CA . ARG E 2 156 ? 35.085 -19.209 12.446 1.00 50.24 184 ARG D CA 1
ATOM 6847 C C . ARG E 2 156 ? 36.449 -18.781 12.956 1.00 51.29 184 ARG D C 1
ATOM 6848 O O . ARG E 2 156 ? 36.562 -17.868 13.766 1.00 51.83 184 ARG D O 1
ATOM 6856 N N . SER E 2 157 ? 37.489 -19.437 12.470 1.00 52.98 185 SER D N 1
ATOM 6857 C CA . SER E 2 157 ? 38.822 -19.178 12.973 1.00 54.46 185 SER D CA 1
ATOM 6858 C C . SER E 2 157 ? 39.819 -19.004 11.844 1.00 53.97 185 SER D C 1
ATOM 6859 O O . SER E 2 157 ? 39.576 -19.430 10.721 1.00 54.57 185 SER D O 1
ATOM 6862 N N . GLY E 2 158 ? 40.953 -18.394 12.163 1.00 52.92 186 GLY D N 1
ATOM 6863 C CA . GLY E 2 158 ? 41.912 -17.972 11.167 1.00 49.37 186 GLY D CA 1
ATOM 6864 C C . GLY E 2 158 ? 43.064 -18.931 10.977 1.00 53.23 186 GLY D C 1
ATOM 6865 O O . GLY E 2 158 ? 43.736 -18.932 9.944 1.00 64.11 186 GLY D O 1
ATOM 6866 N N . GLY E 2 159 ? 43.304 -19.777 11.956 1.00 53.10 187 GLY D N 1
ATOM 6867 C CA . GLY E 2 159 ? 44.413 -20.692 11.795 1.00 75.81 187 GLY D CA 1
ATOM 6868 C C . GLY E 2 159 ? 44.308 -21.597 10.582 1.00 57.14 187 GLY D C 1
ATOM 6869 O O . GLY E 2 159 ? 45.301 -22.138 10.136 1.00 50.83 187 GLY D O 1
ATOM 6870 N N . ILE E 2 160 ? 43.111 -21.734 10.031 1.00 57.69 188 ILE D N 1
ATOM 6871 C CA . ILE E 2 160 ? 42.747 -22.966 9.358 1.00 62.64 188 ILE D CA 1
ATOM 6872 C C . ILE E 2 160 ? 42.433 -22.897 7.862 1.00 57.71 188 ILE D C 1
ATOM 6873 O O . ILE E 2 160 ? 41.603 -22.116 7.428 1.00 56.74 188 ILE D O 1
ATOM 6878 N N . PRO E 2 161 ? 43.074 -23.766 7.076 1.00 58.64 189 PRO D N 1
ATOM 6879 C CA . PRO E 2 161 ? 42.694 -23.945 5.675 1.00 53.55 189 PRO D CA 1
ATOM 6880 C C . PRO E 2 161 ? 41.295 -24.524 5.570 1.00 49.42 189 PRO D C 1
ATOM 6881 O O . PRO E 2 161 ? 41.066 -25.676 5.912 1.00 56.83 189 PRO D O 1
ATOM 6885 N N . VAL E 2 162 ? 40.367 -23.714 5.090 1.00 53.48 190 VAL D N 1
ATOM 6886 C CA . VAL E 2 162 ? 38.965 -24.096 5.002 1.00 51.84 190 VAL D CA 1
ATOM 6887 C C . VAL E 2 162 ? 38.562 -24.311 3.538 1.00 50.12 190 VAL D C 1
ATOM 6888 O O . VAL E 2 162 ? 39.058 -23.630 2.639 1.00 51.94 190 VAL D O 1
ATOM 6892 N N . HIS E 2 163 ? 37.656 -25.255 3.309 1.00 40.56 191 HIS D N 1
ATOM 6893 C CA . HIS E 2 163 ? 37.150 -25.526 1.978 1.00 42.89 191 HIS D CA 1
ATOM 6894 C C . HIS E 2 163 ? 36.048 -24.553 1.572 1.00 52.88 191 HIS D C 1
ATOM 6895 O O . HIS E 2 163 ? 35.014 -24.479 2.238 1.00 54.96 191 HIS D O 1
ATOM 6902 N N . LEU E 2 164 ? 36.272 -23.839 0.461 1.00 56.83 192 LEU D N 1
ATOM 6903 C CA . LEU E 2 164 ? 35.304 -22.898 -0.124 1.00 44.69 192 LEU D CA 1
ATOM 6904 C C . LEU E 2 164 ? 34.331 -23.505 -1.122 1.00 53.53 192 LEU D C 1
ATOM 6905 O O . LEU E 2 164 ? 33.122 -23.474 -0.919 1.00 55.46 192 LEU D O 1
ATOM 6910 N N . GLU E 2 165 ? 34.850 -24.027 -2.224 1.00 60.66 193 GLU D N 1
ATOM 6911 C CA . GLU E 2 165 ? 33.976 -24.647 -3.208 1.00 58.96 193 GLU D CA 1
ATOM 6912 C C . GLU E 2 165 ? 34.735 -25.600 -4.105 1.00 62.90 193 GLU D C 1
ATOM 6913 O O . GLU E 2 165 ? 35.965 -25.600 -4.131 1.00 59.73 193 GLU D O 1
ATOM 6919 N N . THR E 2 166 ? 33.989 -26.412 -4.841 1.00 51.45 194 THR D N 1
ATOM 6920 C CA . THR E 2 166 ? 34.565 -27.236 -5.883 1.00 58.93 194 THR D CA 1
ATOM 6921 C C . THR E 2 166 ? 34.377 -26.559 -7.232 1.00 66.35 194 THR D C 1
ATOM 6922 O O . THR E 2 166 ? 33.313 -26.675 -7.835 1.00 65.56 194 THR D O 1
ATOM 6926 N N . MET E 2 167 ? 35.410 -25.865 -7.703 1.00 55.86 195 MET D N 1
ATOM 6927 C CA . MET E 2 167 ? 35.391 -25.218 -9.016 1.00 63.15 195 MET D CA 1
ATOM 6928 C C . MET E 2 167 ? 35.208 -26.178 -10.203 1.00 59.47 195 MET D C 1
ATOM 6929 O O . MET E 2 167 ? 35.604 -27.335 -10.139 1.00 63.12 195 MET D O 1
ATOM 6934 N N . GLU E 2 168 ? 34.612 -25.672 -11.283 1.00 73.03 196 GLU D N 1
ATOM 6935 C CA . GLU E 2 168 ? 34.574 -26.367 -12.579 1.00 80.36 196 GLU D CA 1
ATOM 6936 C C . GLU E 2 168 ? 35.555 -25.669 -13.536 1.00 70.52 196 GLU D C 1
ATOM 6937 O O . GLU E 2 168 ? 35.841 -24.482 -13.370 1.00 65.50 196 GLU D O 1
ATOM 6943 N N . PRO E 2 169 ? 36.063 -26.399 -14.546 1.00 86.41 197 PRO D N 1
ATOM 6944 C CA . PRO E 2 169 ? 37.192 -25.948 -15.381 1.00 84.01 197 PRO D CA 1
ATOM 6945 C C . PRO E 2 169 ? 36.935 -24.645 -16.142 1.00 89.51 197 PRO D C 1
ATOM 6946 O O . PRO E 2 169 ? 37.886 -23.983 -16.574 1.00 89.29 197 PRO D O 1
ATOM 6950 N N . GLY E 2 170 ? 35.664 -24.288 -16.295 1.00 69.72 198 GLY D N 1
ATOM 6951 C CA . GLY E 2 170 ? 35.274 -23.068 -16.980 1.00 73.03 198 GLY D CA 1
ATOM 6952 C C . GLY E 2 170 ? 35.921 -21.720 -16.641 1.00 88.99 198 GLY D C 1
ATOM 6953 O O . GLY E 2 170 ? 36.747 -21.207 -17.409 1.00 79.97 198 GLY D O 1
ATOM 6954 N N . ALA E 2 171 ? 35.557 -21.136 -15.500 1.00 86.55 199 ALA D N 1
ATOM 6955 C CA . ALA E 2 171 ? 35.601 -19.672 -15.377 1.00 89.83 199 ALA D CA 1
ATOM 6956 C C . ALA E 2 171 ? 36.770 -18.956 -14.688 1.00 79.74 199 ALA D C 1
ATOM 6957 O O . ALA E 2 171 ? 37.232 -17.938 -15.192 1.00 90.71 199 ALA D O 1
ATOM 6959 N N . ALA E 2 172 ? 37.219 -19.450 -13.543 1.00 64.50 200 ALA D N 1
ATOM 6960 C CA . ALA E 2 172 ? 38.083 -18.664 -12.665 1.00 74.67 200 ALA D CA 1
ATOM 6961 C C . ALA E 2 172 ? 37.221 -18.067 -11.571 1.00 70.78 200 ALA D C 1
ATOM 6962 O O . ALA E 2 172 ? 36.239 -17.385 -11.866 1.00 55.87 200 ALA D O 1
ATOM 6964 N N . TYR E 2 173 ? 37.592 -18.310 -10.313 1.00 66.23 201 TYR D N 1
ATOM 6965 C CA . TYR E 2 173 ? 36.818 -17.802 -9.176 1.00 55.74 201 TYR D CA 1
ATOM 6966 C C . TYR E 2 173 ? 37.455 -16.599 -8.463 1.00 51.12 201 TYR D C 1
ATOM 6967 O O . TYR E 2 173 ? 38.676 -16.436 -8.424 1.00 47.74 201 TYR D O 1
ATOM 6976 N N . CYS E 2 174 ? 36.602 -15.742 -7.921 1.00 50.98 202 CYS D N 1
ATOM 6977 C CA . CYS E 2 174 ? 37.061 -14.609 -7.130 1.00 58.46 202 CYS D CA 1
ATOM 6978 C C . CYS E 2 174 ? 36.653 -14.725 -5.663 1.00 51.32 202 CYS D C 1
ATOM 6979 O O . CYS E 2 174 ? 35.506 -15.032 -5.364 1.00 45.38 202 CYS D O 1
ATOM 6982 N N . VAL E 2 175 ? 37.579 -14.472 -4.744 1.00 44.51 203 VAL D N 1
ATOM 6983 C CA . VAL E 2 175 ? 37.197 -14.403 -3.339 1.00 46.00 203 VAL D CA 1
ATOM 6984 C C . VAL E 2 175 ? 37.620 -13.094 -2.683 1.00 48.10 203 VAL D C 1
ATOM 6985 O O . VAL E 2 175 ? 38.635 -12.504 -3.065 1.00 42.40 203 VAL D O 1
ATOM 6989 N N . LYS E 2 176 ? 36.795 -12.638 -1.730 1.00 46.21 204 LYS D N 1
ATOM 6990 C CA . LYS E 2 176 ? 37.112 -11.521 -0.820 1.00 35.44 204 LYS D CA 1
ATOM 6991 C C . LYS E 2 176 ? 36.524 -11.812 0.574 1.00 41.97 204 LYS D C 1
ATOM 6992 O O . LYS E 2 176 ? 35.607 -12.631 0.713 1.00 32.20 204 LYS D O 1
ATOM 6998 N N . ALA E 2 177 ? 37.037 -11.150 1.605 1.00 41.82 205 ALA D N 1
ATOM 6999 C CA . ALA E 2 177 ? 36.607 -11.468 2.953 1.00 38.60 205 ALA D CA 1
ATOM 7000 C C . ALA E 2 177 ? 36.606 -10.234 3.850 1.00 46.75 205 ALA D C 1
ATOM 7001 O O . ALA E 2 177 ? 37.423 -9.335 3.669 1.00 42.68 205 ALA D O 1
ATOM 7003 N N . GLN E 2 178 ? 35.678 -10.193 4.809 1.00 44.25 206 GLN D N 1
ATOM 7004 C CA . GLN E 2 178 ? 35.657 -9.146 5.843 1.00 48.44 206 GLN D CA 1
ATOM 7005 C C . GLN E 2 178 ? 35.543 -9.799 7.216 1.00 43.05 206 GLN D C 1
ATOM 7006 O O . GLN E 2 178 ? 34.976 -10.878 7.337 1.00 43.46 206 GLN D O 1
ATOM 7012 N N . THR E 2 179 ? 36.089 -9.161 8.247 1.00 37.22 207 THR D N 1
ATOM 7013 C CA . THR E 2 179 ? 35.912 -9.667 9.598 1.00 38.85 207 THR D CA 1
ATOM 7014 C C . THR E 2 179 ? 34.586 -9.199 10.172 1.00 43.02 207 THR D C 1
ATOM 7015 O O . THR E 2 179 ? 34.082 -8.131 9.809 1.00 42.94 207 THR D O 1
ATOM 7019 N N . PHE E 2 180 ? 34.024 -10.018 11.061 1.00 38.56 208 PHE D N 1
ATOM 7020 C CA . PHE E 2 180 ? 32.868 -9.631 11.857 1.00 39.30 208 PHE D CA 1
ATOM 7021 C C . PHE E 2 180 ? 33.132 -9.852 13.320 1.00 44.29 208 PHE D C 1
ATOM 7022 O O . PHE E 2 180 ? 33.419 -10.983 13.726 1.00 51.02 208 PHE D O 1
ATOM 7030 N N . VAL E 2 181 ? 33.012 -8.789 14.118 1.00 39.11 209 VAL D N 1
ATOM 7031 C CA . VAL E 2 181 ? 33.146 -8.928 15.572 1.00 35.28 209 VAL D CA 1
ATOM 7032 C C . VAL E 2 181 ? 31.795 -8.865 16.273 1.00 35.07 209 VAL D C 1
ATOM 7033 O O . VAL E 2 181 ? 31.320 -7.789 16.602 1.00 43.25 209 VAL D O 1
ATOM 7037 N N . LYS E 2 182 ? 31.184 -10.021 16.517 1.00 36.25 210 LYS D N 1
ATOM 7038 C CA . LYS E 2 182 ? 29.816 -10.043 17.031 1.00 36.40 210 LYS D CA 1
ATOM 7039 C C . LYS E 2 182 ? 29.655 -9.285 18.341 1.00 44.17 210 LYS D C 1
ATOM 7040 O O . LYS E 2 182 ? 28.585 -8.740 18.600 1.00 42.85 210 LYS D O 1
ATOM 7046 N N . ALA E 2 183 ? 30.731 -9.241 19.131 1.00 47.73 211 ALA D N 1
ATOM 7047 C CA . ALA E 2 183 ? 30.796 -8.520 20.405 1.00 35.74 211 ALA D CA 1
ATOM 7048 C C . ALA E 2 183 ? 30.495 -7.022 20.317 1.00 41.32 211 ALA D C 1
ATOM 7049 O O . ALA E 2 183 ? 30.038 -6.420 21.285 1.00 43.12 211 ALA D O 1
ATOM 7051 N N . ILE E 2 184 ? 30.791 -6.407 19.177 1.00 37.29 212 ILE D N 1
ATOM 7052 C CA . ILE E 2 184 ? 30.563 -4.975 19.023 1.00 39.29 212 ILE D CA 1
ATOM 7053 C C . ILE E 2 184 ? 29.773 -4.695 17.749 1.00 49.54 212 ILE D C 1
ATOM 7054 O O . ILE E 2 184 ? 29.588 -3.534 17.371 1.00 46.62 212 ILE D O 1
ATOM 7059 N N . GLY E 2 185 ? 29.341 -5.771 17.085 1.00 44.51 213 GLY D N 1
ATOM 7060 C CA . GLY E 2 185 ? 28.480 -5.708 15.911 1.00 46.43 213 GLY D CA 1
ATOM 7061 C C . GLY E 2 185 ? 28.962 -4.814 14.785 1.00 48.60 213 GLY D C 1
ATOM 7062 O O . GLY E 2 185 ? 28.254 -3.899 14.365 1.00 44.84 213 GLY D O 1
ATOM 7063 N N . ARG E 2 186 ? 30.175 -5.085 14.311 1.00 40.86 214 ARG D N 1
ATOM 7064 C CA . ARG E 2 186 ? 30.835 -4.283 13.283 1.00 38.51 214 ARG D CA 1
ATOM 7065 C C . ARG E 2 186 ? 31.688 -5.176 12.379 1.00 47.28 214 ARG D C 1
ATOM 7066 O O . ARG E 2 186 ? 32.217 -6.205 12.807 1.00 44.48 214 ARG D O 1
ATOM 7074 N N . TYR E 2 187 ? 31.797 -4.778 11.118 1.00 47.27 215 TYR D N 1
ATOM 7075 C CA . TYR E 2 187 ? 32.589 -5.496 10.134 1.00 42.41 215 TYR D CA 1
ATOM 7076 C C . TYR E 2 187 ? 33.791 -4.664 9.728 1.00 44.48 215 TYR D C 1
ATOM 7077 O O . TYR E 2 187 ? 33.801 -3.455 9.913 1.00 52.31 215 TYR D O 1
ATOM 7086 N N . SER E 2 188 ? 34.805 -5.301 9.167 1.00 39.75 216 SER D N 1
ATOM 7087 C CA . SER E 2 188 ? 35.859 -4.538 8.536 1.00 44.10 216 SER D CA 1
ATOM 7088 C C . SER E 2 188 ? 35.429 -4.309 7.096 1.00 49.27 216 SER D C 1
ATOM 7089 O O . SER E 2 188 ? 34.392 -4.828 6.651 1.00 41.09 216 SER D O 1
ATOM 7092 N N . ALA E 2 189 ? 36.225 -3.531 6.370 1.00 48.70 217 ALA D N 1
ATOM 7093 C CA . ALA E 2 189 ? 36.104 -3.472 4.914 1.00 52.02 217 ALA D CA 1
ATOM 7094 C C . ALA E 2 189 ? 36.417 -4.847 4.338 1.00 45.22 217 ALA D C 1
ATOM 7095 O O . ALA E 2 189 ? 36.856 -5.732 5.060 1.00 52.81 217 ALA D O 1
ATOM 7097 N N . PHE E 2 190 ? 36.189 -5.033 3.045 1.00 53.04 218 PHE D N 1
ATOM 7098 C CA . PHE E 2 190 ? 36.651 -6.248 2.385 1.00 49.04 218 PHE D CA 1
ATOM 7099 C C . PHE E 2 190 ? 38.111 -6.135 1.962 1.00 48.73 218 PHE D C 1
ATOM 7100 O O . PHE E 2 190 ? 38.549 -5.086 1.502 1.00 59.72 218 PHE D O 1
ATOM 7108 N N . SER E 2 191 ? 38.858 -7.216 2.135 1.00 38.82 219 SER D N 1
ATOM 7109 C CA . SER E 2 191 ? 40.192 -7.344 1.563 1.00 49.76 219 SER D CA 1
ATOM 7110 C C . SER E 2 191 ? 40.114 -7.264 0.044 1.00 49.08 219 SER D C 1
ATOM 7111 O O . SER E 2 191 ? 39.078 -7.570 -0.538 1.00 48.82 219 SER D O 1
ATOM 7114 N N . GLN E 2 192 ? 41.211 -6.896 -0.608 1.00 53.53 220 GLN D N 1
ATOM 7115 C CA . GLN E 2 192 ? 41.222 -6.870 -2.073 1.00 63.97 220 GLN D CA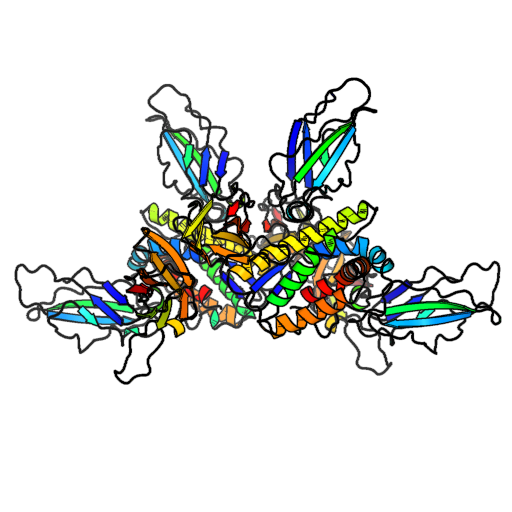 1
ATOM 7116 C C . GLN E 2 192 ? 40.720 -8.184 -2.652 1.00 55.61 220 GLN D C 1
ATOM 7117 O O . GLN E 2 192 ? 41.104 -9.245 -2.181 1.00 56.09 220 GLN D O 1
ATOM 7123 N N . THR E 2 193 ? 39.858 -8.123 -3.662 1.00 49.72 221 THR D N 1
ATOM 7124 C CA . THR E 2 193 ? 39.448 -9.354 -4.313 1.00 49.17 221 THR D CA 1
ATOM 7125 C C . THR E 2 193 ? 40.667 -10.012 -4.953 1.00 51.80 221 THR D C 1
ATOM 7126 O O . THR E 2 193 ? 41.628 -9.347 -5.333 1.00 49.82 221 THR D O 1
ATOM 7130 N N . GLU E 2 194 ? 40.621 -11.328 -5.060 1.00 48.21 222 GLU D N 1
ATOM 7131 C CA . GLU E 2 194 ? 41.738 -12.102 -5.549 1.00 51.20 222 GLU D CA 1
ATOM 7132 C C . GLU E 2 194 ? 41.158 -13.282 -6.315 1.00 58.46 222 GLU D C 1
ATOM 7133 O O . GLU E 2 194 ? 40.147 -13.826 -5.899 1.00 52.14 222 GLU D O 1
ATOM 7139 N N . CYS E 2 195 ? 41.781 -13.668 -7.436 1.00 74.07 223 CYS D N 1
ATOM 7140 C CA . CYS E 2 195 ? 41.225 -14.697 -8.341 1.00 61.57 223 CYS D CA 1
ATOM 7141 C C . CYS E 2 195 ? 42.203 -15.808 -8.734 1.00 49.25 223 CYS D C 1
ATOM 7142 O O . CYS E 2 195 ? 43.414 -15.613 -8.694 1.00 65.98 223 CYS D O 1
ATOM 7145 N N . VAL E 2 196 ? 41.675 -16.966 -9.122 1.00 45.94 224 VAL D N 1
ATOM 7146 C CA . VAL E 2 196 ? 42.501 -18.055 -9.649 1.00 61.89 224 VAL D CA 1
ATOM 7147 C C . VAL E 2 196 ? 41.768 -18.859 -10.726 1.00 73.61 224 VAL D C 1
ATOM 7148 O O . VAL E 2 196 ? 40.561 -18.684 -10.897 1.00 71.58 224 VAL D O 1
ATOM 7152 N N . GLU E 2 197 ? 42.493 -19.727 -11.448 1.00 69.22 225 GLU D N 1
ATOM 7153 C CA . GLU E 2 197 ? 41.864 -20.774 -12.271 1.00 62.85 225 GLU D CA 1
ATOM 7154 C C . GLU E 2 197 ? 42.693 -22.072 -12.347 1.00 83.58 225 GLU D C 1
ATOM 7155 O O . GLU E 2 197 ? 43.773 -22.131 -11.763 1.00 90.18 225 GLU D O 1
ATOM 7161 N N . VAL E 2 198 ? 42.196 -23.096 -13.062 1.00 95.44 226 VAL D N 1
ATOM 7162 C CA . VAL E 2 198 ? 42.810 -24.448 -13.083 1.00 100.60 226 VAL D CA 1
ATOM 7163 C C . VAL E 2 198 ? 43.092 -25.083 -14.469 1.00 89.00 226 VAL D C 1
ATOM 7164 O O . VAL E 2 198 ? 42.401 -26.018 -14.925 1.00 66.71 226 VAL D O 1
ATOM 7168 N N . LYS F 3 11 ? 41.789 -42.351 52.711 1.00 99.68 39 LYS E N 1
ATOM 7169 C CA . LYS F 3 11 ? 42.389 -41.045 52.486 1.00 86.90 39 LYS E CA 1
ATOM 7170 C C . LYS F 3 11 ? 42.692 -40.767 51.006 1.00 76.22 39 LYS E C 1
ATOM 7171 O O . LYS F 3 11 ? 43.677 -40.090 50.712 1.00 84.40 39 LYS E O 1
ATOM 7173 N N . PRO F 3 12 ? 41.851 -41.277 50.069 1.00 65.50 40 PRO E N 1
ATOM 7174 C CA . PRO F 3 12 ? 42.200 -41.240 48.638 1.00 65.16 40 PRO E CA 1
ATOM 7175 C C . PRO F 3 12 ? 42.384 -39.821 48.092 1.00 74.41 40 PRO E C 1
ATOM 7176 O O . PRO F 3 12 ? 42.182 -38.855 48.825 1.00 71.09 40 PRO E O 1
ATOM 7180 N N . ALA F 3 13 ? 42.761 -39.700 46.820 1.00 71.79 41 ALA E N 1
ATOM 7181 C CA . ALA F 3 13 ? 43.065 -38.393 46.244 1.00 74.42 41 ALA E CA 1
ATOM 7182 C C . ALA F 3 13 ? 42.941 -38.379 44.727 1.00 69.34 41 ALA E C 1
ATOM 7183 O O . ALA F 3 13 ? 42.755 -39.431 44.107 1.00 69.35 41 ALA E O 1
ATOM 7185 N N . ASN F 3 14 ? 43.071 -37.176 44.156 1.00 65.30 42 ASN E N 1
ATOM 7186 C CA . ASN F 3 14 ? 42.780 -36.899 42.742 1.00 74.09 42 ASN E CA 1
ATOM 7187 C C . ASN F 3 14 ? 41.421 -37.475 42.309 1.00 77.31 42 ASN E C 1
ATOM 7188 O O . ASN F 3 14 ? 41.356 -38.330 41.407 1.00 67.53 42 ASN E O 1
ATOM 7193 N N . ILE F 3 15 ? 40.343 -37.018 42.955 1.00 56.17 43 ILE E N 1
ATOM 7194 C CA . ILE F 3 15 ? 39.009 -37.533 42.638 1.00 55.30 43 ILE E CA 1
ATOM 7195 C C . ILE F 3 15 ? 38.406 -36.734 41.529 1.00 62.47 43 ILE E C 1
ATOM 7196 O O . ILE F 3 15 ? 38.233 -35.527 41.651 1.00 71.85 43 ILE E O 1
ATOM 7201 N N . THR F 3 16 ? 38.066 -37.409 40.446 1.00 54.69 44 THR E N 1
ATOM 7202 C CA . THR F 3 16 ? 37.563 -36.712 39.276 1.00 56.91 44 THR E CA 1
ATOM 7203 C C . THR F 3 16 ? 36.625 -37.623 38.534 1.00 60.72 44 THR E C 1
ATOM 7204 O O . THR F 3 16 ? 36.624 -38.841 38.755 1.00 58.83 44 THR E O 1
ATOM 7208 N N . PHE F 3 17 ? 35.819 -37.038 37.656 1.00 55.59 45 PHE E N 1
ATOM 7209 C CA . PHE F 3 17 ? 35.004 -37.853 36.775 1.00 50.12 45 PHE E CA 1
ATOM 7210 C C . PHE F 3 17 ? 35.652 -37.907 35.401 1.00 61.49 45 PHE E C 1
ATOM 7211 O O . PHE F 3 17 ? 36.417 -37.002 35.025 1.00 59.55 45 PHE E O 1
ATOM 7219 N N . LEU F 3 18 ? 35.341 -38.961 34.651 1.00 44.11 46 LEU E N 1
ATOM 7220 C CA . LEU F 3 18 ? 35.847 -39.088 33.307 1.00 37.57 46 LEU E CA 1
ATOM 7221 C C . LEU F 3 18 ? 34.686 -39.508 32.437 1.00 55.47 46 LEU E C 1
ATOM 7222 O O . LEU F 3 18 ? 34.320 -40.680 32.359 1.00 59.05 46 LEU E O 1
ATOM 7227 N N . SER F 3 19 ? 34.100 -38.524 31.777 1.00 46.13 47 SER E N 1
ATOM 7228 C CA . SER F 3 19 ? 32.882 -38.740 31.044 1.00 43.31 47 SER E CA 1
ATOM 7229 C C . SER F 3 19 ? 33.119 -38.603 29.546 1.00 44.93 47 SER E C 1
ATOM 7230 O O . SER F 3 19 ? 33.816 -37.695 29.112 1.00 55.20 47 SER E O 1
ATOM 7233 N N . ILE F 3 20 ? 32.558 -39.531 28.772 1.00 44.89 48 ILE E N 1
ATOM 7234 C CA . ILE F 3 20 ? 32.535 -39.447 27.312 1.00 44.21 48 ILE E CA 1
ATOM 7235 C C . ILE F 3 20 ? 31.261 -40.129 26.807 1.00 45.04 48 ILE E C 1
ATOM 7236 O O . ILE F 3 20 ? 30.897 -41.185 27.275 1.00 47.14 48 ILE E O 1
ATOM 7241 N N . ASN F 3 21 ? 30.569 -39.505 25.868 1.00 54.15 49 ASN E N 1
ATOM 7242 C CA . ASN F 3 21 ? 29.245 -39.973 25.465 1.00 56.66 49 ASN E CA 1
ATOM 7243 C C . ASN F 3 21 ? 28.347 -40.378 26.633 1.00 50.97 49 ASN E C 1
ATOM 7244 O O . ASN F 3 21 ? 27.788 -41.465 26.635 1.00 66.44 49 ASN E O 1
ATOM 7249 N N . MET F 3 22 ? 28.222 -39.494 27.622 1.00 52.67 50 MET E N 1
ATOM 7250 C CA . MET F 3 22 ? 27.377 -39.709 28.813 1.00 52.73 50 MET E CA 1
ATOM 7251 C C . MET F 3 22 ? 27.732 -40.948 29.660 1.00 55.21 50 MET E C 1
ATOM 7252 O O . MET F 3 22 ? 26.978 -41.343 30.575 1.00 50.40 50 MET E O 1
ATOM 7257 N N . LYS F 3 23 ? 28.874 -41.553 29.341 1.00 49.23 51 LYS E N 1
ATOM 7258 C CA . LYS F 3 23 ? 29.420 -42.634 30.144 1.00 44.19 51 LYS E CA 1
ATOM 7259 C C . LYS F 3 23 ? 30.342 -42.050 31.205 1.00 50.69 51 LYS E C 1
ATOM 7260 O O . LYS F 3 23 ? 31.502 -41.709 30.931 1.00 53.91 51 LYS E O 1
ATOM 7266 N N . ASN F 3 24 ? 29.811 -41.940 32.421 1.00 46.36 52 ASN E N 1
ATOM 7267 C CA . ASN F 3 24 ? 30.495 -41.244 33.495 1.00 48.24 52 ASN E CA 1
ATOM 7268 C C . ASN F 3 24 ? 31.168 -42.209 34.458 1.00 53.22 52 ASN E C 1
ATOM 7269 O O . ASN F 3 24 ? 30.510 -43.031 35.087 1.00 61.51 52 ASN E O 1
ATOM 7274 N N . VAL F 3 25 ? 32.490 -42.110 34.553 1.00 51.69 53 VAL E N 1
ATOM 7275 C CA . VAL F 3 25 ? 33.272 -42.983 35.424 1.00 46.88 53 VAL E CA 1
ATOM 7276 C C . VAL F 3 25 ? 34.074 -42.165 36.421 1.00 53.81 53 VAL E C 1
ATOM 7277 O O . VAL F 3 25 ? 34.866 -41.312 36.046 1.00 62.73 53 VAL E O 1
ATOM 7281 N N . LEU F 3 26 ? 33.849 -42.416 37.701 1.00 55.14 54 LEU E N 1
ATOM 7282 C CA . LEU F 3 26 ? 34.595 -41.736 38.734 1.00 48.32 54 LEU E CA 1
ATOM 7283 C C . LEU F 3 26 ? 35.908 -42.468 38.872 1.00 55.30 54 LEU E C 1
ATOM 7284 O O . LEU F 3 26 ? 35.970 -43.679 38.650 1.00 55.41 54 LEU E O 1
ATOM 7289 N N . GLN F 3 27 ? 36.957 -41.739 39.231 1.00 57.21 55 GLN E N 1
ATOM 7290 C CA . GLN F 3 27 ? 38.276 -42.335 39.374 1.00 53.25 55 GLN E CA 1
ATOM 7291 C C . GLN F 3 27 ? 39.105 -41.569 40.367 1.00 50.02 55 GLN E C 1
ATOM 7292 O O . GLN F 3 27 ? 38.930 -40.369 40.561 1.00 64.24 55 GLN E O 1
ATOM 7298 N N . TRP F 3 28 ? 40.020 -42.277 41.002 1.00 63.53 56 TRP E N 1
ATOM 7299 C CA . TRP F 3 28 ? 40.813 -41.701 42.070 1.00 70.12 56 TRP E CA 1
ATOM 7300 C C . TRP F 3 28 ? 42.133 -42.432 42.054 1.00 77.19 56 TRP E C 1
ATOM 7301 O O . TRP F 3 28 ? 42.308 -43.405 41.303 1.00 72.85 56 TRP E O 1
ATOM 7312 N N . THR F 3 29 ? 43.065 -41.958 42.868 1.00 68.80 57 THR E N 1
ATOM 7313 C CA . THR F 3 29 ? 44.363 -42.595 42.952 1.00 79.16 57 THR E CA 1
ATOM 7314 C C . THR F 3 29 ? 44.576 -43.080 44.366 1.00 82.02 57 THR E C 1
ATOM 7315 O O . THR F 3 29 ? 44.304 -42.345 45.315 1.00 70.68 57 THR E O 1
ATOM 7319 N N . PRO F 3 30 ? 45.058 -44.326 44.504 1.00 87.09 58 PRO E N 1
ATOM 7320 C CA . PRO F 3 30 ? 45.398 -44.940 45.788 1.00 75.85 58 PRO E CA 1
ATOM 7321 C C . PRO F 3 30 ? 45.955 -43.893 46.745 1.00 76.49 58 PRO E C 1
ATOM 7322 O O . PRO F 3 30 ? 46.671 -42.984 46.319 1.00 76.39 58 PRO E O 1
ATOM 7326 N N . PRO F 3 31 ? 45.613 -44.015 48.031 1.00 76.86 59 PRO E N 1
ATOM 7327 C CA . PRO F 3 31 ? 45.906 -43.018 49.069 1.00 70.73 59 PRO E CA 1
ATOM 7328 C C . PRO F 3 31 ? 47.393 -42.693 49.206 1.00 83.36 59 PRO E C 1
ATOM 7329 O O . PRO F 3 31 ? 48.015 -42.227 48.254 1.00 86.42 59 PRO E O 1
ATOM 7333 N N . GLU F 3 32 ? 47.947 -42.938 50.390 1.00 101.57 60 GLU E N 1
ATOM 7334 C CA . GLU F 3 32 ? 49.316 -42.538 50.702 1.00 101.30 60 GLU E CA 1
ATOM 7335 C C . GLU F 3 32 ? 50.104 -43.623 51.442 1.00 110.17 60 GLU E C 1
ATOM 7336 O O . GLU F 3 32 ? 51.121 -43.340 52.072 1.00 93.71 60 GLU E O 1
ATOM 7342 N N . GLY F 3 33 ? 49.634 -44.865 51.357 1.00 117.34 61 GLY E N 1
ATOM 7343 C CA . GLY F 3 33 ? 50.260 -45.972 52.061 1.00 107.27 61 GLY E CA 1
ATOM 7344 C C . GLY F 3 33 ? 51.565 -46.402 51.428 1.00 121.08 61 GLY E C 1
ATOM 7345 O O . GLY F 3 33 ? 51.678 -46.457 50.198 1.00 117.84 61 GLY E O 1
ATOM 7346 N N . LEU F 3 34 ? 52.555 -46.687 52.272 1.00 129.59 62 LEU E N 1
ATOM 7347 C CA . LEU F 3 34 ? 53.822 -47.257 51.819 1.00 129.75 62 LEU E CA 1
ATOM 7348 C C . LEU F 3 34 ? 53.503 -48.481 50.961 1.00 134.97 62 LEU E C 1
ATOM 7349 O O . LEU F 3 34 ? 53.961 -48.607 49.817 1.00 131.62 62 LEU E O 1
ATOM 7354 N N . GLN F 3 35 ? 52.690 -49.369 51.534 1.00 134.13 63 GLN E N 1
ATOM 7355 C CA . GLN F 3 35 ? 52.321 -50.637 50.916 1.00 120.06 63 GLN E CA 1
ATOM 7356 C C . GLN F 3 35 ? 50.807 -50.803 50.883 1.00 129.10 63 GLN E C 1
ATOM 7357 O O . GLN F 3 35 ? 50.202 -50.766 49.806 1.00 129.65 63 GLN E O 1
ATOM 7363 N N . GLY F 3 36 ? 50.218 -50.969 52.073 1.00 126.99 64 GLY E N 1
ATOM 7364 C CA . GLY F 3 36 ? 48.798 -51.229 52.260 1.00 108.37 64 GLY E CA 1
ATOM 7365 C C . GLY F 3 36 ? 48.177 -51.984 51.100 1.00 115.66 64 GLY E C 1
ATOM 7366 O O . GLY F 3 36 ? 47.003 -51.791 50.784 1.00 101.98 64 GLY E O 1
ATOM 7367 N N . VAL F 3 37 ? 48.970 -52.857 50.480 1.00 126.64 65 VAL E N 1
ATOM 7368 C CA . VAL F 3 37 ? 48.632 -53.450 49.185 1.00 133.65 65 VAL E CA 1
ATOM 7369 C C . VAL F 3 37 ? 47.142 -53.797 49.036 1.00 122.27 65 VAL E C 1
ATOM 7370 O O . VAL F 3 37 ? 46.573 -53.654 47.948 1.00 118.25 65 VAL E O 1
ATOM 7374 N N . LYS F 3 38 ? 46.514 -54.241 50.125 1.00 112.81 66 LYS E N 1
ATOM 7375 C CA . LYS F 3 38 ? 45.070 -54.470 50.115 1.00 120.25 66 LYS E CA 1
ATOM 7376 C C . LYS F 3 38 ? 44.286 -53.402 50.873 1.00 113.06 66 LYS E C 1
ATOM 7377 O O . LYS F 3 38 ? 43.747 -53.658 51.952 1.00 103.34 66 LYS E O 1
ATOM 7383 N N . VAL F 3 39 ? 44.241 -52.198 50.312 1.00 108.22 67 VAL E N 1
ATOM 7384 C CA . VAL F 3 39 ? 43.217 -51.241 50.698 1.00 88.69 67 VAL E CA 1
ATOM 7385 C C . VAL F 3 39 ? 42.069 -51.484 49.750 1.00 86.07 67 VAL E C 1
ATOM 7386 O O . VAL F 3 39 ? 42.272 -51.841 48.590 1.00 81.53 67 VAL E O 1
ATOM 7390 N N . THR F 3 40 ? 40.857 -51.335 50.245 1.00 82.93 68 THR E N 1
ATOM 7391 C CA . THR F 3 40 ? 39.712 -51.396 49.364 1.00 87.69 68 THR E CA 1
ATOM 7392 C C . THR F 3 40 ? 38.985 -50.066 49.486 1.00 83.35 68 THR E C 1
ATOM 7393 O O . THR F 3 40 ? 39.262 -49.278 50.389 1.00 79.38 68 THR E O 1
ATOM 7397 N N . TYR F 3 41 ? 38.078 -49.782 48.570 1.00 81.94 69 TYR E N 1
ATOM 7398 C CA . TYR F 3 41 ? 37.434 -48.486 48.619 1.00 79.28 69 TYR E CA 1
ATOM 7399 C C . TYR F 3 41 ? 35.932 -48.652 48.603 1.00 74.85 69 TYR E C 1
ATOM 7400 O O . TYR F 3 41 ? 35.420 -49.649 48.092 1.00 83.02 69 TYR E O 1
ATOM 7409 N N . THR F 3 42 ? 35.226 -47.682 49.169 1.00 65.93 70 THR E N 1
ATOM 7410 C CA . THR F 3 42 ? 33.790 -47.575 48.928 1.00 78.95 70 THR E CA 1
ATOM 7411 C C . THR F 3 42 ? 33.419 -46.157 48.480 1.00 73.37 70 THR E C 1
ATOM 7412 O O . THR F 3 42 ? 33.846 -45.162 49.080 1.00 59.25 70 THR E O 1
ATOM 7416 N N . VAL F 3 43 ? 32.637 -46.074 47.407 1.00 64.91 71 VAL E N 1
ATOM 7417 C CA . VAL F 3 43 ? 32.210 -44.785 46.875 1.00 68.16 71 VAL E CA 1
ATOM 7418 C C . VAL F 3 43 ? 30.701 -44.576 47.015 1.00 65.10 71 VAL E C 1
ATOM 7419 O O . VAL F 3 43 ? 29.915 -45.485 46.761 1.00 66.74 71 VAL E O 1
ATOM 7423 N N . GLN F 3 44 ? 30.314 -43.376 47.441 1.00 65.30 72 GLN E N 1
ATOM 7424 C CA . GLN F 3 44 ? 28.915 -42.956 47.487 1.00 70.97 72 GLN E CA 1
ATOM 7425 C C . GLN F 3 44 ? 28.694 -41.799 46.510 1.00 67.75 72 GLN E C 1
ATOM 7426 O O . GLN F 3 44 ? 29.624 -41.054 46.203 1.00 64.39 72 GLN E O 1
ATOM 7432 N N . TYR F 3 45 ? 27.458 -41.623 46.053 1.00 64.14 73 TYR E N 1
ATOM 7433 C CA . TYR F 3 45 ? 27.130 -40.486 45.201 1.00 53.96 73 TYR E CA 1
ATOM 7434 C C . TYR F 3 45 ? 25.992 -39.633 45.713 1.00 52.24 73 TYR E C 1
ATOM 7435 O O . TYR F 3 45 ? 25.007 -40.135 46.220 1.00 57.24 73 TYR E O 1
ATOM 7444 N N . PHE F 3 46 ? 26.137 -38.326 45.553 1.00 60.65 74 PHE E N 1
ATOM 7445 C CA . PHE F 3 46 ? 25.109 -37.368 45.939 1.00 55.96 74 PHE E CA 1
ATOM 7446 C C . PHE F 3 46 ? 24.448 -36.723 44.702 1.00 52.26 74 PHE E C 1
ATOM 7447 O O . PHE F 3 46 ? 24.902 -36.901 43.583 1.00 60.23 74 PHE E O 1
ATOM 7455 N N . ILE F 3 47 ? 23.355 -36.005 44.906 1.00 54.16 75 ILE E N 1
ATOM 7456 C CA . ILE F 3 47 ? 22.716 -35.268 43.827 1.00 37.38 75 ILE E CA 1
ATOM 7457 C C . ILE F 3 47 ? 22.460 -33.838 44.263 1.00 43.28 75 ILE E C 1
ATOM 7458 O O . ILE F 3 47 ? 21.667 -33.588 45.166 1.00 46.79 75 ILE E O 1
ATOM 7463 N N . TYR F 3 48 ? 23.131 -32.896 43.614 1.00 45.21 76 TYR E N 1
ATOM 7464 C CA . TYR F 3 48 ? 22.996 -31.491 43.960 1.00 43.76 76 TYR E CA 1
ATOM 7465 C C . TYR F 3 48 ? 21.550 -31.065 44.080 1.00 46.05 76 TYR E C 1
ATOM 7466 O O . TYR F 3 48 ? 20.782 -31.159 43.114 1.00 41.20 76 TYR E O 1
ATOM 7475 N N . GLY F 3 49 ? 21.196 -30.588 45.272 1.00 41.27 77 GLY E N 1
ATOM 7476 C CA . GLY F 3 49 ? 19.865 -30.071 45.531 1.00 43.83 77 GLY E CA 1
ATOM 7477 C C . GLY F 3 49 ? 18.991 -31.029 46.321 1.00 45.69 77 GLY E C 1
ATOM 7478 O O . GLY F 3 49 ? 17.966 -30.666 46.881 1.00 42.56 77 GLY E O 1
ATOM 7479 N N . GLN F 3 50 ? 19.398 -32.283 46.356 1.00 49.85 78 GLN E N 1
ATOM 7480 C CA . GLN F 3 50 ? 18.661 -33.245 47.133 1.00 41.16 78 GLN E CA 1
ATOM 7481 C C . GLN F 3 50 ? 19.289 -33.457 48.508 1.00 44.91 78 GLN E C 1
ATOM 7482 O O . GLN F 3 50 ? 20.107 -32.648 48.960 1.00 44.05 78 GLN E O 1
ATOM 7488 N N . LYS F 3 51 ? 18.879 -34.508 49.203 1.00 56.34 79 LYS E N 1
ATOM 7489 C CA . LYS F 3 51 ? 19.106 -34.526 50.640 1.00 61.85 79 LYS E CA 1
ATOM 7490 C C . LYS F 3 51 ? 20.089 -35.562 51.144 1.00 61.49 79 LYS E C 1
ATOM 7491 O O . LYS F 3 51 ? 20.845 -35.308 52.086 1.00 43.13 79 LYS E O 1
ATOM 7497 N N . LYS F 3 52 ? 20.091 -36.718 50.501 1.00 63.12 80 LYS E N 1
ATOM 7498 C CA . LYS F 3 52 ? 20.804 -37.857 51.050 1.00 70.76 80 LYS E CA 1
ATOM 7499 C C . LYS F 3 52 ? 21.942 -38.361 50.173 1.00 59.46 80 LYS E C 1
ATOM 7500 O O . LYS F 3 52 ? 21.800 -38.473 48.964 1.00 70.93 80 LYS E O 1
ATOM 7506 N N . TRP F 3 53 ? 23.065 -38.685 50.806 1.00 64.49 81 TRP E N 1
ATOM 7507 C CA . TRP F 3 53 ? 24.113 -39.481 50.174 1.00 49.46 81 TRP E CA 1
ATOM 7508 C C . TRP F 3 53 ? 23.617 -40.877 49.833 1.00 50.29 81 TRP E C 1
ATOM 7509 O O . TRP F 3 53 ? 22.834 -41.466 50.570 1.00 65.46 81 TRP E O 1
ATOM 7520 N N . LEU F 3 54 ? 24.078 -41.419 48.720 1.00 48.47 82 LEU E N 1
ATOM 7521 C CA . LEU F 3 54 ? 23.522 -42.670 48.231 1.00 45.46 82 LEU E CA 1
ATOM 7522 C C . LEU F 3 54 ? 24.582 -43.723 47.936 1.00 61.91 82 LEU E C 1
ATOM 7523 O O . LEU F 3 54 ? 25.587 -43.446 47.282 1.00 62.54 82 LEU E O 1
ATOM 7528 N N . ASN F 3 55 ? 24.347 -44.938 48.419 1.00 74.76 83 ASN E N 1
ATOM 7529 C CA . ASN F 3 55 ? 25.256 -46.041 48.166 1.00 66.48 83 ASN E CA 1
ATOM 7530 C C . ASN F 3 55 ? 25.117 -46.510 46.739 1.00 71.10 83 ASN E C 1
ATOM 7531 O O . ASN F 3 55 ? 24.039 -46.424 46.144 1.00 63.80 83 ASN E O 1
ATOM 7536 N N . LYS F 3 56 ? 26.225 -46.990 46.193 1.00 70.72 84 LYS E N 1
ATOM 7537 C CA . LYS F 3 56 ? 26.216 -47.754 44.957 1.00 71.62 84 LYS E CA 1
ATOM 7538 C C . LYS F 3 56 ? 26.739 -49.104 45.418 1.00 72.71 84 LYS E C 1
ATOM 7539 O O . LYS F 3 56 ? 27.797 -49.176 46.051 1.00 64.02 84 LYS E O 1
ATOM 7545 N N . SER F 3 57 ? 25.978 -50.165 45.163 1.00 79.06 85 SER E N 1
ATOM 7546 C CA . SER F 3 57 ? 26.351 -51.490 45.672 1.00 83.32 85 SER E CA 1
ATOM 7547 C C . SER F 3 57 ? 27.546 -52.065 44.909 1.00 84.84 85 SER E C 1
ATOM 7548 O O . SER F 3 57 ? 28.502 -52.572 45.508 1.00 76.31 85 SER E O 1
ATOM 7551 N N . GLU F 3 58 ? 27.489 -51.964 43.584 1.00 76.68 86 GLU E N 1
ATOM 7552 C CA . GLU F 3 58 ? 28.557 -52.456 42.730 1.00 76.13 86 GLU E CA 1
ATOM 7553 C C . GLU F 3 58 ? 29.915 -51.840 43.082 1.00 77.14 86 GLU E C 1
ATOM 7554 O O . GLU F 3 58 ? 30.942 -52.275 42.567 1.00 75.03 86 GLU E O 1
ATOM 7560 N N . CYS F 3 59 ? 29.916 -50.836 43.961 1.00 75.60 87 CYS E N 1
ATOM 7561 C CA . CYS F 3 59 ? 31.157 -50.212 44.432 1.00 71.14 87 CYS E CA 1
ATOM 7562 C C . CYS F 3 59 ? 31.242 -50.195 45.954 1.00 79.12 87 CYS E C 1
ATOM 7563 O O . CYS F 3 59 ? 31.773 -49.246 46.546 1.00 74.88 87 CYS E O 1
ATOM 7566 N N . ARG F 3 60 ? 30.703 -51.236 46.583 1.00 86.59 88 ARG E N 1
ATOM 7567 C CA . ARG F 3 60 ? 30.838 -51.425 48.028 1.00 90.05 88 ARG E CA 1
ATOM 7568 C C . ARG F 3 60 ? 32.035 -52.343 48.237 1.00 90.43 88 ARG E C 1
ATOM 7569 O O . ARG F 3 60 ? 32.000 -53.512 47.846 1.00 96.28 88 ARG E O 1
ATOM 7577 N N . ASN F 3 61 ? 33.103 -51.810 48.821 1.00 76.60 89 ASN E N 1
ATOM 7578 C CA . ASN F 3 61 ? 34.351 -52.559 48.930 1.00 87.05 89 ASN E CA 1
ATOM 7579 C C . ASN F 3 61 ? 34.774 -53.174 47.585 1.00 96.37 89 ASN E C 1
ATOM 7580 O O . ASN F 3 61 ? 34.357 -54.291 47.251 1.00 93.40 89 ASN E O 1
ATOM 7585 N N . ILE F 3 62 ? 35.583 -52.444 46.811 1.00 85.34 90 ILE E N 1
ATOM 7586 C CA . ILE F 3 62 ? 36.131 -52.966 45.554 1.00 83.98 90 ILE E CA 1
ATOM 7587 C C . ILE F 3 62 ? 37.652 -52.854 45.494 1.00 85.40 90 ILE E C 1
ATOM 7588 O O . ILE F 3 62 ? 38.255 -52.043 46.201 1.00 88.01 90 ILE E O 1
ATOM 7593 N N . ASN F 3 63 ? 38.270 -53.665 44.645 1.00 82.71 91 ASN E N 1
ATOM 7594 C CA . ASN F 3 63 ? 39.712 -53.606 44.494 1.00 94.40 91 ASN E CA 1
ATOM 7595 C C . ASN F 3 63 ? 40.097 -52.365 43.696 1.00 84.23 91 ASN E C 1
ATOM 7596 O O . ASN F 3 63 ? 41.087 -51.696 44.001 1.00 72.10 91 ASN E O 1
ATOM 7601 N N . ARG F 3 64 ? 39.270 -52.051 42.703 1.00 80.32 92 ARG E N 1
ATOM 7602 C CA . ARG F 3 64 ? 39.534 -50.993 41.735 1.00 70.87 92 ARG E CA 1
ATOM 7603 C C . ARG F 3 64 ? 39.825 -49.632 42.353 1.00 83.04 92 ARG E C 1
ATOM 7604 O O . ARG F 3 64 ? 39.680 -49.427 43.562 1.00 77.45 92 ARG E O 1
ATOM 7612 N N . THR F 3 65 ? 40.240 -48.703 41.494 1.00 77.41 93 THR E N 1
ATOM 7613 C CA . THR F 3 65 ? 40.282 -47.285 41.831 1.00 73.56 93 THR E CA 1
ATOM 7614 C C . THR F 3 65 ? 39.414 -46.576 40.809 1.00 67.65 93 THR E C 1
ATOM 7615 O O . THR F 3 65 ? 39.738 -45.487 40.349 1.00 72.35 93 THR E O 1
ATOM 7619 N N . TYR F 3 66 ? 38.316 -47.225 40.441 1.00 62.07 94 TYR E N 1
ATOM 7620 C CA . TYR F 3 66 ? 37.382 -46.667 39.483 1.00 64.12 94 TYR E CA 1
ATOM 7621 C C . TYR F 3 66 ? 35.982 -47.262 39.641 1.00 80.34 94 TYR E C 1
ATOM 7622 O O . TYR F 3 66 ? 35.814 -48.469 39.796 1.00 77.57 94 TYR E O 1
ATOM 7631 N N . CYS F 3 67 ? 34.981 -46.390 39.611 1.00 74.93 95 CYS E N 1
ATOM 7632 C CA . CYS F 3 67 ? 33.592 -46.797 39.691 1.00 63.42 95 CYS E CA 1
ATOM 7633 C C . CYS F 3 67 ? 32.821 -46.178 38.542 1.00 62.57 95 CYS E C 1
ATOM 7634 O O . CYS F 3 67 ? 32.965 -44.991 38.278 1.00 66.13 95 CYS E O 1
ATOM 7637 N N . ASP F 3 68 ? 32.000 -46.969 37.860 1.00 51.18 96 ASP E N 1
ATOM 7638 C CA . ASP F 3 68 ? 31.173 -46.422 36.785 1.00 55.12 96 ASP E CA 1
ATOM 7639 C C . ASP F 3 68 ? 29.793 -45.981 37.292 1.00 62.88 96 ASP E C 1
ATOM 7640 O O . ASP F 3 68 ? 28.956 -46.802 37.684 1.00 59.05 96 ASP E O 1
ATOM 7645 N N . LEU F 3 69 ? 29.560 -44.671 37.269 1.00 50.32 97 LEU E N 1
ATOM 7646 C CA . LEU F 3 69 ? 28.312 -44.114 37.777 1.00 44.65 97 LEU E CA 1
ATOM 7647 C C . LEU F 3 69 ? 27.359 -43.702 36.654 1.00 51.93 97 LEU E C 1
ATOM 7648 O O . LEU F 3 69 ? 26.418 -42.942 36.869 1.00 54.45 97 LEU E O 1
ATOM 7653 N N . SER F 3 70 ? 27.594 -44.227 35.459 1.00 47.35 98 SER E N 1
ATOM 7654 C CA . SER F 3 70 ? 26.792 -43.862 34.301 1.00 49.52 98 SER E CA 1
ATOM 7655 C C . SER F 3 70 ? 25.295 -43.820 34.552 1.00 49.50 98 SER E C 1
ATOM 7656 O O . SER F 3 70 ? 24.640 -42.838 34.208 1.00 57.23 98 SER E O 1
ATOM 7659 N N . ALA F 3 71 ? 24.753 -44.889 35.124 1.00 55.89 99 ALA E N 1
ATOM 7660 C CA . ALA F 3 71 ? 23.314 -44.982 35.340 1.00 62.96 99 ALA E CA 1
ATOM 7661 C C . ALA F 3 71 ? 22.846 -43.946 36.359 1.00 61.12 99 ALA E C 1
ATOM 7662 O O . ALA F 3 71 ? 21.914 -43.171 36.104 1.00 56.37 99 ALA E O 1
ATOM 7664 N N . GLU F 3 72 ? 23.499 -43.947 37.515 1.00 45.49 100 GLU E N 1
ATOM 7665 C CA . GLU F 3 72 ? 23.249 -42.964 38.565 1.00 53.01 100 GLU E CA 1
ATOM 7666 C C . GLU F 3 72 ? 23.163 -41.512 38.055 1.00 61.03 100 GLU E C 1
ATOM 7667 O O . GLU F 3 72 ? 22.249 -40.753 38.416 1.00 63.66 100 GLU E O 1
ATOM 7673 N N . THR F 3 73 ? 24.123 -41.133 37.218 1.00 60.41 101 THR E N 1
ATOM 7674 C CA . THR F 3 73 ? 24.250 -39.759 36.761 1.00 43.23 101 THR E CA 1
ATOM 7675 C C . THR F 3 73 ? 23.715 -39.564 35.346 1.00 46.65 101 THR E C 1
ATOM 7676 O O . THR F 3 73 ? 24.213 -38.718 34.609 1.00 55.33 101 THR E O 1
ATOM 7680 N N . SER F 3 74 ? 22.698 -40.333 34.963 1.00 45.43 102 SER E N 1
ATOM 7681 C CA . SER F 3 74 ? 22.233 -40.333 33.577 1.00 43.68 102 SER E CA 1
ATOM 7682 C C . SER F 3 74 ? 21.477 -39.068 33.159 1.00 52.44 102 SER E C 1
ATOM 7683 O O . SER F 3 74 ? 21.269 -38.823 31.969 1.00 68.01 102 SER E O 1
ATOM 7686 N N . ASP F 3 75 ? 21.043 -38.281 34.137 1.00 55.41 103 ASP E N 1
ATOM 7687 C CA . ASP F 3 75 ? 20.285 -37.070 33.851 1.00 55.71 103 ASP E CA 1
ATOM 7688 C C . ASP F 3 75 ? 21.185 -35.865 33.619 1.00 61.23 103 ASP E C 1
ATOM 7689 O O . ASP F 3 75 ? 21.826 -35.376 34.558 1.00 57.37 103 ASP E O 1
ATOM 7694 N N . TYR F 3 76 ? 21.226 -35.388 32.374 1.00 58.61 104 TYR E N 1
ATOM 7695 C CA . TYR F 3 76 ? 22.064 -34.246 32.018 1.00 63.44 104 TYR E CA 1
ATOM 7696 C C . TYR F 3 76 ? 21.747 -33.099 32.922 1.00 65.72 104 TYR E C 1
ATOM 7697 O O . TYR F 3 76 ? 22.649 -32.490 33.481 1.00 59.95 104 TYR E O 1
ATOM 7706 N N . GLU F 3 77 ? 20.449 -32.805 33.025 1.00 53.74 105 GLU E N 1
ATOM 7707 C CA . GLU F 3 77 ? 19.952 -31.626 33.719 1.00 57.98 105 GLU E CA 1
ATOM 7708 C C . GLU F 3 77 ? 20.393 -31.564 35.176 1.00 44.89 105 GLU E C 1
ATOM 7709 O O . GLU F 3 77 ? 20.303 -30.510 35.801 1.00 56.02 105 GLU E O 1
ATOM 7715 N N . HIS F 3 78 ? 20.913 -32.663 35.707 1.00 33.24 106 HIS E N 1
ATOM 7716 C CA . HIS F 3 78 ? 21.347 -32.662 37.103 1.00 41.73 106 HIS E CA 1
ATOM 7717 C C . HIS F 3 78 ? 22.831 -32.440 37.327 1.00 42.25 106 HIS E C 1
ATOM 7718 O O . HIS F 3 78 ? 23.636 -32.493 36.409 1.00 55.80 106 HIS E O 1
ATOM 7725 N N . GLN F 3 79 ? 23.192 -32.202 38.573 1.00 39.65 107 GLN E N 1
ATOM 7726 C CA . GLN F 3 79 ? 24.587 -32.215 38.943 1.00 39.43 107 GLN E CA 1
ATOM 7727 C C . GLN F 3 79 ? 24.823 -33.124 40.128 1.00 44.79 107 GLN E C 1
ATOM 7728 O O . GLN F 3 79 ? 24.081 -33.121 41.096 1.00 44.54 107 GLN E O 1
ATOM 7734 N N . TYR F 3 80 ? 25.894 -33.887 40.061 1.00 48.54 108 TYR E N 1
ATOM 7735 C CA . TYR F 3 80 ? 26.184 -34.806 41.121 1.00 40.00 108 TYR E CA 1
ATOM 7736 C C . TYR F 3 80 ? 27.468 -34.462 41.856 1.00 45.10 108 TYR E C 1
ATOM 7737 O O . TYR F 3 80 ? 28.249 -33.610 41.427 1.00 41.54 108 TYR E O 1
ATOM 7746 N N . TYR F 3 81 ? 27.617 -35.065 43.025 1.00 43.75 109 TYR E N 1
ATOM 7747 C CA . TYR F 3 81 ? 28.897 -35.145 43.681 1.00 49.03 109 TYR E CA 1
ATOM 7748 C C . TYR F 3 81 ? 29.128 -36.634 43.905 1.00 46.51 109 TYR E C 1
ATOM 7749 O O . TYR F 3 81 ? 28.256 -37.449 43.658 1.00 46.85 109 TYR E O 1
ATOM 7758 N N . ALA F 3 82 ? 30.309 -36.999 44.357 1.00 43.67 110 ALA E N 1
ATOM 7759 C CA . ALA F 3 82 ? 30.558 -38.367 44.750 1.00 49.60 110 ALA E CA 1
ATOM 7760 C C . ALA F 3 82 ? 31.658 -38.289 45.774 1.00 52.93 110 ALA E C 1
ATOM 7761 O O . ALA F 3 82 ? 32.333 -37.267 45.909 1.00 57.58 110 ALA E O 1
ATOM 7763 N N . ARG F 3 83 ? 31.813 -39.351 46.536 1.00 51.40 111 ARG E N 1
ATOM 7764 C CA . ARG F 3 83 ? 32.889 -39.393 47.495 1.00 58.07 111 ARG E CA 1
ATOM 7765 C C . ARG F 3 83 ? 33.337 -40.828 47.671 1.00 58.80 111 ARG E C 1
ATOM 7766 O O . ARG F 3 83 ? 32.666 -41.769 47.225 1.00 56.51 111 ARG E O 1
ATOM 7774 N N . VAL F 3 84 ? 34.488 -41.008 48.292 1.00 59.05 112 VAL E N 1
ATOM 7775 C CA . VAL F 3 84 ? 35.069 -42.335 48.328 1.00 78.90 112 VAL E CA 1
ATOM 7776 C C . VAL F 3 84 ? 36.031 -42.420 49.493 1.00 70.12 112 VAL E C 1
ATOM 7777 O O . VAL F 3 84 ? 36.675 -41.436 49.839 1.00 70.73 112 VAL E O 1
ATOM 7781 N N . ARG F 3 85 ? 36.102 -43.578 50.130 1.00 72.94 113 ARG E N 1
ATOM 7782 C CA . ARG F 3 85 ? 37.074 -43.761 51.199 1.00 83.36 113 ARG E CA 1
ATOM 7783 C C . ARG F 3 85 ? 37.729 -45.125 51.096 1.00 79.83 113 ARG E C 1
ATOM 7784 O O . ARG F 3 85 ? 37.116 -46.092 50.636 1.00 80.97 113 ARG E O 1
ATOM 7792 N N . ALA F 3 86 ? 38.983 -45.199 51.518 1.00 87.38 114 ALA E N 1
ATOM 7793 C CA . ALA F 3 86 ? 39.698 -46.464 51.497 1.00 89.47 114 ALA E CA 1
ATOM 7794 C C . ALA F 3 86 ? 39.500 -47.189 52.818 1.00 86.96 114 ALA E C 1
ATOM 7795 O O . ALA F 3 86 ? 39.331 -46.568 53.870 1.00 84.94 114 ALA E O 1
ATOM 7797 N N . ILE F 3 87 ? 39.515 -48.512 52.745 1.00 88.89 115 ILE E N 1
ATOM 7798 C CA . ILE F 3 87 ? 39.270 -49.355 53.902 1.00 102.87 115 ILE E CA 1
ATOM 7799 C C . ILE F 3 87 ? 40.413 -50.362 54.109 1.00 103.00 115 ILE E C 1
ATOM 7800 O O . ILE F 3 87 ? 41.013 -50.851 53.142 1.00 88.14 115 ILE E O 1
ATOM 7805 N N . TRP F 3 88 ? 40.716 -50.652 55.375 1.00 112.51 116 TRP E N 1
ATOM 7806 C CA . TRP F 3 88 ? 41.730 -51.643 55.737 1.00 110.42 116 TRP E CA 1
ATOM 7807 C C . TRP F 3 88 ? 41.105 -52.815 56.496 1.00 111.83 116 TRP E C 1
ATOM 7808 O O . TRP F 3 88 ? 40.559 -53.742 55.888 1.00 94.57 116 TRP E O 1
ATOM 7819 N N . GLY F 3 89 ? 41.200 -52.773 57.825 1.00 119.06 117 GLY E N 1
ATOM 7820 C CA . GLY F 3 89 ? 40.519 -53.736 58.674 1.00 114.09 117 GLY E CA 1
ATOM 7821 C C . GLY F 3 89 ? 39.107 -53.234 58.883 1.00 110.24 117 GLY E C 1
ATOM 7822 O O . GLY F 3 89 ? 38.237 -53.437 58.033 1.00 95.67 117 GLY E O 1
ATOM 7823 N N . THR F 3 90 ? 38.875 -52.598 60.026 1.00 115.58 118 THR E N 1
ATOM 7824 C CA . THR F 3 90 ? 37.772 -51.656 60.149 1.00 127.97 118 THR E CA 1
ATOM 7825 C C . THR F 3 90 ? 38.396 -50.353 60.613 1.00 129.56 118 THR E C 1
ATOM 7826 O O . THR F 3 90 ? 37.857 -49.651 61.473 1.00 136.07 118 THR E O 1
ATOM 7830 N N . LYS F 3 91 ? 39.570 -50.063 60.058 1.00 122.16 119 LYS E N 1
ATOM 7831 C CA . LYS F 3 91 ? 40.104 -48.711 60.090 1.00 128.94 119 LYS E CA 1
ATOM 7832 C C . LYS F 3 91 ? 39.902 -48.095 58.701 1.00 131.56 119 LYS E C 1
ATOM 7833 O O . LYS F 3 91 ? 40.440 -48.586 57.700 1.00 117.78 119 LYS E O 1
ATOM 7839 N N . CYS F 3 92 ? 39.088 -47.042 58.651 1.00 133.07 120 CYS E N 1
ATOM 7840 C CA . CYS F 3 92 ? 38.763 -46.354 57.407 1.00 116.18 120 CYS E CA 1
ATOM 7841 C C . CYS F 3 92 ? 39.276 -44.928 57.485 1.00 102.82 120 CYS E C 1
ATOM 7842 O O . CYS F 3 92 ? 39.124 -44.266 58.507 1.00 101.21 120 CYS E O 1
ATOM 7845 N N . SER F 3 93 ? 39.910 -44.465 56.412 1.00 113.77 121 SER E N 1
ATOM 7846 C CA . SER F 3 93 ? 40.365 -43.074 56.322 1.00 120.85 121 SER E CA 1
ATOM 7847 C C . SER F 3 93 ? 39.267 -42.203 55.697 1.00 104.17 121 SER E C 1
ATOM 7848 O O . SER F 3 93 ? 38.697 -42.556 54.652 1.00 95.87 121 SER E O 1
ATOM 7851 N N . LYS F 3 94 ? 38.972 -41.092 56.379 1.00 97.38 122 LYS E N 1
ATOM 7852 C CA . LYS F 3 94 ? 37.969 -40.084 55.984 1.00 87.92 122 LYS E CA 1
ATOM 7853 C C . LYS F 3 94 ? 36.962 -40.431 54.873 1.00 101.41 122 LYS E C 1
ATOM 7854 O O . LYS F 3 94 ? 36.540 -41.597 54.739 1.00 101.36 122 LYS E O 1
ATOM 7860 N N . TRP F 3 95 ? 36.538 -39.383 54.154 1.00 92.04 123 TRP E N 1
ATOM 7861 C CA . TRP F 3 95 ? 35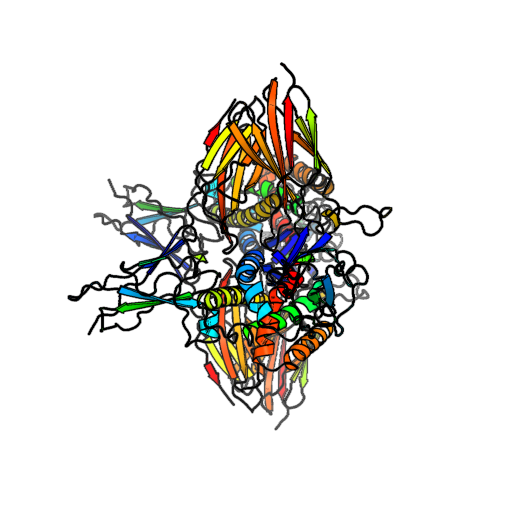.726 -39.466 52.942 1.00 79.34 123 TRP E CA 1
ATOM 7862 C C . TRP F 3 95 ? 36.351 -38.468 51.980 1.00 75.41 123 TRP E C 1
ATOM 7863 O O . TRP F 3 95 ? 36.606 -37.310 52.342 1.00 58.84 123 TRP E O 1
ATOM 7874 N N . ALA F 3 96 ? 36.607 -38.896 50.753 1.00 78.18 124 ALA E N 1
ATOM 7875 C CA . ALA F 3 96 ? 37.125 -37.970 49.747 1.00 70.78 124 ALA E CA 1
ATOM 7876 C C . ALA F 3 96 ? 35.982 -37.527 48.850 1.00 68.91 124 ALA E C 1
ATOM 7877 O O . ALA F 3 96 ? 35.250 -38.351 48.284 1.00 69.27 124 ALA E O 1
ATOM 7879 N N . GLU F 3 97 ? 35.830 -36.217 48.731 1.00 64.96 125 GLU E N 1
ATOM 7880 C CA . GLU F 3 97 ? 34.693 -35.634 48.037 1.00 72.03 125 GLU E CA 1
ATOM 7881 C C . GLU F 3 97 ? 35.113 -35.023 46.692 1.00 68.02 125 GLU E C 1
ATOM 7882 O O . GLU F 3 97 ? 36.073 -34.243 46.626 1.00 58.80 125 GLU E O 1
ATOM 7888 N N . SER F 3 98 ? 34.403 -35.371 45.621 1.00 54.93 126 SER E N 1
ATOM 7889 C CA . SER F 3 98 ? 34.671 -34.752 44.328 1.00 45.86 126 SER E CA 1
ATOM 7890 C C . SER F 3 98 ? 34.100 -33.339 44.270 1.00 50.47 126 SER E C 1
ATOM 7891 O O . SER F 3 98 ? 33.436 -32.878 45.201 1.00 58.59 126 SER E O 1
ATOM 7894 N N . GLY F 3 99 ? 34.372 -32.644 43.171 1.00 48.26 127 GLY E N 1
ATOM 7895 C CA . GLY F 3 99 ? 33.801 -31.335 42.952 1.00 46.20 127 GLY E CA 1
ATOM 7896 C C . GLY F 3 99 ? 32.536 -31.597 42.180 1.00 49.54 127 GLY E C 1
ATOM 7897 O O . GLY F 3 99 ? 32.345 -32.698 41.686 1.00 47.16 127 GLY E O 1
ATOM 7898 N N . ARG F 3 100 ? 31.678 -30.592 42.070 1.00 44.94 128 ARG E N 1
ATOM 7899 C CA . ARG F 3 100 ? 30.391 -30.753 41.406 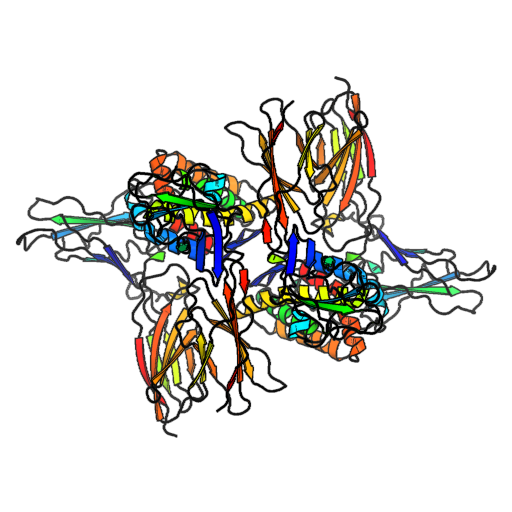1.00 36.83 128 ARG E CA 1
ATOM 7900 C C . ARG F 3 100 ? 30.530 -31.059 39.913 1.00 35.28 128 ARG E C 1
ATOM 7901 O O . ARG F 3 100 ? 31.204 -30.355 39.182 1.00 57.65 128 ARG E O 1
ATOM 7909 N N . PHE F 3 101 ? 29.856 -32.110 39.477 1.00 32.28 129 PHE E N 1
ATOM 7910 C CA . PHE F 3 101 ? 30.003 -32.667 38.148 1.00 40.16 129 PHE E CA 1
ATOM 7911 C C . PHE F 3 101 ? 28.672 -32.491 37.415 1.00 47.85 129 PHE E C 1
ATOM 7912 O O . PHE F 3 101 ? 27.622 -32.838 37.934 1.00 47.73 129 PHE E O 1
ATOM 7920 N N . TYR F 3 102 ? 28.727 -31.930 36.210 1.00 48.97 130 TYR E N 1
ATOM 7921 C CA . TYR F 3 102 ? 27.536 -31.601 35.425 1.00 45.46 130 TYR E CA 1
ATOM 7922 C C . TYR F 3 102 ? 27.676 -32.234 34.045 1.00 51.17 130 TYR E C 1
ATOM 7923 O O . TYR F 3 102 ? 28.189 -31.609 33.122 1.00 50.15 130 TYR E O 1
ATOM 7932 N N . PRO F 3 103 ? 27.232 -33.494 33.911 1.00 54.55 131 PRO E N 1
ATOM 7933 C CA . PRO F 3 103 ? 27.424 -34.315 32.711 1.00 50.89 131 PRO E CA 1
ATOM 7934 C C . PRO F 3 103 ? 27.068 -33.611 31.398 1.00 54.43 131 PRO E C 1
ATOM 7935 O O . PRO F 3 103 ? 27.818 -33.721 30.423 1.00 64.21 131 PRO E O 1
ATOM 7939 N N . PHE F 3 104 ? 25.952 -32.896 31.362 1.00 51.78 132 PHE E N 1
ATOM 7940 C CA . PHE F 3 104 ? 25.546 -32.261 30.118 1.00 45.24 132 PHE E CA 1
ATOM 7941 C C . PHE F 3 104 ? 26.592 -31.272 29.594 1.00 57.35 132 PHE E C 1
ATOM 7942 O O . PHE F 3 104 ? 26.737 -31.100 28.391 1.00 63.72 132 PHE E O 1
ATOM 7950 N N . LEU F 3 105 ? 27.319 -30.619 30.491 1.00 51.60 133 LEU E N 1
ATOM 7951 C CA . LEU F 3 105 ? 28.267 -29.592 30.072 1.00 54.18 133 LEU E CA 1
ATOM 7952 C C . LEU F 3 105 ? 29.725 -30.052 30.093 1.00 55.85 133 LEU E C 1
ATOM 7953 O O . LEU F 3 105 ? 30.604 -29.368 29.574 1.00 65.65 133 LEU E O 1
ATOM 7958 N N . GLU F 3 106 ? 29.977 -31.213 30.684 1.00 54.62 134 GLU E N 1
ATOM 7959 C CA . GLU F 3 106 ? 31.340 -31.720 30.811 1.00 46.74 134 GLU E CA 1
ATOM 7960 C C . GLU F 3 106 ? 31.631 -32.975 29.966 1.00 53.06 134 GLU E C 1
ATOM 7961 O O . GLU F 3 106 ? 32.780 -33.249 29.644 1.00 42.89 134 GLU E O 1
ATOM 7967 N N . THR F 3 107 ? 30.616 -33.755 29.615 1.00 42.20 135 THR E N 1
ATOM 7968 C CA . THR F 3 107 ? 30.918 -34.953 28.867 1.00 40.40 135 THR E CA 1
ATOM 7969 C C . THR F 3 107 ? 31.644 -34.584 27.572 1.00 57.78 135 THR E C 1
ATOM 7970 O O . THR F 3 107 ? 31.351 -33.548 26.948 1.00 46.78 135 THR E O 1
ATOM 7974 N N . GLN F 3 108 ? 32.598 -35.421 27.173 1.00 49.32 136 GLN E N 1
ATOM 7975 C CA . GLN F 3 108 ? 33.187 -35.276 25.861 1.00 48.94 136 GLN E CA 1
ATOM 7976 C C . GLN F 3 108 ? 32.333 -35.999 24.836 1.00 53.80 136 GLN E C 1
ATOM 7977 O O . GLN F 3 108 ? 31.810 -37.077 25.119 1.00 53.49 136 GLN E O 1
ATOM 7983 N N . ILE F 3 109 ? 32.200 -35.419 23.644 1.00 50.40 137 ILE E N 1
ATOM 7984 C CA . ILE F 3 109 ? 31.498 -36.105 22.571 1.00 49.46 137 ILE E CA 1
ATOM 7985 C C . ILE F 3 109 ? 32.521 -36.778 21.663 1.00 57.21 137 ILE E C 1
ATOM 7986 O O . ILE F 3 109 ? 33.350 -36.124 21.040 1.00 64.39 137 ILE E O 1
ATOM 7991 N N . GLY F 3 110 ? 32.467 -38.100 21.622 1.00 61.35 138 GLY E N 1
ATOM 7992 C CA . GLY F 3 110 ? 33.366 -38.874 20.800 1.00 50.26 138 GLY E CA 1
ATOM 7993 C C . GLY F 3 110 ? 33.084 -38.665 19.334 1.00 53.88 138 GLY E C 1
ATOM 7994 O O . GLY F 3 110 ? 32.113 -38.001 18.979 1.00 53.25 138 GLY E O 1
ATOM 7995 N N . PRO F 3 111 ? 33.949 -39.222 18.476 1.00 52.40 139 PRO E N 1
ATOM 7996 C CA . PRO F 3 111 ? 33.930 -39.084 17.015 1.00 38.16 139 PRO E CA 1
ATOM 7997 C C . PRO F 3 111 ? 32.841 -39.926 16.405 1.00 46.57 139 PRO E C 1
ATOM 7998 O O . PRO F 3 111 ? 32.447 -40.921 17.007 1.00 54.00 139 PRO E O 1
ATOM 8002 N N . PRO F 3 112 ? 32.359 -39.549 15.217 1.00 43.20 140 PRO E N 1
ATOM 8003 C CA . PRO F 3 112 ? 31.435 -40.450 14.528 1.00 49.64 140 PRO E CA 1
ATOM 8004 C C . PRO F 3 112 ? 32.262 -41.582 13.958 1.00 50.93 140 PRO E C 1
ATOM 8005 O O . PRO F 3 112 ? 33.496 -41.513 13.999 1.00 59.18 140 PRO E O 1
ATOM 8009 N N . GLU F 3 113 ? 31.629 -42.622 13.440 1.00 58.88 141 GLU E N 1
ATOM 8010 C CA . GLU F 3 113 ? 32.424 -43.585 12.709 1.00 73.18 141 GLU E CA 1
ATOM 8011 C C . GLU F 3 113 ? 32.305 -43.289 11.227 1.00 69.96 141 GLU E C 1
ATOM 8012 O O . GLU F 3 113 ? 31.226 -42.951 10.731 1.00 62.68 141 GLU E O 1
ATOM 8018 N N . VAL F 3 114 ? 33.439 -43.381 10.541 1.00 64.92 142 VAL E N 1
ATOM 8019 C CA . VAL F 3 114 ? 33.523 -42.954 9.161 1.00 64.08 142 VAL E CA 1
ATOM 8020 C C . VAL F 3 114 ? 33.858 -44.110 8.222 1.00 57.52 142 VAL E C 1
ATOM 8021 O O . VAL F 3 114 ? 34.835 -44.824 8.412 1.00 68.51 142 VAL E O 1
ATOM 8025 N N . ALA F 3 115 ? 33.007 -44.303 7.222 1.00 63.09 143 ALA E N 1
ATOM 8026 C CA . ALA F 3 115 ? 33.262 -45.248 6.140 1.00 55.88 143 ALA E CA 1
ATOM 8027 C C . ALA F 3 115 ? 33.513 -44.504 4.813 1.00 63.77 143 ALA E C 1
ATOM 8028 O O . ALA F 3 115 ? 32.697 -43.681 4.366 1.00 57.56 143 ALA E O 1
ATOM 8030 N N . LEU F 3 116 ? 34.660 -44.768 4.198 1.00 60.06 144 LEU E N 1
ATOM 8031 C CA . LEU F 3 116 ? 34.937 -44.195 2.887 1.00 61.47 144 LEU E CA 1
ATOM 8032 C C . LEU F 3 116 ? 34.704 -45.234 1.801 1.00 55.85 144 LEU E C 1
ATOM 8033 O O . LEU F 3 116 ? 35.147 -46.376 1.906 1.00 67.24 144 LEU E O 1
ATOM 8038 N N . THR F 3 117 ? 34.003 -44.833 0.753 1.00 51.61 145 THR E N 1
ATOM 8039 C CA . THR F 3 117 ? 33.918 -45.644 -0.452 1.00 65.39 145 THR E CA 1
ATOM 8040 C C . THR F 3 117 ? 34.293 -44.746 -1.609 1.00 61.09 145 THR E C 1
ATOM 8041 O O . THR F 3 117 ? 34.040 -43.545 -1.562 1.00 62.27 145 THR E O 1
ATOM 8045 N N . THR F 3 118 ? 34.892 -45.308 -2.649 1.00 64.90 146 THR E N 1
ATOM 8046 C CA . THR F 3 118 ? 35.284 -44.487 -3.789 1.00 72.94 146 THR E CA 1
ATOM 8047 C C . THR F 3 118 ? 34.438 -44.689 -5.047 1.00 79.22 146 THR E C 1
ATOM 8048 O O . THR F 3 118 ? 33.785 -45.720 -5.218 1.00 63.03 146 THR E O 1
ATOM 8052 N N . ASP F 3 119 ? 34.447 -43.659 -5.896 1.00 95.18 147 ASP E N 1
ATOM 8053 C CA . ASP F 3 119 ? 34.156 -43.763 -7.328 1.00 94.69 147 ASP E CA 1
ATOM 8054 C C . ASP F 3 119 ? 35.518 -43.662 -8.030 1.00 100.16 147 ASP E C 1
ATOM 8055 O O . ASP F 3 119 ? 36.393 -44.485 -7.775 1.00 101.44 147 ASP E O 1
ATOM 8060 N N . GLU F 3 120 ? 35.720 -42.661 -8.887 1.00 104.09 148 GLU E N 1
ATOM 8061 C CA . GLU F 3 120 ? 37.058 -42.389 -9.436 1.00 109.81 148 GLU E CA 1
ATOM 8062 C C . GLU F 3 120 ? 37.412 -40.891 -9.515 1.00 98.97 148 GLU E C 1
ATOM 8063 O O . GLU F 3 120 ? 38.587 -40.511 -9.621 1.00 85.89 148 GLU E O 1
ATOM 8069 N N . LYS F 3 121 ? 36.389 -40.047 -9.461 1.00 98.71 149 LYS E N 1
ATOM 8070 C CA . LYS F 3 121 ? 36.601 -38.612 -9.345 1.00 90.23 149 LYS E CA 1
ATOM 8071 C C . LYS F 3 121 ? 36.202 -38.213 -7.938 1.00 81.32 149 LYS E C 1
ATOM 8072 O O . LYS F 3 121 ? 36.630 -37.175 -7.431 1.00 78.62 149 LYS E O 1
ATOM 8078 N N . SER F 3 122 ? 35.410 -39.078 -7.305 1.00 83.38 150 SER E N 1
ATOM 8079 C CA . SER F 3 122 ? 34.729 -38.759 -6.052 1.00 83.17 150 SER E CA 1
ATOM 8080 C C . SER F 3 122 ? 34.883 -39.806 -4.944 1.00 74.58 150 SER E C 1
ATOM 8081 O O . SER F 3 122 ? 34.661 -40.994 -5.164 1.00 77.90 150 SER E O 1
ATOM 8084 N N . ILE F 3 123 ? 35.238 -39.352 -3.747 1.00 63.86 151 ILE E N 1
ATOM 8085 C CA . ILE F 3 123 ? 35.216 -40.205 -2.563 1.00 61.65 151 ILE E CA 1
ATOM 8086 C C . ILE F 3 123 ? 33.968 -39.872 -1.757 1.00 56.29 151 ILE E C 1
ATOM 8087 O O . ILE F 3 123 ? 33.569 -38.713 -1.691 1.00 51.19 151 ILE E O 1
ATOM 8092 N N . SER F 3 124 ? 33.349 -40.885 -1.159 1.00 57.20 152 SER E N 1
ATOM 8093 C CA . SER F 3 124 ? 32.154 -40.668 -0.363 1.00 54.35 152 SER E CA 1
ATOM 8094 C C . SER F 3 124 ? 32.411 -40.930 1.104 1.00 51.17 152 SER E C 1
ATOM 8095 O O . SER F 3 124 ? 33.061 -41.902 1.473 1.00 63.02 152 SER E O 1
ATOM 8098 N N . VAL F 3 125 ? 31.892 -40.046 1.937 1.00 51.30 153 VAL E N 1
ATOM 8099 C CA . VAL F 3 125 ? 32.155 -40.086 3.357 1.00 57.14 153 VAL E CA 1
ATOM 8100 C C . VAL F 3 125 ? 30.831 -40.243 4.055 1.00 63.47 153 VAL E C 1
ATOM 8101 O O . VAL F 3 125 ? 29.925 -39.434 3.863 1.00 61.55 153 VAL E O 1
ATOM 8105 N N . VAL F 3 126 ? 30.698 -41.293 4.847 1.00 57.00 154 VAL E N 1
ATOM 8106 C CA . VAL F 3 126 ? 29.436 -41.536 5.521 1.00 65.07 154 VAL E CA 1
ATOM 8107 C C . VAL F 3 126 ? 29.714 -41.838 6.967 1.00 71.98 154 VAL E C 1
ATOM 8108 O O . VAL F 3 126 ? 30.266 -42.888 7.314 1.00 67.81 154 VAL E O 1
ATOM 8112 N N . LEU F 3 127 ? 29.344 -40.889 7.813 1.00 70.08 155 LEU E N 1
ATOM 8113 C CA . LEU F 3 127 ? 29.522 -41.051 9.236 1.00 63.44 155 LEU E CA 1
ATOM 8114 C C . LEU F 3 127 ? 28.231 -41.583 9.822 1.00 65.48 155 LEU E C 1
ATOM 8115 O O . LEU F 3 127 ? 27.142 -41.262 9.344 1.00 65.10 155 LEU E O 1
ATOM 8120 N N . THR F 3 128 ? 28.351 -42.426 10.836 1.00 54.36 156 THR E N 1
ATOM 8121 C CA . THR F 3 128 ? 27.216 -42.679 11.705 1.00 69.75 156 THR E CA 1
ATOM 8122 C C . THR F 3 128 ? 27.515 -42.016 13.048 1.00 63.53 156 THR E C 1
ATOM 8123 O O . THR F 3 128 ? 28.638 -42.101 13.538 1.00 52.81 156 THR E O 1
ATOM 8127 N N . ALA F 3 129 ? 26.519 -41.329 13.610 1.00 70.99 157 ALA E N 1
ATOM 8128 C CA . ALA F 3 129 ? 26.718 -40.458 14.775 1.00 57.45 157 ALA E CA 1
ATOM 8129 C C . ALA F 3 129 ? 27.191 -41.220 15.991 1.00 53.70 157 ALA E C 1
ATOM 8130 O O . ALA F 3 129 ? 26.837 -42.383 16.169 1.00 76.90 157 ALA E O 1
ATOM 8132 N N . PRO F 3 130 ? 27.990 -40.563 16.843 1.00 53.12 158 PRO E N 1
ATOM 8133 C CA . PRO F 3 130 ? 28.444 -41.163 18.103 1.00 60.34 158 PRO E CA 1
ATOM 8134 C C . PRO F 3 130 ? 27.226 -41.560 18.926 1.00 73.48 158 PRO E C 1
ATOM 8135 O O . PRO F 3 130 ? 26.232 -40.827 18.944 1.00 71.05 158 PRO E O 1
ATOM 8139 N N . GLU F 3 131 ? 27.292 -42.704 19.593 1.00 72.03 159 GLU E N 1
ATOM 8140 C CA . GLU F 3 131 ? 26.145 -43.196 20.348 1.00 73.86 159 GLU E CA 1
ATOM 8141 C C . GLU F 3 131 ? 26.267 -42.845 21.823 1.00 69.46 159 GLU E C 1
ATOM 8142 O O . GLU F 3 131 ? 27.374 -42.796 22.362 1.00 62.53 159 GLU E O 1
ATOM 8148 N N . LYS F 3 132 ? 25.132 -42.593 22.474 1.00 69.56 160 LYS E N 1
ATOM 8149 C CA . LYS F 3 132 ? 25.128 -42.405 23.921 1.00 69.58 160 LYS E CA 1
ATOM 8150 C C . LYS F 3 132 ? 25.396 -43.736 24.596 1.00 70.82 160 LYS E C 1
ATOM 8151 O O . LYS F 3 132 ? 25.209 -44.801 24.003 1.00 80.59 160 LYS E O 1
ATOM 8157 N N . TRP F 3 133 ? 25.843 -43.665 25.840 1.00 67.02 161 TRP E N 1
ATOM 8158 C CA . TRP F 3 133 ? 25.981 -44.846 26.676 1.00 71.63 161 TRP E CA 1
ATOM 8159 C C . TRP F 3 133 ? 24.652 -45.588 26.743 1.00 75.68 161 TRP E C 1
ATOM 8160 O O . TRP F 3 133 ? 23.618 -44.993 27.055 1.00 66.85 161 TRP E O 1
ATOM 8171 N N . LYS F 3 134 ? 24.677 -46.884 26.436 1.00 84.99 162 LYS E N 1
ATOM 8172 C CA . LYS F 3 134 ? 23.458 -47.691 26.478 1.00 91.37 162 LYS E CA 1
ATOM 8173 C C . LYS F 3 134 ? 23.267 -48.313 27.858 1.00 97.97 162 LYS E C 1
ATOM 8174 O O . LYS F 3 134 ? 24.159 -48.997 28.363 1.00 86.36 162 LYS E O 1
ATOM 8180 N N . ARG F 3 135 ? 22.107 -48.050 28.463 1.00 99.72 163 ARG E N 1
ATOM 8181 C CA . ARG F 3 135 ? 21.802 -48.510 29.818 1.00 108.61 163 ARG E CA 1
ATOM 8182 C C . ARG F 3 135 ? 21.687 -50.027 29.845 1.00 117.00 163 ARG E C 1
ATOM 8183 O O . ARG F 3 135 ? 22.386 -50.710 30.599 1.00 104.25 163 ARG E O 1
ATOM 8191 N N . ASN F 3 136 ? 20.779 -50.539 29.023 1.00 117.60 164 ASN E N 1
ATOM 8192 C CA . ASN F 3 136 ? 20.647 -51.967 28.809 1.00 118.36 164 ASN E CA 1
ATOM 8193 C C . ASN F 3 136 ? 21.177 -52.254 27.415 1.00 119.91 164 ASN E C 1
ATOM 8194 O O . ASN F 3 136 ? 20.973 -51.449 26.505 1.00 119.72 164 ASN E O 1
ATOM 8199 N N . PRO F 3 137 ? 21.873 -53.389 27.245 1.00 130.36 165 PRO E N 1
ATOM 8200 C CA . PRO F 3 137 ? 22.473 -53.827 25.972 1.00 120.82 165 PRO E CA 1
ATOM 8201 C C . PRO F 3 137 ? 21.472 -54.058 24.826 1.00 113.97 165 PRO E C 1
ATOM 8202 O O . PRO F 3 137 ? 21.877 -54.113 23.664 1.00 98.60 165 PRO E O 1
ATOM 8206 N N . GLU F 3 138 ? 20.188 -54.183 25.145 1.00 117.08 166 GLU E N 1
ATOM 8207 C CA . GLU F 3 138 ? 19.160 -54.352 24.116 1.00 124.40 166 GLU E CA 1
ATOM 8208 C C . GLU F 3 138 ? 18.312 -53.086 23.930 1.00 122.02 166 GLU E C 1
ATOM 8209 O O . GLU F 3 138 ? 17.322 -53.083 23.191 1.00 98.30 166 GLU E O 1
ATOM 8215 N N . ASP F 3 139 ? 18.708 -52.011 24.604 1.00 122.72 167 ASP E N 1
ATOM 8216 C CA . ASP F 3 139 ? 17.943 -50.770 24.580 1.00 119.28 167 ASP E CA 1
ATOM 8217 C C . ASP F 3 139 ? 18.069 -50.013 23.253 1.00 127.82 167 ASP E C 1
ATOM 8218 O O . ASP F 3 139 ? 19.044 -50.178 22.508 1.00 117.58 167 ASP E O 1
ATOM 8223 N N . LEU F 3 140 ? 17.056 -49.190 22.978 1.00 129.85 168 LEU E N 1
ATOM 8224 C CA . LEU F 3 140 ? 17.014 -48.288 21.825 1.00 122.70 168 LEU E CA 1
ATOM 8225 C C . LEU F 3 140 ? 18.264 -47.400 21.726 1.00 120.36 168 LEU E C 1
ATOM 8226 O O . LEU F 3 140 ? 18.443 -46.492 22.539 1.00 113.89 168 LEU E O 1
ATOM 8231 N N . PRO F 3 141 ? 19.126 -47.650 20.718 1.00 119.94 169 PRO E N 1
ATOM 8232 C CA . PRO F 3 141 ? 20.370 -46.888 20.528 1.00 106.42 169 PRO E CA 1
ATOM 8233 C C . PRO F 3 141 ? 20.112 -45.383 20.530 1.00 101.94 169 PRO E C 1
ATOM 8234 O O . PRO F 3 141 ? 19.067 -44.956 20.038 1.00 96.18 169 PRO E O 1
ATOM 8238 N N . VAL F 3 142 ? 21.037 -44.590 21.066 1.00 94.32 170 VAL E N 1
ATOM 8239 C CA . VAL F 3 142 ? 20.822 -43.145 21.140 1.00 93.88 170 VAL E CA 1
ATOM 8240 C C . VAL F 3 142 ? 21.911 -42.289 20.474 1.00 86.72 170 VAL E C 1
ATOM 8241 O O . VAL F 3 142 ? 23.101 -42.377 20.791 1.00 84.87 170 VAL E O 1
ATOM 8245 N N . SER F 3 143 ? 21.470 -41.444 19.554 1.00 77.37 171 SER E N 1
ATOM 8246 C CA . SER F 3 143 ? 22.351 -40.539 18.845 1.00 70.68 171 SER E CA 1
ATOM 8247 C C . SER F 3 143 ? 22.632 -39.335 19.723 1.00 71.37 171 SER E C 1
ATOM 8248 O O . SER F 3 143 ? 21.707 -38.670 20.181 1.00 70.66 171 SER E O 1
ATOM 8251 N N . MET F 3 144 ? 23.904 -39.045 19.953 1.00 63.13 172 MET E N 1
ATOM 8252 C CA . MET F 3 144 ? 24.258 -37.879 20.734 1.00 53.87 172 MET E CA 1
ATOM 8253 C C . MET F 3 144 ? 23.785 -36.611 20.049 1.00 60.74 172 MET E C 1
ATOM 8254 O O . MET F 3 144 ? 23.965 -35.518 20.572 1.00 64.45 172 MET E O 1
ATOM 8259 N N . GLN F 3 145 ? 23.177 -36.766 18.878 1.00 63.83 173 GLN E N 1
ATOM 8260 C CA . GLN F 3 145 ? 22.604 -35.646 18.127 1.00 73.75 173 GLN E CA 1
ATOM 8261 C C . GLN F 3 145 ? 21.193 -35.309 18.631 1.00 71.85 173 GLN E C 1
ATOM 8262 O O . GLN F 3 145 ? 20.670 -34.219 18.375 1.00 67.56 173 GLN E O 1
ATOM 8268 N N . GLN F 3 146 ? 20.587 -36.261 19.339 1.00 73.67 174 GLN E N 1
ATOM 8269 C CA . GLN F 3 146 ? 19.276 -36.081 19.949 1.00 81.71 174 GLN E CA 1
ATOM 8270 C C . GLN F 3 146 ? 19.424 -35.241 21.209 1.00 81.38 174 GLN E C 1
ATOM 8271 O O . GLN F 3 146 ? 18.517 -34.516 21.602 1.00 90.06 174 GLN E O 1
ATOM 8277 N N . ILE F 3 147 ? 20.583 -35.356 21.840 1.00 69.96 175 ILE E N 1
ATOM 8278 C CA . ILE F 3 147 ? 20.876 -34.658 23.076 1.00 58.97 175 ILE E CA 1
ATOM 8279 C C . ILE F 3 147 ? 21.417 -33.294 22.742 1.00 60.59 175 ILE E C 1
ATOM 8280 O O . ILE F 3 147 ? 21.057 -32.289 23.348 1.00 62.97 175 ILE E O 1
ATOM 8285 N N . TYR F 3 148 ? 22.323 -33.272 21.779 1.00 67.73 176 TYR E N 1
ATOM 8286 C CA . TYR F 3 148 ? 22.872 -32.023 21.297 1.00 63.71 176 TYR E CA 1
ATOM 8287 C C . TYR F 3 148 ? 22.352 -31.791 19.873 1.00 73.97 176 TYR E C 1
ATOM 8288 O O . TYR F 3 148 ? 22.849 -32.382 18.905 1.00 74.47 176 TYR E O 1
ATOM 8297 N N . SER F 3 149 ? 21.333 -30.944 19.752 1.00 71.77 177 SER E N 1
ATOM 8298 C CA . SER F 3 149 ? 20.659 -30.744 18.467 1.00 75.20 177 SER E CA 1
ATOM 8299 C C . SER F 3 149 ? 21.512 -29.930 17.491 1.00 71.14 177 SER E C 1
ATOM 8300 O O . SER F 3 149 ? 21.281 -29.951 16.284 1.00 72.46 177 SER E O 1
ATOM 8303 N N . ASN F 3 150 ? 22.502 -29.227 18.032 1.00 62.24 178 ASN E N 1
ATOM 8304 C CA . ASN F 3 150 ? 23.417 -28.420 17.231 1.00 63.32 178 ASN E CA 1
ATOM 8305 C C . ASN F 3 150 ? 24.787 -29.092 16.969 1.00 77.81 178 ASN E C 1
ATOM 8306 O O . ASN F 3 150 ? 25.730 -28.438 16.519 1.00 68.88 178 ASN E O 1
ATOM 8311 N N . LEU F 3 151 ? 24.900 -30.389 17.253 1.00 72.12 179 LEU E N 1
ATOM 8312 C CA . LEU F 3 151 ? 26.138 -31.122 17.003 1.00 60.47 179 LEU E CA 1
ATOM 8313 C C . LEU F 3 151 ? 26.575 -31.027 15.536 1.00 62.67 179 LEU E C 1
ATOM 8314 O O . LEU F 3 151 ? 25.807 -31.349 14.632 1.00 72.25 179 LEU E O 1
ATOM 8319 N N . LYS F 3 152 ? 27.812 -30.599 15.305 1.00 53.44 180 LYS E N 1
ATOM 8320 C CA . LYS F 3 152 ? 28.381 -30.585 13.960 1.00 54.93 180 LYS E CA 1
ATOM 8321 C C . LYS F 3 152 ? 29.661 -31.425 13.883 1.00 55.44 180 LYS E C 1
ATOM 8322 O O . LYS F 3 152 ? 30.357 -31.603 14.884 1.00 54.69 180 LYS E O 1
ATOM 8328 N N . TYR F 3 153 ? 29.979 -31.938 12.700 1.00 51.75 181 TYR E N 1
ATOM 8329 C CA . TYR F 3 153 ? 31.239 -32.658 12.509 1.00 46.83 181 TYR E CA 1
ATOM 8330 C C . TYR F 3 153 ? 32.273 -31.842 11.740 1.00 49.51 181 TYR E C 1
ATOM 8331 O O . TYR F 3 153 ? 31.948 -31.149 10.770 1.00 49.70 181 TYR E O 1
ATOM 8340 N N . ASN F 3 154 ? 33.518 -31.917 12.202 1.00 49.78 182 ASN E N 1
ATOM 8341 C CA . ASN F 3 154 ? 34.647 -31.391 11.457 1.00 48.68 182 ASN E CA 1
ATOM 8342 C C . ASN F 3 154 ? 35.322 -32.463 10.610 1.00 46.16 182 ASN E C 1
ATOM 8343 O O . ASN F 3 154 ? 36.012 -33.357 11.119 1.00 47.49 182 ASN E O 1
ATOM 8348 N N . VAL F 3 155 ? 35.154 -32.338 9.307 1.00 41.02 183 VAL E N 1
ATOM 8349 C CA . VAL F 3 155 ? 35.770 -33.259 8.379 1.00 50.66 183 VAL E CA 1
ATOM 8350 C C . VAL F 3 155 ? 37.052 -32.661 7.793 1.00 44.93 183 VAL E C 1
ATOM 8351 O O . VAL F 3 155 ? 37.017 -31.661 7.090 1.00 48.41 183 VAL E O 1
ATOM 8355 N N . SER F 3 156 ? 38.191 -33.268 8.107 1.00 48.38 184 SER E N 1
ATOM 8356 C CA . SER F 3 156 ? 39.496 -32.792 7.629 1.00 45.97 184 SER E CA 1
ATOM 8357 C C . SER F 3 156 ? 40.040 -33.709 6.536 1.00 45.17 184 SER E C 1
ATOM 8358 O O . SER F 3 156 ? 40.194 -34.908 6.754 1.00 45.54 184 SER E O 1
ATOM 8361 N N . VAL F 3 157 ? 40.304 -33.150 5.358 1.00 35.88 185 VAL E N 1
ATOM 8362 C CA . VAL F 3 157 ? 40.814 -33.922 4.238 1.00 40.89 185 VAL E CA 1
ATOM 8363 C C . VAL F 3 157 ? 42.288 -33.621 3.924 1.00 43.28 185 VAL E C 1
ATOM 8364 O O . VAL F 3 157 ? 42.703 -32.464 3.820 1.00 40.95 185 VAL E O 1
ATOM 8368 N N . LEU F 3 158 ? 43.080 -34.673 3.769 1.00 43.61 186 LEU E N 1
ATOM 8369 C CA . LEU F 3 158 ? 44.469 -34.510 3.367 1.00 42.02 186 LEU E CA 1
ATOM 8370 C C . LEU F 3 158 ? 44.722 -35.170 2.020 1.00 49.97 186 LEU E C 1
ATOM 8371 O O . LEU F 3 158 ? 44.383 -36.337 1.832 1.00 46.78 186 LEU E O 1
ATOM 8376 N N . ASN F 3 159 ? 45.303 -34.420 1.085 1.00 47.44 187 ASN E N 1
ATOM 8377 C CA . ASN F 3 159 ? 45.775 -35.001 -0.166 1.00 49.16 187 ASN E CA 1
ATOM 8378 C C . ASN F 3 159 ? 47.239 -35.337 0.054 1.00 56.32 187 ASN E C 1
ATOM 8379 O O . ASN F 3 159 ? 48.064 -34.443 0.211 1.00 55.03 187 ASN E O 1
ATOM 8384 N N . THR F 3 160 ? 47.550 -36.630 0.102 1.00 56.27 188 THR E N 1
ATOM 8385 C CA . THR F 3 160 ? 48.866 -37.095 0.538 1.00 59.30 188 THR E CA 1
ATOM 8386 C C . THR F 3 160 ? 49.968 -36.875 -0.498 1.00 55.58 188 THR E C 1
ATOM 8387 O O . THR F 3 160 ? 51.150 -37.043 -0.210 1.00 55.80 188 THR E O 1
ATOM 8391 N N . LYS F 3 161 ? 49.565 -36.508 -1.707 1.00 56.99 189 LYS E N 1
ATOM 8392 C CA . LYS F 3 161 ? 50.500 -36.307 -2.798 1.00 64.28 189 LYS E CA 1
ATOM 8393 C C . LYS F 3 161 ? 51.004 -34.863 -2.768 1.00 64.29 189 LYS E C 1
ATOM 8394 O O . LYS F 3 161 ? 52.208 -34.602 -2.876 1.00 63.86 189 LYS E O 1
ATOM 8400 N N . SER F 3 162 ? 50.079 -33.928 -2.582 1.00 61.27 190 SER E N 1
ATOM 8401 C CA . SER F 3 162 ? 50.433 -32.519 -2.509 1.00 57.89 190 SER E CA 1
ATOM 8402 C C . SER F 3 162 ? 50.705 -32.025 -1.089 1.00 48.62 190 SER E C 1
ATOM 8403 O O . SER F 3 162 ? 51.179 -30.911 -0.905 1.00 50.80 190 SER E O 1
ATOM 8406 N N . ASN F 3 163 ? 50.421 -32.860 -0.096 1.00 57.45 191 ASN E N 1
ATOM 8407 C CA . ASN F 3 163 ? 50.534 -32.494 1.323 1.00 52.50 191 ASN E CA 1
ATOM 8408 C C . ASN F 3 163 ? 49.655 -31.305 1.698 1.00 53.87 191 ASN E C 1
ATOM 8409 O O . ASN F 3 163 ? 49.893 -30.636 2.698 1.00 54.60 191 ASN E O 1
ATOM 8414 N N . ARG F 3 164 ? 48.645 -31.039 0.877 1.00 57.41 192 ARG E N 1
ATOM 8415 C CA . ARG F 3 164 ? 47.705 -29.955 1.136 1.00 59.64 192 ARG E CA 1
ATOM 8416 C C . ARG F 3 164 ? 46.500 -30.531 1.860 1.00 59.69 192 ARG E C 1
ATOM 8417 O O . ARG F 3 164 ? 46.089 -31.662 1.586 1.00 67.27 192 ARG E O 1
ATOM 8425 N N . THR F 3 165 ? 45.937 -29.765 2.786 1.00 60.23 193 THR E N 1
ATOM 8426 C CA . THR F 3 165 ? 44.808 -30.238 3.582 1.00 57.57 193 THR E CA 1
ATOM 8427 C C . THR F 3 165 ? 43.713 -29.176 3.676 1.00 56.96 193 THR E C 1
ATOM 8428 O O . THR F 3 165 ? 43.991 -27.983 3.562 1.00 54.80 193 THR E O 1
ATOM 8432 N N . TRP F 3 166 ? 42.472 -29.610 3.894 1.00 53.73 194 TRP E N 1
ATOM 8433 C CA . TRP F 3 166 ? 41.374 -28.690 4.225 1.00 55.64 194 TRP E CA 1
ATOM 8434 C C . TRP F 3 166 ? 40.300 -29.300 5.122 1.00 49.06 194 TRP E C 1
ATOM 8435 O O . TRP F 3 166 ? 40.098 -30.509 5.130 1.00 48.15 194 TRP E O 1
ATOM 8446 N N . SER F 3 167 ? 39.616 -28.448 5.883 1.00 59.94 195 SER E N 1
ATOM 8447 C CA . SER F 3 167 ? 38.486 -28.877 6.706 1.00 49.26 195 SER E CA 1
ATOM 8448 C C . SER F 3 167 ? 37.181 -28.270 6.215 1.00 52.95 195 SER E C 1
ATOM 8449 O O . SER F 3 167 ? 37.167 -27.301 5.453 1.00 54.28 195 SER E O 1
ATOM 8452 N N . GLN F 3 168 ? 36.080 -28.843 6.677 1.00 47.91 196 GLN E N 1
ATOM 8453 C CA . GLN F 3 168 ? 34.774 -28.235 6.490 1.00 56.92 196 GLN E CA 1
ATOM 8454 C C . GLN F 3 168 ? 33.802 -28.772 7.522 1.00 57.59 196 GLN E C 1
ATOM 8455 O O . GLN F 3 168 ? 33.873 -29.945 7.887 1.00 54.75 196 GLN E O 1
ATOM 8461 N N . CYS F 3 169 ? 32.912 -27.904 8.007 1.00 60.02 197 CYS E N 1
ATOM 8462 C CA . CYS F 3 169 ? 31.892 -28.314 8.969 1.00 62.26 197 CYS E CA 1
ATOM 8463 C C . CYS F 3 169 ? 30.678 -28.835 8.222 1.00 56.70 197 CYS E C 1
ATOM 8464 O O . CYS F 3 169 ? 30.291 -28.259 7.216 1.00 65.25 197 CYS E O 1
ATOM 8467 N N . VAL F 3 170 ? 30.111 -29.948 8.692 1.00 48.14 198 VAL E N 1
ATOM 8468 C CA . VAL F 3 170 ? 28.929 -30.555 8.075 1.00 50.56 198 VAL E CA 1
ATOM 8469 C C . VAL F 3 170 ? 27.962 -31.093 9.132 1.00 60.87 198 VAL E C 1
ATOM 8470 O O . VAL F 3 170 ? 28.354 -31.337 10.273 1.00 56.03 198 VAL E O 1
ATOM 8474 N N . THR F 3 171 ? 26.700 -31.289 8.750 1.00 53.71 199 THR E N 1
ATOM 8475 C CA . THR F 3 171 ? 25.701 -31.842 9.669 1.00 62.11 199 THR E CA 1
ATOM 8476 C C . THR F 3 171 ? 25.025 -33.071 9.067 1.00 61.90 199 THR E C 1
ATOM 8477 O O . THR F 3 171 ? 24.540 -33.941 9.790 1.00 70.07 199 THR E O 1
ATOM 8481 N N . ASN F 3 172 ? 24.988 -33.117 7.738 1.00 66.25 200 ASN E N 1
ATOM 8482 C CA . ASN F 3 172 ? 24.522 -34.284 6.986 1.00 73.77 200 ASN E CA 1
ATOM 8483 C C . ASN F 3 172 ? 25.401 -35.498 7.305 1.00 77.57 200 ASN E C 1
ATOM 8484 O O . ASN F 3 172 ? 26.600 -35.357 7.545 1.00 70.81 200 ASN E O 1
ATOM 8489 N N . HIS F 3 173 ? 24.833 -36.694 7.314 1.00 78.76 201 HIS E N 1
ATOM 8490 C CA . HIS F 3 173 ? 25.630 -37.851 7.716 1.00 74.35 201 HIS E CA 1
ATOM 8491 C C . HIS F 3 173 ? 26.477 -38.391 6.599 1.00 75.70 201 HIS E C 1
ATOM 8492 O O . HIS F 3 173 ? 27.187 -39.387 6.765 1.00 73.53 201 HIS E O 1
ATOM 8499 N N . THR F 3 174 ? 26.401 -37.719 5.461 1.00 71.26 202 THR E N 1
ATOM 8500 C CA . THR F 3 174 ? 27.118 -38.153 4.283 1.00 69.74 202 THR E CA 1
ATOM 8501 C C . THR F 3 174 ? 27.665 -36.939 3.508 1.00 70.06 202 THR E C 1
ATOM 8502 O O . THR F 3 174 ? 27.042 -35.871 3.463 1.00 71.79 202 THR E O 1
ATOM 8506 N N . LEU F 3 175 ? 28.849 -37.097 2.927 1.00 65.97 203 LEU E N 1
ATOM 8507 C CA . LEU F 3 175 ? 29.511 -35.994 2.242 1.00 64.79 203 LEU E CA 1
ATOM 8508 C C . LEU F 3 175 ? 30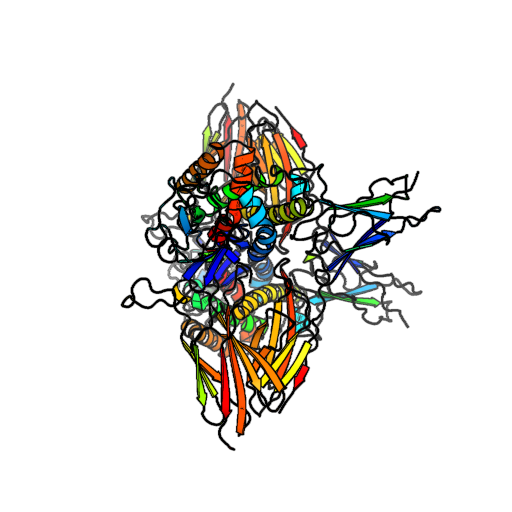.251 -36.531 1.030 1.00 58.38 203 LEU E C 1
ATOM 8509 O O . LEU F 3 175 ? 31.132 -37.378 1.178 1.00 56.77 203 LEU E O 1
ATOM 8514 N N . VAL F 3 176 ? 29.888 -36.072 -0.164 1.00 50.83 204 VAL E N 1
ATOM 8515 C CA . VAL F 3 176 ? 30.646 -36.470 -1.346 1.00 57.63 204 VAL E CA 1
ATOM 8516 C C . VAL F 3 176 ? 31.722 -35.448 -1.669 1.00 57.12 204 VAL E C 1
ATOM 8517 O O . VAL F 3 176 ? 31.451 -34.259 -1.880 1.00 59.83 204 VAL E O 1
ATOM 8521 N N . LEU F 3 177 ? 32.955 -35.921 -1.688 1.00 53.32 205 LEU E N 1
ATOM 8522 C CA . LEU F 3 177 ? 34.036 -35.132 -2.210 1.00 53.35 205 LEU E CA 1
ATOM 8523 C C . LEU F 3 177 ? 34.064 -35.485 -3.684 1.00 58.36 205 LEU E C 1
ATOM 8524 O O . LEU F 3 177 ? 34.002 -36.660 -4.050 1.00 65.72 205 LEU E O 1
ATOM 8529 N N . THR F 3 178 ? 34.096 -34.465 -4.531 1.00 49.82 206 THR E N 1
ATOM 8530 C CA . THR F 3 178 ? 34.061 -34.673 -5.968 1.00 66.18 206 THR E CA 1
ATOM 8531 C C . THR F 3 178 ? 35.191 -33.892 -6.623 1.00 67.03 206 THR E C 1
ATOM 8532 O O . THR F 3 178 ? 35.771 -32.991 -6.001 1.00 63.03 206 THR E O 1
ATOM 8536 N N . TRP F 3 179 ? 35.498 -34.246 -7.870 1.00 56.63 207 TRP E N 1
ATOM 8537 C CA . TRP F 3 179 ? 36.553 -33.580 -8.624 1.00 57.84 207 TRP E CA 1
ATOM 8538 C C . TRP F 3 179 ? 37.885 -33.682 -7.913 1.00 62.44 207 TRP E C 1
ATOM 8539 O O . TRP F 3 179 ? 38.598 -32.689 -7.749 1.00 50.84 207 TRP E O 1
ATOM 8550 N N . LEU F 3 180 ? 38.201 -34.902 -7.495 1.00 49.03 208 LEU E N 1
ATOM 8551 C CA . LEU F 3 180 ? 39.472 -35.212 -6.880 1.00 53.28 208 LEU E CA 1
ATOM 8552 C C . LEU F 3 180 ? 40.485 -35.644 -7.942 1.00 67.12 208 LEU E C 1
ATOM 8553 O O . LEU F 3 180 ? 40.112 -36.098 -9.024 1.00 66.91 208 LEU E O 1
ATOM 8558 N N . GLU F 3 181 ? 41.767 -35.503 -7.630 1.00 64.68 209 GLU E N 1
ATOM 8559 C CA . GLU F 3 181 ? 42.818 -35.999 -8.500 1.00 64.44 209 GLU E CA 1
ATOM 8560 C C . GLU F 3 181 ? 42.780 -37.528 -8.594 1.00 67.54 209 GLU E C 1
ATOM 8561 O O . GLU F 3 181 ? 42.395 -38.208 -7.648 1.00 68.32 209 GLU E O 1
ATOM 8567 N N . PRO F 3 182 ? 43.167 -38.078 -9.751 1.00 78.96 210 PRO E N 1
ATOM 8568 C CA . PRO F 3 182 ? 43.050 -39.523 -9.985 1.00 68.30 210 PRO E CA 1
ATOM 8569 C C . PRO F 3 182 ? 44.239 -40.321 -9.466 1.00 59.79 210 PRO E C 1
ATOM 8570 O O . PRO F 3 182 ? 45.360 -39.832 -9.472 1.00 55.88 210 PRO E O 1
ATOM 8574 N N . ASN F 3 183 ? 43.993 -41.549 -9.035 1.00 67.91 211 ASN E N 1
ATOM 8575 C CA . ASN F 3 183 ? 45.059 -42.366 -8.482 1.00 65.49 211 ASN E CA 1
ATOM 8576 C C . ASN F 3 183 ? 45.717 -41.642 -7.310 1.00 58.58 211 ASN E C 1
ATOM 8577 O O . ASN F 3 183 ? 46.925 -41.720 -7.112 1.00 69.30 211 ASN E O 1
ATOM 8582 N N . THR F 3 184 ? 44.911 -40.925 -6.536 1.00 57.76 212 THR E N 1
ATOM 8583 C CA . THR F 3 184 ? 45.453 -40.117 -5.448 1.00 54.10 212 THR E CA 1
ATOM 8584 C C . THR F 3 184 ? 44.929 -40.562 -4.094 1.00 45.18 212 THR E C 1
ATOM 8585 O O . THR F 3 184 ? 43.723 -40.762 -3.905 1.00 42.79 212 THR E O 1
ATOM 8589 N N . LEU F 3 185 ? 45.845 -40.725 -3.156 1.00 38.58 213 LEU E N 1
ATOM 8590 C CA . LEU F 3 185 ? 45.460 -41.148 -1.825 1.00 49.32 213 LEU E CA 1
ATOM 8591 C C . LEU F 3 185 ? 44.960 -39.946 -1.025 1.00 45.61 213 LEU E C 1
ATOM 8592 O O . LEU F 3 185 ? 45.630 -38.911 -0.946 1.00 52.54 213 LEU E O 1
ATOM 8597 N N . TYR F 3 186 ? 43.766 -40.076 -0.462 1.00 38.80 214 TYR E N 1
ATOM 8598 C CA . TYR F 3 186 ? 43.185 -39.018 0.354 1.00 42.11 214 TYR E CA 1
ATOM 8599 C C . TYR F 3 186 ? 42.922 -39.531 1.770 1.00 44.89 214 TYR E C 1
ATOM 8600 O O . TYR F 3 186 ? 42.365 -40.607 1.952 1.00 45.46 214 TYR E O 1
ATOM 8609 N N . CYS F 3 187 ? 43.337 -38.769 2.776 1.00 43.84 215 CYS E N 1
ATOM 8610 C CA . CYS F 3 187 ? 43.101 -39.157 4.170 1.00 48.69 215 CYS E CA 1
ATOM 8611 C C . CYS F 3 187 ? 42.078 -38.277 4.862 1.00 49.68 215 CYS E C 1
ATOM 8612 O O . CYS F 3 187 ? 42.117 -37.044 4.773 1.00 46.48 215 CYS E O 1
ATOM 8615 N N . VAL F 3 188 ? 41.167 -38.930 5.564 1.00 47.87 216 VAL E N 1
ATOM 8616 C CA . VAL F 3 188 ? 40.028 -38.257 6.162 1.00 45.85 216 VAL E CA 1
ATOM 8617 C C . VAL F 3 188 ? 39.934 -38.621 7.643 1.00 52.11 216 VAL E C 1
ATOM 8618 O O . VAL F 3 188 ? 39.937 -39.794 7.994 1.00 59.39 216 VAL E O 1
ATOM 8622 N N . HIS F 3 189 ? 39.920 -37.618 8.517 1.00 57.44 217 HIS E N 1
ATOM 8623 C CA . HIS F 3 189 ? 39.582 -37.859 9.921 1.00 66.51 217 HIS E CA 1
ATOM 8624 C C . HIS F 3 189 ? 38.529 -36.862 10.357 1.00 56.79 217 HIS E C 1
ATOM 8625 O O . HIS F 3 189 ? 38.362 -35.829 9.717 1.00 53.11 217 HIS E O 1
ATOM 8632 N N . VAL F 3 190 ? 37.797 -37.188 11.416 1.00 52.38 218 VAL E N 1
ATOM 8633 C CA . VAL F 3 190 ? 36.580 -36.452 11.712 1.00 54.48 218 VAL E CA 1
ATOM 8634 C C . VAL F 3 190 ? 36.311 -36.272 13.214 1.00 57.14 218 VAL E C 1
ATOM 8635 O O . VAL F 3 190 ? 36.065 -37.239 13.935 1.00 54.94 218 VAL E O 1
ATOM 8639 N N . GLU F 3 191 ? 36.355 -35.024 13.674 1.00 59.93 219 GLU E N 1
ATOM 8640 C CA . GLU F 3 191 ? 36.060 -34.699 15.073 1.00 45.30 219 GLU E CA 1
ATOM 8641 C C . GLU F 3 191 ? 34.610 -34.252 15.243 1.00 40.76 219 GLU E C 1
ATOM 8642 O O . GLU F 3 191 ? 34.070 -33.532 14.416 1.00 49.29 219 GLU E O 1
ATOM 8648 N N . SER F 3 192 ? 33.975 -34.693 16.316 1.00 49.10 220 SER E N 1
ATOM 8649 C CA . SER F 3 192 ? 32.647 -34.213 16.638 1.00 50.54 220 SER E CA 1
ATOM 8650 C C . SER F 3 192 ? 32.776 -32.920 17.408 1.00 48.78 220 SER E C 1
ATOM 8651 O O . SER F 3 192 ? 33.656 -32.771 18.260 1.00 45.78 220 SER E O 1
ATOM 8654 N N . PHE F 3 193 ? 31.911 -31.963 17.124 1.00 45.26 221 PHE E N 1
ATOM 8655 C CA . PHE F 3 193 ? 32.004 -30.729 17.890 1.00 63.73 221 PHE E CA 1
ATOM 8656 C C . PHE F 3 193 ? 30.642 -30.079 18.096 1.00 59.15 221 PHE E C 1
ATOM 8657 O O . PHE F 3 193 ? 29.804 -30.053 17.195 1.00 60.97 221 PHE E O 1
ATOM 8665 N N . VAL F 3 194 ? 30.414 -29.620 19.320 1.00 59.45 222 VAL E N 1
ATOM 8666 C CA . VAL F 3 194 ? 29.220 -28.858 19.625 1.00 69.98 222 VAL E CA 1
ATOM 8667 C C . VAL F 3 194 ? 29.641 -27.444 19.932 1.00 71.97 222 VAL E C 1
ATOM 8668 O O . VAL F 3 194 ? 30.577 -27.219 20.700 1.00 68.60 222 VAL E O 1
ATOM 8672 N N . PRO F 3 195 ? 28.955 -26.480 19.311 1.00 86.49 223 PRO E N 1
ATOM 8673 C CA . PRO F 3 195 ? 29.176 -25.080 19.657 1.00 84.25 223 PRO E CA 1
ATOM 8674 C C . PRO F 3 195 ? 28.620 -24.895 21.052 1.00 89.40 223 PRO E C 1
ATOM 8675 O O . PRO F 3 195 ? 27.621 -25.532 21.410 1.00 79.87 223 PRO E O 1
ATOM 8679 N N . GLY F 3 196 ? 29.260 -24.047 21.841 1.00 94.87 224 GLY E N 1
ATOM 8680 C CA . GLY F 3 196 ? 28.817 -23.829 23.198 1.00 82.94 224 GLY E CA 1
ATOM 8681 C C . GLY F 3 196 ? 29.961 -24.163 24.117 1.00 97.51 224 GLY E C 1
ATOM 8682 O O . GLY F 3 196 ? 31.131 -23.967 23.754 1.00 89.15 224 GLY E O 1
ATOM 8683 N N . PRO F 3 197 ? 29.632 -24.716 25.293 1.00 104.80 225 PRO E N 1
ATOM 8684 C CA . PRO F 3 197 ? 30.632 -24.932 26.339 1.00 100.16 225 PRO E CA 1
ATOM 8685 C C . PRO F 3 197 ? 31.825 -25.674 25.757 1.00 96.44 225 PRO E C 1
ATOM 8686 O O . PRO F 3 197 ? 31.655 -26.804 25.275 1.00 94.95 225 PRO E O 1
ATOM 8690 N N . PRO F 3 198 ? 33.012 -25.042 25.771 1.00 99.19 226 PRO E N 1
ATOM 8691 C CA . PRO F 3 198 ? 34.235 -25.704 25.289 1.00 100.58 226 PRO E CA 1
ATOM 8692 C C . PRO F 3 198 ? 34.527 -26.995 26.073 1.00 102.58 226 PRO E C 1
ATOM 8693 O O . PRO F 3 198 ? 34.863 -26.950 27.261 1.00 102.57 226 PRO E O 1
ATOM 8697 N N . ARG F 3 199 ? 34.377 -28.137 25.402 1.00 94.91 227 ARG E N 1
ATOM 8698 C CA . ARG F 3 199 ? 34.596 -29.442 26.017 1.00 80.61 227 ARG E CA 1
ATOM 8699 C C . ARG F 3 199 ? 35.945 -30.007 25.636 1.00 95.54 227 ARG E C 1
ATOM 8700 O O . ARG F 3 199 ? 36.435 -29.776 24.517 1.00 86.77 227 ARG E O 1
ATOM 8708 N N . ARG F 3 200 ? 36.525 -30.748 26.585 1.00 102.79 228 ARG E N 1
ATOM 8709 C CA . ARG F 3 200 ? 37.694 -31.582 26.341 1.00 97.93 228 ARG E CA 1
ATOM 8710 C C . ARG F 3 200 ? 37.525 -32.161 24.937 1.00 95.14 228 ARG E C 1
ATOM 8711 O O . ARG F 3 200 ? 36.544 -32.873 24.668 1.00 87.67 228 ARG E O 1
ATOM 8719 N N . ALA F 3 201 ? 38.451 -31.829 24.036 1.00 105.67 229 ALA E N 1
ATOM 8720 C CA . ALA F 3 201 ? 38.371 -32.305 22.652 1.00 107.47 229 ALA E CA 1
ATOM 8721 C C . ALA F 3 201 ? 38.358 -33.828 22.627 1.00 104.25 229 ALA E C 1
ATOM 8722 O O . ALA F 3 201 ? 38.481 -34.479 23.677 1.00 93.91 229 ALA E O 1
ATOM 8724 N N . GLN F 3 202 ? 38.198 -34.404 21.440 1.00 95.39 230 GLN E N 1
ATOM 8725 C CA . GLN F 3 202 ? 38.128 -35.856 21.350 1.00 92.32 230 GLN E CA 1
ATOM 8726 C C . GLN F 3 202 ? 38.817 -36.361 20.094 1.00 86.69 230 GLN E C 1
ATOM 8727 O O . GLN F 3 202 ? 38.429 -35.996 18.982 1.00 69.09 230 GLN E O 1
ATOM 8733 N N . PRO F 3 203 ? 39.857 -37.192 20.271 1.00 93.11 231 PRO E N 1
ATOM 8734 C CA . PRO F 3 203 ? 40.534 -37.792 19.121 1.00 95.23 231 PRO E CA 1
ATOM 8735 C C . PRO F 3 203 ? 39.588 -37.968 17.931 1.00 83.73 231 PRO E C 1
ATOM 8736 O O . PRO F 3 203 ? 38.428 -38.337 18.104 1.00 86.99 231 PRO E O 1
ATOM 8740 N N . SER F 3 204 ? 40.064 -37.665 16.733 1.00 66.54 232 SER E N 1
ATOM 8741 C CA . SER F 3 204 ? 39.269 -37.933 15.540 1.00 77.93 232 SER E CA 1
ATOM 8742 C C . SER F 3 204 ? 39.412 -39.399 15.106 1.00 76.85 232 SER E C 1
ATOM 8743 O O . SER F 3 204 ? 40.134 -40.170 15.740 1.00 78.03 232 SER E O 1
ATOM 8746 N N . GLU F 3 205 ? 38.728 -39.784 14.030 1.00 68.04 233 GLU E N 1
ATOM 8747 C CA . GLU F 3 205 ? 38.898 -41.132 13.492 1.00 88.75 233 GLU E CA 1
ATOM 8748 C C . GLU F 3 205 ? 39.534 -41.162 12.079 1.00 98.47 233 GLU E C 1
ATOM 8749 O O . GLU F 3 205 ? 38.970 -40.581 11.146 1.00 87.99 233 GLU E O 1
ATOM 8755 N N . LYS F 3 206 ? 40.669 -41.871 11.922 1.00 80.26 234 LYS E N 1
ATOM 8756 C CA . LYS F 3 206 ? 41.585 -41.697 10.759 1.00 84.92 234 LYS E CA 1
ATOM 8757 C C . LYS F 3 206 ? 41.628 -42.763 9.642 1.00 85.72 234 LYS E C 1
ATOM 8758 O O . LYS F 3 206 ? 42.212 -43.828 9.818 1.00 82.33 234 LYS E O 1
ATOM 8764 N N . GLN F 3 207 ? 41.082 -42.420 8.473 1.00 78.15 235 GLN E N 1
ATOM 8765 C CA . GLN F 3 207 ? 40.802 -43.377 7.396 1.00 57.34 235 GLN E CA 1
ATOM 8766 C C . GLN F 3 207 ? 41.282 -42.879 6.017 1.00 54.98 235 GLN E C 1
ATOM 8767 O O . GLN F 3 207 ? 41.025 -41.741 5.652 1.00 58.38 235 GLN E O 1
ATOM 8773 N N . CYS F 3 208 ? 41.955 -43.730 5.242 1.00 61.41 236 CYS E N 1
ATOM 8774 C CA . CYS F 3 208 ? 42.441 -43.341 3.911 1.00 51.86 236 CYS E CA 1
ATOM 8775 C C . CYS F 3 208 ? 41.786 -44.098 2.762 1.00 55.60 236 CYS E C 1
ATOM 8776 O O . CYS F 3 208 ? 41.333 -45.224 2.929 1.00 71.04 236 CYS E O 1
ATOM 8779 N N . ALA F 3 209 ? 41.762 -43.480 1.587 1.00 47.56 237 ALA E N 1
ATOM 8780 C CA . ALA F 3 209 ? 41.218 -44.124 0.394 1.00 44.54 237 ALA E CA 1
ATOM 8781 C C . ALA F 3 209 ? 41.710 -43.449 -0.881 1.00 50.43 237 ALA E C 1
ATOM 8782 O O . ALA F 3 209 ? 41.674 -42.219 -0.984 1.00 46.27 237 ALA E O 1
ATOM 8784 N N . ARG F 3 210 ? 42.164 -44.260 -1.843 1.00 51.04 238 ARG E N 1
ATOM 8785 C CA . ARG F 3 210 ? 42.645 -43.777 -3.146 1.00 56.23 238 ARG E CA 1
ATOM 8786 C C . ARG F 3 210 ? 41.543 -43.680 -4.217 1.00 53.73 238 ARG E C 1
ATOM 8787 O O . ARG F 3 210 ? 40.705 -44.573 -4.337 1.00 62.27 238 ARG E O 1
ATOM 8795 N N . THR F 3 211 ? 41.540 -42.590 -4.983 1.00 60.32 239 THR E N 1
ATOM 8796 C CA . THR F 3 211 ? 40.643 -42.468 -6.130 1.00 65.89 239 THR E CA 1
ATOM 8797 C C . THR F 3 211 ? 41.089 -43.431 -7.205 1.00 75.38 239 THR E C 1
ATOM 8798 O O . THR F 3 211 ? 42.265 -43.778 -7.274 1.00 74.30 239 THR E O 1
ATOM 8802 N N . LEU F 3 212 ? 40.156 -43.855 -8.053 1.00 87.80 240 LEU E N 1
ATOM 8803 C CA . LEU F 3 212 ? 40.459 -44.892 -9.034 1.00 89.84 240 LEU E CA 1
ATOM 8804 C C . LEU F 3 212 ? 41.343 -44.345 -10.134 1.00 84.87 240 LEU E C 1
ATOM 8805 O O . LEU F 3 212 ? 41.293 -43.156 -10.428 1.00 75.19 240 LEU E O 1
ATOM 8810 N N . LYS F 3 213 ? 42.172 -45.215 -10.713 1.00 89.87 241 LYS E N 1
ATOM 8811 C CA . LYS F 3 213 ? 43.176 -44.793 -11.689 1.00 82.97 241 LYS E CA 1
ATOM 8812 C C . LYS F 3 213 ? 42.529 -43.972 -12.789 1.00 82.70 241 LYS E C 1
ATOM 8813 O O . LYS F 3 213 ? 41.329 -44.087 -13.040 1.00 95.58 241 LYS E O 1
ATOM 8815 N N . ASP F 3 214 ? 43.316 -43.123 -13.430 1.00 72.22 242 ASP E N 1
ATOM 8816 C CA . ASP F 3 214 ? 42.778 -42.283 -14.486 1.00 96.57 242 ASP E CA 1
ATOM 8817 C C . ASP F 3 214 ? 41.813 -43.029 -15.413 1.00 104.07 242 ASP E C 1
ATOM 8818 O O . ASP F 3 214 ? 42.187 -43.983 -16.105 1.00 101.30 242 ASP E O 1
#

CATH classification: 1.20.1250.10

Foldseek 3Di:
DWDWFQQDVQTDTARLVQLVVLLVVCLVVLVVVAPCPPADLLDPVLQLLPDDSLQNLQLVLLVLCVCLVAALVPADDPDPVNNVSSVSNNVSSVVVNVSSVVCVVVVSNDHDCSRVVSNVSSVVSLVPDDRNSSNSNVSSCVVVVSVSRNPND/DQAWWDDWDWAFALLWIKTATDDRDDPAPQKWKWKWKDFPCCCVPPNVDIHTAPPRPTHHDRMDGRSVPQDAQGFMKMWMWIDHVPDIYDIDTDPGTDGNLPGHYDAKAWDWDDPDLWIKIAIDFSDQQKKKWKWKWQPDPPIDTDIDIDRGHVDIGTDDRHDQPGKMKMWMWMARPSNGDIHDIDDIDIDHD/DWADWDWAAALLFIKIFTHDDDDPPLVDKWKFKWKDWPPDDDTHGDVVRHTHDDRMGTCSVVQVDQVTKMKMKMWIDRPNDIDDIGIGDTGHCNQAHEYEAFDWDWDEAQFKIKIATDADWHDDDDPPDDTHGVCVSQVQKKKKKKKAFPVVRDIDIDIDDDRMDMDGRDHGQTKMKMWMWIDRPDPDYDTYDTDIDMDGYHHD/DWAWFQQDLAIDTARLVQLVVLLVVCLVVLVVVAPCPPFDLCDPCLFLQPDDSLQSLLLVLLVLCVCLVAQLVPADDPDPSNVVSSVSNNVRSVVVNVRSVVCVVVVSNDHDVSSVVSNVSSVVSLVVDDRNSSSSNVSSCVVVVSVSRNPSD/DQEWFADWDWAFALLWIKIFTDDRDDPDDQKWKWKWKDFVCCCVPVNPDTHTQPPRHTHHDRMDTSSVVQDAFGFMKMWMWIDDVPDIYDIDIDPGGDGNLPGHYDAKDKDWDDDDQWTKIAIDFSDQQKKKWKWKWFPDPPIDIDIDIGRGRHDIGTDDRHDQPGKMKMWMWIARPRNGDIHDIDDIDIDHD/DWAPWDWAAALLWIKIFTDDHDDPPLVDKWKFKWKAWPPDDDIGGDPVRGTDRHRMDTCSVVLVDQPTKMKMWMWIQHPNDIDDIGIGDIGRCLQAHEYEEFDWDWDEDFQKIKIATDAGWHDDPDPPDDTHHVCVVQVQKWKWKKKAFPVVRDIDIDIDDDRMDMDGRHDGQTKMKIWMWIDGPDRDYDTYDTDIDMDHHHHD